Protein AF-A0A9D6LAN7-F1 (afdb_monomer_lite)

Structure (mmCIF, N/CA/C/O backbone):
data_AF-A0A9D6LAN7-F1
#
_entry.id   AF-A0A9D6LAN7-F1
#
loop_
_atom_site.group_PDB
_atom_site.id
_atom_site.type_symbol
_atom_site.label_atom_id
_atom_site.label_alt_id
_atom_site.label_comp_id
_atom_site.label_asym_id
_atom_site.label_entity_id
_atom_site.label_seq_id
_atom_site.pdbx_PDB_ins_code
_atom_site.Cartn_x
_atom_site.Cartn_y
_atom_site.Cartn_z
_atom_site.occupancy
_atom_site.B_iso_or_equiv
_atom_site.auth_seq_id
_atom_site.auth_comp_id
_atom_site.auth_asym_id
_atom_site.auth_atom_id
_atom_site.pdbx_PDB_model_num
ATOM 1 N N . MET A 1 1 ? -11.047 -7.482 7.335 1.00 28.69 1 MET A N 1
ATOM 2 C CA . MET A 1 1 ? -9.656 -7.134 6.977 1.00 28.69 1 MET A CA 1
ATOM 3 C C . MET A 1 1 ? -9.158 -6.267 8.114 1.00 28.69 1 MET A C 1
ATOM 5 O O . MET A 1 1 ? -9.941 -5.440 8.559 1.00 28.69 1 MET A O 1
ATOM 9 N N . SER A 1 2 ? -7.986 -6.537 8.686 1.00 26.38 2 SER A N 1
ATOM 10 C CA . SER A 1 2 ? -7.446 -5.694 9.763 1.00 26.38 2 SER A CA 1
ATOM 11 C C . SER A 1 2 ? -6.922 -4.377 9.188 1.00 26.38 2 SER A C 1
ATOM 13 O O . SER A 1 2 ? -6.515 -4.339 8.027 1.00 26.38 2 SER A O 1
ATOM 15 N N . GLY A 1 3 ? -6.857 -3.318 9.999 1.00 26.72 3 GLY A N 1
ATOM 16 C CA . GLY A 1 3 ? -6.245 -2.043 9.608 1.00 26.72 3 GLY A CA 1
ATOM 17 C C . GLY A 1 3 ? -4.820 -2.156 9.066 1.00 26.72 3 GLY A C 1
ATOM 18 O O . GLY A 1 3 ? -4.415 -1.363 8.225 1.00 26.72 3 GLY A O 1
ATOM 19 N N . SER A 1 4 ? -4.068 -3.192 9.459 1.00 30.47 4 SER A N 1
ATOM 20 C CA . SER A 1 4 ? -2.751 -3.497 8.882 1.00 30.47 4 SER A CA 1
ATOM 21 C C . SER A 1 4 ? -2.818 -3.892 7.402 1.00 30.47 4 SER A C 1
ATOM 23 O O . SER A 1 4 ? -1.988 -3.437 6.623 1.00 30.47 4 SER A O 1
ATOM 25 N N . ASP A 1 5 ? -3.828 -4.669 6.997 1.00 29.91 5 ASP A N 1
ATOM 26 C CA . ASP A 1 5 ? -4.021 -5.095 5.602 1.00 29.91 5 ASP A CA 1
ATOM 27 C C . ASP A 1 5 ? -4.481 -3.915 4.723 1.00 29.91 5 ASP A C 1
ATOM 29 O O . ASP A 1 5 ? -4.192 -3.863 3.527 1.00 29.91 5 ASP A O 1
ATOM 33 N N . PHE A 1 6 ? -5.188 -2.949 5.324 1.00 32.06 6 PHE A N 1
ATOM 34 C CA . PHE A 1 6 ? -5.635 -1.717 4.671 1.00 32.06 6 PHE A CA 1
ATOM 35 C C . PHE A 1 6 ? -4.483 -0.717 4.494 1.00 32.06 6 PHE A C 1
ATOM 37 O O . PHE A 1 6 ? -4.306 -0.149 3.417 1.00 32.06 6 PHE A O 1
ATOM 44 N N . VAL A 1 7 ? -3.618 -0.577 5.503 1.00 30.78 7 VAL A N 1
ATOM 45 C CA . VAL A 1 7 ? -2.353 0.167 5.396 1.00 30.78 7 VAL A CA 1
ATOM 46 C C . VAL A 1 7 ? -1.452 -0.471 4.336 1.00 30.78 7 VAL A C 1
ATOM 48 O O . VAL A 1 7 ? -0.964 0.245 3.477 1.00 30.78 7 VAL A O 1
ATOM 51 N N . GLU A 1 8 ? -1.320 -1.798 4.262 1.00 30.56 8 GLU A N 1
ATOM 52 C CA . GLU A 1 8 ? -0.585 -2.469 3.171 1.00 30.56 8 GLU A CA 1
ATOM 53 C C . GLU A 1 8 ? -1.239 -2.307 1.778 1.00 30.56 8 GLU A C 1
ATOM 55 O O . GLU A 1 8 ? -0.589 -2.502 0.745 1.00 30.56 8 GLU A O 1
ATOM 60 N N . MET A 1 9 ? -2.528 -1.952 1.706 1.00 32.75 9 MET A N 1
ATOM 61 C CA . MET A 1 9 ? -3.222 -1.609 0.457 1.00 32.75 9 MET A CA 1
ATOM 62 C C . MET A 1 9 ? -2.974 -0.172 -0.011 1.00 32.75 9 MET A C 1
ATOM 64 O O . MET A 1 9 ? -2.974 0.038 -1.220 1.00 32.75 9 MET A O 1
ATOM 68 N N . PHE A 1 10 ? -2.727 0.783 0.890 1.00 31.08 10 PHE A N 1
ATOM 69 C CA . PHE A 1 10 ? -2.564 2.209 0.555 1.00 31.08 10 PHE A CA 1
ATOM 70 C C . PHE A 1 10 ? -1.129 2.732 0.716 1.00 31.08 10 PHE A C 1
ATOM 72 O O . PHE A 1 10 ? -0.725 3.634 -0.015 1.00 31.08 10 PHE A O 1
ATOM 79 N N . VAL A 1 11 ? -0.335 2.134 1.607 1.00 32.41 11 VAL A N 1
ATOM 80 C CA . VAL A 1 11 ? 1.097 2.398 1.815 1.00 32.41 11 VAL A CA 1
ATOM 81 C C . VAL A 1 11 ? 1.892 1.626 0.767 1.00 32.41 11 VAL A C 1
ATOM 83 O O . VAL A 1 11 ? 2.654 0.702 1.037 1.00 32.41 11 VAL A O 1
ATOM 86 N N . GLY A 1 12 ? 1.670 1.986 -0.492 1.00 33.91 12 GLY A N 1
ATOM 87 C CA . GLY A 1 12 ? 2.613 1.683 -1.552 1.00 33.91 12 GLY A CA 1
ATOM 88 C C . GLY A 1 12 ? 3.794 2.633 -1.423 1.00 33.91 12 GLY A C 1
ATOM 89 O O . GLY A 1 12 ? 3.866 3.598 -2.183 1.00 33.91 12 GLY A O 1
ATOM 90 N N . VAL A 1 13 ? 4.710 2.363 -0.483 1.00 36.31 13 VAL A N 1
ATOM 91 C CA . VAL A 1 13 ? 6.100 2.830 -0.611 1.00 36.31 13 VAL A CA 1
ATOM 92 C C . VAL A 1 13 ? 6.521 2.471 -2.023 1.00 36.31 13 VAL A C 1
ATOM 94 O O . VAL A 1 13 ? 6.292 1.334 -2.449 1.00 36.31 13 VAL A O 1
ATOM 97 N N . GLY A 1 14 ? 7.036 3.450 -2.766 1.00 43.28 14 GLY A N 1
ATOM 98 C CA . GLY A 1 14 ? 7.387 3.310 -4.172 1.00 43.28 14 GLY A CA 1
ATOM 99 C C . GLY A 1 14 ? 7.979 1.934 -4.447 1.00 43.28 14 GLY A C 1
ATOM 100 O O . GLY A 1 14 ? 9.029 1.543 -3.931 1.00 43.28 14 GLY A O 1
ATOM 101 N N . ALA A 1 15 ? 7.236 1.163 -5.223 1.00 55.12 15 ALA A N 1
ATOM 102 C CA . ALA A 1 15 ? 7.628 -0.146 -5.657 1.00 55.12 15 ALA A CA 1
ATOM 103 C C . ALA A 1 15 ? 8.793 0.099 -6.637 1.00 55.12 15 ALA A C 1
ATOM 105 O O . ALA A 1 15 ? 8.558 0.301 -7.820 1.00 55.12 15 ALA A O 1
ATOM 106 N N . SER A 1 16 ? 10.042 0.108 -6.170 1.00 76.62 16 SER A N 1
ATOM 107 C CA . SER A 1 16 ? 11.171 0.590 -6.973 1.00 76.62 16 SER A CA 1
ATOM 108 C C . SER A 1 16 ? 12.255 -0.464 -7.170 1.00 76.62 16 SER A C 1
ATOM 110 O O . SER A 1 16 ? 12.489 -1.342 -6.333 1.00 76.62 16 SER A O 1
ATOM 112 N N . VAL A 1 17 ? 12.948 -0.379 -8.300 1.00 87.56 17 VAL A N 1
ATOM 113 C CA . VAL A 1 17 ? 14.055 -1.270 -8.671 1.00 87.56 17 VAL A CA 1
ATOM 114 C C . VAL A 1 17 ? 15.392 -0.544 -8.614 1.00 87.56 17 VAL A C 1
ATOM 116 O O . VAL A 1 17 ? 15.461 0.681 -8.691 1.00 87.56 17 VAL A O 1
ATOM 119 N N . THR A 1 18 ? 16.488 -1.288 -8.491 1.00 91.25 18 THR A N 1
ATOM 120 C CA . THR A 1 18 ? 17.829 -0.687 -8.533 1.00 91.25 18 THR A CA 1
ATOM 121 C C . THR A 1 18 ? 18.123 -0.085 -9.908 1.00 91.25 18 THR A C 1
ATOM 123 O O . THR A 1 18 ? 17.672 -0.607 -10.932 1.00 91.25 18 THR A O 1
ATOM 126 N N . GLY A 1 19 ? 18.917 0.990 -9.944 1.00 89.12 19 GLY A N 1
ATOM 127 C CA . GLY A 1 19 ? 19.183 1.758 -11.169 1.00 89.12 19 GLY A CA 1
ATOM 128 C C . GLY A 1 19 ? 19.813 0.968 -12.319 1.00 89.12 19 GLY A C 1
ATOM 129 O O . GLY A 1 19 ? 19.613 1.323 -13.477 1.00 89.12 19 GLY A O 1
ATOM 130 N N . ASP A 1 20 ? 20.509 -0.137 -12.026 1.00 90.50 20 ASP A N 1
ATOM 131 C CA . ASP A 1 20 ? 21.087 -1.047 -13.024 1.00 90.50 20 ASP A CA 1
ATOM 132 C C . ASP A 1 20 ? 20.048 -1.929 -13.737 1.00 90.50 20 ASP A C 1
ATOM 134 O O . ASP A 1 20 ? 20.399 -2.655 -14.672 1.00 90.50 20 ASP A O 1
ATOM 138 N N . THR A 1 21 ? 18.782 -1.888 -13.312 1.00 91.75 21 THR A N 1
ATOM 139 C CA . THR A 1 21 ? 17.697 -2.673 -13.907 1.00 91.75 21 THR A CA 1
ATOM 140 C C . THR A 1 21 ? 17.408 -2.175 -15.324 1.00 91.75 21 THR A C 1
ATOM 142 O O . THR A 1 21 ? 16.987 -1.030 -15.490 1.00 91.75 21 THR A O 1
ATOM 145 N N . PRO A 1 22 ? 17.609 -3.007 -16.364 1.00 92.56 22 PRO A N 1
ATOM 146 C CA . PRO A 1 22 ? 17.353 -2.593 -17.733 1.00 92.56 22 PRO A CA 1
ATOM 147 C C . PRO A 1 22 ? 15.847 -2.540 -18.003 1.00 92.56 22 PRO A C 1
ATOM 149 O O . PRO A 1 22 ? 15.117 -3.472 -17.650 1.00 92.56 22 PRO A O 1
ATOM 152 N N . VAL A 1 23 ? 15.415 -1.471 -18.666 1.00 92.62 23 VAL A N 1
ATOM 153 C CA . VAL A 1 23 ? 14.041 -1.212 -19.109 1.00 92.62 23 VAL A CA 1
ATOM 154 C C . VAL A 1 23 ? 14.048 -0.841 -20.590 1.00 92.62 23 VAL A C 1
ATOM 156 O O . VAL A 1 23 ? 14.966 -0.173 -21.071 1.00 92.62 23 VAL A O 1
ATOM 159 N N . LEU A 1 24 ? 13.048 -1.318 -21.334 1.00 93.69 24 LEU A N 1
ATOM 160 C CA . LEU A 1 24 ? 12.886 -0.978 -22.748 1.00 93.69 24 LEU A CA 1
ATOM 161 C C . LEU A 1 24 ? 11.961 0.224 -22.866 1.00 93.69 24 LEU A C 1
ATOM 163 O O . LEU A 1 24 ? 10.796 0.151 -22.469 1.00 93.69 24 LEU A O 1
ATOM 167 N N . VAL A 1 25 ? 12.493 1.315 -23.401 1.00 92.50 25 VAL A N 1
ATOM 168 C CA . VAL A 1 25 ? 11.831 2.618 -23.410 1.00 92.50 25 VAL A CA 1
ATOM 169 C C . VAL A 1 25 ? 11.877 3.219 -24.802 1.00 92.50 25 VAL A C 1
ATOM 171 O O . VAL A 1 25 ? 12.815 2.980 -25.563 1.00 92.50 25 VAL A O 1
ATOM 174 N N . ARG A 1 26 ? 10.860 4.003 -25.140 1.00 90.50 26 ARG A N 1
ATOM 175 C CA . ARG A 1 26 ? 10.781 4.748 -26.391 1.00 90.50 26 ARG A CA 1
ATOM 176 C C . ARG A 1 26 ? 10.767 6.239 -26.092 1.00 90.50 26 ARG A C 1
ATOM 178 O O . ARG A 1 26 ? 9.973 6.681 -25.265 1.00 90.50 26 ARG A O 1
ATOM 185 N N . ARG A 1 27 ? 11.643 7.000 -26.752 1.00 88.12 27 ARG A N 1
ATOM 186 C CA . ARG A 1 27 ? 11.718 8.469 -26.659 1.00 88.12 27 ARG A CA 1
ATOM 187 C C . ARG A 1 27 ? 11.890 9.042 -28.058 1.00 88.12 27 ARG A C 1
ATOM 189 O O . ARG A 1 27 ? 12.717 8.542 -28.810 1.00 88.12 27 ARG A O 1
ATOM 196 N N . ASN A 1 28 ? 11.118 10.066 -28.417 1.00 78.62 28 ASN A N 1
ATOM 197 C CA . ASN A 1 28 ? 11.215 10.737 -29.726 1.00 78.62 28 ASN A CA 1
ATOM 198 C C . ASN A 1 28 ? 11.149 9.781 -30.941 1.00 78.62 28 ASN A C 1
ATOM 200 O O . ASN A 1 28 ? 11.786 10.018 -31.960 1.00 78.62 28 ASN A O 1
ATOM 204 N N . GLY A 1 29 ? 10.396 8.681 -30.830 1.00 73.31 29 GLY A N 1
ATOM 205 C CA . GLY A 1 29 ? 10.282 7.669 -31.888 1.00 73.31 29 GLY A CA 1
ATOM 206 C C . GLY A 1 29 ? 11.401 6.621 -31.919 1.00 73.31 29 GLY A C 1
ATOM 207 O O . GLY A 1 29 ? 11.274 5.646 -32.653 1.00 73.31 29 GLY A O 1
ATOM 208 N N . GLU A 1 30 ? 12.440 6.750 -31.091 1.00 82.44 30 GLU A N 1
ATOM 209 C CA . GLU A 1 30 ? 13.520 5.768 -30.979 1.00 82.44 30 GLU A CA 1
ATOM 210 C C . GLU A 1 30 ? 13.315 4.847 -29.775 1.00 82.44 30 GLU A C 1
ATOM 212 O O . GLU A 1 30 ? 13.104 5.294 -28.644 1.00 82.44 30 GLU A O 1
ATOM 217 N N . THR A 1 31 ? 13.388 3.540 -30.021 1.00 90.62 31 THR A N 1
ATOM 218 C CA . THR A 1 31 ? 13.281 2.508 -28.989 1.00 90.62 31 THR A CA 1
ATOM 219 C C . THR A 1 31 ? 14.677 2.064 -28.546 1.00 90.62 31 THR A C 1
ATOM 221 O O . THR A 1 31 ? 15.511 1.702 -29.376 1.00 90.62 31 THR A O 1
ATOM 224 N N . GLN A 1 32 ? 14.937 2.046 -27.238 1.00 90.56 32 GLN A N 1
ATOM 225 C CA . GLN A 1 32 ? 16.224 1.631 -26.680 1.00 90.56 32 GLN A CA 1
ATOM 226 C C . GLN A 1 32 ? 16.083 0.892 -25.348 1.00 90.56 32 GLN A C 1
ATOM 228 O O . GLN A 1 32 ? 15.194 1.170 -24.542 1.00 90.56 32 GLN A O 1
ATOM 233 N N . LEU A 1 33 ? 16.990 -0.057 -25.112 1.00 93.31 33 LEU A N 1
ATOM 234 C CA . LEU A 1 33 ? 17.134 -0.738 -23.829 1.00 93.31 33 LEU A CA 1
ATOM 235 C C . LEU A 1 33 ? 18.203 -0.022 -23.008 1.00 93.31 33 LEU A C 1
ATOM 237 O O . LEU A 1 33 ? 19.349 0.074 -23.451 1.00 93.31 33 LEU A O 1
ATOM 241 N N . MET A 1 34 ? 17.864 0.427 -21.805 1.00 92.38 34 MET A N 1
ATOM 242 C CA . MET A 1 34 ? 18.814 1.135 -20.946 1.00 92.38 34 MET A CA 1
ATOM 243 C C . MET A 1 34 ? 18.537 0.913 -19.458 1.00 92.38 34 MET A C 1
ATOM 245 O O . MET A 1 34 ? 17.435 0.485 -19.107 1.00 92.38 34 MET A O 1
ATOM 249 N N . PRO A 1 35 ? 19.512 1.174 -18.572 1.00 93.62 35 PRO A N 1
ATOM 250 C CA . PRO A 1 35 ? 19.286 1.170 -17.133 1.00 93.62 35 PRO A CA 1
ATOM 251 C C . PRO A 1 35 ? 18.230 2.210 -16.739 1.00 93.62 35 PRO A C 1
ATOM 253 O O . PRO A 1 35 ? 18.270 3.353 -17.195 1.00 93.62 35 PRO A O 1
ATOM 256 N N . ILE A 1 36 ? 17.295 1.830 -15.869 1.00 91.94 36 ILE A N 1
ATOM 257 C CA . ILE A 1 36 ? 16.244 2.733 -15.382 1.00 91.94 36 ILE A CA 1
ATOM 258 C C . ILE A 1 36 ? 16.820 3.956 -14.657 1.00 91.94 36 ILE A C 1
ATOM 260 O O . ILE A 1 36 ? 16.271 5.043 -14.794 1.00 91.94 36 ILE A O 1
ATOM 264 N N . GLY A 1 37 ? 17.955 3.811 -13.961 1.00 91.25 37 GLY A N 1
ATOM 265 C CA . GLY A 1 37 ? 18.617 4.934 -13.294 1.00 91.25 37 GLY A CA 1
ATOM 266 C C . GLY A 1 37 ? 19.053 6.013 -14.284 1.00 91.25 37 GLY A C 1
ATOM 267 O O . GLY A 1 37 ? 18.744 7.179 -14.090 1.00 91.25 37 GLY A O 1
ATOM 268 N N . GLU A 1 38 ? 19.648 5.617 -15.414 1.00 91.88 38 GLU A N 1
ATOM 269 C CA . GLU A 1 38 ? 20.053 6.545 -16.482 1.00 91.88 38 GLU A CA 1
ATOM 270 C C . GLU A 1 38 ? 18.850 7.261 -17.118 1.00 91.88 38 GLU A C 1
ATOM 272 O O . GLU A 1 38 ? 18.943 8.421 -17.516 1.00 91.88 38 GLU A O 1
ATOM 277 N N . LEU A 1 39 ? 17.697 6.587 -17.204 1.00 90.19 39 LEU A N 1
ATOM 278 C CA . LEU A 1 39 ? 16.458 7.225 -17.636 1.00 90.19 39 LEU A CA 1
ATOM 279 C C . LEU A 1 39 ? 15.986 8.272 -16.627 1.00 90.19 39 LEU A C 1
ATOM 281 O O . LEU A 1 39 ? 15.763 9.414 -17.017 1.00 90.19 39 LEU A O 1
ATOM 285 N N . VAL A 1 40 ? 15.801 7.877 -15.370 1.00 89.00 40 VAL A N 1
ATOM 286 C CA . VAL A 1 40 ? 15.165 8.718 -14.349 1.00 89.00 40 VAL A CA 1
ATOM 287 C C . VAL A 1 40 ? 16.070 9.879 -13.945 1.00 89.00 40 VAL A C 1
ATOM 289 O O . VAL A 1 40 ? 15.608 11.016 -13.906 1.00 89.00 40 VAL A O 1
ATOM 292 N N . ASP A 1 41 ? 17.365 9.630 -13.742 1.00 89.81 41 ASP A N 1
ATOM 293 C CA . ASP A 1 41 ? 18.333 10.669 -13.373 1.00 89.81 41 ASP A CA 1
ATOM 294 C C . ASP A 1 41 ? 18.455 11.762 -14.444 1.00 89.81 41 ASP A C 1
ATOM 296 O O . ASP A 1 41 ? 18.760 12.902 -14.112 1.00 89.81 41 ASP A O 1
ATOM 300 N N . GLY A 1 42 ? 18.144 11.458 -15.710 1.00 87.00 42 GLY A N 1
ATOM 301 C CA . GLY A 1 42 ? 18.089 12.455 -16.782 1.00 87.00 42 GLY A CA 1
ATOM 302 C C . GLY A 1 42 ? 16.979 13.504 -16.626 1.00 87.00 42 GLY A C 1
ATOM 303 O O . GLY A 1 42 ? 17.054 14.551 -17.265 1.00 87.00 42 GLY A O 1
ATOM 304 N N . TYR A 1 43 ? 15.968 13.246 -15.790 1.00 85.88 43 TYR A N 1
ATOM 305 C CA . TYR A 1 43 ? 14.853 14.163 -15.516 1.00 85.88 43 TYR A CA 1
ATOM 306 C C . TYR A 1 43 ? 14.872 14.739 -14.091 1.00 85.88 43 TYR A C 1
ATOM 308 O O . TYR A 1 43 ? 14.119 15.670 -13.814 1.00 85.88 43 TYR A O 1
ATOM 316 N N . CYS A 1 44 ? 15.706 14.209 -13.189 1.00 82.56 44 CYS A N 1
ATOM 317 C CA . CYS A 1 44 ? 15.767 14.630 -11.788 1.00 82.56 44 CYS A CA 1
ATOM 318 C C . CYS A 1 44 ? 16.928 15.601 -11.518 1.00 82.56 44 CYS A C 1
ATOM 320 O O . CYS A 1 44 ? 18.088 15.251 -11.736 1.00 82.56 44 CYS A O 1
ATOM 322 N N . ALA A 1 45 ? 16.650 16.773 -10.937 1.00 80.00 45 ALA A N 1
ATOM 323 C CA . ALA A 1 45 ? 17.678 17.696 -10.454 1.00 80.00 45 ALA A CA 1
ATOM 324 C C . ALA A 1 45 ? 18.210 17.297 -9.060 1.00 80.00 45 ALA A C 1
ATOM 326 O O . ALA A 1 45 ? 17.667 16.415 -8.380 1.00 80.00 45 ALA A O 1
ATOM 327 N N . GLU A 1 46 ? 19.299 17.933 -8.614 1.00 69.06 46 GLU A N 1
ATOM 328 C CA . GLU A 1 46 ? 19.799 17.781 -7.241 1.00 69.06 46 GLU A CA 1
ATOM 329 C C . GLU A 1 46 ? 18.730 18.249 -6.239 1.00 69.06 46 GLU A C 1
ATOM 331 O O . GLU A 1 46 ? 18.334 19.411 -6.240 1.00 69.06 46 GLU A O 1
ATOM 336 N N . GLY A 1 47 ? 18.246 17.330 -5.397 1.00 65.12 47 GLY A N 1
ATOM 337 C CA . GLY A 1 47 ? 17.183 17.589 -4.418 1.00 65.12 47 GLY A CA 1
ATOM 338 C C . GLY A 1 47 ? 15.799 17.037 -4.782 1.00 65.12 47 GLY A C 1
ATOM 339 O O . GLY A 1 47 ? 14.954 16.966 -3.900 1.00 65.12 47 GLY A O 1
ATOM 340 N N . ASP A 1 48 ? 15.572 16.555 -6.010 1.00 70.88 48 ASP A N 1
ATOM 341 C CA . ASP A 1 48 ? 14.293 15.928 -6.410 1.00 70.88 48 ASP A CA 1
ATOM 342 C C . ASP A 1 48 ? 14.143 14.462 -5.933 1.00 70.88 48 ASP A C 1
ATOM 344 O O . ASP A 1 48 ? 13.440 13.658 -6.548 1.00 70.88 48 ASP A O 1
ATOM 348 N N . ALA A 1 49 ? 14.852 14.067 -4.872 1.00 67.94 49 ALA A N 1
ATOM 349 C CA . ALA A 1 49 ? 14.603 12.777 -4.234 1.00 67.94 49 ALA A CA 1
ATOM 350 C C . ALA A 1 49 ? 13.209 12.791 -3.587 1.00 67.94 49 ALA A C 1
ATOM 352 O O . ALA A 1 49 ? 12.739 13.839 -3.149 1.00 67.94 49 ALA A O 1
ATOM 353 N N . ASP A 1 50 ? 12.540 11.640 -3.568 1.00 65.19 50 ASP A N 1
ATOM 354 C CA . ASP A 1 50 ? 11.264 11.450 -2.869 1.00 65.19 50 ASP A CA 1
ATOM 355 C C . ASP A 1 50 ? 10.080 12.242 -3.465 1.00 65.19 50 ASP A C 1
ATOM 357 O O . ASP A 1 50 ? 9.006 12.326 -2.870 1.00 65.19 50 ASP A O 1
ATOM 361 N N . ARG A 1 51 ? 10.215 12.740 -4.707 1.00 63.28 51 ARG A N 1
ATOM 362 C CA . ARG A 1 51 ? 9.132 13.386 -5.469 1.00 63.28 51 ARG A CA 1
ATOM 363 C C . ARG A 1 51 ? 8.938 12.755 -6.846 1.00 63.28 51 ARG A C 1
ATOM 365 O O . ARG A 1 51 ? 9.898 12.436 -7.540 1.00 63.28 51 ARG A O 1
ATOM 372 N N . VAL A 1 52 ? 7.680 12.620 -7.275 1.00 70.81 52 VAL A N 1
ATOM 373 C CA . VAL A 1 52 ? 7.354 12.241 -8.659 1.00 70.81 52 VAL A CA 1
ATOM 374 C C . VAL A 1 52 ? 7.582 13.442 -9.575 1.00 70.81 52 VAL A C 1
ATOM 376 O O . VAL A 1 52 ? 7.027 14.519 -9.348 1.00 70.81 52 VAL A O 1
ATOM 379 N N . ILE A 1 53 ? 8.377 13.255 -10.624 1.00 71.75 53 ILE A N 1
ATOM 380 C CA . ILE A 1 53 ? 8.635 14.267 -11.649 1.00 71.75 53 ILE A CA 1
ATOM 381 C C . ILE A 1 53 ? 7.783 13.941 -12.873 1.00 71.75 53 ILE A C 1
ATOM 383 O O . ILE A 1 53 ? 7.960 12.862 -13.440 1.00 71.75 53 ILE A O 1
ATOM 387 N N . PRO A 1 54 ? 6.860 14.822 -13.293 1.00 75.00 54 PRO A N 1
ATOM 388 C CA . PRO A 1 54 ? 6.071 14.595 -14.496 1.00 75.00 54 PRO A CA 1
ATOM 389 C C . PRO A 1 54 ? 6.965 14.646 -15.738 1.00 75.00 54 PRO A C 1
ATOM 391 O O . PRO A 1 54 ? 7.834 15.512 -15.850 1.00 75.00 54 PRO A O 1
ATOM 394 N N . ILE A 1 55 ? 6.742 13.724 -16.674 1.00 81.12 55 ILE A N 1
ATOM 395 C CA . ILE A 1 55 ? 7.487 13.653 -17.936 1.00 81.12 55 ILE A CA 1
ATOM 396 C C . ILE A 1 55 ? 6.544 13.442 -19.121 1.00 81.12 55 ILE A C 1
ATOM 398 O O . ILE A 1 55 ? 5.464 12.865 -18.990 1.00 81.12 55 ILE A O 1
ATOM 402 N N . GLU A 1 56 ? 6.969 13.895 -20.299 1.00 83.56 56 GLU A N 1
ATOM 403 C CA . GLU A 1 56 ? 6.236 13.732 -21.555 1.00 83.56 56 GLU A CA 1
ATOM 404 C C . GLU A 1 56 ? 7.108 13.065 -22.624 1.00 83.56 56 GLU A C 1
ATOM 406 O O . GLU A 1 56 ? 8.336 13.110 -22.572 1.00 83.56 56 GLU A O 1
ATOM 411 N N . GLY A 1 57 ? 6.465 12.427 -23.607 1.00 85.00 57 GLY A N 1
ATOM 412 C CA . GLY A 1 57 ? 7.153 11.842 -24.765 1.00 85.00 57 GLY A CA 1
ATOM 413 C C . GLY A 1 57 ? 7.946 10.558 -24.490 1.00 85.00 57 GLY A C 1
ATOM 414 O O . GLY A 1 57 ? 8.720 10.137 -25.351 1.00 85.00 57 GLY A O 1
ATOM 415 N N . VAL A 1 58 ? 7.758 9.930 -23.324 1.00 89.25 58 VAL A N 1
ATOM 416 C CA . VAL A 1 58 ? 8.398 8.658 -22.955 1.00 89.25 58 VAL A CA 1
ATOM 417 C C . VAL A 1 58 ? 7.359 7.546 -22.862 1.00 89.25 58 VAL A C 1
ATOM 419 O O . VAL A 1 58 ? 6.338 7.687 -22.191 1.00 89.25 58 VAL A O 1
ATOM 422 N N . GLU A 1 59 ? 7.637 6.417 -23.507 1.00 91.00 59 GLU A N 1
ATOM 423 C CA . GLU A 1 59 ? 6.880 5.174 -23.345 1.00 91.00 59 GLU A CA 1
ATOM 424 C C . GLU A 1 59 ? 7.788 4.081 -22.770 1.00 91.00 59 GLU A C 1
ATOM 426 O O . GLU A 1 59 ? 8.977 4.029 -23.085 1.00 91.00 59 GLU A O 1
ATOM 431 N N . ALA A 1 60 ? 7.239 3.169 -21.974 1.00 90.94 60 ALA A N 1
ATOM 432 C CA . ALA A 1 60 ? 7.933 1.980 -21.487 1.00 90.94 60 ALA A CA 1
ATOM 433 C C . ALA A 1 60 ? 7.191 0.715 -21.923 1.00 90.94 60 ALA A C 1
ATOM 435 O O . ALA A 1 60 ? 5.968 0.717 -22.081 1.00 90.94 60 ALA A O 1
ATOM 436 N N . LEU A 1 61 ? 7.916 -0.385 -22.134 1.00 90.81 61 LEU A N 1
ATOM 437 C CA . LEU A 1 61 ? 7.280 -1.660 -22.456 1.00 90.81 61 LEU A CA 1
ATOM 438 C C . LEU A 1 61 ? 6.523 -2.183 -21.227 1.00 90.81 61 LEU A C 1
ATOM 440 O O . LEU A 1 61 ? 7.132 -2.705 -20.298 1.00 90.81 61 LEU A O 1
ATOM 444 N N . GLY A 1 62 ? 5.199 -2.087 -21.252 1.00 86.62 62 GLY A N 1
ATOM 445 C CA . GLY A 1 62 ? 4.283 -2.674 -20.282 1.00 86.62 62 GLY A CA 1
ATOM 446 C C . GLY A 1 62 ? 3.498 -3.833 -20.888 1.00 86.62 62 GLY A C 1
ATOM 447 O O . GLY A 1 62 ? 3.947 -4.526 -21.812 1.00 86.62 62 GLY A O 1
ATOM 448 N N . PHE A 1 63 ? 2.297 -4.058 -20.368 1.00 82.00 63 PHE A N 1
ATOM 449 C CA . PHE A 1 63 ? 1.394 -5.099 -20.845 1.00 82.00 63 PHE A CA 1
ATOM 450 C C . PHE A 1 63 ? 0.028 -4.533 -21.226 1.00 82.00 63 PHE A C 1
ATOM 452 O O . PHE A 1 63 ? -0.285 -3.394 -20.902 1.00 82.00 63 PHE A O 1
ATOM 459 N N . GLU A 1 64 ? -0.755 -5.321 -21.955 1.00 78.75 64 GLU A N 1
ATOM 460 C CA . GLU A 1 64 ? -2.158 -5.054 -22.269 1.00 78.75 64 GLU A CA 1
ATOM 461 C C . GLU A 1 64 ? -3.019 -6.080 -21.521 1.00 78.75 64 GLU A C 1
ATOM 463 O O . GLU A 1 64 ? -2.756 -7.289 -21.602 1.00 78.75 64 GLU A O 1
ATOM 468 N N . GLU A 1 65 ? -4.023 -5.614 -20.782 1.00 69.25 65 GLU A N 1
ATOM 469 C CA . GLU A 1 65 ? -4.966 -6.470 -20.062 1.00 69.25 65 GLU A CA 1
ATOM 470 C C . GLU A 1 65 ? -5.954 -7.165 -21.006 1.00 69.25 65 GLU A C 1
ATOM 472 O O . GLU A 1 65 ? -6.261 -6.706 -22.107 1.00 69.25 65 GLU A O 1
ATOM 477 N N . LEU A 1 66 ? -6.419 -8.344 -20.594 1.00 65.62 66 LEU A N 1
ATOM 478 C CA . LEU A 1 66 ? -7.498 -9.072 -21.245 1.00 65.62 66 LEU A CA 1
ATOM 479 C C . LEU A 1 66 ? -8.634 -9.256 -20.240 1.00 65.62 66 LEU A C 1
ATOM 481 O O . LEU A 1 66 ? -8.496 -10.042 -19.299 1.00 65.62 66 LEU A O 1
ATOM 485 N N . ASP A 1 67 ? -9.759 -8.593 -20.493 1.00 56.38 67 ASP A N 1
ATOM 486 C CA . ASP A 1 67 ? -10.957 -8.741 -19.673 1.00 56.38 67 ASP A CA 1
ATOM 487 C C . ASP A 1 67 ? -11.461 -10.187 -19.676 1.00 56.38 67 ASP A C 1
ATOM 489 O O . ASP A 1 67 ? -11.536 -10.868 -20.711 1.00 56.38 67 ASP A O 1
ATOM 493 N N . SER A 1 68 ? -11.822 -10.673 -18.488 1.00 54.53 68 SER A N 1
ATOM 494 C CA . SER A 1 68 ? -12.448 -11.981 -18.343 1.00 54.53 68 SER A CA 1
ATOM 495 C C . SER A 1 68 ? -13.814 -11.976 -19.028 1.00 54.53 68 SER A C 1
ATOM 497 O O . SER A 1 68 ? -14.678 -11.160 -18.728 1.00 54.53 68 SER A O 1
ATOM 499 N N . LYS A 1 69 ? -14.057 -12.945 -19.919 1.00 49.12 69 LYS A N 1
ATOM 500 C CA . LYS A 1 69 ? -15.369 -13.126 -20.570 1.00 49.12 69 LYS A CA 1
ATOM 501 C C . LYS A 1 69 ? -16.466 -13.635 -19.617 1.00 49.12 69 LYS A C 1
ATOM 503 O O . LYS A 1 69 ? -17.606 -13.794 -20.044 1.00 49.12 69 LYS A O 1
ATOM 508 N N . PHE A 1 70 ? -16.136 -13.919 -18.356 1.00 45.44 70 PHE A N 1
ATOM 509 C CA . PHE A 1 70 ? -17.079 -14.378 -17.337 1.00 45.44 70 PHE A CA 1
ATOM 510 C C . PHE A 1 70 ? -17.476 -13.217 -16.416 1.00 45.44 70 PHE A C 1
ATOM 512 O O . PHE A 1 70 ? -16.631 -12.677 -15.701 1.00 45.44 70 PHE A O 1
ATOM 519 N N . LYS A 1 71 ? -18.769 -12.859 -16.402 1.00 34.56 71 LYS A N 1
ATOM 520 C CA . LYS A 1 71 ? -19.326 -11.878 -15.453 1.00 34.56 71 LYS A CA 1
ATOM 521 C C . LYS A 1 71 ? -19.046 -12.331 -14.010 1.00 34.56 71 LYS A C 1
ATOM 523 O O . LYS A 1 71 ? -19.353 -13.467 -13.667 1.00 34.56 71 LYS A O 1
ATOM 528 N N . GLY A 1 72 ? -18.459 -11.451 -13.191 1.00 40.41 72 GLY A N 1
ATOM 529 C CA . GLY A 1 72 ? -18.151 -11.701 -11.771 1.00 40.41 72 GLY A CA 1
ATOM 530 C C . GLY A 1 72 ? -16.752 -12.263 -11.470 1.00 40.41 72 GLY A C 1
ATOM 531 O O . GLY A 1 72 ? -16.445 -12.565 -10.323 1.00 40.41 72 GLY A O 1
ATOM 532 N N . SER A 1 73 ? -15.881 -12.417 -12.473 1.00 42.34 73 SER A N 1
ATOM 533 C CA . SER A 1 73 ? -14.519 -12.939 -12.290 1.00 42.34 73 SER A CA 1
ATOM 534 C C . SER A 1 73 ? -13.497 -11.812 -12.077 1.00 42.34 73 SER A C 1
ATOM 536 O O . SER A 1 73 ? -13.132 -11.149 -13.042 1.00 42.34 73 SER A O 1
ATOM 538 N N . SER A 1 74 ? -12.911 -11.698 -10.879 1.00 48.12 74 SER A N 1
ATOM 539 C CA . SER A 1 74 ? -11.790 -10.788 -10.544 1.00 48.12 74 SER A CA 1
ATOM 540 C C . SER A 1 74 ? -10.419 -11.227 -11.109 1.00 48.12 74 SER A C 1
ATOM 542 O O . SER A 1 74 ? -9.373 -10.983 -10.507 1.00 48.12 74 SER A O 1
ATOM 544 N N . LYS A 1 75 ? -10.405 -11.981 -12.215 1.00 54.94 75 LYS A N 1
ATOM 545 C CA . LYS A 1 75 ? -9.194 -12.609 -12.769 1.00 54.94 75 LYS A CA 1
ATOM 546 C C . LYS A 1 75 ? -8.566 -11.715 -13.833 1.00 54.94 75 LYS A C 1
ATOM 548 O O . LYS A 1 75 ? -9.136 -11.564 -14.911 1.00 54.94 75 LYS A O 1
ATOM 553 N N . THR A 1 76 ? -7.361 -11.222 -13.561 1.00 59.66 76 THR A N 1
ATOM 554 C CA . THR A 1 76 ? -6.555 -10.460 -14.522 1.00 59.66 76 THR A CA 1
ATOM 555 C C . THR A 1 76 ? -5.765 -11.402 -15.431 1.00 59.66 76 THR A C 1
ATOM 557 O O . THR A 1 76 ? -5.035 -12.294 -14.973 1.00 59.66 76 THR A O 1
ATOM 560 N N . PHE A 1 77 ? -5.889 -11.205 -16.743 1.00 67.50 77 PHE A N 1
ATOM 561 C CA . PHE A 1 77 ? -5.132 -11.931 -17.761 1.00 67.50 77 PHE A CA 1
ATOM 562 C C . PHE A 1 77 ? -4.309 -10.954 -18.598 1.00 67.50 77 PHE A C 1
ATOM 564 O O . PHE A 1 77 ? -4.751 -9.854 -18.897 1.00 67.50 77 PHE A O 1
ATOM 571 N N . VAL A 1 78 ? -3.122 -11.377 -19.038 1.00 70.50 78 VAL A N 1
ATOM 572 C CA . VAL A 1 78 ? -2.305 -10.571 -19.953 1.00 70.50 78 VAL A CA 1
ATOM 573 C C . VAL A 1 78 ? -2.629 -10.941 -21.401 1.00 70.50 78 VAL A C 1
ATOM 575 O O . VAL A 1 78 ? -2.412 -12.085 -21.826 1.00 70.50 78 VAL A O 1
ATOM 578 N N . LYS A 1 79 ? -3.118 -9.968 -22.176 1.00 74.25 79 LYS A N 1
ATOM 579 C CA . LYS A 1 79 ? -3.332 -10.074 -23.624 1.00 74.25 79 LYS A CA 1
ATOM 580 C C . LYS A 1 79 ? -1.997 -10.126 -24.365 1.00 74.25 79 LYS A C 1
ATOM 582 O O . LYS A 1 79 ? -1.783 -11.051 -25.148 1.00 74.25 79 LYS A O 1
ATOM 587 N N . GLY A 1 80 ? -1.072 -9.220 -24.072 1.00 78.50 80 GLY A N 1
ATOM 588 C CA . GLY A 1 80 ? 0.250 -9.150 -24.702 1.00 78.50 80 GLY A CA 1
ATOM 589 C C . GLY A 1 80 ? 1.137 -8.094 -24.049 1.00 78.50 80 GLY A C 1
ATOM 590 O O . GLY A 1 80 ? 0.736 -7.485 -23.064 1.00 78.50 80 GLY A O 1
ATOM 591 N N . SER A 1 81 ? 2.348 -7.895 -24.570 1.00 87.56 81 SER A N 1
ATOM 592 C CA . SER A 1 81 ? 3.173 -6.732 -24.220 1.00 87.56 81 SER A CA 1
ATOM 593 C C . SER A 1 81 ? 2.897 -5.577 -25.181 1.00 87.56 81 SER A C 1
ATOM 595 O O . SER A 1 81 ? 2.770 -5.812 -26.384 1.00 87.56 81 SER A O 1
ATOM 597 N N . ALA A 1 82 ? 2.842 -4.354 -24.659 1.00 87.75 82 ALA A N 1
ATOM 598 C CA . ALA A 1 82 ? 2.578 -3.127 -25.409 1.00 87.75 82 ALA A CA 1
ATOM 599 C C . ALA A 1 82 ? 3.375 -1.966 -24.802 1.00 87.75 82 ALA A C 1
ATOM 601 O O . ALA A 1 82 ? 3.684 -1.989 -23.612 1.00 87.75 82 ALA A O 1
ATOM 602 N N . PHE A 1 83 ? 3.730 -0.971 -25.613 1.00 88.75 83 PHE A N 1
ATOM 603 C CA . PHE A 1 83 ? 4.322 0.262 -25.095 1.00 88.75 83 PHE A CA 1
ATOM 604 C C . PHE A 1 83 ? 3.231 1.105 -24.439 1.00 88.75 83 PHE A C 1
ATOM 606 O O . PHE A 1 83 ? 2.172 1.291 -25.032 1.00 88.75 83 PHE A O 1
ATOM 613 N N . GLN A 1 84 ? 3.499 1.559 -23.219 1.00 85.81 84 GLN A N 1
ATOM 614 C CA . GLN A 1 84 ? 2.593 2.346 -22.391 1.00 85.81 84 GLN A CA 1
ATOM 615 C C . GLN A 1 84 ? 3.228 3.704 -22.116 1.00 85.81 84 GLN A C 1
ATOM 617 O O . GLN A 1 84 ? 4.442 3.785 -21.900 1.00 85.81 84 GLN A O 1
ATOM 622 N N . ARG A 1 85 ? 2.424 4.768 -22.119 1.00 84.56 85 ARG A N 1
ATOM 623 C CA . ARG A 1 85 ? 2.912 6.122 -21.842 1.00 84.56 85 ARG A CA 1
ATOM 624 C C . ARG A 1 85 ? 3.369 6.219 -20.388 1.00 84.56 85 ARG A C 1
ATOM 626 O O . ARG A 1 85 ? 2.634 5.821 -19.499 1.00 84.56 85 ARG A O 1
ATOM 633 N N . VAL A 1 86 ? 4.548 6.785 -20.144 1.00 83.19 86 VAL A N 1
ATOM 634 C CA . VAL A 1 86 ? 5.033 7.097 -18.792 1.00 83.19 86 VAL A CA 1
ATOM 635 C C . VAL A 1 86 ? 4.666 8.546 -18.481 1.00 83.19 86 VAL A C 1
ATOM 637 O O . VAL A 1 86 ? 5.000 9.441 -19.258 1.00 83.19 86 VAL A O 1
ATOM 640 N N . ARG A 1 87 ? 3.954 8.784 -17.374 1.00 76.69 87 ARG A N 1
ATOM 641 C CA . ARG A 1 87 ? 3.499 10.131 -16.971 1.00 76.69 87 ARG A CA 1
ATOM 642 C C . ARG A 1 87 ? 4.431 10.793 -15.960 1.00 76.69 87 ARG A C 1
ATOM 644 O O . ARG A 1 87 ? 4.414 12.013 -15.831 1.00 76.69 87 ARG A O 1
ATOM 651 N N . GLY A 1 88 ? 5.243 10.016 -15.249 1.00 77.81 88 GLY A N 1
ATOM 652 C CA . GLY A 1 88 ? 6.236 10.549 -14.326 1.00 77.81 88 GLY A CA 1
ATOM 653 C C . GLY A 1 88 ? 7.345 9.561 -13.992 1.00 77.81 88 GLY A C 1
ATOM 654 O O . GLY A 1 88 ? 7.237 8.370 -14.267 1.00 77.81 88 GLY A O 1
ATOM 655 N N . VAL A 1 89 ? 8.411 10.058 -13.382 1.00 81.50 89 VAL A N 1
ATOM 656 C CA . VAL A 1 89 ? 9.521 9.254 -12.859 1.00 81.50 89 VAL A CA 1
ATOM 657 C C . VAL A 1 89 ? 9.734 9.547 -11.386 1.00 81.50 89 VAL A C 1
ATOM 659 O O . VAL A 1 89 ? 9.424 10.640 -10.912 1.00 81.50 89 VAL A O 1
ATOM 662 N N . TYR A 1 90 ? 10.253 8.566 -10.660 1.00 79.69 90 TYR A N 1
ATOM 663 C CA . TYR A 1 90 ? 10.452 8.662 -9.221 1.00 79.69 90 TYR A CA 1
ATOM 664 C C . TYR A 1 90 ? 11.764 7.995 -8.812 1.00 79.69 90 TYR A C 1
ATOM 666 O O . TYR A 1 90 ? 12.131 6.949 -9.354 1.00 79.69 90 TYR A O 1
ATOM 674 N N . ARG A 1 91 ? 12.463 8.597 -7.844 1.00 84.44 91 ARG A N 1
ATOM 675 C CA . ARG A 1 91 ? 13.621 7.995 -7.176 1.00 84.44 91 ARG A CA 1
ATOM 676 C C . ARG A 1 91 ? 13.608 8.310 -5.683 1.00 84.44 91 ARG A C 1
ATOM 678 O O . ARG A 1 91 ? 13.300 9.436 -5.301 1.00 84.44 91 ARG A O 1
ATOM 685 N N . HIS A 1 92 ? 14.006 7.346 -4.864 1.00 79.12 92 HIS A N 1
ATOM 686 C CA . HIS A 1 92 ? 14.199 7.520 -3.420 1.00 79.12 92 HIS A CA 1
ATOM 687 C C . HIS A 1 92 ? 15.401 6.713 -2.936 1.00 79.12 92 HIS A C 1
ATOM 689 O O . HIS A 1 92 ? 15.848 5.788 -3.621 1.00 79.12 92 HIS A O 1
ATOM 695 N N . ARG A 1 93 ? 15.964 7.080 -1.781 1.00 84.88 93 ARG A N 1
ATOM 696 C CA . ARG A 1 93 ? 17.070 6.327 -1.172 1.00 84.88 93 ARG A CA 1
ATOM 697 C C . ARG A 1 93 ? 16.546 5.217 -0.277 1.00 84.88 93 ARG A C 1
ATOM 699 O O . ARG A 1 93 ? 15.604 5.423 0.476 1.00 84.88 93 ARG A O 1
ATOM 706 N N . VAL A 1 94 ? 17.216 4.069 -0.314 1.00 83.31 94 VAL A N 1
ATOM 707 C CA . VAL A 1 94 ? 16.927 2.934 0.575 1.00 83.31 94 VAL A CA 1
ATOM 708 C C . VAL A 1 94 ? 18.210 2.360 1.160 1.00 83.31 94 VAL A C 1
ATOM 710 O O . VAL A 1 94 ? 19.270 2.447 0.541 1.00 83.31 94 VAL A O 1
ATOM 713 N N . ASP A 1 95 ? 18.089 1.762 2.346 1.00 86.31 95 ASP A N 1
ATOM 714 C CA . ASP A 1 95 ? 19.164 1.107 3.107 1.00 86.31 95 ASP A CA 1
ATOM 715 C C . ASP A 1 95 ? 19.294 -0.401 2.797 1.00 86.31 95 ASP A C 1
ATOM 717 O O . ASP A 1 95 ? 20.277 -1.064 3.157 1.00 86.31 95 ASP A O 1
ATOM 721 N N . ARG A 1 96 ? 18.284 -0.969 2.132 1.00 87.44 96 ARG A N 1
ATOM 722 C CA . ARG A 1 96 ? 18.182 -2.401 1.852 1.00 87.44 96 ARG A CA 1
ATOM 723 C C . ARG A 1 96 ? 17.405 -2.685 0.574 1.00 87.44 96 ARG A C 1
ATOM 725 O O . ARG A 1 96 ? 16.475 -1.968 0.214 1.00 87.44 96 ARG A O 1
ATOM 732 N N . VAL A 1 97 ? 17.760 -3.778 -0.096 1.00 91.44 97 VAL A N 1
ATOM 733 C CA . VAL A 1 97 ? 17.034 -4.298 -1.266 1.00 91.44 97 VAL A CA 1
ATOM 734 C C . VAL A 1 97 ? 16.936 -5.818 -1.216 1.00 91.44 97 VAL A C 1
ATOM 736 O O . VAL A 1 97 ? 17.821 -6.509 -0.710 1.00 91.44 97 VAL A O 1
ATOM 739 N N . PHE A 1 98 ? 15.881 -6.360 -1.811 1.00 90.75 98 PHE A N 1
ATOM 740 C CA . PHE A 1 98 ? 15.675 -7.787 -2.004 1.00 90.75 98 PHE A CA 1
ATOM 741 C C . PHE A 1 98 ? 16.248 -8.217 -3.356 1.00 90.75 98 PHE A C 1
ATOM 743 O O . PHE A 1 98 ? 15.817 -7.765 -4.415 1.00 90.75 98 PHE A O 1
ATOM 750 N N . GLU A 1 99 ? 17.232 -9.117 -3.331 1.00 93.12 99 GLU A N 1
ATOM 751 C CA . GLU A 1 99 ? 17.801 -9.757 -4.515 1.00 93.12 99 GLU A CA 1
ATOM 752 C C . GLU A 1 99 ? 17.002 -11.022 -4.864 1.00 93.12 99 GLU A C 1
ATOM 754 O O . GLU A 1 99 ? 17.194 -12.093 -4.279 1.00 93.12 99 GLU A O 1
ATOM 759 N N . ILE A 1 100 ? 16.123 -10.909 -5.860 1.00 91.12 100 ILE A N 1
ATOM 760 C CA . ILE A 1 100 ? 15.308 -12.006 -6.383 1.00 91.12 100 ILE A CA 1
ATOM 761 C C . ILE A 1 100 ? 16.096 -12.705 -7.491 1.00 91.12 100 ILE A C 1
ATOM 763 O O . ILE A 1 100 ? 16.178 -12.239 -8.633 1.00 91.12 100 ILE A O 1
ATOM 767 N N . ARG A 1 101 ? 16.673 -13.867 -7.182 1.00 90.81 101 ARG A N 1
ATOM 768 C CA . ARG A 1 101 ? 17.314 -14.721 -8.191 1.00 90.81 101 ARG A CA 1
ATOM 769 C C . ARG A 1 101 ? 16.275 -15.649 -8.784 1.00 90.81 101 ARG A C 1
ATOM 771 O O . ARG A 1 101 ? 15.700 -16.474 -8.076 1.00 90.81 101 ARG A O 1
ATOM 778 N N . HIS A 1 102 ? 16.086 -15.590 -10.093 1.00 89.31 102 HIS A N 1
ATOM 779 C CA . HIS A 1 102 ? 15.171 -16.475 -10.806 1.00 89.31 102 HIS A CA 1
ATOM 780 C C . HIS A 1 102 ? 15.868 -17.170 -11.978 1.00 89.31 102 HIS A C 1
ATOM 782 O O . HIS A 1 102 ? 16.971 -16.820 -12.406 1.00 89.31 102 HIS A O 1
ATOM 788 N N . LEU A 1 103 ? 15.219 -18.191 -12.539 1.00 81.69 103 LEU A N 1
ATOM 789 C CA . LEU A 1 103 ? 15.664 -18.805 -13.785 1.00 81.69 103 LEU A CA 1
ATOM 790 C C . LEU A 1 103 ? 15.589 -17.783 -14.921 1.00 81.69 103 LEU A C 1
ATOM 792 O O . LEU A 1 103 ? 14.538 -17.565 -15.527 1.00 81.69 103 LEU A O 1
ATOM 796 N N . GLY A 1 104 ? 16.727 -17.164 -15.210 1.00 75.62 104 GLY A N 1
ATOM 797 C CA . GLY A 1 104 ? 16.834 -16.121 -16.216 1.00 75.62 104 GLY A CA 1
ATOM 798 C C . GLY A 1 104 ? 17.395 -14.801 -15.705 1.00 75.62 104 GLY A C 1
ATOM 799 O O . GLY A 1 104 ? 17.460 -13.887 -16.509 1.00 75.62 104 GLY A O 1
ATOM 800 N N . GLY A 1 105 ? 17.843 -14.677 -14.462 1.00 84.31 105 GLY A N 1
ATOM 801 C CA . GLY A 1 105 ? 18.555 -13.473 -14.046 1.00 84.31 105 GLY A CA 1
ATOM 802 C C . GLY A 1 105 ? 18.315 -13.123 -12.594 1.00 84.31 105 GLY A C 1
ATOM 803 O O . GLY A 1 105 ? 17.895 -13.960 -11.788 1.00 84.31 105 GLY A O 1
ATOM 804 N N . VAL A 1 106 ? 18.626 -11.873 -12.292 1.00 88.31 106 VAL A N 1
ATOM 805 C CA . VAL A 1 106 ? 18.466 -11.273 -10.979 1.00 88.31 106 VAL A CA 1
ATOM 806 C C . VAL A 1 106 ? 17.685 -9.979 -11.153 1.00 88.31 106 VAL A C 1
ATOM 808 O O . VAL A 1 106 ? 17.986 -9.202 -12.056 1.00 88.31 106 VAL A O 1
ATOM 811 N N . VAL A 1 107 ? 16.697 -9.774 -10.289 1.00 88.56 107 VAL A N 1
ATOM 812 C CA . VAL A 1 107 ? 15.990 -8.501 -10.120 1.00 88.56 107 VAL A CA 1
ATOM 813 C C . VAL A 1 107 ? 16.252 -8.040 -8.693 1.00 88.56 107 VAL A C 1
ATOM 815 O O . VAL A 1 107 ? 16.217 -8.861 -7.775 1.00 88.56 107 VAL A O 1
ATOM 818 N N . ARG A 1 108 ? 16.572 -6.759 -8.508 1.00 91.56 108 ARG A N 1
ATOM 819 C CA . ARG A 1 108 ? 16.780 -6.166 -7.183 1.00 91.56 108 ARG A CA 1
ATOM 820 C C . ARG A 1 108 ? 15.791 -5.039 -6.977 1.00 91.56 108 ARG A C 1
ATOM 822 O O . ARG A 1 108 ? 15.642 -4.189 -7.852 1.00 91.56 108 ARG A O 1
ATOM 829 N N . THR A 1 109 ? 15.103 -5.070 -5.848 1.00 88.81 109 THR A N 1
ATOM 830 C CA . THR A 1 109 ? 13.947 -4.209 -5.620 1.00 88.81 109 THR A CA 1
ATOM 831 C C . THR A 1 109 ? 13.662 -4.027 -4.132 1.00 88.81 109 THR A C 1
ATOM 833 O O . THR A 1 109 ? 14.208 -4.769 -3.314 1.00 88.81 109 THR A O 1
ATOM 836 N N . THR A 1 110 ? 12.856 -3.035 -3.766 1.00 83.25 110 THR A N 1
ATOM 837 C CA . THR A 1 110 ? 12.409 -2.827 -2.381 1.00 83.25 110 THR A CA 1
ATOM 838 C C . THR A 1 110 ? 11.480 -3.958 -1.927 1.00 83.25 110 THR A C 1
ATOM 840 O O . THR A 1 110 ? 10.875 -4.644 -2.749 1.00 83.25 110 THR A O 1
ATOM 843 N N . GLY A 1 111 ? 11.383 -4.200 -0.616 1.00 73.31 111 GLY A N 1
ATOM 844 C CA . GLY A 1 111 ? 10.570 -5.301 -0.077 1.00 73.31 111 GLY A CA 1
ATOM 845 C C . GLY A 1 111 ? 9.088 -5.194 -0.435 1.00 73.31 111 GLY A C 1
ATOM 846 O O . GLY A 1 111 ? 8.446 -6.216 -0.670 1.00 73.31 111 GLY A O 1
ATOM 847 N N . ASP A 1 112 ? 8.580 -3.966 -0.524 1.00 66.31 112 ASP A N 1
ATOM 848 C CA . ASP A 1 112 ? 7.183 -3.643 -0.838 1.00 66.31 112 ASP A CA 1
ATOM 849 C C . ASP A 1 112 ? 6.889 -3.623 -2.338 1.00 66.31 112 ASP A C 1
ATOM 851 O O . ASP A 1 112 ? 5.724 -3.641 -2.746 1.00 66.31 112 ASP A O 1
ATOM 855 N N . HIS A 1 113 ? 7.929 -3.653 -3.181 1.00 73.50 113 HIS A N 1
ATOM 856 C CA . HIS A 1 113 ? 7.723 -3.704 -4.617 1.00 73.50 113 HIS A CA 1
ATOM 857 C C . HIS A 1 113 ? 7.065 -5.014 -5.025 1.00 73.50 113 HIS A C 1
ATOM 859 O O . HIS A 1 113 ? 7.494 -6.116 -4.669 1.00 73.50 113 HIS A O 1
ATOM 865 N N . SER A 1 114 ? 6.005 -4.881 -5.808 1.00 77.12 114 SER A N 1
ATOM 866 C CA . SER A 1 114 ? 5.191 -6.000 -6.231 1.00 77.12 114 SER A CA 1
ATOM 867 C C . SER A 1 114 ? 5.683 -6.580 -7.552 1.00 77.12 114 SER A C 1
ATOM 869 O O . SER A 1 114 ? 5.856 -5.880 -8.547 1.00 77.12 114 SER A O 1
ATOM 871 N N . VAL A 1 115 ? 5.853 -7.900 -7.583 1.00 80.25 115 VAL A N 1
ATOM 872 C CA . VAL A 1 115 ? 6.207 -8.658 -8.782 1.00 80.25 115 VAL A CA 1
ATOM 873 C C . VAL A 1 115 ? 5.058 -9.584 -9.147 1.00 80.25 115 VAL A C 1
ATOM 875 O O . VAL A 1 115 ? 4.468 -10.266 -8.305 1.00 80.25 115 VAL A O 1
ATOM 878 N N . PHE A 1 116 ? 4.746 -9.659 -10.436 1.00 83.75 116 PHE A N 1
ATOM 879 C CA . PHE A 1 116 ? 3.691 -10.542 -10.901 1.00 83.75 116 PHE A CA 1
ATOM 880 C C . PHE A 1 116 ? 4.148 -11.997 -10.972 1.00 83.75 116 PHE A C 1
ATOM 882 O O . PHE A 1 116 ? 5.081 -12.352 -11.702 1.00 83.75 116 PHE A O 1
ATOM 889 N N . ILE A 1 117 ? 3.413 -12.871 -10.287 1.00 85.56 117 ILE A N 1
ATOM 890 C CA . ILE A 1 117 ? 3.555 -14.321 -10.374 1.00 85.56 117 ILE A CA 1
ATOM 891 C C . ILE A 1 117 ? 2.399 -14.942 -11.152 1.00 85.56 117 ILE A C 1
ATOM 893 O O . ILE A 1 117 ? 1.270 -14.452 -11.184 1.00 85.56 117 ILE A O 1
ATOM 897 N N . ARG A 1 118 ? 2.675 -16.079 -11.778 1.00 80.31 118 ARG A N 1
ATOM 898 C CA . ARG A 1 118 ? 1.696 -16.869 -12.510 1.00 80.31 118 ARG A CA 1
ATOM 899 C C . ARG A 1 118 ? 1.133 -17.968 -11.618 1.00 80.31 118 ARG A C 1
ATOM 901 O O . ARG A 1 118 ? 1.861 -18.876 -11.219 1.00 80.31 118 ARG A O 1
ATOM 908 N N . THR A 1 119 ? -0.172 -17.929 -11.384 1.00 77.44 119 THR A N 1
ATOM 909 C CA . THR A 1 119 ? -0.909 -18.937 -10.612 1.00 77.44 119 THR A CA 1
ATOM 910 C C . THR A 1 119 ? -1.681 -19.878 -11.549 1.00 77.44 119 THR A C 1
ATOM 912 O O . THR A 1 119 ? -1.599 -19.775 -12.779 1.00 77.44 119 THR A O 1
ATOM 915 N N . ARG A 1 120 ? -2.414 -20.854 -10.990 1.00 67.75 120 ARG A N 1
ATOM 916 C CA . ARG A 1 120 ? -3.317 -21.715 -11.781 1.00 67.75 120 ARG A CA 1
ATOM 917 C C . ARG A 1 120 ? -4.491 -20.929 -12.373 1.00 67.75 120 ARG A C 1
ATOM 919 O O . ARG A 1 120 ? -4.974 -21.306 -13.439 1.00 67.75 120 ARG A O 1
ATOM 926 N N . ASP A 1 121 ? -4.883 -19.848 -11.704 1.00 64.88 121 ASP A N 1
ATOM 927 C CA . ASP A 1 121 ? -6.091 -19.070 -11.973 1.00 64.88 121 ASP A CA 1
ATOM 928 C C . ASP A 1 121 ? -5.848 -17.758 -12.719 1.00 64.88 121 ASP A C 1
ATOM 930 O O . ASP A 1 121 ? -6.809 -17.087 -13.076 1.00 64.88 121 ASP A O 1
ATOM 934 N N . GLY A 1 122 ? -4.593 -17.407 -13.000 1.00 70.81 122 GLY A N 1
ATOM 935 C CA . GLY A 1 122 ? -4.255 -16.179 -13.709 1.00 70.81 122 GLY A CA 1
ATOM 936 C C . GLY A 1 122 ? -2.897 -15.645 -13.286 1.00 70.81 122 GLY A C 1
ATOM 937 O O . GLY A 1 122 ? -1.936 -16.403 -13.106 1.00 70.81 122 GLY A O 1
ATOM 938 N N . ILE A 1 123 ? -2.820 -14.329 -13.163 1.00 74.75 123 ILE A N 1
ATOM 939 C CA . ILE A 1 123 ? -1.652 -13.622 -12.656 1.00 74.75 123 ILE A CA 1
ATOM 940 C C . ILE A 1 123 ? -2.030 -12.985 -11.320 1.00 74.75 123 ILE A C 1
ATOM 942 O O . ILE A 1 123 ? -3.159 -12.539 -11.140 1.00 74.75 123 ILE A O 1
ATOM 946 N N . LYS A 1 124 ? -1.100 -13.009 -10.367 1.00 76.62 124 LYS A N 1
ATOM 947 C CA . LYS A 1 124 ? -1.256 -12.407 -9.044 1.00 76.62 124 LYS A CA 1
ATOM 948 C C . LYS A 1 124 ? -0.044 -11.529 -8.765 1.00 76.62 124 LYS A C 1
ATOM 950 O O . LYS A 1 124 ? 1.079 -11.942 -9.038 1.00 76.62 124 LYS A O 1
ATOM 955 N N . SER A 1 125 ? -0.283 -10.350 -8.215 1.00 76.88 125 SER A N 1
ATOM 956 C CA . SER A 1 125 ? 0.759 -9.480 -7.679 1.00 76.88 125 SER A CA 1
ATOM 957 C C . SER A 1 125 ? 1.191 -9.972 -6.287 1.00 76.88 125 SER A C 1
ATOM 959 O O . SER A 1 125 ? 0.337 -10.293 -5.455 1.00 76.88 125 SER A O 1
ATOM 961 N N . VAL A 1 126 ? 2.498 -10.129 -6.057 1.00 80.00 126 VAL A N 1
ATOM 962 C CA . VAL A 1 126 ? 3.092 -10.564 -4.778 1.00 80.00 126 VAL A CA 1
ATOM 963 C C . VAL A 1 126 ? 4.286 -9.671 -4.457 1.00 80.00 126 VAL A C 1
ATOM 965 O O . VAL A 1 126 ? 5.101 -9.407 -5.338 1.00 80.00 126 VAL A O 1
ATOM 968 N N . GLN A 1 127 ? 4.398 -9.218 -3.209 1.00 81.19 127 GLN A N 1
ATOM 969 C CA . GLN A 1 127 ? 5.515 -8.384 -2.772 1.00 81.19 127 GLN A CA 1
ATOM 970 C C . GLN A 1 127 ? 6.844 -9.142 -2.832 1.00 81.19 127 GLN A C 1
ATOM 972 O O . GLN A 1 127 ? 6.903 -10.352 -2.600 1.00 81.19 127 GLN A O 1
ATOM 977 N N . ALA A 1 128 ? 7.930 -8.423 -3.103 1.00 83.94 128 ALA A N 1
ATOM 978 C CA . ALA A 1 128 ? 9.266 -8.991 -3.193 1.00 83.94 128 ALA A CA 1
ATOM 979 C C . ALA A 1 128 ? 9.679 -9.737 -1.916 1.00 83.94 128 ALA A C 1
ATOM 981 O O . ALA A 1 128 ? 10.286 -10.805 -2.021 1.00 83.94 128 ALA A O 1
ATOM 982 N N . ARG A 1 129 ? 9.306 -9.220 -0.735 1.00 82.12 129 ARG A N 1
ATOM 983 C CA . ARG A 1 129 ? 9.564 -9.851 0.573 1.00 82.12 129 ARG A CA 1
ATOM 984 C C . ARG A 1 129 ? 8.859 -11.203 0.761 1.00 82.12 129 ARG A C 1
ATOM 986 O O . ARG A 1 129 ? 9.388 -12.076 1.444 1.00 82.12 129 ARG A O 1
ATOM 993 N N . ASP A 1 130 ? 7.717 -11.397 0.102 1.00 85.38 130 ASP A N 1
ATOM 994 C CA . ASP A 1 130 ? 6.860 -12.580 0.254 1.00 85.38 130 ASP A CA 1
ATOM 995 C C . ASP A 1 130 ? 7.083 -13.649 -0.821 1.00 85.38 130 ASP A C 1
ATOM 997 O O . ASP A 1 130 ? 6.495 -14.736 -0.757 1.00 85.38 130 ASP A O 1
ATOM 1001 N N . LEU A 1 131 ? 7.913 -13.357 -1.826 1.00 87.31 131 LEU A N 1
ATOM 1002 C CA . LEU A 1 131 ? 8.221 -14.293 -2.902 1.00 87.31 131 LEU A CA 1
ATOM 1003 C C . LEU A 1 131 ? 8.928 -15.540 -2.368 1.00 87.31 131 LEU A C 1
ATOM 1005 O O . LEU A 1 131 ? 9.922 -15.474 -1.641 1.00 87.31 131 LEU A O 1
ATOM 1009 N N . LYS A 1 132 ? 8.467 -16.711 -2.813 1.00 90.06 132 LYS A N 1
ATOM 1010 C CA . LYS A 1 132 ? 8.999 -18.005 -2.375 1.00 90.06 132 LYS A CA 1
ATOM 1011 C C . LYS A 1 132 ? 9.756 -18.703 -3.504 1.00 90.06 132 LYS A C 1
ATOM 1013 O O . LYS A 1 132 ? 9.368 -18.625 -4.675 1.00 90.06 132 LYS A O 1
ATOM 1018 N N . PRO A 1 133 ? 10.829 -19.455 -3.191 1.00 91.81 133 PRO A N 1
ATOM 1019 C CA . PRO A 1 133 ? 11.436 -20.363 -4.156 1.00 91.81 133 PRO A CA 1
ATOM 1020 C C . PRO A 1 133 ? 10.384 -21.302 -4.762 1.00 91.81 133 PRO A C 1
ATOM 1022 O O . PRO A 1 133 ? 9.670 -21.997 -4.045 1.00 91.81 133 PRO A O 1
ATOM 1025 N N . GLY A 1 134 ? 10.297 -21.333 -6.092 1.00 88.06 134 GLY A N 1
ATOM 1026 C CA . GLY A 1 134 ? 9.267 -22.076 -6.825 1.00 88.06 134 GLY A CA 1
ATOM 1027 C C . GLY A 1 134 ? 8.201 -21.201 -7.486 1.00 88.06 134 GLY A C 1
ATOM 1028 O O . GLY A 1 134 ? 7.610 -21.647 -8.475 1.00 88.06 134 GLY A O 1
ATOM 1029 N N . ASP A 1 135 ? 8.020 -19.956 -7.036 1.00 89.12 135 ASP A N 1
ATOM 1030 C CA . ASP A 1 135 ? 7.108 -19.010 -7.680 1.00 89.12 135 ASP A CA 1
ATOM 1031 C C . ASP A 1 135 ? 7.530 -18.728 -9.124 1.00 89.12 135 ASP A C 1
ATOM 1033 O O . ASP A 1 135 ? 8.715 -18.691 -9.467 1.00 89.12 135 ASP A O 1
ATOM 1037 N N . VAL A 1 136 ? 6.549 -18.571 -10.012 1.00 88.00 136 VAL A N 1
ATOM 1038 C CA . VAL A 1 136 ? 6.787 -18.386 -11.447 1.00 88.00 136 VAL A CA 1
ATOM 1039 C C . VAL A 1 136 ? 6.525 -16.938 -11.817 1.00 88.00 136 VAL A C 1
ATOM 1041 O O . VAL A 1 136 ? 5.371 -16.561 -11.978 1.00 88.00 136 VAL A O 1
ATOM 1044 N N . LEU A 1 137 ? 7.577 -16.154 -12.037 1.00 88.06 137 LEU A N 1
ATOM 1045 C CA . LEU A 1 137 ? 7.448 -14.758 -12.450 1.00 88.06 137 LEU A CA 1
ATOM 1046 C C . LEU A 1 137 ? 6.854 -14.645 -13.863 1.00 88.06 137 LEU A C 1
ATOM 1048 O O . LEU A 1 137 ? 7.192 -15.422 -14.776 1.00 88.06 137 LEU A O 1
ATOM 1052 N N . VAL A 1 138 ? 5.992 -13.651 -14.064 1.00 85.94 138 VAL A N 1
ATOM 1053 C CA . VAL A 1 138 ? 5.493 -13.263 -15.385 1.00 85.94 138 VAL A CA 1
ATOM 1054 C C . VAL A 1 138 ? 6.644 -12.628 -16.157 1.00 85.94 138 VAL A C 1
ATOM 1056 O O . VAL A 1 138 ? 7.239 -11.651 -15.726 1.00 85.94 138 VAL A O 1
ATOM 1059 N N . SER A 1 139 ? 7.007 -13.222 -17.293 1.00 86.06 139 SER A N 1
ATOM 1060 C CA . SER A 1 139 ? 8.133 -12.771 -18.116 1.00 86.06 139 SER A CA 1
ATOM 1061 C C . SER A 1 139 ? 7.856 -12.982 -19.595 1.00 86.06 139 SER A C 1
ATOM 1063 O O . SER A 1 139 ? 7.026 -13.825 -19.957 1.00 86.06 139 SER A O 1
ATOM 1065 N N . LEU A 1 140 ? 8.581 -12.258 -20.450 1.00 83.56 140 LEU A N 1
ATOM 1066 C CA . LEU A 1 140 ? 8.597 -12.546 -21.881 1.00 83.56 140 LEU A CA 1
ATOM 1067 C C . LEU A 1 140 ? 9.582 -13.697 -22.203 1.00 83.56 140 LEU A C 1
ATOM 1069 O O . LEU A 1 140 ? 10.645 -13.824 -21.579 1.00 83.56 140 LEU A O 1
ATOM 1073 N N . PRO A 1 141 ? 9.246 -14.562 -23.177 1.00 77.81 141 PRO A N 1
ATOM 1074 C CA . PRO A 1 141 ? 7.937 -14.659 -23.818 1.00 77.81 141 PRO A CA 1
ATOM 1075 C C . PRO A 1 141 ? 6.903 -15.349 -22.916 1.00 77.81 141 PRO A C 1
ATOM 1077 O O . PRO A 1 141 ? 7.230 -16.237 -22.120 1.00 77.81 141 PRO A O 1
ATOM 1080 N N . MET A 1 142 ? 5.634 -14.982 -23.079 1.00 75.00 142 MET A N 1
ATOM 1081 C CA . MET A 1 142 ? 4.554 -15.499 -22.243 1.00 75.00 142 MET A CA 1
ATOM 1082 C C . MET A 1 142 ? 4.150 -16.900 -22.692 1.00 75.00 142 MET A C 1
ATOM 1084 O O . MET A 1 142 ? 3.866 -17.135 -23.862 1.00 75.00 142 MET A O 1
ATOM 1088 N N . LYS A 1 143 ? 4.057 -17.852 -21.763 1.00 67.88 143 LYS A N 1
ATOM 1089 C CA . LYS A 1 143 ? 3.439 -19.154 -22.055 1.00 67.88 143 LYS A CA 1
ATOM 1090 C C . LYS A 1 143 ? 1.943 -19.077 -21.813 1.00 67.88 143 LYS A C 1
ATOM 1092 O O . LYS A 1 143 ? 1.547 -18.850 -20.679 1.00 67.88 143 LYS A O 1
ATOM 1097 N N . VAL A 1 144 ? 1.119 -19.324 -22.819 1.00 65.94 144 VAL A N 1
ATOM 1098 C CA . VAL A 1 144 ? -0.345 -19.370 -22.697 1.00 65.94 144 VAL A CA 1
ATOM 1099 C C . VAL A 1 144 ? -0.858 -20.797 -22.912 1.00 65.94 144 VAL A C 1
ATOM 1101 O O . VAL A 1 144 ? -0.185 -21.637 -23.511 1.00 65.94 144 VAL A O 1
ATOM 1104 N N . ARG A 1 145 ? -2.018 -21.120 -22.328 1.00 58.28 145 ARG A N 1
ATOM 1105 C CA . ARG A 1 145 ? -2.725 -22.373 -22.632 1.00 58.28 145 ARG A CA 1
ATOM 1106 C C . ARG A 1 145 ? -3.419 -22.192 -23.984 1.00 58.28 145 ARG A C 1
ATOM 1108 O O . ARG A 1 145 ? -4.118 -21.202 -24.167 1.00 58.28 145 ARG A O 1
ATOM 1115 N N . GLY A 1 146 ? -3.182 -23.108 -24.914 1.00 55.34 146 GLY A N 1
ATOM 1116 C CA . GLY A 1 146 ? -3.929 -23.216 -26.164 1.00 55.34 146 GLY A CA 1
ATOM 1117 C C . GLY A 1 146 ? -5.291 -23.877 -25.950 1.00 55.34 146 GLY A C 1
ATOM 1118 O O . GLY A 1 146 ? -5.656 -24.227 -24.829 1.00 55.34 146 GLY A O 1
ATOM 1119 N N . THR A 1 147 ? -6.051 -24.046 -27.026 1.00 51.16 147 THR A N 1
ATOM 1120 C CA . THR A 1 147 ? -7.318 -24.789 -27.036 1.00 51.16 147 THR A CA 1
ATOM 1121 C C . THR A 1 147 ? -7.065 -26.283 -26.863 1.00 51.16 147 THR A C 1
ATOM 1123 O O . THR A 1 147 ? -6.143 -26.824 -27.464 1.00 51.16 147 THR A O 1
ATOM 1126 N N . PHE A 1 148 ? -7.865 -26.952 -26.028 1.00 50.72 148 PHE A N 1
ATOM 1127 C CA . PHE A 1 148 ? -7.764 -28.399 -25.825 1.00 50.72 148 PHE A CA 1
ATOM 1128 C C . PHE A 1 148 ? -7.972 -29.133 -27.155 1.00 50.72 148 PHE A C 1
ATOM 1130 O O . PHE A 1 148 ? -9.011 -28.972 -27.791 1.00 50.72 148 PHE A O 1
ATOM 1137 N N . ALA A 1 149 ? -6.977 -29.917 -27.563 1.00 56.41 149 ALA A N 1
ATOM 1138 C CA . ALA A 1 149 ? -7.050 -30.793 -28.719 1.00 56.41 149 ALA A CA 1
ATOM 1139 C C . ALA A 1 149 ? -7.321 -32.221 -28.232 1.00 56.41 149 ALA A C 1
ATOM 1141 O O . ALA A 1 149 ? -6.635 -32.726 -27.341 1.00 56.41 149 ALA A O 1
ATOM 1142 N N . THR A 1 150 ? -8.331 -32.872 -28.804 1.00 48.47 150 THR A N 1
ATOM 1143 C CA . THR A 1 150 ? -8.795 -34.214 -28.410 1.00 48.47 150 THR A CA 1
ATOM 1144 C C . THR A 1 150 ? -7.740 -35.311 -28.576 1.00 48.47 150 THR A C 1
ATOM 1146 O O . THR A 1 150 ? -7.838 -36.342 -27.922 1.00 48.47 150 THR A O 1
ATOM 1149 N N . ASP A 1 151 ? -6.719 -35.090 -29.404 1.00 56.91 151 ASP A N 1
ATOM 1150 C CA . ASP A 1 151 ? -5.628 -36.023 -29.703 1.00 56.91 151 ASP A CA 1
ATOM 1151 C C . ASP A 1 151 ? -4.327 -35.747 -28.916 1.00 56.91 151 ASP A C 1
ATOM 1153 O O . ASP A 1 151 ? -3.497 -36.644 -28.775 1.00 56.91 151 ASP A O 1
ATOM 1157 N N . ARG A 1 152 ? -4.120 -34.520 -28.406 1.00 52.53 152 ARG A N 1
ATOM 1158 C CA . ARG A 1 152 ? -2.838 -34.067 -27.807 1.00 52.53 152 ARG A CA 1
ATOM 1159 C C . ARG A 1 152 ? -2.965 -33.357 -26.452 1.00 52.53 152 ARG A C 1
ATOM 1161 O O . ARG A 1 152 ? -1.957 -32.931 -25.888 1.00 52.53 152 ARG A O 1
ATOM 1168 N N . GLY A 1 153 ? -4.175 -33.224 -25.906 1.00 55.62 153 GLY A N 1
ATOM 1169 C CA . GLY A 1 153 ? -4.443 -32.449 -24.690 1.00 55.62 153 GLY A CA 1
ATOM 1170 C C . GLY A 1 153 ? -4.400 -30.935 -24.938 1.00 55.62 153 GLY A C 1
ATOM 1171 O O . GLY A 1 153 ? -4.565 -30.475 -26.064 1.00 55.62 153 GLY A O 1
ATOM 1172 N N . THR A 1 154 ? -4.205 -30.119 -23.895 1.00 46.69 154 THR A N 1
ATOM 1173 C CA . THR A 1 154 ? -4.074 -28.654 -24.037 1.00 46.69 154 THR A CA 1
ATOM 1174 C C . THR A 1 154 ? -2.631 -28.273 -24.413 1.00 46.69 154 THR A C 1
ATOM 1176 O O . THR A 1 154 ? -1.762 -28.306 -23.536 1.00 46.69 154 THR A O 1
ATOM 1179 N N . PRO A 1 155 ? -2.330 -27.864 -25.661 1.00 54.94 155 PRO A N 1
ATOM 1180 C CA . PRO A 1 155 ? -0.988 -27.437 -26.032 1.00 54.94 155 PRO A CA 1
ATOM 1181 C C . PRO A 1 155 ? -0.634 -26.128 -25.317 1.00 54.94 155 PRO A C 1
ATOM 1183 O O . PRO A 1 155 ? -1.473 -25.247 -25.132 1.00 54.94 155 PRO A O 1
ATOM 1186 N N . HIS A 1 156 ? 0.622 -25.969 -24.908 1.00 55.72 156 HIS A N 1
ATOM 1187 C CA . HIS A 1 156 ? 1.125 -24.705 -24.372 1.00 55.72 156 HIS A CA 1
ATOM 1188 C C . HIS A 1 156 ? 1.806 -23.912 -25.487 1.00 55.72 156 HIS A C 1
ATOM 1190 O O . HIS A 1 156 ? 2.893 -24.279 -25.929 1.00 55.72 156 HIS A O 1
ATOM 1196 N N . THR A 1 157 ? 1.202 -22.807 -25.921 1.00 61.06 157 THR A N 1
ATOM 1197 C CA . THR A 1 157 ? 1.784 -21.939 -26.950 1.00 61.06 157 THR A CA 1
ATOM 1198 C C . THR A 1 157 ? 2.582 -20.800 -26.314 1.00 61.06 157 THR A C 1
ATOM 1200 O O . THR A 1 157 ? 2.316 -20.352 -25.196 1.00 61.06 157 THR A O 1
ATOM 1203 N N . THR A 1 158 ? 3.632 -20.361 -27.005 1.00 68.69 158 THR A N 1
ATOM 1204 C CA . THR A 1 158 ? 4.446 -19.213 -26.587 1.00 68.69 158 THR A CA 1
ATOM 1205 C C . THR A 1 158 ? 3.925 -17.982 -27.319 1.00 68.69 158 THR A C 1
ATOM 1207 O O . THR A 1 158 ? 3.978 -17.943 -28.546 1.00 68.69 158 THR A O 1
ATOM 1210 N N . ARG A 1 159 ? 3.410 -16.996 -26.582 1.00 72.50 159 ARG A N 1
ATOM 1211 C CA . ARG A 1 159 ? 2.977 -15.700 -27.108 1.00 72.50 159 ARG A CA 1
ATOM 1212 C C . ARG A 1 159 ? 4.147 -14.714 -27.026 1.00 72.50 159 ARG A C 1
ATOM 1214 O O . ARG A 1 159 ? 4.716 -14.493 -25.955 1.00 72.50 159 ARG A O 1
ATOM 1221 N N . ALA A 1 160 ? 4.519 -14.193 -28.189 1.00 80.19 160 ALA A N 1
ATOM 1222 C CA . ALA A 1 160 ? 5.553 -13.185 -28.400 1.00 80.19 160 ALA A CA 1
ATOM 1223 C C . ALA A 1 160 ? 4.947 -11.768 -28.374 1.00 80.19 160 ALA A C 1
ATOM 1225 O O . ALA A 1 160 ? 3.723 -11.624 -28.395 1.00 80.19 160 ALA A O 1
ATOM 1226 N N . HIS A 1 161 ? 5.798 -10.743 -28.333 1.00 86.94 161 HIS A N 1
ATOM 1227 C CA . HIS A 1 161 ? 5.397 -9.351 -28.536 1.00 86.94 161 HIS A CA 1
ATOM 1228 C C . HIS A 1 161 ? 4.833 -9.156 -29.952 1.00 86.94 161 HIS A C 1
ATOM 1230 O O . HIS A 1 161 ? 5.295 -9.797 -30.902 1.00 86.94 161 HIS A O 1
ATOM 1236 N N . ALA A 1 162 ? 3.832 -8.288 -30.085 1.00 84.19 162 ALA A N 1
ATOM 1237 C CA . ALA A 1 162 ? 3.261 -7.913 -31.371 1.00 84.19 162 ALA A CA 1
ATOM 1238 C C . ALA A 1 162 ? 3.990 -6.673 -31.903 1.00 84.19 162 ALA A C 1
ATOM 1240 O O . ALA A 1 162 ? 3.849 -5.592 -31.346 1.00 84.19 162 ALA A O 1
ATOM 1241 N N . PHE A 1 163 ? 4.769 -6.847 -32.969 1.00 85.56 163 PHE A N 1
ATOM 1242 C CA . PHE A 1 163 ? 5.525 -5.766 -33.602 1.00 85.56 163 PHE A CA 1
ATOM 1243 C C . PHE A 1 163 ? 4.638 -5.019 -34.605 1.00 85.56 163 PHE A C 1
ATOM 1245 O O . PHE A 1 163 ? 3.984 -5.654 -35.437 1.00 85.56 163 PHE A O 1
ATOM 1252 N N . ASP A 1 164 ? 4.626 -3.687 -34.536 1.00 77.88 164 ASP A N 1
ATOM 1253 C CA . ASP A 1 164 ? 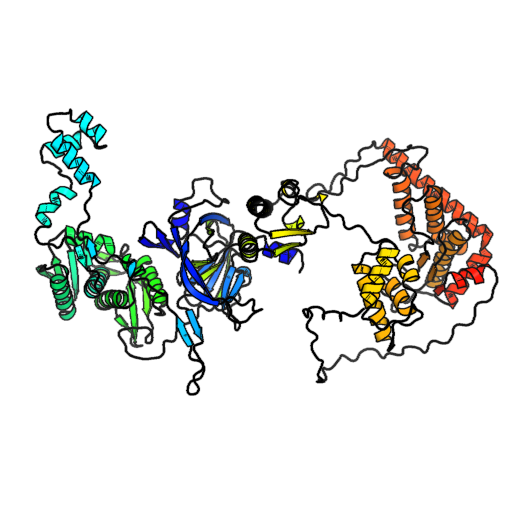3.918 -2.823 -35.485 1.00 77.88 164 ASP A CA 1
ATOM 1254 C C . ASP A 1 164 ? 4.879 -2.333 -36.579 1.00 77.88 164 ASP A C 1
ATOM 1256 O O . ASP A 1 164 ? 5.493 -1.272 -36.468 1.00 77.88 164 ASP A O 1
ATOM 1260 N N . GLU A 1 165 ? 4.993 -3.107 -37.664 1.00 70.38 165 GLU A N 1
ATOM 1261 C CA . GLU A 1 165 ? 5.891 -2.785 -38.786 1.00 70.38 165 GLU A CA 1
ATOM 1262 C C . GLU A 1 165 ? 5.568 -1.442 -39.466 1.00 70.38 165 GLU A C 1
ATOM 1264 O O . GLU A 1 165 ? 6.400 -0.923 -40.205 1.00 70.38 165 GLU A O 1
ATOM 1269 N N . ARG A 1 166 ? 4.382 -0.853 -39.238 1.00 73.38 166 ARG A N 1
ATOM 1270 C CA . ARG A 1 166 ? 4.017 0.445 -39.833 1.00 73.38 166 ARG A CA 1
ATOM 1271 C C . ARG A 1 166 ? 4.832 1.600 -39.256 1.00 73.38 166 ARG A C 1
ATOM 1273 O O . ARG A 1 166 ? 4.903 2.643 -39.898 1.00 73.38 166 ARG A O 1
ATOM 1280 N N . ARG A 1 167 ? 5.394 1.425 -38.056 1.00 67.25 167 ARG A N 1
ATOM 1281 C CA . ARG A 1 167 ? 6.177 2.447 -37.348 1.00 67.25 167 ARG A CA 1
ATOM 1282 C C . ARG A 1 167 ? 7.652 2.446 -37.731 1.00 67.25 167 ARG A C 1
ATOM 1284 O O . ARG A 1 167 ? 8.290 3.487 -37.629 1.00 67.25 167 ARG A O 1
ATOM 1291 N N . ALA A 1 168 ? 8.194 1.304 -38.153 1.00 72.75 168 ALA A N 1
ATOM 1292 C CA . ALA A 1 168 ? 9.594 1.224 -38.541 1.00 72.75 168 ALA A CA 1
ATOM 1293 C C . ALA A 1 168 ? 9.832 2.041 -39.827 1.00 72.75 168 ALA A C 1
ATOM 1295 O O . ALA A 1 168 ? 9.033 1.941 -40.769 1.00 72.75 168 ALA A O 1
ATOM 1296 N N . PRO A 1 169 ? 10.914 2.838 -39.905 1.00 76.75 169 PRO A N 1
ATOM 1297 C CA . PRO A 1 169 ? 11.242 3.551 -41.128 1.00 76.75 169 PRO A CA 1
ATOM 1298 C C . PRO A 1 169 ? 11.466 2.541 -42.257 1.00 76.75 169 PRO A C 1
ATOM 1300 O O . PRO A 1 169 ? 12.056 1.480 -42.059 1.00 76.75 169 PRO A O 1
ATOM 1303 N N . ARG A 1 170 ? 10.962 2.860 -43.453 1.00 82.94 170 ARG A N 1
ATOM 1304 C CA . ARG A 1 170 ? 11.090 1.980 -44.627 1.00 82.94 170 ARG A CA 1
ATOM 1305 C C . ARG A 1 170 ? 12.490 2.014 -45.233 1.00 82.94 170 ARG A C 1
ATOM 1307 O O . ARG A 1 170 ? 12.895 1.035 -45.848 1.00 82.94 170 ARG A O 1
ATOM 1314 N N . SER A 1 171 ? 13.217 3.104 -45.010 1.00 87.81 171 SER A N 1
ATOM 1315 C CA . SER A 1 171 ? 14.578 3.327 -45.482 1.00 87.81 171 SER A CA 1
ATOM 1316 C C . SER A 1 171 ? 15.415 4.037 -44.416 1.00 87.81 171 SER A C 1
ATOM 1318 O O . SER A 1 171 ? 14.877 4.786 -43.602 1.00 87.81 171 SER A O 1
ATOM 1320 N N . LEU A 1 172 ? 16.729 3.829 -44.434 1.00 88.75 172 LEU A N 1
ATOM 1321 C CA . LEU A 1 172 ? 17.703 4.484 -43.561 1.00 88.75 172 LEU A CA 1
ATOM 1322 C C . LEU A 1 172 ? 18.611 5.400 -44.376 1.00 88.75 172 LEU A C 1
ATOM 1324 O O . LEU A 1 172 ? 19.130 4.989 -45.411 1.00 88.75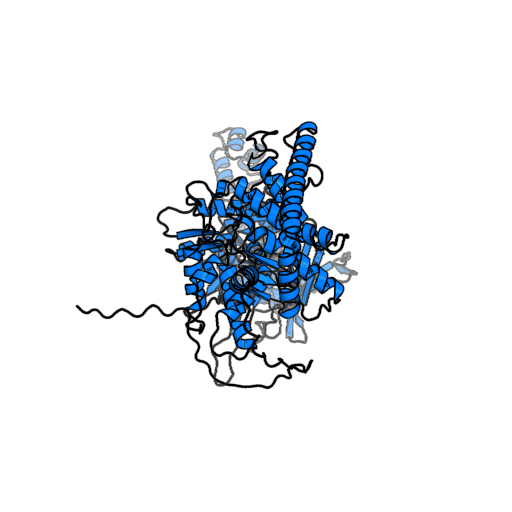 172 LEU A O 1
ATOM 1328 N N . GLU A 1 173 ? 18.849 6.618 -43.897 1.00 86.25 173 GLU A N 1
ATOM 1329 C CA . GLU A 1 173 ? 19.763 7.556 -44.552 1.00 86.25 173 GLU A CA 1
ATOM 1330 C C . GLU A 1 173 ? 21.227 7.152 -44.355 1.00 86.25 173 GLU A C 1
ATOM 1332 O O . GLU A 1 173 ? 21.725 7.029 -43.224 1.00 86.25 173 GLU A O 1
ATOM 1337 N N . VAL A 1 174 ? 21.946 7.004 -45.470 1.00 83.69 174 VAL A N 1
ATOM 1338 C CA . VAL A 1 174 ? 23.361 6.612 -45.466 1.00 83.69 174 VAL A CA 1
ATOM 1339 C C . VAL A 1 174 ? 24.205 7.715 -44.821 1.00 83.69 174 VAL A C 1
ATOM 1341 O O . VAL A 1 174 ? 25.017 7.458 -43.925 1.00 83.69 174 VAL A O 1
ATOM 1344 N N . ALA A 1 175 ? 23.943 8.971 -45.183 1.00 75.19 175 ALA A N 1
ATOM 1345 C CA . ALA A 1 175 ? 24.573 10.149 -44.598 1.00 75.19 175 ALA A CA 1
ATOM 1346 C C . ALA A 1 175 ? 23.513 11.224 -44.291 1.00 75.19 175 ALA A C 1
ATOM 1348 O O . ALA A 1 175 ? 23.090 11.919 -45.212 1.00 75.19 175 ALA A O 1
ATOM 1349 N N . PRO A 1 176 ? 23.088 11.369 -43.023 1.00 65.06 176 PRO A N 1
ATOM 1350 C CA . PRO A 1 176 ? 22.075 12.329 -42.635 1.00 65.06 176 PRO A CA 1
ATOM 1351 C C . PRO A 1 176 ? 22.635 13.734 -42.793 1.00 65.06 176 PRO A C 1
ATOM 1353 O O . PRO A 1 176 ? 23.816 13.984 -42.515 1.00 65.06 176 PRO A O 1
ATOM 1356 N N . ARG A 1 177 ? 21.787 14.637 -43.281 1.00 61.59 177 ARG A N 1
ATOM 1357 C CA . ARG A 1 177 ? 22.143 16.039 -43.485 1.00 61.59 177 ARG A CA 1
ATOM 1358 C C . ARG A 1 177 ? 22.157 16.743 -42.132 1.00 61.59 177 ARG A C 1
ATOM 1360 O O . ARG A 1 177 ? 21.206 16.646 -41.366 1.00 61.59 177 ARG A O 1
ATOM 1367 N N . ASP A 1 178 ? 23.243 17.447 -41.841 1.00 64.00 178 ASP A N 1
ATOM 1368 C CA . ASP A 1 178 ? 23.280 18.387 -40.722 1.00 64.00 178 ASP A CA 1
ATOM 1369 C C . ASP A 1 178 ? 22.738 19.723 -41.236 1.00 64.00 178 ASP A C 1
ATOM 1371 O O . ASP A 1 178 ? 23.504 20.599 -41.634 1.00 64.00 178 ASP A O 1
ATOM 1375 N N . GLU A 1 179 ? 21.407 19.819 -41.334 1.00 62.34 179 GLU A N 1
ATOM 1376 C CA . GLU A 1 179 ? 20.716 20.986 -41.900 1.00 62.34 179 GLU A CA 1
ATOM 1377 C C . GLU A 1 179 ? 21.107 22.274 -41.174 1.00 62.34 179 GLU A C 1
ATOM 1379 O O . GLU A 1 179 ? 21.362 23.281 -41.825 1.00 62.34 179 GLU A O 1
ATOM 1384 N N . ALA A 1 180 ? 21.276 22.220 -39.850 1.00 64.00 180 ALA A N 1
ATOM 1385 C CA . ALA A 1 180 ? 21.709 23.364 -39.058 1.00 64.00 180 ALA A CA 1
ATOM 1386 C C . ALA A 1 180 ? 23.107 23.839 -39.478 1.00 64.00 180 ALA A C 1
ATOM 1388 O O . ALA A 1 180 ? 23.297 25.018 -39.769 1.00 64.00 180 ALA A O 1
ATOM 1389 N N . THR A 1 181 ? 24.090 22.940 -39.567 1.00 67.94 181 THR A N 1
ATOM 1390 C CA . THR A 1 181 ? 25.444 23.323 -40.000 1.00 67.94 181 THR A CA 1
ATOM 1391 C C . THR A 1 181 ? 25.489 23.736 -41.480 1.00 67.94 181 THR A C 1
ATOM 1393 O O . THR A 1 181 ? 26.249 24.640 -41.841 1.00 67.94 181 THR A O 1
ATOM 1396 N N . ASP A 1 182 ? 24.676 23.116 -42.342 1.00 68.19 182 ASP A N 1
ATOM 1397 C CA . ASP A 1 182 ? 24.556 23.464 -43.764 1.00 68.19 182 ASP A CA 1
ATOM 1398 C C . ASP A 1 182 ? 23.939 24.865 -43.953 1.00 68.19 182 ASP A C 1
ATOM 1400 O O . ASP A 1 182 ? 24.459 25.656 -44.745 1.00 68.19 182 ASP A O 1
ATOM 1404 N N . GLU A 1 183 ? 22.895 25.214 -43.196 1.00 73.25 183 GLU A N 1
ATOM 1405 C CA . GLU A 1 183 ? 22.273 26.545 -43.181 1.00 73.25 183 GLU A CA 1
ATOM 1406 C C . GLU A 1 183 ? 23.211 27.605 -42.603 1.00 73.25 183 GLU A C 1
ATOM 1408 O O . GLU A 1 183 ? 23.371 28.676 -43.189 1.00 73.25 183 GLU A O 1
ATOM 1413 N N . GLN A 1 184 ? 23.896 27.294 -41.498 1.00 80.31 184 GLN A N 1
ATOM 1414 C CA . GLN A 1 184 ? 24.913 28.163 -40.905 1.00 80.31 184 GLN A CA 1
ATOM 1415 C C . GLN A 1 184 ? 26.040 28.458 -41.904 1.00 80.31 184 GLN A C 1
ATOM 1417 O O . GLN A 1 184 ? 26.453 29.609 -42.060 1.00 80.31 184 GLN A O 1
ATOM 1422 N N . TYR A 1 185 ? 26.528 27.439 -42.617 1.00 77.94 185 TYR A N 1
ATOM 1423 C CA . TYR A 1 185 ? 27.551 27.606 -43.648 1.00 77.94 185 TYR A CA 1
ATOM 1424 C C . TYR A 1 185 ? 27.036 28.411 -44.845 1.00 77.94 185 TYR A C 1
ATOM 1426 O O . TYR A 1 185 ? 27.720 29.331 -45.297 1.00 77.94 185 TYR A O 1
ATOM 1434 N N . ALA A 1 186 ? 25.830 28.110 -45.337 1.00 79.25 186 ALA A N 1
ATOM 1435 C CA . ALA A 1 186 ? 25.198 28.839 -46.434 1.00 79.25 186 ALA A CA 1
ATOM 1436 C C . ALA A 1 186 ? 24.977 30.319 -46.081 1.00 79.25 186 ALA A C 1
ATOM 1438 O O . ALA A 1 186 ? 25.287 31.189 -46.894 1.00 79.25 186 ALA A O 1
ATOM 1439 N N . PHE A 1 187 ? 24.537 30.614 -44.855 1.00 82.75 187 PHE A N 1
ATOM 1440 C CA . PHE A 1 187 ? 24.393 31.974 -44.337 1.00 82.75 187 PHE A CA 1
ATOM 1441 C C . PHE A 1 187 ? 25.747 32.696 -44.254 1.00 82.75 187 PHE A C 1
ATOM 1443 O O . PHE A 1 187 ? 25.875 33.832 -44.710 1.00 82.75 187 PHE A O 1
ATOM 1450 N N . VAL A 1 188 ? 26.791 32.025 -43.748 1.00 84.19 188 VAL A N 1
ATOM 1451 C CA . VAL A 1 188 ? 28.161 32.571 -43.688 1.00 84.19 188 VAL A CA 1
ATOM 1452 C C . VAL A 1 188 ? 28.720 32.898 -45.080 1.00 84.19 188 VAL A C 1
ATOM 1454 O O . VAL A 1 188 ? 29.413 33.912 -45.226 1.00 84.19 188 VAL A O 1
ATOM 1457 N N . MET A 1 189 ? 28.435 32.061 -46.086 1.00 82.94 189 MET A N 1
ATOM 1458 C CA . MET A 1 189 ? 28.824 32.304 -47.482 1.00 82.94 189 MET A CA 1
ATOM 1459 C C . MET A 1 189 ? 28.015 33.440 -48.115 1.00 82.94 189 MET A C 1
ATOM 1461 O O . MET A 1 189 ? 28.594 34.294 -48.780 1.00 82.94 189 MET A O 1
ATOM 1465 N N . ALA A 1 190 ? 26.698 33.482 -47.892 1.00 83.38 190 ALA A N 1
ATOM 1466 C CA . ALA A 1 190 ? 25.815 34.502 -48.459 1.00 83.38 190 ALA A CA 1
ATOM 1467 C C . ALA A 1 190 ? 26.132 35.915 -47.941 1.00 83.38 190 ALA A C 1
ATOM 1469 O O . ALA A 1 190 ? 26.001 36.880 -48.681 1.00 83.38 190 ALA A O 1
ATOM 1470 N N . GLN A 1 191 ? 26.594 36.031 -46.692 1.00 84.00 191 GLN A N 1
ATOM 1471 C CA . GLN A 1 191 ? 26.938 37.306 -46.048 1.00 84.00 191 GLN A CA 1
ATOM 1472 C C . GLN A 1 191 ? 28.402 37.736 -46.260 1.00 84.00 191 GLN A C 1
ATOM 1474 O O . GLN A 1 191 ? 28.895 38.671 -45.617 1.00 84.00 191 GLN A O 1
ATOM 1479 N N . GLN A 1 192 ? 29.138 37.053 -47.143 1.00 79.69 192 GLN A N 1
ATOM 1480 C CA . GLN A 1 192 ? 30.536 37.361 -47.425 1.00 79.69 192 GLN A CA 1
ATOM 1481 C C . GLN A 1 192 ? 30.672 38.718 -48.136 1.00 79.69 192 GLN A C 1
ATOM 1483 O O . GLN A 1 192 ? 30.402 38.845 -49.323 1.00 79.69 192 GLN A O 1
ATOM 1488 N N . GLY A 1 193 ? 31.152 39.726 -47.403 1.00 75.94 193 GLY A N 1
ATOM 1489 C CA . GLY A 1 193 ? 31.352 41.089 -47.912 1.00 75.94 193 GLY A CA 1
ATOM 1490 C C . GLY A 1 193 ? 30.237 42.076 -47.549 1.00 75.94 193 GLY A C 1
ATOM 1491 O O . GLY A 1 193 ? 30.463 43.277 -47.663 1.00 75.94 193 GLY A O 1
ATOM 1492 N N . GLU A 1 194 ? 29.093 41.599 -47.048 1.00 79.81 194 GLU A N 1
ATOM 1493 C CA . GLU A 1 194 ? 27.977 42.449 -46.596 1.00 79.81 194 GLU A CA 1
ATOM 1494 C C . GLU A 1 194 ? 28.025 42.742 -45.087 1.00 79.81 194 GLU A C 1
ATOM 1496 O O . GLU A 1 194 ? 27.713 43.850 -44.653 1.00 79.81 194 GLU A O 1
ATOM 1501 N N . MET A 1 195 ? 28.482 41.780 -44.275 1.00 83.75 195 MET A N 1
ATOM 1502 C CA . MET A 1 195 ? 28.600 41.915 -42.818 1.00 83.75 195 MET A CA 1
ATOM 1503 C C . MET A 1 195 ? 30.034 41.666 -42.330 1.00 83.75 195 MET A C 1
ATOM 1505 O O . MET A 1 195 ? 30.813 40.924 -42.934 1.00 83.75 195 MET A O 1
ATOM 1509 N N . SER A 1 196 ? 30.397 42.259 -41.186 1.00 85.00 196 SER A N 1
ATOM 1510 C CA . SER A 1 196 ? 31.685 41.970 -40.545 1.00 85.00 196 SER A CA 1
ATOM 1511 C C . SER A 1 196 ? 31.718 40.528 -40.018 1.00 85.00 196 SER A C 1
ATOM 1513 O O . SER A 1 196 ? 30.718 40.004 -39.528 1.00 85.00 196 SER A O 1
ATOM 1515 N N . GLN A 1 197 ? 32.887 39.878 -40.064 1.00 83.81 197 GLN A N 1
ATOM 1516 C CA . GLN A 1 197 ? 33.030 38.477 -39.634 1.00 83.81 197 GLN A CA 1
ATOM 1517 C C . GLN A 1 197 ? 32.608 38.245 -38.173 1.00 83.81 197 GLN A C 1
ATOM 1519 O O . GLN A 1 197 ? 32.148 37.158 -37.841 1.00 83.81 197 GLN A O 1
ATOM 1524 N N . ALA A 1 198 ? 32.746 39.255 -37.306 1.00 83.75 198 ALA A N 1
ATOM 1525 C CA . ALA A 1 198 ? 32.304 39.193 -35.913 1.00 83.75 198 ALA A CA 1
ATOM 1526 C C . ALA A 1 198 ? 30.769 39.238 -35.778 1.00 83.75 198 ALA A C 1
ATOM 1528 O O . ALA A 1 198 ? 30.208 38.525 -34.950 1.00 83.75 198 ALA A O 1
ATOM 1529 N N . ALA A 1 199 ? 30.085 40.021 -36.619 1.00 81.06 199 ALA A N 1
ATOM 1530 C CA . ALA A 1 199 ? 28.625 40.088 -36.632 1.00 81.06 199 ALA A CA 1
ATOM 1531 C C . ALA A 1 199 ? 28.003 38.792 -37.181 1.00 81.06 199 ALA A C 1
ATOM 1533 O O . ALA A 1 199 ? 27.067 38.264 -36.587 1.00 81.06 199 ALA A O 1
ATOM 1534 N N . VAL A 1 200 ? 28.579 38.228 -38.252 1.00 83.56 200 VAL A N 1
ATOM 1535 C CA . VAL A 1 200 ? 28.164 36.920 -38.794 1.00 83.56 200 VAL A CA 1
ATOM 1536 C C . VAL A 1 200 ? 28.392 35.808 -37.764 1.00 83.56 200 VAL A C 1
ATOM 1538 O O . VAL A 1 200 ? 27.513 34.985 -37.538 1.00 83.56 200 VAL A O 1
ATOM 1541 N N . ALA A 1 201 ? 29.540 35.814 -37.080 1.00 82.88 201 ALA A N 1
ATOM 1542 C CA . ALA A 1 201 ? 29.853 34.862 -36.014 1.00 82.88 201 ALA A CA 1
ATOM 1543 C C . ALA A 1 201 ? 28.817 34.889 -34.877 1.00 82.88 201 ALA A C 1
ATOM 1545 O O . ALA A 1 201 ? 28.335 33.839 -34.454 1.00 82.88 201 ALA A O 1
ATOM 1546 N N . SER A 1 202 ? 28.420 36.088 -34.437 1.00 83.75 202 SER A N 1
ATOM 1547 C CA . SER A 1 202 ? 27.404 36.263 -33.395 1.00 83.75 202 SER A CA 1
ATOM 1548 C C . SER A 1 202 ? 26.001 35.831 -33.832 1.00 83.75 202 SER A C 1
ATOM 1550 O O . SER A 1 202 ? 25.250 35.343 -32.996 1.00 83.75 202 SER A O 1
ATOM 1552 N N . ALA A 1 203 ? 25.638 36.012 -35.106 1.00 80.12 203 ALA A N 1
ATOM 1553 C CA . ALA A 1 203 ? 24.322 35.636 -35.632 1.00 80.12 203 ALA A CA 1
ATOM 1554 C C . ALA A 1 203 ? 24.163 34.115 -35.803 1.00 80.12 203 ALA A C 1
ATOM 1556 O O . ALA A 1 203 ? 23.079 33.574 -35.623 1.00 80.12 203 ALA A O 1
ATOM 1557 N N . VAL A 1 204 ? 25.258 33.434 -36.139 1.00 82.19 204 VAL A N 1
ATOM 1558 C CA . VAL A 1 204 ? 25.295 31.998 -36.456 1.00 82.19 204 VAL A CA 1
ATOM 1559 C C . VAL A 1 204 ? 25.671 31.156 -35.226 1.00 82.19 204 VAL A C 1
ATOM 1561 O O . VAL A 1 204 ? 25.458 29.948 -35.208 1.00 82.19 204 VAL A O 1
ATOM 1564 N N . GLY A 1 205 ? 26.216 31.783 -34.176 1.00 81.25 205 GLY A N 1
ATOM 1565 C CA . GLY A 1 205 ? 26.622 31.103 -32.942 1.00 81.25 205 GLY A CA 1
ATOM 1566 C C . GLY A 1 205 ? 27.956 30.355 -33.053 1.00 81.25 205 GLY A C 1
ATOM 1567 O O . GLY A 1 205 ? 28.187 29.393 -32.325 1.00 81.25 205 GLY A O 1
ATOM 1568 N N . VAL A 1 206 ? 28.848 30.781 -33.953 1.00 82.19 206 VAL A N 1
ATOM 1569 C CA . VAL A 1 206 ? 30.176 30.173 -34.175 1.00 82.19 206 VAL A CA 1
ATOM 1570 C C . VAL A 1 206 ? 31.290 31.195 -33.953 1.00 82.19 206 VAL A C 1
ATOM 1572 O O . VAL A 1 206 ? 31.055 32.398 -33.950 1.00 82.19 206 VAL A O 1
ATOM 1575 N N . SER A 1 207 ? 32.539 30.757 -33.769 1.00 84.94 207 SER A N 1
ATOM 1576 C CA . SER A 1 207 ? 33.646 31.701 -33.557 1.00 84.94 207 SER A CA 1
ATOM 1577 C C . SER A 1 207 ? 33.984 32.495 -34.827 1.00 84.94 207 SER A C 1
ATOM 1579 O O . SER A 1 207 ? 33.917 31.973 -35.942 1.00 84.94 207 SER A O 1
ATOM 1581 N N . GLN A 1 208 ? 34.451 33.740 -34.672 1.00 86.38 208 GLN A N 1
ATOM 1582 C CA . GLN A 1 208 ? 34.908 34.577 -35.794 1.00 86.38 208 GLN A CA 1
ATOM 1583 C C . GLN A 1 208 ? 35.969 33.873 -36.656 1.00 86.38 208 GLN A C 1
ATOM 1585 O O . GLN A 1 208 ? 35.961 33.991 -37.880 1.00 86.38 208 GLN A O 1
ATOM 1590 N N . MET A 1 209 ? 36.861 33.096 -36.031 1.00 83.31 209 MET A N 1
ATOM 1591 C CA . MET A 1 209 ? 37.866 32.294 -36.734 1.00 83.31 209 MET A CA 1
ATOM 1592 C C . MET A 1 209 ? 37.225 31.232 -37.640 1.00 83.31 209 MET A C 1
ATOM 1594 O O . MET A 1 209 ? 37.695 31.010 -38.754 1.00 83.31 209 MET A O 1
ATOM 1598 N N . THR A 1 210 ? 36.133 30.610 -37.192 1.00 80.38 210 THR A N 1
ATOM 1599 C CA . THR A 1 210 ? 35.379 29.606 -37.959 1.00 80.38 210 THR A CA 1
ATOM 1600 C C . THR A 1 210 ? 34.753 30.230 -39.206 1.00 80.38 210 THR A C 1
ATOM 1602 O O . THR A 1 210 ? 34.984 29.732 -40.305 1.00 80.38 210 THR A O 1
ATOM 1605 N N . VAL A 1 211 ? 34.092 31.387 -39.067 1.00 82.50 211 VAL A N 1
ATOM 1606 C CA . VAL A 1 211 ? 33.552 32.181 -40.193 1.00 82.50 211 VAL A CA 1
ATOM 1607 C C . VAL A 1 211 ? 34.655 32.542 -41.194 1.00 82.50 211 VAL A C 1
ATOM 1609 O O . VAL A 1 211 ? 34.509 32.347 -42.400 1.00 82.50 211 VAL A O 1
ATOM 1612 N N . SER A 1 212 ? 35.795 33.018 -40.685 1.00 83.69 212 SER A N 1
ATOM 1613 C CA . SER A 1 212 ? 36.952 33.417 -41.492 1.00 83.69 212 SER A CA 1
ATOM 1614 C C . SER A 1 212 ? 37.568 32.246 -42.266 1.00 83.69 212 SER A C 1
ATOM 1616 O O . SER A 1 212 ? 38.013 32.412 -43.402 1.00 83.69 212 SER A O 1
ATOM 1618 N N . ASN A 1 213 ? 37.609 31.059 -41.658 1.00 83.06 213 ASN A N 1
ATOM 1619 C CA . ASN A 1 213 ? 38.086 29.841 -42.305 1.00 83.06 213 ASN A CA 1
ATOM 1620 C C . ASN A 1 213 ? 37.113 29.389 -43.398 1.00 83.06 213 ASN A C 1
ATOM 1622 O O . ASN A 1 213 ? 37.545 29.185 -44.535 1.00 83.06 213 ASN A O 1
ATOM 1626 N N . TRP A 1 214 ? 35.814 29.335 -43.090 1.00 84.56 214 TRP A N 1
ATOM 1627 C CA . TRP A 1 214 ? 34.768 28.947 -44.035 1.00 84.56 214 TRP A CA 1
ATOM 1628 C C . TRP A 1 214 ? 34.762 29.836 -45.285 1.00 84.56 214 TRP A C 1
ATOM 1630 O O . TRP A 1 214 ? 34.828 29.302 -46.391 1.00 84.56 214 TRP A O 1
ATOM 1640 N N . GLN A 1 215 ? 34.786 31.167 -45.134 1.00 83.75 215 GLN A N 1
ATOM 1641 C CA . GLN A 1 215 ? 34.790 32.132 -46.255 1.00 83.75 215 GLN A CA 1
ATOM 1642 C C . GLN A 1 215 ? 36.053 32.058 -47.130 1.00 83.75 215 GLN A C 1
ATOM 1644 O O . GLN A 1 215 ? 36.044 32.470 -48.288 1.00 83.75 215 GLN A O 1
ATOM 1649 N N . ARG A 1 216 ? 37.161 31.535 -46.586 1.00 80.62 216 ARG A N 1
ATOM 1650 C CA . ARG A 1 216 ? 38.417 31.288 -47.319 1.00 80.62 216 ARG A CA 1
ATOM 1651 C C . ARG A 1 216 ? 38.497 29.878 -47.916 1.00 80.62 216 ARG A C 1
ATOM 1653 O O . ARG A 1 216 ? 39.557 29.497 -48.411 1.00 80.62 216 ARG A O 1
ATOM 1660 N N . GLY A 1 217 ? 37.430 29.082 -47.814 1.00 70.38 217 GLY A N 1
ATOM 1661 C CA . GLY A 1 217 ? 37.403 27.691 -48.272 1.00 70.38 217 GLY A CA 1
ATOM 1662 C C . GLY A 1 217 ? 38.282 26.740 -47.450 1.00 70.38 217 GLY A C 1
ATOM 1663 O O . GLY A 1 217 ? 38.607 25.648 -47.911 1.00 70.38 217 GLY A O 1
ATOM 1664 N N . ARG A 1 218 ? 38.696 27.128 -46.236 1.00 68.75 218 ARG A N 1
ATOM 1665 C CA . ARG A 1 218 ? 39.482 26.291 -45.314 1.00 68.75 218 ARG A CA 1
ATOM 1666 C C . ARG A 1 218 ? 38.580 25.759 -44.206 1.00 68.75 218 ARG A C 1
ATOM 1668 O O . ARG A 1 218 ? 37.710 26.471 -43.725 1.00 68.75 218 ARG A O 1
ATOM 1675 N N . HIS A 1 219 ? 38.800 24.520 -43.764 1.00 66.12 219 HIS A N 1
ATOM 1676 C CA . HIS A 1 219 ? 37.981 23.901 -42.707 1.00 66.12 219 HIS A CA 1
ATOM 1677 C C . HIS A 1 219 ? 36.465 23.984 -42.978 1.00 66.12 219 HIS A C 1
ATOM 1679 O O . HIS A 1 219 ? 35.681 24.193 -42.054 1.00 66.12 219 HIS A O 1
ATOM 1685 N N . VAL A 1 220 ? 36.064 23.833 -44.249 1.00 65.94 220 VAL A N 1
ATOM 1686 C CA . VAL A 1 220 ? 34.656 23.693 -44.650 1.00 65.94 220 VAL A CA 1
ATOM 1687 C C . VAL A 1 220 ? 34.008 22.607 -43.779 1.00 65.94 220 VAL A C 1
ATOM 1689 O O . VAL A 1 220 ? 34.659 21.579 -43.541 1.00 65.94 220 VAL A O 1
ATOM 1692 N N . PRO A 1 221 ? 32.774 22.805 -43.275 1.00 64.38 221 PRO A N 1
ATOM 1693 C CA . PRO A 1 221 ? 32.099 21.801 -42.469 1.00 64.38 221 PRO A CA 1
ATOM 1694 C C . PRO A 1 221 ? 32.116 20.442 -43.150 1.00 64.38 221 PRO A C 1
ATOM 1696 O O . PRO A 1 221 ? 31.897 20.327 -44.359 1.00 64.38 221 PRO A O 1
ATOM 1699 N N . ARG A 1 222 ? 32.373 19.391 -42.365 1.00 57.25 222 ARG A N 1
ATOM 1700 C CA . ARG A 1 222 ? 32.423 18.020 -42.888 1.00 57.25 222 ARG A CA 1
ATOM 1701 C C . ARG A 1 222 ? 31.127 17.642 -43.612 1.00 57.25 222 ARG A C 1
ATOM 1703 O O . ARG A 1 222 ? 31.220 16.931 -44.602 1.00 57.25 222 ARG A O 1
ATOM 1710 N N . ALA A 1 223 ? 29.970 18.146 -43.175 1.00 55.78 223 ALA A N 1
ATOM 1711 C CA . ALA A 1 223 ? 28.676 17.942 -43.833 1.00 55.78 223 ALA A CA 1
ATOM 1712 C C . ALA A 1 223 ? 28.672 18.416 -45.303 1.00 55.78 223 ALA A C 1
ATOM 1714 O O . ALA A 1 223 ? 28.276 17.672 -46.199 1.00 55.78 223 ALA A O 1
ATOM 1715 N N . VAL A 1 224 ? 29.249 19.590 -45.574 1.00 56.53 224 VAL A N 1
ATOM 1716 C CA . VAL A 1 224 ? 29.328 20.191 -46.916 1.00 56.53 224 VAL A CA 1
ATOM 1717 C C . VAL A 1 224 ? 30.423 19.538 -47.772 1.00 56.53 224 VAL A C 1
ATOM 1719 O O . VAL A 1 224 ? 30.221 19.282 -48.959 1.00 56.53 224 VAL A O 1
ATOM 1722 N N . ALA A 1 225 ? 31.574 19.202 -47.177 1.00 56.38 225 ALA A N 1
ATOM 1723 C CA . ALA A 1 225 ? 32.693 18.552 -47.873 1.00 56.38 225 ALA A CA 1
ATOM 1724 C C . ALA A 1 225 ? 32.401 17.095 -48.303 1.00 56.38 225 ALA A C 1
ATOM 1726 O O . ALA A 1 225 ? 33.048 16.578 -49.211 1.00 56.38 225 ALA A O 1
ATOM 1727 N N . VAL A 1 226 ? 31.431 16.425 -47.668 1.00 54.72 226 VAL A N 1
ATOM 1728 C CA . VAL A 1 226 ? 31.040 15.030 -47.949 1.00 54.72 226 VAL A CA 1
ATOM 1729 C C . VAL A 1 226 ? 30.288 14.869 -49.283 1.00 54.72 226 VAL A C 1
ATOM 1731 O O . VAL A 1 226 ? 30.237 13.760 -49.814 1.00 54.72 226 VAL A O 1
ATOM 1734 N N . ARG A 1 227 ? 29.796 15.957 -49.895 1.00 53.31 227 ARG A N 1
ATOM 1735 C CA . ARG A 1 227 ? 29.015 15.921 -51.149 1.00 53.31 227 ARG A CA 1
ATOM 1736 C C . ARG A 1 227 ? 29.772 15.337 -52.352 1.00 53.31 227 ARG A C 1
ATOM 1738 O O . ARG A 1 227 ? 29.157 14.673 -53.175 1.00 53.31 227 ARG A O 1
ATOM 1745 N N . SER A 1 228 ? 31.093 15.506 -52.438 1.00 49.84 228 SER A N 1
ATOM 1746 C CA . SER A 1 228 ? 31.911 14.898 -53.505 1.00 49.84 228 SER A CA 1
ATOM 1747 C C . SER A 1 228 ? 32.233 13.416 -53.268 1.00 49.84 228 SER A C 1
ATOM 1749 O O . SER A 1 228 ? 32.534 12.704 -54.218 1.00 49.84 228 SER A O 1
ATOM 1751 N N . ALA A 1 229 ? 32.144 12.938 -52.021 1.00 52.53 229 ALA A N 1
ATOM 1752 C CA . ALA A 1 229 ? 32.393 11.545 -51.631 1.00 52.53 229 ALA A CA 1
ATOM 1753 C C . ALA A 1 229 ? 31.116 10.677 -51.590 1.00 52.53 229 ALA A C 1
ATOM 1755 O O . ALA A 1 229 ? 31.206 9.473 -51.356 1.00 52.53 229 ALA A O 1
ATOM 1756 N N . LEU A 1 230 ? 29.939 11.287 -51.778 1.00 55.62 230 LEU A N 1
ATOM 1757 C CA . LEU A 1 230 ? 28.625 10.632 -51.826 1.00 55.62 230 LEU A CA 1
ATOM 1758 C C . LEU A 1 230 ? 28.160 10.281 -53.247 1.00 55.62 230 LEU A C 1
ATOM 1760 O O . LEU A 1 230 ? 27.166 9.580 -53.372 1.00 55.62 230 LEU A O 1
ATOM 1764 N N . ALA A 1 231 ? 28.846 10.751 -54.296 1.00 58.72 231 ALA A N 1
ATOM 1765 C CA . ALA A 1 231 ? 28.364 10.670 -55.682 1.00 58.72 231 ALA A CA 1
ATOM 1766 C C . ALA A 1 231 ? 28.023 9.242 -56.159 1.00 58.72 231 ALA A C 1
ATOM 1768 O O . ALA A 1 231 ? 27.136 9.081 -56.991 1.00 58.72 231 ALA A O 1
ATOM 1769 N N . ASP A 1 232 ? 28.687 8.230 -55.593 1.00 67.69 232 ASP A N 1
ATOM 1770 C CA . ASP A 1 232 ? 28.525 6.818 -55.961 1.00 67.69 232 ASP A CA 1
ATOM 1771 C C . ASP A 1 232 ? 27.714 5.998 -54.932 1.00 67.69 232 ASP A C 1
ATOM 1773 O O . ASP A 1 232 ? 27.638 4.776 -55.046 1.00 67.69 232 ASP A O 1
ATOM 1777 N N . LEU A 1 233 ? 27.137 6.630 -53.900 1.00 79.62 233 LEU A N 1
ATOM 1778 C CA . LEU A 1 233 ? 26.351 5.955 -52.857 1.00 79.62 233 LEU A CA 1
ATOM 1779 C C . LEU A 1 233 ? 24.877 6.369 -52.905 1.00 79.62 233 LEU A C 1
ATOM 1781 O O . LEU A 1 233 ? 24.576 7.530 -53.183 1.00 79.62 233 LEU A O 1
ATOM 1785 N N . PRO A 1 234 ? 23.945 5.460 -52.568 1.00 82.88 234 PRO A N 1
ATOM 1786 C CA . PRO A 1 234 ? 22.544 5.830 -52.429 1.00 82.88 234 PRO A CA 1
ATOM 1787 C C . PRO A 1 234 ? 22.351 6.802 -51.252 1.00 82.88 234 PRO A C 1
ATOM 1789 O O . PRO A 1 234 ? 23.011 6.677 -50.218 1.00 82.88 234 PRO A O 1
ATOM 1792 N N . GLU A 1 235 ? 21.430 7.764 -51.387 1.00 81.62 235 GLU A N 1
ATOM 1793 C CA . GLU A 1 235 ? 21.089 8.699 -50.298 1.00 81.62 235 GLU A CA 1
ATOM 1794 C C . GLU A 1 235 ? 20.466 7.959 -49.099 1.00 81.62 235 GLU A C 1
ATOM 1796 O O . GLU A 1 235 ? 20.782 8.240 -47.938 1.00 81.62 235 GLU A O 1
ATOM 1801 N N . SER A 1 236 ? 19.631 6.957 -49.379 1.00 86.88 236 SER A N 1
ATOM 1802 C CA . SER A 1 236 ? 19.007 6.081 -48.391 1.00 86.88 236 SER A CA 1
ATOM 1803 C C . SER A 1 236 ? 18.948 4.633 -48.880 1.00 86.88 236 SER A C 1
ATOM 1805 O O . SER A 1 236 ? 19.001 4.361 -50.078 1.00 86.88 236 SER A O 1
ATOM 1807 N N . VAL A 1 237 ? 18.864 3.690 -47.942 1.00 90.50 237 VAL A N 1
ATOM 1808 C CA . VAL A 1 237 ? 18.767 2.249 -48.219 1.00 90.50 237 VAL A CA 1
ATOM 1809 C C . VAL A 1 237 ? 17.526 1.652 -47.582 1.00 90.50 237 VAL A C 1
ATOM 1811 O O . VAL A 1 237 ? 17.219 1.945 -46.426 1.00 90.50 237 VAL A O 1
ATOM 1814 N N . ASP A 1 238 ? 16.828 0.790 -48.315 1.00 90.94 238 ASP A N 1
ATOM 1815 C CA . ASP A 1 238 ? 15.625 0.129 -47.819 1.00 90.94 238 ASP A CA 1
ATOM 1816 C C . ASP A 1 238 ? 15.929 -0.834 -46.667 1.00 90.94 238 ASP A C 1
ATOM 1818 O O . ASP A 1 238 ? 16.931 -1.558 -46.640 1.00 90.94 238 ASP A O 1
ATOM 1822 N N . VAL A 1 239 ? 15.007 -0.888 -45.710 1.00 92.00 239 VAL A N 1
ATOM 1823 C CA . VAL A 1 239 ? 15.086 -1.782 -44.558 1.00 92.00 239 VAL A CA 1
ATOM 1824 C C . VAL A 1 239 ? 14.660 -3.184 -44.982 1.00 92.00 239 VAL A C 1
ATOM 1826 O O . VAL A 1 239 ? 13.480 -3.532 -45.005 1.00 92.00 239 VAL A O 1
ATOM 1829 N N . THR A 1 240 ? 15.651 -4.004 -45.329 1.00 93.56 240 THR A N 1
ATOM 1830 C CA . THR A 1 240 ? 15.465 -5.375 -45.821 1.00 93.56 240 THR A CA 1
ATOM 1831 C C . THR A 1 240 ? 16.134 -6.409 -44.909 1.00 93.56 240 THR A C 1
ATOM 1833 O O . THR A 1 240 ? 17.059 -6.083 -44.158 1.00 93.56 240 THR A O 1
ATOM 1836 N N . PRO A 1 241 ? 15.732 -7.696 -44.967 1.00 93.88 241 PRO A N 1
ATOM 1837 C CA . PRO A 1 241 ? 16.476 -8.771 -44.309 1.00 93.88 241 PRO A CA 1
ATOM 1838 C C . PRO A 1 241 ? 17.955 -8.830 -44.734 1.00 93.88 241 PRO A C 1
ATOM 1840 O O . PRO A 1 241 ? 18.803 -9.119 -43.892 1.00 93.88 241 PRO A O 1
ATOM 1843 N N . SER A 1 242 ? 18.276 -8.502 -45.993 1.00 94.62 242 SER A N 1
ATOM 1844 C CA . SER A 1 242 ? 19.651 -8.409 -46.509 1.00 94.62 242 SER A CA 1
ATOM 1845 C C . SER A 1 242 ? 20.474 -7.363 -45.746 1.00 94.62 242 SER A C 1
ATOM 1847 O O . SER A 1 242 ? 21.543 -7.682 -45.218 1.00 94.62 242 SER A O 1
ATOM 1849 N N . LEU A 1 243 ? 19.937 -6.146 -45.577 1.00 95.12 243 LEU A N 1
ATOM 1850 C CA . LEU A 1 243 ? 20.580 -5.085 -44.793 1.00 95.12 243 LEU A CA 1
ATOM 1851 C C . LEU A 1 243 ? 20.742 -5.482 -43.317 1.00 95.12 243 LEU A C 1
ATOM 1853 O O . LEU A 1 243 ? 21.784 -5.239 -42.710 1.00 95.12 243 LEU A O 1
ATOM 1857 N N . MET A 1 244 ? 19.740 -6.140 -42.733 1.00 96.00 244 MET A N 1
ATOM 1858 C CA . MET A 1 244 ? 19.835 -6.628 -41.353 1.00 96.00 244 MET A CA 1
ATOM 1859 C C . MET A 1 244 ? 20.938 -7.677 -41.197 1.00 96.00 244 MET A C 1
ATOM 1861 O O . MET A 1 244 ? 21.711 -7.610 -40.242 1.00 96.00 244 MET A O 1
ATOM 1865 N N . LYS A 1 245 ? 21.067 -8.610 -42.147 1.00 95.69 245 LYS A N 1
ATOM 1866 C CA . LYS A 1 245 ? 22.153 -9.600 -42.165 1.00 95.69 245 LYS A CA 1
ATOM 1867 C C . LYS A 1 245 ? 23.527 -8.926 -42.265 1.00 95.69 245 LYS A C 1
ATOM 1869 O O . LYS A 1 245 ? 24.434 -9.320 -41.533 1.00 95.69 245 LYS A O 1
ATOM 1874 N N . LEU A 1 246 ? 23.662 -7.869 -43.074 1.00 95.75 246 LEU A N 1
ATOM 1875 C CA . LEU A 1 246 ? 24.874 -7.038 -43.133 1.00 95.75 246 LEU A CA 1
ATOM 1876 C C . LEU A 1 246 ? 25.201 -6.369 -41.798 1.00 95.75 246 LEU A C 1
ATOM 1878 O O . LEU A 1 246 ? 26.355 -6.403 -41.373 1.00 95.75 246 LEU A O 1
ATOM 1882 N N . PHE A 1 247 ? 24.208 -5.795 -41.112 1.00 96.19 247 PHE A N 1
ATOM 1883 C CA . PHE A 1 247 ? 24.421 -5.268 -39.763 1.00 96.19 247 PHE A CA 1
ATOM 1884 C C . PHE A 1 247 ? 24.898 -6.361 -38.805 1.00 96.19 247 PHE A C 1
ATOM 1886 O O . PHE A 1 247 ? 25.804 -6.109 -38.017 1.00 96.19 247 PHE A O 1
ATOM 1893 N N . GLY A 1 248 ? 24.373 -7.584 -38.922 1.00 94.81 248 GLY A N 1
ATOM 1894 C CA . GLY A 1 248 ? 24.839 -8.740 -38.154 1.00 94.81 248 GLY A CA 1
ATOM 1895 C C . GLY A 1 248 ? 26.321 -9.043 -38.382 1.00 94.81 248 GLY A C 1
ATOM 1896 O O . GLY A 1 248 ? 27.084 -9.147 -37.421 1.00 94.81 248 GLY A O 1
ATOM 1897 N N . TYR A 1 249 ? 26.751 -9.104 -39.646 1.00 95.19 249 TYR A N 1
ATOM 1898 C CA . TYR A 1 249 ? 28.167 -9.266 -39.990 1.00 95.19 249 TYR A CA 1
ATOM 1899 C C . TYR A 1 249 ? 29.032 -8.114 -39.481 1.00 95.19 249 TYR A C 1
ATOM 1901 O O . TYR A 1 249 ? 30.140 -8.340 -39.000 1.00 95.19 249 TYR A O 1
ATOM 1909 N N . TYR A 1 250 ? 28.531 -6.879 -39.535 1.00 95.06 250 TYR A N 1
ATOM 1910 C CA . TYR A 1 250 ? 29.261 -5.726 -39.017 1.00 95.06 250 TYR A CA 1
ATOM 1911 C C . TYR A 1 250 ? 29.382 -5.748 -37.488 1.00 95.06 250 TYR A C 1
ATOM 1913 O O . TYR A 1 250 ? 30.397 -5.317 -36.934 1.00 95.06 250 TYR A O 1
ATOM 1921 N N . THR A 1 251 ? 28.360 -6.229 -36.780 1.00 94.31 251 THR A N 1
ATOM 1922 C CA . THR A 1 251 ? 28.426 -6.419 -35.328 1.00 94.31 251 THR A CA 1
ATOM 1923 C C . THR A 1 251 ? 29.459 -7.488 -34.957 1.00 94.31 251 THR A C 1
ATOM 1925 O O . THR A 1 251 ? 30.158 -7.292 -33.965 1.00 94.31 251 THR A O 1
ATOM 1928 N N . ALA A 1 252 ? 29.585 -8.561 -35.750 1.00 91.62 252 ALA A N 1
ATOM 1929 C CA . ALA A 1 252 ? 30.581 -9.623 -35.559 1.00 91.62 252 ALA A CA 1
ATOM 1930 C C . ALA A 1 252 ? 32.001 -9.141 -35.868 1.00 91.62 252 ALA A C 1
ATOM 1932 O O . ALA A 1 252 ? 32.824 -9.021 -34.968 1.00 91.62 252 ALA A O 1
ATOM 1933 N N . GLU A 1 253 ? 32.255 -8.802 -37.129 1.00 91.44 253 GLU A N 1
ATOM 1934 C CA . GLU A 1 253 ? 33.613 -8.659 -37.670 1.00 91.44 253 GLU A CA 1
ATOM 1935 C C . GLU A 1 253 ? 33.873 -7.290 -38.316 1.00 91.44 253 GLU A C 1
ATOM 1937 O O . GLU A 1 253 ? 34.911 -7.050 -38.942 1.00 91.44 253 GLU A O 1
ATOM 1942 N N . GLY A 1 254 ? 32.914 -6.371 -38.193 1.00 90.75 254 GLY A N 1
ATOM 1943 C CA . GLY A 1 254 ? 32.969 -5.051 -38.806 1.00 90.75 254 GLY A CA 1
ATOM 1944 C C . GLY A 1 254 ? 33.618 -3.985 -37.929 1.00 90.75 254 GLY A C 1
ATOM 1945 O O . GLY A 1 254 ? 33.404 -3.907 -36.712 1.00 90.75 254 GLY A O 1
ATOM 1946 N N . ARG A 1 255 ? 34.350 -3.070 -38.562 1.00 91.06 255 ARG A N 1
ATOM 1947 C CA . ARG A 1 255 ? 34.947 -1.900 -37.913 1.00 91.06 255 ARG A CA 1
ATOM 1948 C C . ARG A 1 255 ? 34.839 -0.659 -38.792 1.00 91.06 255 ARG A C 1
ATOM 1950 O O . ARG A 1 255 ? 34.937 -0.731 -40.013 1.00 91.06 255 ARG A O 1
ATOM 1957 N N . GLU A 1 256 ? 34.655 0.484 -38.141 1.00 88.81 256 GLU A N 1
ATOM 1958 C CA . GLU A 1 256 ? 34.844 1.802 -38.743 1.00 88.81 256 GLU A CA 1
ATOM 1959 C C . GLU A 1 256 ? 36.218 2.342 -38.319 1.00 88.81 256 GLU A C 1
ATOM 1961 O O . GLU A 1 256 ? 36.578 2.310 -37.140 1.00 88.81 256 GLU A O 1
ATOM 1966 N N . ASN A 1 257 ? 37.027 2.737 -39.302 1.00 83.56 257 ASN A N 1
ATOM 1967 C CA . ASN A 1 257 ? 38.333 3.369 -39.094 1.00 83.56 257 ASN A CA 1
ATOM 1968 C C . ASN A 1 257 ? 38.642 4.319 -40.264 1.00 83.56 257 ASN A C 1
ATOM 1970 O O . ASN A 1 257 ? 39.564 4.087 -41.049 1.00 83.56 257 ASN A O 1
ATOM 1974 N N . GLY A 1 258 ? 37.780 5.317 -40.480 1.00 76.44 258 GLY A N 1
ATOM 1975 C CA . GLY A 1 258 ? 37.810 6.194 -41.659 1.00 76.44 258 GLY A CA 1
ATOM 1976 C C . GLY A 1 258 ? 37.321 5.531 -42.955 1.00 76.44 258 GLY A C 1
ATOM 1977 O O . GLY A 1 258 ? 37.110 6.210 -43.956 1.00 76.44 258 GLY A O 1
ATOM 1978 N N . CYS A 1 259 ? 37.112 4.217 -42.934 1.00 85.94 259 CYS A N 1
ATOM 1979 C CA . CYS A 1 259 ? 36.491 3.403 -43.969 1.00 85.94 259 CYS A CA 1
ATOM 1980 C C . CYS A 1 259 ? 35.763 2.219 -43.309 1.00 85.94 259 CYS A C 1
ATOM 1982 O O . CYS A 1 259 ? 35.950 1.967 -42.112 1.00 85.94 259 CYS A O 1
ATOM 1984 N N . LEU A 1 260 ? 34.913 1.525 -44.069 1.00 91.00 260 LEU A N 1
ATOM 1985 C CA . LEU A 1 260 ? 34.225 0.320 -43.605 1.00 91.00 260 LEU A CA 1
ATOM 1986 C C . LEU A 1 260 ? 35.103 -0.904 -43.873 1.00 91.00 260 LEU A C 1
ATOM 1988 O O . LEU A 1 260 ? 35.516 -1.139 -45.009 1.00 91.00 260 LEU A O 1
ATOM 1992 N N . GLU A 1 261 ? 35.366 -1.694 -42.837 1.00 92.75 261 GLU A N 1
ATOM 1993 C CA . GLU A 1 261 ? 36.217 -2.879 -42.926 1.00 92.75 261 GLU A CA 1
ATOM 1994 C C . GLU A 1 261 ? 35.535 -4.082 -42.274 1.00 92.75 261 GLU A C 1
ATOM 1996 O O . GLU A 1 261 ? 35.048 -3.969 -41.151 1.00 92.75 261 GLU A O 1
ATOM 2001 N N . PHE A 1 262 ? 35.552 -5.233 -42.947 1.00 92.50 262 PHE A N 1
ATOM 2002 C CA . PHE A 1 262 ? 35.205 -6.534 -42.366 1.00 92.50 262 PHE A CA 1
ATOM 2003 C C . PHE A 1 262 ? 36.441 -7.432 -42.357 1.00 92.50 262 PHE A C 1
ATOM 2005 O O . PHE A 1 262 ? 37.193 -7.447 -43.336 1.00 92.50 262 PHE A O 1
ATOM 2012 N N . THR A 1 263 ? 36.666 -8.163 -41.268 1.00 90.69 263 THR A N 1
ATOM 2013 C CA . THR A 1 263 ? 37.826 -9.059 -41.133 1.00 90.69 263 THR A CA 1
ATOM 2014 C C . THR A 1 263 ? 37.362 -10.468 -40.798 1.00 90.69 263 THR A C 1
ATOM 2016 O O . THR A 1 263 ? 36.915 -10.708 -39.693 1.00 90.69 263 THR A O 1
ATOM 2019 N N . PHE A 1 264 ? 37.497 -11.404 -41.731 1.00 90.31 264 PHE A N 1
ATOM 2020 C CA . PHE A 1 264 ? 37.069 -12.797 -41.548 1.00 90.31 264 PHE A CA 1
ATOM 2021 C C . PHE A 1 264 ? 38.260 -13.755 -41.610 1.00 90.31 264 PHE A C 1
ATOM 2023 O O . PHE A 1 264 ? 39.362 -13.379 -42.036 1.00 90.31 264 PHE A O 1
ATOM 2030 N N . GLY A 1 265 ? 38.066 -15.011 -41.208 1.00 87.06 265 GLY A N 1
ATOM 2031 C CA . GLY A 1 265 ? 39.073 -16.048 -41.385 1.00 87.06 265 GLY A CA 1
ATOM 2032 C C . GLY A 1 265 ? 39.284 -16.369 -42.866 1.00 87.06 265 GLY A C 1
ATOM 2033 O O . GLY A 1 265 ? 38.342 -16.531 -43.629 1.00 87.06 265 GLY A O 1
ATOM 2034 N N . THR A 1 266 ? 40.532 -16.562 -43.300 1.00 85.94 266 THR A N 1
ATOM 2035 C CA . THR A 1 266 ? 40.824 -16.901 -44.717 1.00 85.94 266 THR A CA 1
ATOM 2036 C C . THR A 1 266 ? 40.186 -18.228 -45.165 1.00 85.94 266 THR A C 1
ATOM 2038 O O . THR A 1 266 ? 40.021 -18.472 -46.355 1.00 85.94 266 THR A O 1
ATOM 2041 N N . HIS A 1 267 ? 39.803 -19.082 -44.213 1.00 84.25 267 HIS A N 1
ATOM 2042 C CA . HIS A 1 267 ? 39.150 -20.369 -44.441 1.00 84.25 267 HIS A CA 1
ATOM 2043 C C . HIS A 1 267 ? 37.623 -20.270 -44.620 1.00 84.25 267 HIS A C 1
ATOM 2045 O O . HIS A 1 267 ? 36.975 -21.303 -44.768 1.00 84.25 267 HIS A O 1
ATOM 2051 N N . GLU A 1 268 ? 37.052 -19.060 -44.630 1.00 85.75 268 GLU A N 1
ATOM 2052 C CA . GLU A 1 268 ? 35.605 -18.808 -44.686 1.00 85.75 268 GLU A CA 1
ATOM 2053 C C . GLU A 1 268 ? 35.193 -18.086 -45.991 1.00 85.75 268 GLU A C 1
ATOM 2055 O O . GLU A 1 268 ? 34.585 -17.013 -45.954 1.00 85.75 268 GLU A O 1
ATOM 2060 N N . PRO A 1 269 ? 35.508 -18.641 -47.181 1.00 86.19 269 PRO A N 1
ATOM 2061 C CA . PRO A 1 269 ? 35.273 -17.958 -48.456 1.00 86.19 269 PRO A CA 1
ATOM 2062 C C . PRO A 1 269 ? 33.787 -17.682 -48.723 1.00 86.19 269 PRO A C 1
ATOM 2064 O O . PRO A 1 269 ? 33.458 -16.692 -49.377 1.00 86.19 269 PRO A O 1
ATOM 2067 N N . ASP A 1 270 ? 32.896 -18.514 -48.181 1.00 89.62 270 ASP A N 1
ATOM 2068 C CA . ASP A 1 270 ? 31.449 -18.352 -48.320 1.00 89.62 270 ASP A CA 1
ATOM 2069 C C . ASP A 1 270 ? 30.948 -17.090 -47.602 1.00 89.62 270 ASP A C 1
ATOM 2071 O O . ASP A 1 270 ? 30.099 -16.377 -48.136 1.00 89.62 270 ASP A O 1
ATOM 2075 N N . LEU A 1 271 ? 31.514 -16.760 -46.431 1.00 90.75 271 LEU A N 1
ATOM 2076 C CA . LEU A 1 271 ? 31.175 -15.532 -45.702 1.00 90.75 271 LEU A CA 1
ATOM 2077 C C . LEU A 1 271 ? 31.674 -14.296 -46.448 1.00 90.75 271 LEU A C 1
ATOM 2079 O O . LEU A 1 271 ? 30.960 -13.296 -46.538 1.00 90.75 271 LEU A O 1
ATOM 2083 N N . HIS A 1 272 ? 32.874 -14.377 -47.034 1.00 91.44 272 HIS A N 1
ATOM 2084 C CA . HIS A 1 272 ? 33.400 -13.301 -47.872 1.00 91.44 272 HIS A CA 1
ATOM 2085 C C . HIS A 1 272 ? 32.464 -13.031 -49.053 1.00 91.44 272 HIS A C 1
ATOM 2087 O O . HIS A 1 272 ? 32.076 -11.887 -49.282 1.00 91.44 272 HIS A O 1
ATOM 2093 N N . ALA A 1 273 ? 32.083 -14.082 -49.785 1.00 91.88 273 ALA A N 1
ATOM 2094 C CA . ALA A 1 273 ? 31.214 -13.971 -50.950 1.00 91.88 273 ALA A CA 1
ATOM 2095 C C . ALA A 1 273 ? 29.831 -13.410 -50.585 1.00 91.88 273 ALA A C 1
ATOM 2097 O O . ALA A 1 273 ? 29.322 -12.543 -51.294 1.00 91.88 273 ALA A O 1
ATOM 2098 N N . ASP A 1 274 ? 29.255 -13.850 -49.464 1.00 93.94 274 ASP A N 1
ATOM 2099 C CA . ASP A 1 274 ? 27.948 -13.394 -48.982 1.00 93.94 274 ASP A CA 1
ATOM 2100 C C . ASP A 1 274 ? 27.968 -11.907 -48.591 1.00 93.94 274 ASP A C 1
ATOM 2102 O O . ASP A 1 274 ? 27.113 -11.146 -49.038 1.00 93.94 274 ASP A O 1
ATOM 2106 N N . VAL A 1 275 ? 28.981 -11.440 -47.847 1.00 93.69 275 VAL A N 1
ATOM 2107 C CA . VAL A 1 275 ? 29.113 -10.009 -47.501 1.00 93.69 275 VAL A CA 1
ATOM 2108 C C . VAL A 1 275 ? 29.303 -9.142 -48.745 1.00 93.69 275 VAL A C 1
ATOM 2110 O O . VAL A 1 275 ? 28.683 -8.085 -48.850 1.00 93.69 275 VAL A O 1
ATOM 2113 N N . ILE A 1 276 ? 30.131 -9.577 -49.699 1.00 93.56 276 ILE A N 1
ATOM 2114 C CA . ILE A 1 276 ? 30.356 -8.845 -50.956 1.00 93.56 276 ILE A CA 1
ATOM 2115 C C . ILE A 1 276 ? 29.056 -8.757 -51.764 1.00 93.56 276 ILE A C 1
ATOM 2117 O O . ILE A 1 276 ? 28.698 -7.677 -52.234 1.00 93.56 276 ILE A O 1
ATOM 2121 N N . ALA A 1 277 ? 28.325 -9.867 -51.890 1.00 94.12 277 ALA A N 1
ATOM 2122 C CA . ALA A 1 277 ? 27.056 -9.909 -52.609 1.00 94.12 277 ALA A CA 1
ATOM 2123 C C . ALA A 1 277 ? 26.016 -8.973 -51.979 1.00 94.12 277 ALA A C 1
ATOM 2125 O O . ALA A 1 277 ? 25.411 -8.169 -52.686 1.00 94.12 277 ALA A O 1
ATOM 2126 N N . LEU A 1 278 ? 25.868 -9.014 -50.653 1.00 93.88 278 LEU A N 1
ATOM 2127 C CA . LEU A 1 278 ? 24.930 -8.159 -49.927 1.00 93.88 278 LEU A CA 1
ATOM 2128 C C . LEU A 1 278 ? 25.295 -6.667 -50.035 1.00 93.88 278 LEU A C 1
ATOM 2130 O O . LEU A 1 278 ? 24.406 -5.826 -50.169 1.00 93.88 278 LEU A O 1
ATOM 2134 N N . MET A 1 279 ? 26.586 -6.317 -49.993 1.00 93.62 279 MET A N 1
ATOM 2135 C CA . MET A 1 279 ? 27.046 -4.928 -50.156 1.00 93.62 279 MET A CA 1
ATOM 2136 C C . MET A 1 279 ? 26.824 -4.410 -51.581 1.00 93.62 279 MET A C 1
ATOM 2138 O O . MET A 1 279 ? 26.413 -3.261 -51.752 1.00 93.62 279 MET A O 1
ATOM 2142 N N . ARG A 1 280 ? 27.017 -5.260 -52.598 1.00 92.69 280 ARG A N 1
ATOM 2143 C CA . ARG A 1 280 ? 26.684 -4.950 -53.997 1.00 92.69 280 ARG A CA 1
ATOM 2144 C C . ARG A 1 280 ? 25.178 -4.761 -54.194 1.00 92.69 280 ARG A C 1
ATOM 2146 O O . ARG A 1 280 ? 24.766 -3.834 -54.888 1.00 92.69 280 ARG A O 1
ATOM 2153 N N . GLU A 1 281 ? 24.367 -5.618 -53.577 1.00 92.56 281 GLU A N 1
ATOM 2154 C CA . GLU A 1 281 ? 22.901 -5.538 -53.608 1.00 92.56 281 GLU A CA 1
ATOM 2155 C C . GLU A 1 281 ? 22.392 -4.254 -52.940 1.00 92.56 281 GLU A C 1
ATOM 2157 O O . GLU A 1 281 ? 21.575 -3.550 -53.521 1.00 92.56 281 GLU A O 1
ATOM 2162 N N . THR A 1 282 ? 22.897 -3.934 -51.745 1.00 90.81 282 THR A N 1
ATOM 2163 C CA . THR A 1 282 ?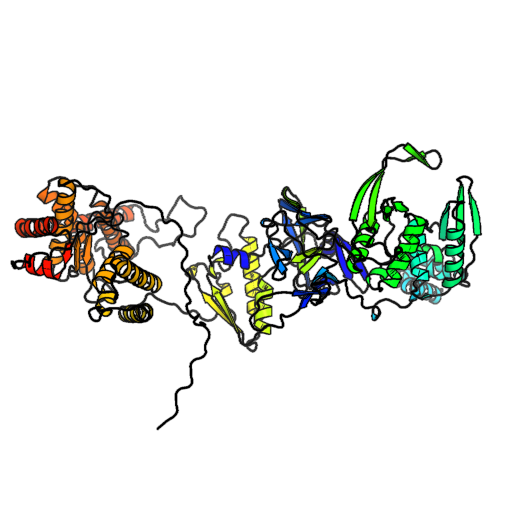 22.325 -2.882 -50.884 1.00 90.81 282 THR A CA 1
ATOM 2164 C C . THR A 1 282 ? 22.897 -1.489 -51.161 1.00 90.81 282 THR A C 1
ATOM 2166 O O . THR A 1 282 ? 22.175 -0.502 -51.075 1.00 90.81 282 THR A O 1
ATOM 2169 N N . PHE A 1 283 ? 24.197 -1.392 -51.461 1.00 89.81 283 PHE A N 1
ATOM 2170 C CA . PHE A 1 283 ? 24.916 -0.115 -51.584 1.00 89.81 283 PHE A CA 1
ATOM 2171 C C . PHE A 1 283 ? 25.575 0.089 -52.951 1.00 89.81 283 PHE A C 1
ATOM 2173 O O . PHE A 1 283 ? 26.137 1.154 -53.182 1.00 89.81 283 PHE A O 1
ATOM 2180 N N . HIS A 1 284 ? 25.536 -0.911 -53.839 1.00 88.56 284 HIS A N 1
ATOM 2181 C CA . HIS A 1 284 ? 26.136 -0.861 -55.181 1.00 88.56 284 HIS A CA 1
ATOM 2182 C C . HIS A 1 284 ? 27.645 -0.564 -55.192 1.00 88.56 284 HIS A C 1
ATOM 2184 O O . HIS A 1 284 ? 28.168 0.023 -56.136 1.00 88.56 284 HIS A O 1
ATOM 2190 N N . VAL A 1 285 ? 28.361 -1.010 -54.154 1.00 87.81 285 VAL A N 1
ATOM 2191 C CA . VAL A 1 285 ? 29.811 -0.809 -54.004 1.00 87.81 285 VAL A CA 1
ATOM 2192 C C . VAL A 1 285 ? 30.595 -2.112 -54.091 1.00 87.81 285 VAL A C 1
ATOM 2194 O O . VAL A 1 285 ? 30.156 -3.156 -53.613 1.00 87.81 285 VAL A O 1
ATOM 2197 N N . GLU A 1 286 ? 31.808 -2.020 -54.634 1.00 87.00 286 GLU A N 1
ATOM 2198 C CA . GLU A 1 286 ? 32.787 -3.107 -54.644 1.00 87.00 286 GLU A CA 1
ATOM 2199 C C . GLU A 1 286 ? 33.878 -2.874 -53.586 1.00 87.00 286 GLU A C 1
ATOM 2201 O O . GLU A 1 286 ? 34.328 -1.738 -53.397 1.00 87.00 286 GLU A O 1
ATOM 2206 N N . PRO A 1 287 ? 34.350 -3.926 -52.900 1.00 91.94 287 PRO A N 1
ATOM 2207 C CA . PRO A 1 287 ? 35.437 -3.803 -51.944 1.00 91.94 287 PRO A CA 1
ATOM 2208 C C . PRO A 1 287 ? 36.813 -4.005 -52.568 1.00 91.94 287 PRO A C 1
ATOM 2210 O O . PRO A 1 287 ? 36.999 -4.652 -53.598 1.00 91.94 287 PRO A O 1
ATOM 2213 N N . ARG A 1 288 ? 37.824 -3.580 -51.813 1.00 90.81 288 ARG A N 1
ATOM 2214 C CA . ARG A 1 288 ? 39.188 -4.083 -51.928 1.00 90.81 288 ARG A CA 1
ATOM 2215 C C . ARG A 1 288 ? 39.385 -5.243 -50.953 1.00 90.81 288 ARG A C 1
ATOM 2217 O O . ARG A 1 288 ? 39.326 -5.050 -49.740 1.00 90.81 288 ARG A O 1
ATOM 2224 N N . VAL A 1 289 ? 39.673 -6.431 -51.478 1.00 91.00 289 VAL A N 1
ATOM 2225 C CA . VAL A 1 289 ? 39.959 -7.629 -50.671 1.00 91.00 289 VAL A CA 1
ATOM 2226 C C . VAL A 1 289 ? 41.470 -7.807 -50.533 1.00 91.00 289 VAL A C 1
ATOM 2228 O O . VAL A 1 289 ? 42.189 -7.827 -51.529 1.00 91.00 289 VAL A O 1
ATOM 2231 N N . THR A 1 290 ? 41.971 -7.903 -49.302 1.00 89.62 290 THR A N 1
ATOM 2232 C CA . THR A 1 290 ? 43.404 -8.079 -49.010 1.00 89.62 290 THR A CA 1
ATOM 2233 C C . THR A 1 290 ? 43.602 -9.194 -47.987 1.00 89.62 290 THR A C 1
ATOM 2235 O O . THR A 1 290 ? 43.053 -9.132 -46.889 1.00 89.62 290 THR A O 1
ATOM 2238 N N . ALA A 1 291 ? 44.409 -10.203 -48.322 1.00 84.31 291 ALA A N 1
ATOM 2239 C CA . ALA A 1 291 ? 44.841 -11.214 -47.359 1.00 84.31 291 ALA A CA 1
ATOM 2240 C C . ALA A 1 291 ? 45.914 -10.628 -46.428 1.00 84.31 291 ALA A C 1
ATOM 2242 O O . ALA A 1 291 ? 46.826 -9.932 -46.878 1.00 84.31 291 ALA A O 1
ATOM 2243 N N . THR A 1 292 ? 45.803 -10.890 -45.129 1.00 80.69 292 THR A N 1
ATOM 2244 C CA . THR A 1 292 ? 46.784 -10.455 -44.125 1.00 80.69 292 THR A CA 1
ATOM 2245 C C . THR A 1 292 ? 47.726 -11.598 -43.744 1.00 80.69 292 THR A C 1
ATOM 2247 O O . THR A 1 292 ? 47.428 -12.767 -43.978 1.00 80.69 292 THR A O 1
ATOM 2250 N N . ALA A 1 293 ? 48.855 -11.267 -43.112 1.00 73.19 293 ALA A N 1
ATOM 2251 C CA . ALA A 1 293 ? 49.815 -12.260 -42.620 1.00 73.19 293 ALA A CA 1
ATOM 2252 C C . ALA A 1 293 ? 49.241 -13.184 -41.520 1.00 73.19 293 ALA A C 1
ATOM 2254 O O . ALA A 1 293 ? 49.769 -14.269 -41.297 1.00 73.19 293 ALA A O 1
ATOM 2255 N N . ASP A 1 294 ? 48.144 -12.782 -40.871 1.00 73.44 294 ASP A N 1
ATOM 2256 C CA . ASP A 1 294 ? 47.567 -13.447 -39.697 1.00 73.44 294 ASP A CA 1
ATOM 2257 C C . ASP A 1 294 ? 46.433 -14.437 -40.057 1.00 73.44 294 ASP A C 1
ATOM 2259 O O . ASP A 1 294 ? 45.511 -14.641 -39.271 1.00 73.44 294 ASP A O 1
ATOM 2263 N N . ASN A 1 295 ? 46.448 -15.035 -41.258 1.00 82.56 295 ASN A N 1
ATOM 2264 C CA . ASN A 1 295 ? 45.383 -15.921 -41.768 1.00 82.56 295 ASN A CA 1
ATOM 2265 C C . ASN A 1 295 ? 43.972 -15.295 -41.773 1.00 82.56 295 ASN A C 1
ATOM 2267 O O . ASN A 1 295 ? 42.972 -16.020 -41.815 1.00 82.56 295 ASN A O 1
ATOM 2271 N N . SER A 1 296 ? 43.861 -13.966 -41.820 1.00 86.38 296 SER A N 1
ATOM 2272 C CA . SER A 1 296 ? 42.582 -13.265 -41.988 1.00 86.38 296 SER A CA 1
ATOM 2273 C C . SER A 1 296 ? 42.500 -12.540 -43.330 1.00 86.38 296 SER A C 1
ATOM 2275 O O . SER A 1 296 ? 43.505 -12.052 -43.857 1.00 86.38 296 SER A O 1
ATOM 2277 N N . THR A 1 297 ? 41.295 -12.467 -43.883 1.00 89.75 297 THR A N 1
ATOM 2278 C CA . THR A 1 297 ? 40.989 -11.719 -45.102 1.00 89.75 297 THR A CA 1
ATOM 2279 C C . THR A 1 297 ? 40.245 -10.450 -44.730 1.00 89.75 297 THR A C 1
ATOM 2281 O O . THR A 1 297 ? 39.226 -10.481 -44.040 1.00 89.75 297 THR A O 1
ATOM 2284 N N . LYS A 1 298 ? 40.770 -9.319 -45.196 1.00 90.44 298 LYS A N 1
ATOM 2285 C CA . LYS A 1 298 ? 40.210 -7.998 -44.950 1.00 90.44 298 LYS A CA 1
ATOM 2286 C C . LYS A 1 298 ? 39.451 -7.514 -46.179 1.00 90.44 298 LYS A C 1
ATOM 2288 O O . LYS A 1 298 ? 40.029 -7.414 -47.262 1.00 90.44 298 LYS A O 1
ATOM 2293 N N . ILE A 1 299 ? 38.175 -7.200 -45.998 1.00 92.19 299 ILE A N 1
ATOM 2294 C CA . ILE A 1 299 ? 37.284 -6.648 -47.020 1.00 92.19 299 ILE A CA 1
ATOM 2295 C C . ILE A 1 299 ? 37.082 -5.168 -46.688 1.00 92.19 299 ILE A C 1
ATOM 2297 O O . ILE A 1 299 ? 36.388 -4.835 -45.727 1.00 92.19 299 ILE A O 1
ATOM 2301 N N . THR A 1 300 ? 37.725 -4.281 -47.448 1.00 91.00 300 THR A N 1
ATOM 2302 C CA . THR A 1 300 ? 37.718 -2.832 -47.199 1.00 91.00 300 THR A CA 1
ATOM 2303 C C . THR A 1 300 ? 36.892 -2.098 -48.249 1.00 91.00 300 THR A C 1
ATOM 2305 O O . THR A 1 300 ? 37.165 -2.200 -49.443 1.00 91.00 300 THR A O 1
ATOM 2308 N N . TYR A 1 301 ? 35.944 -1.280 -47.798 1.00 89.38 301 TYR A N 1
ATOM 2309 C CA . TYR A 1 301 ? 35.219 -0.313 -48.619 1.00 89.38 301 TYR A CA 1
ATOM 2310 C C . TYR A 1 301 ? 35.713 1.088 -48.266 1.00 89.38 301 TYR A C 1
ATOM 2312 O O . TYR A 1 301 ? 35.463 1.582 -47.164 1.00 89.38 301 TYR A O 1
ATOM 2320 N N . HIS A 1 302 ? 36.423 1.736 -49.193 1.00 83.00 302 HIS A N 1
ATOM 2321 C CA . HIS A 1 302 ? 37.060 3.046 -49.000 1.00 83.00 302 HIS A CA 1
ATOM 2322 C C . HIS A 1 302 ? 36.051 4.210 -49.010 1.00 83.00 302 HIS A C 1
ATOM 2324 O O . HIS A 1 302 ? 36.166 5.148 -49.791 1.00 83.00 302 HIS A O 1
ATOM 2330 N N . SER A 1 303 ? 35.059 4.153 -48.122 1.00 82.00 303 SER A N 1
ATOM 2331 C CA . SER A 1 303 ? 34.036 5.177 -47.942 1.00 82.00 303 SER A CA 1
ATOM 2332 C C . SER A 1 303 ? 33.835 5.482 -46.458 1.00 82.00 303 SER A C 1
ATOM 2334 O O . SER A 1 303 ? 33.380 4.640 -45.678 1.00 82.00 303 SER A O 1
ATOM 2336 N N . ALA A 1 304 ? 34.174 6.711 -46.063 1.00 79.81 304 ALA A N 1
ATOM 2337 C CA . ALA A 1 304 ? 33.940 7.203 -44.709 1.00 79.81 304 ALA A CA 1
ATOM 2338 C C . ALA A 1 304 ? 32.440 7.368 -44.378 1.00 79.81 304 ALA A C 1
ATOM 2340 O O . ALA A 1 304 ? 32.053 7.003 -43.267 1.00 79.81 304 ALA A O 1
ATOM 2341 N N . PRO A 1 305 ? 31.571 7.876 -45.286 1.00 81.50 305 PRO A N 1
ATOM 2342 C CA . PRO A 1 305 ? 30.124 7.899 -45.055 1.00 81.50 305 PRO A CA 1
ATOM 2343 C C . PRO A 1 305 ? 29.550 6.514 -44.744 1.00 81.50 305 PRO A C 1
ATOM 2345 O O . PRO A 1 305 ? 28.810 6.365 -43.775 1.00 81.50 305 PRO A O 1
ATOM 2348 N N . LEU A 1 306 ? 29.970 5.497 -45.497 1.00 86.81 306 LEU A N 1
ATOM 2349 C CA . LEU A 1 306 ? 29.507 4.124 -45.323 1.00 86.81 306 LEU A CA 1
ATOM 2350 C C . LEU A 1 306 ? 29.982 3.523 -43.992 1.00 86.81 306 LEU A C 1
ATOM 2352 O O . LEU A 1 306 ? 29.189 2.941 -43.260 1.00 86.81 306 LEU A O 1
ATOM 2356 N N . GLY A 1 307 ? 31.247 3.730 -43.611 1.00 87.88 307 GLY A N 1
ATOM 2357 C CA . GLY A 1 307 ? 31.734 3.330 -42.285 1.00 87.88 307 GLY A CA 1
ATOM 2358 C C . GLY A 1 307 ? 30.931 3.973 -41.149 1.00 87.88 307 GLY A C 1
ATOM 2359 O O . GLY A 1 307 ? 30.501 3.282 -40.223 1.00 87.88 307 GLY A O 1
ATOM 2360 N N . ARG A 1 308 ? 30.660 5.281 -41.253 1.00 87.50 308 ARG A N 1
ATOM 2361 C CA . ARG A 1 308 ? 29.851 6.026 -40.274 1.00 87.50 308 ARG A CA 1
ATOM 2362 C C . ARG A 1 308 ? 28.396 5.568 -40.224 1.00 87.50 308 ARG A C 1
ATOM 2364 O O . ARG A 1 308 ? 27.812 5.598 -39.146 1.00 87.50 308 ARG A O 1
ATOM 2371 N N . PHE A 1 309 ? 27.813 5.151 -41.346 1.00 90.75 309 PHE A N 1
ATOM 2372 C CA . PHE A 1 309 ? 26.465 4.581 -41.391 1.00 90.75 309 PHE A CA 1
ATOM 2373 C C . PHE A 1 309 ? 26.358 3.338 -40.497 1.00 90.75 309 PHE A C 1
ATOM 2375 O O . PHE A 1 309 ? 25.533 3.295 -39.584 1.00 90.75 309 PHE A O 1
ATOM 2382 N N . PHE A 1 310 ? 27.251 2.363 -40.684 1.00 92.69 310 PHE A N 1
ATOM 2383 C CA . PHE A 1 310 ? 27.269 1.150 -39.860 1.00 92.69 310 PHE A CA 1
ATOM 2384 C C . PHE A 1 310 ? 27.596 1.447 -38.391 1.00 92.69 310 PHE A C 1
ATOM 2386 O O . PHE A 1 310 ? 26.938 0.915 -37.497 1.00 92.69 310 PHE A O 1
ATOM 2393 N N . ALA A 1 311 ? 28.565 2.332 -38.137 1.00 90.88 311 ALA A N 1
ATOM 2394 C CA . ALA A 1 311 ? 28.935 2.761 -36.790 1.00 90.88 311 ALA A CA 1
ATOM 2395 C C . ALA A 1 311 ? 27.765 3.404 -36.031 1.00 90.88 311 ALA A C 1
ATOM 2397 O O . ALA A 1 311 ? 27.566 3.115 -34.855 1.00 90.88 311 ALA A O 1
ATOM 2398 N N . ARG A 1 312 ? 26.961 4.239 -36.701 1.00 89.75 312 ARG A N 1
ATOM 2399 C CA . ARG A 1 312 ? 25.803 4.915 -36.097 1.00 89.75 312 ARG A CA 1
ATOM 2400 C C . ARG A 1 312 ? 24.742 3.928 -35.617 1.00 89.75 312 ARG A C 1
ATOM 2402 O O . ARG A 1 312 ? 24.170 4.125 -34.555 1.00 89.75 312 ARG A O 1
ATOM 2409 N N . HIS A 1 313 ? 24.491 2.871 -36.389 1.00 91.06 313 HIS A N 1
ATOM 2410 C CA . HIS A 1 313 ? 23.452 1.894 -36.062 1.00 91.06 313 HIS A CA 1
ATOM 2411 C C . HIS A 1 313 ? 23.941 0.761 -35.152 1.00 91.06 313 HIS A C 1
ATOM 2413 O O . HIS A 1 313 ? 23.175 0.279 -34.328 1.00 91.06 313 HIS A O 1
ATOM 2419 N N . CYS A 1 314 ? 25.190 0.315 -35.289 1.00 92.50 314 CYS A N 1
ATOM 2420 C CA . CYS A 1 314 ? 25.699 -0.870 -34.587 1.00 92.50 314 CYS A CA 1
ATOM 2421 C C . CYS A 1 314 ? 26.791 -0.571 -33.548 1.00 92.50 314 CYS A C 1
ATOM 2423 O O . CYS A 1 314 ? 27.248 -1.502 -32.884 1.00 92.50 314 CYS A O 1
ATOM 2425 N N . GLY A 1 315 ? 27.263 0.674 -33.440 1.00 90.50 315 GLY A N 1
ATOM 2426 C CA . GLY A 1 315 ? 28.430 1.055 -32.639 1.00 90.50 315 GLY A CA 1
ATOM 2427 C C . GLY A 1 315 ? 29.777 0.630 -33.247 1.00 90.50 315 GLY A C 1
ATOM 2428 O O . GLY A 1 315 ? 29.858 -0.249 -34.115 1.00 90.50 315 GLY A O 1
ATOM 2429 N N . THR A 1 316 ? 30.868 1.228 -32.758 1.00 86.25 316 THR A N 1
ATOM 2430 C CA . THR A 1 316 ? 32.240 0.945 -33.217 1.00 86.25 316 THR A CA 1
ATOM 2431 C C . THR A 1 316 ? 33.110 0.439 -32.075 1.00 86.25 316 THR A C 1
ATOM 2433 O O . THR A 1 316 ? 33.201 1.057 -31.029 1.00 86.25 316 THR A O 1
ATOM 2436 N N . GLY A 1 317 ? 33.835 -0.659 -32.299 1.00 84.25 317 GLY A N 1
ATOM 2437 C CA . GLY A 1 317 ? 34.700 -1.260 -31.279 1.00 84.25 317 GLY A CA 1
ATOM 2438 C C . GLY A 1 317 ? 33.966 -2.269 -30.394 1.00 84.25 317 GLY A C 1
ATOM 2439 O O . GLY A 1 317 ? 32.761 -2.188 -30.187 1.00 84.25 317 GLY A O 1
ATOM 2440 N N . SER A 1 318 ? 34.693 -3.267 -29.891 1.00 84.31 318 SER A N 1
ATOM 2441 C CA . SER A 1 318 ? 34.093 -4.490 -29.338 1.00 84.31 318 SER A CA 1
ATOM 2442 C C . SER A 1 318 ? 33.233 -4.282 -28.082 1.00 84.31 318 SER A C 1
ATOM 2444 O O . SER A 1 318 ? 32.317 -5.065 -27.852 1.00 84.31 318 SER A O 1
ATOM 2446 N N . HIS A 1 319 ? 33.501 -3.244 -27.281 1.00 86.12 319 HIS A N 1
ATOM 2447 C CA . HIS A 1 319 ? 32.720 -2.921 -26.076 1.00 86.12 319 HIS A CA 1
ATOM 2448 C C . HIS A 1 319 ? 31.503 -2.033 -26.356 1.00 86.12 319 HIS A C 1
ATOM 2450 O O . HIS A 1 319 ? 30.537 -2.076 -25.600 1.00 86.12 319 HIS A O 1
ATOM 2456 N N . GLU A 1 320 ? 31.538 -1.263 -27.442 1.00 87.94 320 GLU A N 1
ATOM 2457 C CA . GLU A 1 320 ? 30.503 -0.288 -27.803 1.00 87.94 320 GLU A CA 1
ATOM 2458 C C . GLU A 1 320 ? 29.566 -0.816 -28.894 1.00 87.94 320 GLU A C 1
ATOM 2460 O O . GLU A 1 320 ? 28.670 -0.100 -29.329 1.00 87.94 320 GLU A O 1
ATOM 2465 N N . LYS A 1 321 ? 29.739 -2.070 -29.341 1.00 90.75 321 LYS A N 1
ATOM 2466 C CA . LYS A 1 321 ? 28.773 -2.719 -30.233 1.00 90.75 321 LYS A CA 1
ATOM 2467 C C . LYS A 1 321 ? 27.394 -2.783 -29.572 1.00 90.75 321 LYS A C 1
ATOM 2469 O O . LYS A 1 321 ? 27.284 -3.101 -28.383 1.00 90.75 321 LYS A O 1
ATOM 2474 N N . ARG A 1 322 ? 26.360 -2.527 -30.372 1.00 92.19 322 ARG A N 1
ATOM 2475 C CA . ARG A 1 322 ? 24.935 -2.496 -30.014 1.00 92.19 322 ARG A CA 1
ATOM 2476 C C . ARG A 1 322 ? 24.109 -3.138 -31.123 1.00 92.19 322 ARG A C 1
ATOM 2478 O O . ARG A 1 322 ? 24.574 -3.265 -32.259 1.00 92.19 322 ARG A O 1
ATOM 2485 N N . VAL A 1 323 ? 22.884 -3.529 -30.797 1.00 93.38 323 VAL A N 1
ATOM 2486 C CA . VAL A 1 323 ? 21.901 -3.911 -31.812 1.00 93.38 323 VAL A CA 1
ATOM 2487 C C . VAL A 1 323 ? 21.335 -2.642 -32.470 1.00 93.38 323 VAL A C 1
ATOM 2489 O O . VAL A 1 323 ? 21.015 -1.698 -31.746 1.00 93.38 323 VAL A O 1
ATOM 2492 N N . PRO A 1 324 ? 21.159 -2.602 -33.807 1.00 92.06 324 PRO A N 1
ATOM 2493 C CA . PRO A 1 324 ? 20.442 -1.520 -34.479 1.00 92.06 324 PRO A CA 1
ATOM 2494 C C . PRO A 1 324 ? 19.100 -1.194 -33.824 1.00 92.06 324 PRO A C 1
ATOM 2496 O O . PRO A 1 324 ? 18.240 -2.068 -33.731 1.00 92.06 324 PRO A O 1
ATOM 2499 N N . GLY A 1 325 ? 18.889 0.069 -33.437 1.00 88.75 325 GLY A N 1
ATOM 2500 C CA . GLY A 1 325 ? 17.661 0.510 -32.756 1.00 88.75 325 GLY A CA 1
ATOM 2501 C C . GLY A 1 325 ? 16.373 0.176 -33.520 1.00 88.75 325 GLY A C 1
ATOM 2502 O O . GLY A 1 325 ? 15.365 -0.183 -32.926 1.00 88.75 325 GLY A O 1
ATOM 2503 N N . ILE A 1 326 ? 16.429 0.160 -34.853 1.00 89.44 326 ILE A N 1
ATOM 2504 C CA . ILE A 1 326 ? 15.289 -0.213 -35.699 1.00 89.44 326 ILE A CA 1
ATOM 2505 C C . ILE A 1 326 ? 14.784 -1.648 -35.466 1.00 89.44 326 ILE A C 1
ATOM 2507 O O . ILE A 1 326 ? 13.608 -1.938 -35.673 1.00 89.44 326 ILE A O 1
ATOM 2511 N N . LEU A 1 327 ? 15.641 -2.568 -35.006 1.00 91.38 327 LEU A N 1
ATOM 2512 C CA . LEU A 1 327 ? 15.246 -3.959 -34.767 1.00 91.38 327 LEU A CA 1
ATOM 2513 C C . LEU A 1 327 ? 14.221 -4.108 -33.638 1.00 91.38 327 LEU A C 1
ATOM 2515 O O . LEU A 1 327 ? 13.554 -5.138 -33.579 1.00 91.38 327 LEU A O 1
ATOM 2519 N N . TRP A 1 328 ? 14.054 -3.097 -32.783 1.00 91.94 328 TRP A N 1
ATOM 2520 C CA . TRP A 1 328 ? 13.021 -3.088 -31.747 1.00 91.94 328 TRP A CA 1
ATOM 2521 C C . TRP A 1 328 ? 11.596 -2.968 -32.297 1.00 91.94 328 TRP A C 1
ATOM 2523 O O . TRP A 1 328 ? 10.656 -3.360 -31.606 1.00 91.94 328 TRP A O 1
ATOM 2533 N N . ASP A 1 329 ? 11.438 -2.495 -33.535 1.00 88.38 329 ASP A N 1
ATOM 2534 C CA . ASP A 1 329 ? 10.136 -2.260 -34.169 1.00 88.38 329 ASP A CA 1
ATOM 2535 C C . ASP A 1 329 ? 9.888 -3.178 -35.390 1.00 88.38 329 ASP A C 1
ATOM 2537 O O . ASP A 1 329 ? 8.774 -3.250 -35.912 1.00 88.38 329 ASP A O 1
ATOM 2541 N N . LEU A 1 330 ? 10.896 -3.941 -35.831 1.00 89.88 330 LEU A N 1
ATOM 2542 C CA . LEU A 1 330 ? 10.804 -4.829 -36.997 1.00 89.88 330 LEU A CA 1
ATOM 2543 C C . LEU A 1 330 ? 10.301 -6.235 -36.651 1.00 89.88 330 LEU A C 1
ATOM 2545 O O . LEU A 1 330 ? 10.636 -6.810 -35.616 1.00 89.88 330 LEU A O 1
ATOM 2549 N N . ALA A 1 331 ? 9.554 -6.865 -37.567 1.00 88.06 331 ALA A N 1
ATOM 2550 C CA . ALA A 1 331 ? 9.131 -8.245 -37.353 1.00 88.06 331 ALA A CA 1
ATOM 2551 C C . ALA A 1 331 ? 10.294 -9.244 -37.404 1.00 88.06 331 ALA A C 1
ATOM 2553 O O . ALA A 1 331 ? 11.371 -9.019 -37.959 1.00 88.06 331 ALA A O 1
ATOM 2554 N N . ARG A 1 332 ? 9.991 -10.439 -36.897 1.00 87.69 332 ARG A N 1
ATOM 2555 C CA . ARG A 1 332 ? 10.904 -11.568 -36.704 1.00 87.69 332 ARG A CA 1
ATOM 2556 C C . ARG A 1 332 ? 11.835 -11.878 -37.884 1.00 87.69 332 ARG A C 1
ATOM 2558 O O . ARG A 1 332 ? 12.987 -12.207 -37.636 1.00 87.69 332 ARG A O 1
ATOM 2565 N N . LYS A 1 333 ? 11.368 -11.777 -39.136 1.00 90.31 333 LYS A N 1
ATOM 2566 C CA . LYS A 1 333 ? 12.178 -12.082 -40.335 1.00 90.31 333 LYS A CA 1
ATOM 2567 C C . LYS A 1 333 ? 13.464 -11.242 -40.411 1.00 90.31 333 LYS A C 1
ATOM 2569 O O . LYS A 1 333 ? 14.511 -11.749 -40.793 1.00 90.31 333 LYS A O 1
ATOM 2574 N N . HIS A 1 334 ? 13.385 -9.976 -40.002 1.00 92.94 334 HIS A N 1
ATOM 2575 C CA . HIS A 1 334 ? 14.500 -9.030 -39.994 1.00 92.94 334 HIS A CA 1
ATOM 2576 C C . HIS A 1 334 ? 15.487 -9.356 -38.874 1.00 92.94 334 HIS A C 1
ATOM 2578 O O . HIS A 1 334 ? 16.693 -9.435 -39.105 1.00 92.94 334 HIS A O 1
ATOM 2584 N N . PHE A 1 335 ? 14.964 -9.628 -37.676 1.00 92.88 335 PHE A N 1
ATOM 2585 C CA . PHE A 1 335 ? 15.783 -10.015 -36.533 1.00 92.88 335 PHE A CA 1
ATOM 2586 C C . PHE A 1 335 ? 16.497 -11.356 -36.745 1.00 92.88 335 PHE A C 1
ATOM 2588 O O . PHE A 1 335 ? 17.674 -11.477 -36.422 1.00 92.88 335 PHE A O 1
ATOM 2595 N N . GLU A 1 336 ? 15.830 -12.352 -37.337 1.00 91.94 336 GLU A N 1
ATOM 2596 C CA . GLU A 1 336 ? 16.466 -13.626 -37.696 1.00 91.94 336 GLU A CA 1
ATOM 2597 C C . GLU A 1 336 ? 17.594 -13.430 -38.715 1.00 91.94 336 GLU A C 1
ATOM 2599 O O . GLU A 1 336 ? 18.638 -14.068 -38.588 1.00 91.94 336 GLU A O 1
ATOM 2604 N N . ALA A 1 337 ? 17.434 -12.528 -39.687 1.00 93.62 337 ALA A N 1
ATOM 2605 C CA . ALA A 1 337 ? 18.488 -12.214 -40.648 1.00 93.62 337 ALA A CA 1
ATOM 2606 C C . ALA A 1 337 ? 19.699 -11.539 -39.980 1.00 93.62 337 ALA A C 1
ATOM 2608 O O . ALA A 1 337 ? 20.827 -11.993 -40.181 1.00 93.62 337 ALA A O 1
ATOM 2609 N N . TYR A 1 338 ? 19.469 -10.544 -39.112 1.00 95.19 338 TYR A N 1
ATOM 2610 C CA . TYR A 1 338 ? 20.521 -9.926 -38.293 1.00 95.19 338 TYR A CA 1
ATOM 2611 C C . TYR A 1 338 ? 21.270 -10.957 -37.450 1.00 95.19 338 TYR A C 1
ATOM 2613 O O . TYR A 1 338 ? 22.496 -11.058 -37.502 1.00 95.19 338 TYR A O 1
ATOM 2621 N N . LEU A 1 339 ? 20.523 -11.781 -36.718 1.00 92.44 339 LEU A N 1
ATOM 2622 C CA . LEU A 1 339 ? 21.101 -12.784 -35.838 1.00 92.44 339 LEU A CA 1
ATOM 2623 C C . LEU A 1 339 ? 21.831 -13.882 -36.623 1.00 92.44 339 LEU A C 1
ATOM 2625 O O . LEU A 1 339 ? 22.804 -14.426 -36.117 1.00 92.44 339 LEU A O 1
ATOM 2629 N N . THR A 1 340 ? 21.413 -14.174 -37.860 1.00 92.19 340 THR A N 1
ATOM 2630 C CA . THR A 1 340 ? 22.125 -15.086 -38.772 1.00 92.19 340 THR A CA 1
ATOM 2631 C C . THR A 1 340 ? 23.477 -14.512 -39.174 1.00 92.19 340 THR A C 1
ATOM 2633 O O . THR A 1 340 ? 24.472 -15.214 -39.042 1.00 92.19 340 THR A O 1
ATOM 2636 N N . GLY A 1 341 ? 23.541 -13.247 -39.603 1.00 91.56 341 GLY A N 1
ATOM 2637 C CA . GLY A 1 341 ? 24.818 -12.601 -39.934 1.00 91.56 341 GLY A CA 1
ATOM 2638 C C . GLY A 1 341 ? 25.771 -12.574 -38.737 1.00 91.56 341 GLY A C 1
ATOM 2639 O O . GLY A 1 341 ? 26.934 -12.949 -38.853 1.00 91.56 341 GLY A O 1
ATOM 2640 N N . TYR A 1 342 ? 25.254 -12.234 -37.551 1.00 93.12 342 TYR A N 1
ATOM 2641 C CA . TYR A 1 342 ? 26.066 -12.204 -36.333 1.00 93.12 342 TYR A CA 1
ATOM 2642 C C . TYR A 1 342 ? 26.537 -13.604 -35.904 1.00 93.12 342 TYR A C 1
ATOM 2644 O O . TYR A 1 342 ? 27.700 -13.797 -35.559 1.00 93.12 342 TYR A O 1
ATOM 2652 N N . ALA A 1 343 ? 25.649 -14.601 -35.967 1.00 90.81 343 ALA A N 1
ATOM 2653 C CA . ALA A 1 343 ? 25.954 -15.981 -35.599 1.00 90.81 343 ALA A CA 1
ATOM 2654 C C . ALA A 1 343 ? 26.909 -16.681 -36.572 1.00 90.81 343 ALA A C 1
ATOM 2656 O O . ALA A 1 343 ? 27.648 -17.558 -36.141 1.00 90.81 343 ALA A O 1
ATOM 2657 N N . LEU A 1 344 ? 26.871 -16.334 -37.860 1.00 89.44 344 LEU A N 1
ATOM 2658 C CA . LEU A 1 344 ? 27.814 -16.849 -38.851 1.00 89.44 344 LEU A CA 1
ATOM 2659 C C . LEU A 1 344 ? 29.197 -16.207 -38.715 1.00 89.44 344 LEU A C 1
ATOM 2661 O O . LEU A 1 344 ? 30.178 -16.888 -38.972 1.00 89.44 344 LEU A O 1
ATOM 2665 N N . GLY A 1 345 ? 29.268 -14.935 -38.308 1.00 86.50 345 GLY A N 1
ATOM 2666 C CA . GLY A 1 345 ? 30.542 -14.244 -38.094 1.00 86.50 345 GLY A CA 1
ATOM 2667 C C . GLY A 1 345 ? 31.255 -14.657 -36.802 1.00 86.50 345 GLY A C 1
ATOM 2668 O O . GLY A 1 345 ? 32.403 -15.064 -36.850 1.00 86.50 345 GLY A O 1
ATOM 2669 N N . ASP A 1 346 ? 30.574 -14.583 -35.652 1.00 87.06 346 ASP A N 1
ATOM 2670 C CA . ASP A 1 346 ? 31.208 -14.739 -34.322 1.00 87.06 346 ASP A CA 1
ATOM 2671 C C . ASP A 1 346 ? 30.472 -15.761 -33.418 1.00 87.06 346 ASP A C 1
ATOM 2673 O O . ASP A 1 346 ? 30.638 -15.836 -32.195 1.00 87.06 346 ASP A O 1
ATOM 2677 N N . GLY A 1 347 ? 29.583 -16.564 -34.009 1.00 87.50 347 GLY A N 1
ATOM 2678 C CA . GLY A 1 347 ? 28.820 -17.600 -33.316 1.00 87.50 347 GLY A CA 1
ATOM 2679 C C . GLY A 1 347 ? 29.314 -19.013 -33.616 1.00 87.50 347 GLY A C 1
ATOM 2680 O O . GLY A 1 347 ? 29.965 -19.291 -34.616 1.00 87.50 347 GLY A O 1
ATOM 2681 N N . TYR A 1 348 ? 28.964 -19.960 -32.745 1.00 87.81 348 TYR A N 1
ATOM 2682 C CA . TYR A 1 348 ? 29.182 -21.382 -33.009 1.00 87.81 348 TYR A CA 1
ATOM 2683 C C . TYR A 1 348 ? 28.054 -22.246 -32.453 1.00 87.81 348 TYR A C 1
ATOM 2685 O O . TYR A 1 348 ? 27.417 -21.935 -31.440 1.00 87.81 348 TYR A O 1
ATOM 2693 N N . VAL A 1 349 ? 27.819 -23.386 -33.101 1.00 86.62 349 VAL A N 1
ATOM 2694 C CA . VAL A 1 349 ? 26.870 -24.392 -32.620 1.00 86.62 349 VAL A CA 1
ATOM 2695 C C . VAL A 1 349 ? 27.614 -25.420 -31.773 1.00 86.62 349 VAL A C 1
ATOM 2697 O O . VAL A 1 349 ? 28.542 -26.091 -32.212 1.00 86.62 349 VAL A O 1
ATOM 2700 N N . THR A 1 350 ? 27.205 -25.539 -30.516 1.00 86.31 350 THR A N 1
ATOM 2701 C CA . THR A 1 350 ? 27.724 -26.553 -29.589 1.00 86.31 350 THR A CA 1
ATOM 2702 C C . THR A 1 350 ? 27.373 -27.972 -30.051 1.00 86.31 350 THR A C 1
ATOM 2704 O O . THR A 1 350 ? 26.391 -28.176 -30.762 1.00 86.31 350 THR A O 1
ATOM 2707 N N . ARG A 1 351 ? 28.088 -28.988 -29.543 1.00 82.81 351 ARG A N 1
ATOM 2708 C CA . ARG A 1 351 ? 27.773 -30.414 -29.796 1.00 82.81 351 ARG A CA 1
ATOM 2709 C C . ARG A 1 351 ? 26.330 -30.799 -29.441 1.00 82.81 351 ARG A C 1
ATOM 2711 O O . ARG A 1 351 ? 25.780 -31.730 -30.011 1.00 82.81 351 ARG A O 1
ATOM 2718 N N . GLU A 1 352 ? 25.706 -30.079 -28.510 1.00 79.81 352 GLU A N 1
ATOM 2719 C CA . GLU A 1 352 ? 24.313 -30.292 -28.094 1.00 79.81 352 GLU A CA 1
ATOM 2720 C C . GLU A 1 352 ? 23.281 -29.599 -29.010 1.00 79.81 352 GLU A C 1
ATOM 2722 O O . GLU A 1 352 ? 22.083 -29.595 -28.702 1.00 79.81 352 GLU A O 1
ATOM 2727 N N . GLY A 1 353 ? 23.725 -28.964 -30.100 1.00 80.75 353 GLY A N 1
ATOM 2728 C CA . GLY A 1 353 ? 22.877 -28.241 -31.051 1.00 80.75 353 GLY A CA 1
ATOM 2729 C C . GLY A 1 353 ? 22.401 -26.869 -30.562 1.00 80.75 353 GLY A C 1
ATOM 2730 O O . GLY A 1 353 ? 21.441 -26.327 -31.099 1.00 80.75 353 GLY A O 1
ATOM 2731 N N . LYS A 1 354 ? 23.009 -26.306 -29.508 1.00 84.88 354 LYS A N 1
ATOM 2732 C CA . LYS A 1 354 ? 22.708 -24.943 -29.023 1.00 84.88 354 LYS A CA 1
ATOM 2733 C C . LYS A 1 354 ? 23.593 -23.931 -29.741 1.00 84.88 354 LYS A C 1
ATOM 2735 O O . LYS A 1 354 ? 24.792 -24.187 -29.849 1.00 84.88 354 LYS A O 1
ATOM 2740 N N . LEU A 1 355 ? 23.035 -22.787 -30.137 1.00 88.75 355 LEU A N 1
ATOM 2741 C CA . LEU A 1 355 ? 23.845 -21.656 -30.599 1.00 88.75 355 LEU A CA 1
ATOM 2742 C C . LEU A 1 355 ? 24.483 -20.969 -29.404 1.00 88.75 355 LEU A C 1
ATOM 2744 O O . LEU A 1 355 ? 23.804 -20.738 -28.399 1.00 88.75 355 LEU A O 1
ATOM 2748 N N . SER A 1 356 ? 25.753 -20.623 -29.533 1.00 90.56 356 SER A N 1
ATOM 2749 C CA . SER A 1 356 ? 26.487 -19.827 -28.567 1.00 90.56 356 SER A CA 1
ATOM 2750 C C . SER A 1 356 ? 27.136 -18.652 -29.279 1.00 90.56 356 SER A C 1
ATOM 2752 O O . SER A 1 356 ? 27.804 -18.844 -30.289 1.00 90.56 356 SER A O 1
ATOM 2754 N N . ILE A 1 357 ? 26.934 -17.453 -28.740 1.00 91.44 357 ILE A N 1
ATOM 2755 C CA . ILE A 1 357 ? 27.558 -16.218 -29.220 1.00 91.44 357 ILE A CA 1
ATOM 2756 C C . ILE A 1 357 ? 28.238 -15.561 -28.026 1.00 91.44 357 ILE A C 1
ATOM 2758 O O . ILE A 1 357 ? 27.640 -15.495 -26.948 1.00 91.44 357 ILE A O 1
ATOM 2762 N N . THR A 1 358 ? 29.489 -15.132 -28.172 1.00 90.75 358 THR A N 1
ATOM 2763 C CA . THR A 1 358 ? 30.275 -14.560 -27.068 1.00 90.75 358 THR A CA 1
ATOM 2764 C C . THR A 1 358 ? 30.701 -13.147 -27.424 1.00 90.75 358 THR A C 1
ATOM 2766 O O . THR A 1 358 ? 31.241 -12.939 -28.490 1.00 90.75 358 THR A O 1
ATOM 2769 N N . SER A 1 359 ? 30.493 -12.180 -26.532 1.00 91.69 359 SER A N 1
ATOM 2770 C CA . SER A 1 359 ? 30.898 -10.791 -26.762 1.00 91.69 359 SER A CA 1
ATOM 2771 C C . SER A 1 359 ? 31.401 -10.141 -25.479 1.00 91.69 359 SER A C 1
ATOM 2773 O O . SER A 1 359 ? 30.977 -10.499 -24.379 1.00 91.69 359 SER A O 1
ATOM 2775 N N . VAL A 1 360 ? 32.300 -9.168 -25.619 1.00 90.25 360 VAL A N 1
ATOM 2776 C CA . VAL A 1 360 ? 32.765 -8.295 -24.526 1.00 90.25 360 VAL A CA 1
ATOM 2777 C C . VAL A 1 360 ? 31.855 -7.074 -24.319 1.00 90.25 360 VAL A C 1
ATOM 2779 O O . VAL A 1 360 ? 32.074 -6.300 -23.389 1.00 90.25 360 VAL A O 1
ATOM 2782 N N . SER A 1 361 ? 30.826 -6.892 -25.153 1.00 91.56 361 SER A N 1
ATOM 2783 C CA . SER A 1 361 ? 29.752 -5.921 -24.918 1.00 91.56 361 SER A CA 1
ATOM 2784 C C . SER A 1 361 ? 28.605 -6.595 -24.161 1.00 91.56 361 SER A C 1
ATOM 2786 O O . SER A 1 361 ? 27.840 -7.388 -24.720 1.00 91.56 361 SER A O 1
ATOM 2788 N N . LYS A 1 362 ? 28.463 -6.279 -22.864 1.00 90.50 362 LYS A N 1
ATOM 2789 C CA . LYS A 1 362 ? 27.318 -6.730 -22.049 1.00 90.50 362 LYS A CA 1
ATOM 2790 C C . LYS A 1 362 ? 26.002 -6.212 -22.622 1.00 90.50 362 LYS A C 1
ATOM 2792 O O . LYS A 1 362 ? 25.023 -6.954 -22.675 1.00 90.50 362 LYS A O 1
ATOM 2797 N N . GLN A 1 363 ? 25.999 -4.949 -23.043 1.00 91.56 363 GLN A N 1
ATOM 2798 C CA . GLN A 1 363 ? 24.820 -4.269 -23.558 1.00 91.56 363 GLN A CA 1
ATOM 2799 C C . GLN A 1 363 ? 24.303 -4.946 -24.832 1.00 91.56 363 GLN A C 1
ATOM 2801 O O . GLN A 1 363 ? 23.124 -5.279 -24.887 1.00 91.56 363 GLN A O 1
ATOM 2806 N N . LEU A 1 364 ? 25.182 -5.277 -25.787 1.00 93.56 364 LEU A N 1
ATOM 2807 C CA . LEU A 1 364 ? 24.807 -6.022 -26.994 1.00 93.56 364 LEU A CA 1
ATOM 2808 C C . LEU A 1 364 ? 24.097 -7.339 -26.658 1.00 93.56 364 LEU A C 1
ATOM 2810 O O . LEU A 1 364 ? 23.050 -7.653 -27.222 1.00 93.56 364 LEU A O 1
ATOM 2814 N N . LEU A 1 365 ? 24.652 -8.127 -25.728 1.00 93.38 365 LEU A N 1
ATOM 2815 C CA . LEU A 1 365 ? 24.048 -9.414 -25.379 1.00 93.38 365 LEU A CA 1
ATOM 2816 C C . LEU A 1 365 ? 22.755 -9.269 -24.570 1.00 93.38 365 LEU A C 1
ATOM 2818 O O . LEU A 1 365 ? 21.884 -10.132 -24.692 1.00 93.38 365 LEU A O 1
ATOM 2822 N N . LEU A 1 366 ? 22.601 -8.202 -23.781 1.00 92.19 366 LEU A N 1
ATOM 2823 C CA . LEU A 1 366 ? 21.338 -7.865 -23.120 1.00 92.19 366 LEU A CA 1
ATOM 2824 C C . LEU A 1 366 ? 20.255 -7.484 -24.138 1.00 92.19 366 LEU A C 1
ATOM 2826 O O . LEU A 1 366 ? 19.146 -8.010 -24.056 1.00 92.19 366 LEU A O 1
ATOM 2830 N N . GLU A 1 367 ? 20.582 -6.650 -25.124 1.00 94.12 367 GLU A N 1
ATOM 2831 C CA . GLU A 1 367 ? 19.672 -6.245 -26.206 1.00 94.12 367 GLU A CA 1
ATOM 2832 C C . GLU A 1 367 ? 19.237 -7.450 -27.044 1.00 94.12 367 GLU A C 1
ATOM 2834 O O . GLU A 1 367 ? 18.043 -7.705 -27.208 1.00 94.12 367 GLU A O 1
ATOM 2839 N N . LEU A 1 368 ? 20.196 -8.276 -27.476 1.00 93.69 368 LEU A N 1
ATOM 2840 C CA . LEU A 1 368 ? 19.922 -9.531 -28.177 1.00 93.69 368 LEU A CA 1
ATOM 2841 C C . LEU A 1 368 ? 19.034 -10.465 -27.358 1.00 93.69 368 LEU A C 1
ATOM 2843 O O . LEU A 1 368 ? 18.144 -11.123 -27.901 1.00 93.69 368 LEU A O 1
ATOM 2847 N N . ARG A 1 369 ? 19.264 -10.543 -26.046 1.00 92.00 369 ARG A N 1
ATOM 2848 C CA . ARG A 1 369 ? 18.468 -11.370 -25.141 1.00 92.00 369 ARG A CA 1
ATOM 2849 C C . ARG A 1 369 ? 17.032 -10.869 -25.022 1.00 92.00 369 ARG A C 1
ATOM 2851 O O . ARG A 1 369 ? 16.115 -11.694 -25.039 1.00 92.00 369 ARG A O 1
ATOM 2858 N N . TRP A 1 370 ? 16.838 -9.560 -24.915 1.00 92.88 370 TRP A N 1
ATOM 2859 C CA . TRP A 1 370 ? 15.523 -8.926 -24.879 1.00 92.88 370 TRP A CA 1
ATOM 2860 C C . TRP A 1 370 ? 14.770 -9.105 -26.200 1.00 92.88 370 TRP A C 1
ATOM 2862 O O . TRP A 1 370 ? 13.637 -9.586 -26.175 1.00 92.88 370 TRP A O 1
ATOM 2872 N N . LEU A 1 371 ? 15.411 -8.868 -27.348 1.00 93.12 371 LEU A N 1
ATOM 2873 C CA . LEU A 1 371 ? 14.823 -9.131 -28.669 1.00 93.12 371 LEU A CA 1
ATOM 2874 C C . LEU A 1 371 ? 14.469 -10.608 -28.856 1.00 93.12 371 LEU A C 1
ATOM 2876 O O . LEU A 1 371 ? 13.366 -10.940 -29.291 1.00 93.12 371 LEU A O 1
ATOM 2880 N N . CYS A 1 372 ? 15.352 -11.522 -28.440 1.00 90.81 372 CYS A N 1
ATOM 2881 C CA . CYS A 1 372 ? 15.049 -12.951 -28.406 1.00 90.81 372 CYS A CA 1
ATOM 2882 C C . CYS A 1 372 ? 13.778 -13.224 -27.584 1.00 90.81 372 CYS A C 1
ATOM 2884 O O . CYS A 1 372 ? 12.883 -13.931 -28.050 1.00 90.81 372 CYS A O 1
ATOM 2886 N N . ALA A 1 373 ? 13.653 -12.641 -26.387 1.00 89.12 373 ALA A N 1
ATOM 2887 C CA . ALA A 1 373 ? 12.468 -12.803 -25.550 1.00 89.12 373 ALA A CA 1
ATOM 2888 C C . ALA A 1 373 ? 11.200 -12.230 -26.209 1.00 89.12 373 ALA A C 1
ATOM 2890 O O . ALA A 1 373 ? 10.172 -12.911 -26.224 1.00 89.12 373 ALA A O 1
ATOM 2891 N N . MET A 1 374 ? 11.279 -11.040 -26.810 1.00 90.00 374 MET A N 1
ATOM 2892 C CA . MET A 1 374 ? 10.167 -10.392 -27.514 1.00 90.00 374 MET A CA 1
ATOM 2893 C C . MET A 1 374 ? 9.711 -11.190 -28.739 1.00 90.00 374 MET A C 1
ATOM 2895 O O . MET A 1 374 ? 8.510 -11.344 -28.930 1.00 90.00 374 MET A O 1
ATOM 2899 N N . HIS A 1 375 ? 10.621 -11.796 -29.508 1.00 88.56 375 HIS A N 1
ATOM 2900 C CA . HIS A 1 375 ? 10.291 -12.649 -30.661 1.00 88.56 375 HIS A CA 1
ATOM 2901 C C . HIS A 1 375 ? 9.936 -14.106 -30.300 1.00 88.56 375 HIS A C 1
ATOM 2903 O O . HIS A 1 375 ? 9.742 -14.950 -31.187 1.00 88.56 375 HIS A O 1
ATOM 2909 N N . GLY A 1 376 ? 9.841 -14.444 -29.010 1.00 83.00 376 GLY A N 1
ATOM 2910 C CA . GLY A 1 376 ? 9.465 -15.793 -28.582 1.00 83.00 376 GLY A CA 1
ATOM 2911 C C . GLY A 1 376 ? 10.581 -16.832 -28.706 1.00 83.00 376 GLY A C 1
ATOM 2912 O O . GLY A 1 376 ? 10.292 -18.017 -28.883 1.00 83.00 376 GLY A O 1
ATOM 2913 N N . MET A 1 377 ? 11.842 -16.407 -28.622 1.00 83.44 377 MET A N 1
ATOM 2914 C CA . MET A 1 377 ? 13.044 -17.243 -28.645 1.00 83.44 377 MET A CA 1
ATOM 2915 C C . MET A 1 377 ? 13.702 -17.273 -27.256 1.00 83.44 377 MET A C 1
ATOM 2917 O O . MET A 1 377 ? 14.476 -16.388 -26.904 1.00 83.44 377 MET A O 1
ATOM 2921 N N . PRO A 1 378 ? 13.417 -18.288 -26.419 1.00 77.62 378 PRO A N 1
ATOM 2922 C CA . PRO A 1 378 ? 14.057 -18.417 -25.116 1.00 77.62 378 PRO A CA 1
ATOM 2923 C C . PRO A 1 378 ? 15.583 -18.521 -25.234 1.00 77.62 378 PRO A C 1
ATOM 2925 O O . PRO A 1 378 ? 16.097 -19.472 -25.831 1.00 77.62 378 PRO A O 1
ATOM 2928 N N . SER A 1 379 ? 16.285 -17.588 -24.595 1.00 86.62 379 SER A N 1
ATOM 2929 C CA . SER A 1 379 ? 17.745 -17.526 -24.532 1.00 86.62 379 SER A CA 1
ATOM 2930 C C . SER A 1 379 ? 18.242 -17.414 -23.085 1.00 86.62 379 SER A C 1
ATOM 2932 O O . SER A 1 379 ? 17.536 -16.967 -22.174 1.00 86.62 379 SER A O 1
ATOM 2934 N N . GLY A 1 380 ? 19.460 -17.896 -22.851 1.00 85.06 380 GLY A N 1
ATOM 2935 C CA . GLY A 1 380 ? 20.189 -17.727 -21.598 1.00 85.06 380 GLY A CA 1
ATOM 2936 C C . GLY A 1 380 ? 21.405 -16.841 -21.815 1.00 85.06 380 GLY A C 1
ATOM 2937 O O . GLY A 1 380 ? 21.990 -16.865 -22.889 1.00 85.06 380 GLY A O 1
ATOM 2938 N N . MET A 1 381 ? 21.804 -16.098 -20.791 1.00 88.12 381 MET A N 1
ATOM 2939 C CA . MET A 1 381 ? 23.042 -15.327 -20.796 1.00 88.12 381 MET A CA 1
ATOM 2940 C C . MET A 1 381 ? 23.879 -15.760 -19.599 1.00 88.12 381 MET A C 1
ATOM 2942 O O . MET A 1 381 ? 23.341 -15.958 -18.508 1.00 88.12 381 MET A O 1
ATOM 2946 N N . ARG A 1 382 ? 25.182 -15.948 -19.801 1.00 86.62 382 ARG A N 1
ATOM 2947 C CA . ARG A 1 382 ? 26.127 -16.243 -18.721 1.00 86.62 382 ARG A CA 1
ATOM 2948 C C . ARG A 1 382 ? 27.375 -15.389 -18.849 1.00 86.62 382 ARG A C 1
ATOM 2950 O O . ARG A 1 382 ? 27.811 -15.073 -19.951 1.00 86.62 382 ARG A O 1
ATOM 2957 N N . ARG A 1 383 ? 27.966 -15.082 -17.704 1.00 88.88 383 ARG A N 1
ATOM 2958 C CA . ARG A 1 383 ? 29.259 -14.413 -17.593 1.00 88.88 383 ARG A CA 1
ATOM 2959 C C . ARG A 1 383 ? 30.386 -15.425 -17.789 1.00 88.88 383 ARG A C 1
ATOM 2961 O O . ARG A 1 383 ? 30.304 -16.535 -17.260 1.00 88.88 383 ARG A O 1
ATOM 2968 N N . VAL A 1 384 ? 31.410 -15.061 -18.549 1.00 86.44 384 VAL A N 1
ATOM 2969 C CA . VAL A 1 384 ? 32.566 -15.904 -18.876 1.00 86.44 384 VAL A CA 1
ATOM 2970 C C . VAL A 1 384 ? 33.839 -15.089 -18.662 1.00 86.44 384 VAL A C 1
ATOM 2972 O O . VAL A 1 384 ? 33.970 -13.986 -19.172 1.00 86.44 384 VAL A O 1
ATOM 2975 N N . GLN A 1 385 ? 34.789 -15.641 -17.914 1.00 83.56 385 GLN A N 1
ATOM 2976 C CA . GLN A 1 385 ? 36.113 -15.044 -17.735 1.00 83.56 385 GLN A CA 1
ATOM 2977 C C . GLN A 1 385 ? 37.080 -15.664 -18.746 1.00 83.56 385 GLN A C 1
ATOM 2979 O O . GLN A 1 385 ? 37.300 -16.880 -18.735 1.00 83.56 385 GLN A O 1
ATOM 2984 N N . MET A 1 386 ? 37.638 -14.852 -19.645 1.00 77.44 386 MET A N 1
ATOM 2985 C CA . MET A 1 386 ? 38.656 -15.310 -20.589 1.00 77.44 386 MET A CA 1
ATOM 2986 C C . MET A 1 386 ? 40.034 -15.277 -19.921 1.00 77.44 386 MET A C 1
ATOM 2988 O O . MET A 1 386 ? 40.422 -14.269 -19.336 1.00 77.44 386 MET A O 1
ATOM 2992 N N . LYS A 1 387 ? 40.784 -16.384 -20.004 1.00 71.50 387 LYS A N 1
ATOM 2993 C CA . LYS A 1 387 ? 42.123 -16.498 -19.400 1.00 71.50 387 LYS A CA 1
ATOM 2994 C C . LYS A 1 387 ? 43.109 -15.500 -20.027 1.00 71.50 387 LYS A C 1
ATOM 2996 O O . LYS A 1 387 ? 43.115 -15.335 -21.246 1.00 71.50 387 LYS A O 1
ATOM 3001 N N . ALA A 1 388 ? 43.964 -14.903 -19.193 1.00 64.44 388 ALA A N 1
ATOM 3002 C CA . ALA A 1 388 ? 45.077 -14.056 -19.624 1.00 64.44 388 ALA A CA 1
ATOM 3003 C C . ALA A 1 388 ? 46.113 -14.843 -20.453 1.00 64.44 388 ALA A C 1
ATOM 3005 O O . ALA A 1 388 ? 46.247 -16.058 -20.287 1.00 64.44 388 ALA A O 1
ATOM 3006 N N . GLY A 1 389 ? 46.862 -14.148 -21.318 1.00 57.66 389 GLY A N 1
ATOM 3007 C CA . GLY A 1 389 ? 48.025 -14.715 -22.023 1.00 57.66 389 GLY A CA 1
ATOM 3008 C C . GLY A 1 389 ? 47.818 -15.073 -23.500 1.00 57.66 389 GLY A C 1
ATOM 3009 O O . GLY A 1 389 ? 48.723 -15.624 -24.121 1.00 57.66 389 GLY A O 1
ATOM 3010 N N . ARG A 1 390 ? 46.668 -14.738 -24.101 1.00 61.78 390 ARG A N 1
ATOM 3011 C CA . ARG A 1 390 ? 46.524 -14.762 -25.569 1.00 61.78 390 ARG A CA 1
ATOM 3012 C C . ARG A 1 390 ? 47.364 -13.638 -26.167 1.00 61.78 390 ARG A C 1
ATOM 3014 O O . ARG A 1 390 ? 47.232 -12.501 -25.731 1.00 61.78 390 ARG A O 1
ATOM 3021 N N . ILE A 1 391 ? 48.215 -13.937 -27.142 1.00 58.22 391 ILE A N 1
ATOM 3022 C CA . ILE A 1 391 ? 49.070 -12.932 -27.783 1.00 58.22 391 ILE A CA 1
ATOM 3023 C C . ILE A 1 391 ? 48.359 -12.423 -29.035 1.00 58.22 391 ILE A C 1
ATOM 3025 O O . ILE A 1 391 ? 48.107 -13.198 -29.953 1.00 58.22 391 ILE A O 1
ATOM 3029 N N . LEU A 1 392 ? 48.061 -11.125 -29.083 1.00 57.09 392 LEU A N 1
ATOM 3030 C CA . LEU A 1 392 ? 47.575 -10.449 -30.286 1.00 57.09 392 LEU A CA 1
ATOM 3031 C C . LEU A 1 392 ? 48.603 -9.382 -30.674 1.00 57.09 392 LEU A C 1
ATOM 3033 O O . LEU A 1 392 ? 48.923 -8.521 -29.855 1.00 57.09 392 LEU A O 1
ATOM 3037 N N . LYS A 1 393 ? 49.157 -9.443 -31.894 1.00 52.91 393 LYS A N 1
ATOM 3038 C CA . LYS A 1 393 ? 50.194 -8.503 -32.379 1.00 52.91 393 LYS A CA 1
ATOM 3039 C C . LYS A 1 393 ? 51.347 -8.301 -31.380 1.00 52.91 393 LYS A C 1
ATOM 3041 O O . LYS A 1 393 ? 51.690 -7.175 -31.027 1.00 52.91 393 LYS A O 1
ATOM 3046 N N . HIS A 1 394 ? 51.904 -9.406 -30.879 1.00 56.41 394 HIS A N 1
ATOM 3047 C CA . HIS A 1 394 ? 53.002 -9.422 -29.898 1.00 56.41 394 HIS A CA 1
ATOM 3048 C C . HIS A 1 394 ? 52.689 -8.779 -28.532 1.00 56.41 394 HIS A C 1
ATOM 3050 O O . HIS A 1 394 ? 53.605 -8.537 -27.749 1.00 56.41 394 HIS A O 1
ATOM 3056 N N . ARG A 1 395 ? 51.411 -8.535 -28.203 1.00 59.81 395 ARG A N 1
ATOM 3057 C CA . ARG A 1 395 ? 50.980 -8.065 -26.878 1.00 59.81 395 ARG A CA 1
ATOM 3058 C C . ARG A 1 395 ? 50.146 -9.137 -26.168 1.00 59.81 395 ARG A C 1
ATOM 3060 O O . ARG A 1 395 ? 49.184 -9.630 -26.762 1.00 59.81 395 ARG A O 1
ATOM 3067 N N . PRO A 1 396 ? 50.480 -9.512 -24.919 1.00 66.31 396 PRO A N 1
ATOM 3068 C CA . PRO A 1 396 ? 49.639 -10.401 -24.130 1.00 66.31 396 PRO A CA 1
ATOM 3069 C C . PRO A 1 396 ? 48.351 -9.668 -23.742 1.00 66.31 396 PRO A C 1
ATOM 3071 O O . PRO A 1 396 ? 48.388 -8.590 -23.150 1.00 66.31 396 PRO A O 1
ATOM 3074 N N . LEU A 1 397 ? 47.207 -10.251 -24.088 1.00 67.75 397 LEU A N 1
ATOM 3075 C CA . LEU A 1 397 ? 45.904 -9.732 -23.702 1.00 67.75 397 LEU A CA 1
ATOM 3076 C C . LEU A 1 397 ? 45.639 -10.034 -22.217 1.00 67.75 397 LEU A C 1
ATOM 3078 O O . LEU A 1 397 ? 45.886 -11.165 -21.765 1.00 67.75 397 LEU A O 1
ATOM 3082 N N . PRO A 1 398 ? 45.125 -9.049 -21.458 1.00 71.75 398 PRO A N 1
ATOM 3083 C CA . PRO A 1 398 ? 44.722 -9.253 -20.075 1.00 71.75 398 PRO A CA 1
ATOM 3084 C C . PRO A 1 398 ? 43.521 -10.205 -19.992 1.00 71.75 398 PRO A C 1
ATOM 3086 O O . PRO A 1 398 ? 42.791 -10.413 -20.968 1.00 71.75 398 PRO A O 1
ATOM 3089 N N . ALA A 1 399 ? 43.300 -10.781 -18.807 1.00 77.56 399 ALA A N 1
ATOM 3090 C CA . ALA A 1 399 ? 42.048 -11.478 -18.538 1.00 77.56 399 ALA A CA 1
ATOM 3091 C C . ALA A 1 399 ? 40.888 -10.507 -18.787 1.00 77.56 399 ALA A C 1
ATOM 3093 O O . ALA A 1 399 ? 40.883 -9.397 -18.259 1.00 77.56 399 ALA A O 1
ATOM 3094 N N . THR A 1 400 ? 39.951 -10.910 -19.640 1.00 81.56 400 THR A N 1
ATOM 3095 C CA . THR A 1 400 ? 38.850 -10.051 -20.079 1.00 81.56 400 THR A CA 1
ATOM 3096 C C . THR A 1 400 ? 37.533 -10.716 -19.714 1.00 81.56 400 THR A C 1
ATOM 3098 O O . THR A 1 400 ? 37.333 -11.912 -19.960 1.00 81.56 400 THR A O 1
ATOM 3101 N N . GLU A 1 401 ? 36.639 -9.941 -19.108 1.00 86.25 401 GLU A N 1
ATOM 3102 C CA . GLU A 1 401 ? 35.276 -10.375 -18.839 1.00 86.25 401 GLU A CA 1
ATOM 3103 C C . GLU A 1 401 ? 34.454 -10.315 -20.130 1.00 86.25 401 GLU A C 1
ATOM 3105 O O . GLU A 1 401 ? 34.446 -9.308 -20.835 1.00 86.25 401 GLU A O 1
ATOM 3110 N N . ALA A 1 402 ? 33.783 -11.417 -20.447 1.00 88.69 402 ALA A N 1
ATOM 3111 C CA . ALA A 1 402 ? 32.902 -11.537 -21.596 1.00 88.69 402 ALA A CA 1
ATOM 3112 C C . ALA A 1 402 ? 31.556 -12.129 -21.167 1.00 88.69 402 ALA A C 1
ATOM 3114 O O . ALA A 1 402 ? 31.408 -12.755 -20.112 1.00 88.69 402 ALA A O 1
ATOM 3115 N N . TRP A 1 403 ? 30.561 -11.976 -22.023 1.00 91.44 403 TRP A N 1
ATOM 3116 C CA . TRP A 1 403 ? 29.238 -12.551 -21.855 1.00 91.44 403 TRP A CA 1
ATOM 3117 C C . TRP A 1 403 ? 28.984 -13.534 -22.986 1.00 91.44 403 TRP A C 1
ATOM 3119 O O . TRP A 1 403 ? 29.513 -13.398 -24.084 1.00 91.44 403 TRP A O 1
ATOM 3129 N N . ASN A 1 404 ? 28.195 -14.562 -22.706 1.00 91.31 404 ASN A N 1
ATOM 3130 C CA . ASN A 1 404 ? 27.840 -15.584 -23.675 1.00 91.31 404 ASN A CA 1
ATOM 3131 C C . ASN A 1 404 ? 26.320 -15.752 -23.706 1.00 91.31 404 ASN A C 1
ATOM 3133 O O . ASN A 1 404 ? 25.709 -16.081 -22.683 1.00 91.31 404 ASN A O 1
ATOM 3137 N N . LEU A 1 405 ? 25.737 -15.515 -24.880 1.00 91.25 405 LEU A N 1
ATOM 3138 C CA . LEU A 1 405 ? 24.333 -15.729 -25.198 1.00 91.25 405 LEU A CA 1
ATOM 3139 C C . LEU A 1 405 ? 24.163 -17.146 -25.748 1.00 91.25 405 LEU A C 1
ATOM 3141 O O . LEU A 1 405 ? 24.824 -17.544 -26.705 1.00 91.25 405 LEU A O 1
ATOM 3145 N N . ILE A 1 406 ? 23.251 -17.905 -25.147 1.00 88.94 406 ILE A N 1
ATOM 3146 C CA . ILE A 1 406 ? 22.966 -19.293 -25.503 1.00 88.94 406 ILE A CA 1
ATOM 3147 C C . ILE A 1 406 ? 21.512 -19.404 -25.940 1.00 88.94 406 ILE A C 1
ATOM 3149 O O . ILE A 1 406 ? 20.596 -19.189 -25.139 1.00 88.94 406 ILE A O 1
ATOM 3153 N N . ILE A 1 407 ? 21.293 -19.824 -27.184 1.00 87.00 407 ILE A N 1
ATOM 3154 C CA . ILE A 1 407 ? 19.962 -20.118 -27.720 1.00 87.00 407 ILE A CA 1
ATOM 3155 C C . ILE A 1 407 ? 19.816 -21.636 -27.822 1.00 87.00 407 ILE A C 1
ATOM 3157 O O . ILE A 1 407 ? 20.633 -22.334 -28.427 1.00 87.00 407 ILE A O 1
ATOM 3161 N N . GLY A 1 408 ? 18.791 -22.169 -27.154 1.00 79.69 408 GLY A N 1
ATOM 3162 C CA . GLY A 1 408 ? 18.572 -23.612 -27.065 1.00 79.69 408 GLY A CA 1
ATOM 3163 C C . GLY A 1 408 ? 18.262 -24.251 -28.421 1.00 79.69 408 GLY A C 1
ATOM 3164 O O . GLY A 1 408 ? 17.679 -23.606 -29.284 1.00 79.69 408 GLY A O 1
ATOM 3165 N N . LYS A 1 409 ? 18.562 -25.546 -28.575 1.00 76.25 409 LYS A N 1
ATOM 3166 C CA . LYS A 1 409 ? 18.348 -26.315 -29.819 1.00 76.25 409 LYS A CA 1
ATOM 3167 C C . LYS A 1 409 ? 16.932 -26.228 -30.413 1.00 76.25 409 LYS A C 1
ATOM 3169 O O . LYS A 1 409 ? 16.770 -26.301 -31.617 1.00 76.25 409 LYS A O 1
ATOM 3174 N N . THR A 1 410 ? 15.908 -26.069 -29.570 1.00 71.38 410 THR A N 1
ATOM 3175 C CA . THR A 1 410 ? 14.494 -25.935 -29.982 1.00 71.38 410 THR A CA 1
ATOM 3176 C C . THR A 1 410 ? 14.071 -24.489 -30.254 1.00 71.38 410 THR A C 1
ATOM 3178 O O . THR A 1 410 ? 12.966 -24.251 -30.723 1.00 71.38 410 THR A O 1
ATOM 3181 N N . SER A 1 411 ? 14.905 -23.521 -29.876 1.00 73.00 411 SER A N 1
ATOM 3182 C CA . SER A 1 411 ? 14.666 -22.080 -30.045 1.00 73.00 411 SER A CA 1
ATOM 3183 C C . SER A 1 411 ? 15.533 -21.479 -31.156 1.00 73.00 411 SER A C 1
ATOM 3185 O O . SER A 1 411 ? 15.271 -20.366 -31.594 1.00 73.00 411 SER A O 1
ATOM 3187 N N . HIS A 1 412 ? 16.566 -22.209 -31.573 1.00 73.19 412 HIS A N 1
ATOM 3188 C CA . HIS A 1 412 ? 17.482 -21.886 -32.655 1.00 73.19 412 HIS A CA 1
ATOM 3189 C C . HIS A 1 412 ? 16.734 -21.937 -34.001 1.00 73.19 412 HIS A C 1
ATOM 3191 O O . HIS A 1 412 ? 16.238 -22.994 -34.379 1.00 73.19 412 HIS A O 1
ATOM 3197 N N . TRP A 1 413 ? 16.647 -20.818 -34.729 1.00 75.81 413 TRP A N 1
ATOM 3198 C CA . TRP A 1 413 ? 15.812 -20.684 -35.938 1.00 75.81 413 TRP A CA 1
ATOM 3199 C C . TRP A 1 413 ? 16.400 -21.365 -37.185 1.00 75.81 413 TRP A C 1
ATOM 3201 O O . TRP A 1 413 ? 15.642 -21.781 -38.055 1.00 75.81 413 TRP A O 1
ATOM 3211 N N . MET A 1 414 ? 17.723 -21.547 -37.257 1.00 74.19 414 MET A N 1
ATOM 3212 C CA . MET A 1 414 ? 18.387 -22.268 -38.357 1.00 74.19 414 MET A CA 1
ATOM 3213 C C . MET A 1 414 ? 18.219 -23.805 -38.281 1.00 74.19 414 MET A C 1
ATOM 3215 O O . MET A 1 414 ? 18.628 -24.509 -39.199 1.00 74.19 414 MET A O 1
ATOM 3219 N N . VAL A 1 415 ? 17.597 -24.349 -37.222 1.00 68.50 415 VAL A N 1
ATOM 3220 C CA . VAL A 1 415 ? 17.294 -25.785 -37.069 1.00 68.50 415 VAL A CA 1
ATOM 3221 C C . VAL A 1 415 ? 15.776 -25.973 -37.147 1.00 68.50 415 VAL A C 1
ATOM 3223 O O . VAL A 1 415 ? 15.029 -25.373 -36.375 1.00 68.50 415 VAL A O 1
ATOM 3226 N N . ARG A 1 416 ? 15.296 -26.796 -38.090 1.00 50.03 416 ARG A N 1
ATOM 3227 C CA . ARG A 1 416 ? 13.855 -26.972 -38.340 1.00 50.03 416 ARG A CA 1
ATOM 3228 C C . ARG A 1 416 ? 13.155 -27.891 -37.322 1.00 50.03 416 ARG A C 1
ATOM 3230 O O . ARG A 1 416 ? 13.632 -28.971 -36.990 1.00 50.03 416 ARG A O 1
ATOM 3237 N N . ASP A 1 417 ? 11.969 -27.418 -36.938 1.00 48.81 417 ASP A N 1
ATOM 3238 C CA . ASP A 1 417 ? 10.747 -28.141 -36.558 1.00 48.81 417 ASP A CA 1
ATOM 3239 C C . ASP A 1 417 ? 10.761 -29.047 -35.312 1.00 48.81 417 ASP A C 1
ATOM 3241 O O . ASP A 1 417 ? 10.847 -30.270 -35.406 1.00 48.81 417 ASP A O 1
ATOM 3245 N N . ARG A 1 418 ? 10.602 -28.437 -34.121 1.00 51.00 418 ARG A N 1
ATOM 3246 C CA . ARG A 1 418 ? 10.097 -29.089 -32.891 1.00 51.00 418 ARG A CA 1
ATOM 3247 C C . ARG A 1 418 ? 9.351 -28.099 -31.992 1.00 51.00 418 ARG A C 1
ATOM 3249 O O . ARG A 1 418 ? 9.621 -26.897 -32.009 1.00 51.00 418 ARG A O 1
ATOM 3256 N N . GLU A 1 419 ? 8.457 -28.625 -31.151 1.00 50.91 419 GLU A N 1
ATOM 3257 C CA . GLU A 1 419 ? 7.765 -27.858 -30.111 1.00 50.91 419 GLU A CA 1
ATOM 3258 C C . GLU A 1 419 ? 8.752 -27.123 -29.193 1.00 50.91 419 GLU A C 1
ATOM 3260 O O . GLU A 1 419 ? 9.701 -27.684 -28.633 1.00 50.91 419 GLU A O 1
ATOM 3265 N N . ARG A 1 420 ? 8.518 -25.820 -29.037 1.00 56.28 420 ARG A N 1
ATOM 3266 C CA . ARG A 1 420 ? 9.435 -24.902 -28.363 1.00 56.28 420 ARG A CA 1
ATOM 3267 C C . ARG A 1 420 ? 9.228 -24.959 -26.851 1.00 56.28 420 ARG A C 1
ATOM 3269 O O . ARG A 1 420 ? 8.255 -24.428 -26.319 1.00 56.28 420 ARG A O 1
ATOM 3276 N N . GLN A 1 421 ? 10.173 -25.552 -26.124 1.00 54.78 421 GLN A N 1
ATOM 3277 C CA . GLN A 1 421 ? 10.133 -25.598 -24.660 1.00 54.78 421 GLN A CA 1
ATOM 3278 C C . GLN A 1 421 ? 10.929 -24.441 -24.033 1.00 54.78 421 GLN A C 1
ATOM 3280 O O . GLN A 1 421 ? 12.140 -24.515 -23.845 1.00 54.78 421 GLN A O 1
ATOM 3285 N N . GLY A 1 422 ? 10.247 -23.355 -23.655 1.00 57.41 422 GLY A N 1
ATOM 3286 C CA . GLY A 1 422 ? 10.859 -22.280 -22.859 1.00 57.41 422 GLY A CA 1
ATOM 3287 C C . GLY A 1 422 ? 10.995 -22.636 -21.371 1.00 57.41 422 GLY A C 1
ATOM 3288 O O . GLY A 1 422 ? 10.087 -23.240 -20.794 1.00 57.41 422 GLY A O 1
ATOM 3289 N N . LYS A 1 423 ? 12.084 -22.229 -20.708 1.00 65.38 423 LYS A N 1
ATOM 3290 C CA . LYS A 1 423 ? 12.190 -22.307 -19.238 1.00 65.38 423 LYS A CA 1
ATOM 3291 C C . LYS A 1 423 ? 11.412 -21.149 -18.599 1.00 65.38 423 LYS A C 1
ATOM 3293 O O . LYS A 1 423 ? 11.593 -19.991 -18.978 1.00 65.38 423 LYS A O 1
ATOM 3298 N N . ARG A 1 424 ? 10.532 -21.472 -17.645 1.00 74.88 424 ARG A N 1
ATOM 3299 C CA . ARG A 1 424 ? 9.782 -20.484 -16.849 1.00 74.88 424 ARG A CA 1
ATOM 3300 C C . ARG A 1 424 ? 10.747 -19.704 -15.948 1.00 74.88 424 ARG A C 1
ATOM 3302 O O . ARG A 1 424 ? 11.758 -20.267 -15.528 1.00 74.88 424 ARG A O 1
ATOM 3309 N N . ALA A 1 425 ? 10.446 -18.437 -15.665 1.00 81.75 425 ALA A N 1
ATOM 3310 C CA . ALA A 1 425 ? 11.204 -17.627 -14.712 1.00 81.75 425 ALA A CA 1
ATOM 3311 C C . ALA A 1 425 ? 10.853 -18.042 -13.275 1.00 81.75 425 ALA A C 1
ATOM 3313 O O . ALA A 1 425 ? 10.080 -17.383 -12.599 1.00 81.75 425 ALA A O 1
ATOM 3314 N N . ILE A 1 426 ? 11.359 -19.200 -12.856 1.00 87.69 426 ILE A N 1
ATOM 3315 C CA . ILE A 1 426 ? 11.106 -19.755 -11.523 1.00 87.69 426 ILE A CA 1
ATOM 3316 C C . ILE A 1 426 ? 12.051 -19.086 -10.526 1.00 87.69 426 ILE A C 1
ATOM 3318 O O . ILE A 1 426 ? 13.267 -19.127 -10.743 1.00 87.69 426 ILE A O 1
ATOM 3322 N N . VAL A 1 427 ? 11.512 -18.507 -9.457 1.00 90.19 427 VAL A N 1
ATOM 3323 C CA . VAL A 1 427 ? 12.273 -17.957 -8.332 1.00 90.19 427 VAL A CA 1
ATOM 3324 C C . VAL A 1 427 ? 13.096 -19.075 -7.690 1.00 90.19 427 VAL A C 1
ATOM 3326 O O . VAL A 1 427 ? 12.599 -20.169 -7.420 1.00 90.19 427 VAL A O 1
ATOM 3329 N N . ARG A 1 428 ? 14.391 -18.825 -7.501 1.00 92.44 428 ARG A N 1
ATOM 3330 C CA . ARG A 1 428 ? 15.358 -19.751 -6.895 1.00 92.44 428 ARG A CA 1
ATOM 3331 C C . ARG A 1 428 ? 15.688 -19.363 -5.467 1.00 92.44 428 ARG A C 1
ATOM 3333 O O . ARG A 1 428 ? 15.787 -20.242 -4.622 1.00 92.44 428 ARG A O 1
ATOM 3340 N N . SER A 1 429 ? 15.869 -18.073 -5.224 1.00 92.69 429 SER A N 1
ATOM 3341 C CA . SER A 1 429 ? 16.145 -17.528 -3.901 1.00 92.69 429 SER A CA 1
ATOM 3342 C C . SER A 1 429 ? 15.746 -16.064 -3.863 1.00 92.69 429 SER A C 1
ATOM 3344 O O . SER A 1 429 ? 15.913 -15.358 -4.860 1.00 92.69 429 SER A O 1
ATOM 3346 N N . VAL A 1 430 ? 15.306 -15.619 -2.698 1.00 91.12 430 VAL A N 1
ATOM 3347 C CA . VAL A 1 430 ? 15.057 -14.217 -2.374 1.00 91.12 430 VAL A CA 1
ATOM 3348 C C . VAL A 1 430 ? 15.919 -13.917 -1.157 1.00 91.12 430 VAL A C 1
ATOM 3350 O O . VAL A 1 430 ? 15.871 -14.667 -0.184 1.00 91.12 430 VAL A O 1
ATOM 3353 N N . VAL A 1 431 ? 16.797 -12.921 -1.264 1.00 93.25 431 VAL A N 1
ATOM 3354 C CA . VAL A 1 431 ? 17.761 -12.585 -0.207 1.00 93.25 431 VAL A CA 1
ATOM 3355 C C . VAL A 1 431 ? 17.782 -11.078 -0.024 1.00 93.25 431 VAL A C 1
ATOM 3357 O O . VAL A 1 431 ? 18.077 -10.355 -0.972 1.00 93.25 431 VAL A O 1
ATOM 3360 N N . GLU A 1 432 ? 17.500 -10.618 1.187 1.00 92.88 432 GLU A N 1
ATOM 3361 C CA . GLU A 1 432 ? 17.670 -9.219 1.573 1.00 92.88 432 GLU A CA 1
ATOM 3362 C C . GLU A 1 432 ? 19.164 -8.882 1.689 1.00 92.88 432 GLU A C 1
ATOM 3364 O O . GLU A 1 432 ? 19.961 -9.672 2.206 1.00 92.88 432 GLU A O 1
ATOM 3369 N N . LYS A 1 433 ? 19.566 -7.728 1.158 1.00 91.31 433 LYS A N 1
ATOM 3370 C CA . LYS A 1 433 ? 20.948 -7.247 1.183 1.00 91.31 433 LYS A CA 1
ATOM 3371 C C . LYS A 1 433 ? 21.002 -5.780 1.598 1.00 91.31 433 LYS A C 1
ATOM 3373 O O . LYS A 1 433 ? 20.137 -5.017 1.165 1.00 91.31 433 LYS A O 1
ATOM 3378 N N . PRO A 1 434 ? 22.047 -5.373 2.343 1.00 89.88 434 PRO A N 1
ATOM 3379 C CA . PRO A 1 434 ? 22.316 -3.961 2.561 1.00 89.88 434 PRO A CA 1
ATOM 3380 C C . PRO A 1 434 ? 22.579 -3.287 1.213 1.00 89.88 434 PRO A C 1
ATOM 3382 O O . PRO A 1 434 ? 23.254 -3.850 0.341 1.00 89.88 434 PRO A O 1
ATOM 3385 N N . PHE A 1 435 ? 22.028 -2.095 1.045 1.00 89.56 435 PHE A N 1
ATOM 3386 C CA . PHE A 1 435 ? 22.161 -1.286 -0.155 1.00 89.56 435 PHE A CA 1
ATOM 3387 C C . PHE A 1 435 ? 22.239 0.176 0.261 1.00 89.56 435 PHE A C 1
ATOM 3389 O O . PHE A 1 435 ? 21.526 0.593 1.156 1.00 89.56 435 PHE A O 1
ATOM 3396 N N . ASP A 1 436 ? 23.120 0.942 -0.364 1.00 85.88 436 ASP A N 1
ATOM 3397 C CA . ASP A 1 436 ? 23.213 2.381 -0.132 1.00 85.88 436 ASP A CA 1
ATOM 3398 C C . ASP A 1 436 ? 23.172 3.056 -1.497 1.00 85.88 436 ASP A C 1
ATOM 3400 O O . ASP A 1 436 ? 24.144 3.028 -2.258 1.00 85.88 436 ASP A O 1
ATOM 3404 N N . GLY A 1 437 ? 21.993 3.547 -1.866 1.00 87.12 437 GLY A N 1
ATOM 3405 C CA . GLY A 1 437 ? 21.767 4.136 -3.175 1.00 87.12 437 GLY A CA 1
ATOM 3406 C C . GLY A 1 437 ? 20.305 4.446 -3.455 1.00 87.12 437 GLY A C 1
ATOM 3407 O O . GLY A 1 437 ? 19.421 4.222 -2.627 1.00 87.12 437 GLY A O 1
ATOM 3408 N N . PHE A 1 438 ? 20.065 4.964 -4.656 1.00 88.75 438 PHE A N 1
ATOM 3409 C CA . PHE A 1 438 ? 18.722 5.235 -5.145 1.00 88.75 438 PHE A CA 1
ATOM 3410 C C . PHE A 1 438 ? 18.092 3.987 -5.768 1.00 88.75 438 PHE A C 1
ATOM 3412 O O . PHE A 1 438 ? 18.744 3.209 -6.476 1.00 88.75 438 PHE A O 1
ATOM 3419 N N . VAL A 1 439 ? 16.799 3.829 -5.522 1.00 88.31 439 VAL A N 1
ATOM 3420 C CA . VAL A 1 439 ? 15.903 2.956 -6.280 1.00 88.31 439 VAL A CA 1
ATOM 3421 C C . VAL A 1 439 ? 14.942 3.825 -7.085 1.00 88.31 439 VAL A C 1
ATOM 3423 O O . VAL A 1 439 ? 14.654 4.962 -6.716 1.00 88.31 439 VAL A O 1
ATOM 3426 N N . TYR A 1 440 ? 14.490 3.292 -8.213 1.00 88.06 440 TYR A N 1
ATOM 3427 C CA . TYR A 1 440 ? 13.842 4.041 -9.281 1.00 88.06 440 TYR A CA 1
ATOM 3428 C C . TYR A 1 440 ? 12.517 3.406 -9.692 1.00 88.06 440 TYR A C 1
ATOM 3430 O O . TYR A 1 440 ? 12.371 2.180 -9.635 1.00 88.06 440 TYR A O 1
ATOM 3438 N N . ASP A 1 441 ? 11.582 4.235 -10.154 1.00 82.75 441 ASP A N 1
ATOM 3439 C CA . ASP A 1 441 ? 10.270 3.808 -10.638 1.00 82.75 441 ASP A CA 1
ATOM 3440 C C . ASP A 1 441 ? 9.732 4.687 -11.794 1.00 82.75 441 ASP A C 1
ATOM 3442 O O . ASP A 1 441 ? 10.111 5.853 -11.949 1.00 82.75 441 ASP A O 1
ATOM 3446 N N . LEU A 1 442 ? 8.852 4.105 -12.619 1.00 81.12 442 LEU A N 1
ATOM 3447 C CA . LEU A 1 442 ? 8.140 4.725 -13.743 1.00 81.12 442 LEU A CA 1
ATOM 3448 C C . LEU A 1 442 ? 6.650 4.892 -13.410 1.00 81.12 442 LEU A C 1
ATOM 3450 O O . LEU A 1 442 ? 5.848 3.967 -13.527 1.00 81.12 442 LEU A O 1
ATOM 3454 N N . CYS A 1 443 ? 6.243 6.096 -13.034 1.00 69.88 443 CYS A N 1
ATOM 3455 C CA . CYS A 1 443 ? 4.886 6.374 -12.582 1.00 69.88 443 CYS A CA 1
ATOM 3456 C C . CYS A 1 443 ? 3.907 6.618 -13.744 1.00 69.88 443 CYS A C 1
ATOM 3458 O O . CYS A 1 443 ? 4.225 7.275 -14.741 1.00 69.88 443 CYS A O 1
ATOM 3460 N N . GLY A 1 444 ? 2.665 6.153 -13.571 1.00 58.97 444 GLY A N 1
ATOM 3461 C CA . GLY A 1 444 ? 1.556 6.442 -14.485 1.00 58.97 444 GLY A CA 1
ATOM 3462 C C . GLY A 1 444 ? 1.672 5.785 -15.860 1.00 58.97 444 GLY A C 1
ATOM 3463 O O . GLY A 1 444 ? 1.208 6.366 -16.836 1.00 58.97 444 GLY A O 1
ATOM 3464 N N . CYS A 1 445 ? 2.296 4.604 -15.938 1.00 59.28 445 CYS A N 1
ATOM 3465 C CA . CYS A 1 445 ? 2.047 3.679 -17.047 1.00 59.28 445 CYS A CA 1
ATOM 3466 C C . CYS A 1 445 ? 0.552 3.315 -17.043 1.00 59.28 445 CYS A C 1
ATOM 3468 O O . CYS A 1 445 ? 0.035 3.046 -15.968 1.00 59.28 445 CYS A O 1
ATOM 3470 N N . ASP A 1 446 ? -0.143 3.260 -18.186 1.00 55.00 446 ASP A N 1
ATOM 3471 C CA . ASP A 1 446 ? -1.619 3.104 -18.213 1.00 55.00 446 ASP A CA 1
ATOM 3472 C C . ASP A 1 446 ? -2.159 1.817 -17.530 1.00 55.00 446 ASP A C 1
ATOM 3474 O O . ASP A 1 446 ? -3.343 1.748 -17.223 1.00 55.00 446 ASP A O 1
ATOM 3478 N N . ASN A 1 447 ? -1.301 0.816 -17.272 1.00 61.09 447 ASN A N 1
ATOM 3479 C CA . ASN A 1 447 ? -1.603 -0.392 -16.475 1.00 61.09 447 ASN A CA 1
ATOM 3480 C C . ASN A 1 447 ? -0.634 -0.576 -15.285 1.00 61.09 447 ASN A C 1
ATOM 3482 O O . ASN A 1 447 ? -0.388 -1.701 -14.851 1.00 61.09 447 ASN A O 1
ATOM 3486 N N . GLU A 1 448 ? 0.031 0.505 -14.875 1.00 66.00 448 GLU A N 1
ATOM 3487 C CA . GLU A 1 448 ? 0.917 0.608 -13.707 1.00 66.00 448 GLU A CA 1
ATOM 3488 C C . GLU A 1 448 ? 1.967 -0.506 -13.574 1.00 66.00 448 GLU A C 1
ATOM 3490 O O . GLU A 1 448 ? 2.399 -0.877 -12.487 1.00 66.00 448 GLU A O 1
ATOM 3495 N N . ALA A 1 449 ? 2.418 -1.048 -14.704 1.00 75.69 449 ALA A N 1
ATOM 3496 C CA . ALA A 1 449 ? 3.422 -2.093 -14.741 1.00 75.69 449 ALA A CA 1
ATOM 3497 C C . ALA A 1 449 ? 4.314 -1.969 -15.969 1.00 75.69 449 ALA A C 1
ATOM 3499 O O . ALA A 1 449 ? 3.855 -1.665 -17.075 1.00 75.69 449 ALA A O 1
ATOM 3500 N N . PHE A 1 450 ? 5.585 -2.304 -15.791 1.00 87.00 450 PHE A N 1
ATOM 3501 C CA . PHE A 1 450 ? 6.573 -2.310 -16.860 1.00 87.00 450 PHE A CA 1
ATOM 3502 C C . PHE A 1 450 ? 7.421 -3.580 -16.817 1.00 87.00 450 PHE A C 1
ATOM 3504 O O . PHE A 1 450 ? 7.552 -4.257 -15.796 1.00 87.00 450 PHE A O 1
ATOM 3511 N N . PHE A 1 451 ? 7.983 -3.947 -17.963 1.00 89.75 451 PHE A N 1
ATOM 3512 C CA . PHE A 1 451 ? 8.964 -5.014 -18.048 1.00 89.75 451 PHE A CA 1
ATOM 3513 C C . PHE A 1 451 ? 10.343 -4.478 -17.666 1.00 89.75 451 PHE A C 1
ATOM 3515 O O . PHE A 1 451 ? 10.810 -3.490 -18.232 1.00 89.75 451 PHE A O 1
ATOM 3522 N N . GLY A 1 452 ? 11.024 -5.176 -16.760 1.00 89.88 452 GLY A N 1
ATOM 3523 C CA . GLY A 1 452 ? 12.387 -4.859 -16.345 1.00 89.88 452 GLY A CA 1
ATOM 3524 C C . GLY A 1 452 ? 13.225 -6.102 -16.048 1.00 89.88 452 GLY A C 1
ATOM 3525 O O . GLY A 1 452 ? 12.705 -7.213 -15.902 1.00 89.88 452 GLY A O 1
ATOM 3526 N N . GLY A 1 453 ? 14.543 -5.919 -15.974 1.00 89.19 453 GLY A N 1
ATOM 3527 C CA . GLY A 1 453 ? 15.502 -6.966 -15.603 1.00 89.19 453 GLY A CA 1
ATOM 3528 C C . GLY A 1 453 ? 16.219 -7.617 -16.790 1.00 89.19 453 GLY A C 1
ATOM 3529 O O . GLY A 1 453 ? 15.830 -7.481 -17.949 1.00 89.19 453 GLY A O 1
ATOM 3530 N N . GLU A 1 454 ? 17.305 -8.357 -16.522 1.00 88.31 454 GLU A N 1
ATOM 3531 C CA . GLU A 1 454 ? 18.124 -8.966 -17.591 1.00 88.31 454 GLU A CA 1
ATOM 3532 C C . GLU A 1 454 ? 17.322 -9.901 -18.507 1.00 88.31 454 GLU A C 1
ATOM 3534 O O . GLU A 1 454 ? 17.620 -10.051 -19.691 1.00 88.31 454 GLU A O 1
ATOM 3539 N N . LYS A 1 455 ? 16.324 -10.573 -17.934 1.00 87.50 455 LYS A N 1
ATOM 3540 C CA . LYS A 1 455 ? 15.222 -11.165 -18.679 1.00 87.50 455 LYS A CA 1
ATOM 3541 C C . LYS A 1 455 ? 13.992 -10.318 -18.348 1.00 87.50 455 LYS A C 1
ATOM 3543 O O . LYS A 1 455 ? 13.732 -10.172 -17.160 1.00 87.50 455 LYS A O 1
ATOM 3548 N N . PRO A 1 456 ? 13.225 -9.847 -19.343 1.00 88.75 456 PRO A N 1
ATOM 3549 C CA . PRO A 1 456 ? 12.049 -9.008 -19.118 1.00 88.75 456 PRO A CA 1
ATOM 3550 C C . PRO A 1 456 ? 11.026 -9.717 -18.221 1.00 88.75 456 PRO A C 1
ATOM 3552 O O . PRO A 1 456 ? 10.362 -10.667 -18.657 1.00 88.75 456 PRO A O 1
ATOM 3555 N N . VAL A 1 457 ? 10.925 -9.265 -16.972 1.00 88.56 457 VAL A N 1
ATOM 3556 C CA . VAL A 1 457 ? 9.948 -9.671 -15.950 1.00 88.56 457 VAL A CA 1
ATOM 3557 C C . VAL A 1 457 ? 8.993 -8.503 -15.715 1.00 88.56 457 VAL A C 1
ATOM 3559 O O . VAL A 1 457 ? 9.419 -7.359 -15.786 1.00 88.56 457 VAL A O 1
ATOM 3562 N N . LEU A 1 458 ? 7.713 -8.788 -15.482 1.00 86.38 458 LEU A N 1
ATOM 3563 C CA . LEU A 1 458 ? 6.694 -7.765 -15.248 1.00 86.38 458 LEU A CA 1
ATOM 3564 C C . LEU A 1 458 ? 6.707 -7.300 -13.779 1.00 86.38 458 LEU A C 1
ATOM 3566 O O . LEU A 1 458 ? 6.548 -8.122 -12.871 1.00 86.38 458 LEU A O 1
ATOM 3570 N N . LEU A 1 459 ? 6.882 -5.996 -13.587 1.00 81.50 459 LEU A N 1
ATOM 3571 C CA . LEU A 1 459 ? 7.037 -5.273 -12.319 1.00 81.50 459 LEU A CA 1
ATOM 3572 C C . LEU A 1 459 ? 5.841 -4.317 -12.134 1.00 81.50 459 LEU A C 1
ATOM 3574 O O . LEU A 1 459 ? 5.414 -3.754 -13.138 1.00 81.50 459 LEU A O 1
ATOM 3578 N N . HIS A 1 460 ? 5.278 -4.171 -10.926 1.00 69.31 460 HIS A N 1
ATOM 3579 C CA . HIS A 1 460 ? 4.017 -3.439 -10.656 1.00 69.31 460 HIS A CA 1
ATOM 3580 C C . HIS A 1 460 ? 4.184 -2.241 -9.705 1.00 69.31 460 HIS A C 1
ATOM 3582 O O . HIS A 1 460 ? 4.930 -2.351 -8.728 1.00 69.31 460 HIS A O 1
ATOM 3588 N N . ASN A 1 461 ? 3.401 -1.174 -9.928 1.00 57.47 461 ASN A N 1
ATOM 3589 C CA . ASN A 1 461 ? 3.428 0.112 -9.215 1.00 57.47 461 ASN A CA 1
ATOM 3590 C C . ASN A 1 461 ? 2.176 0.345 -8.322 1.00 57.47 461 ASN A C 1
ATOM 3592 O O . ASN A 1 461 ? 1.395 -0.569 -8.095 1.00 57.47 461 ASN A O 1
ATOM 3596 N N . SER A 1 462 ? 2.093 1.489 -7.638 1.00 54.94 462 SER A N 1
ATOM 3597 C CA . SER A 1 462 ? 1.305 1.739 -6.407 1.00 54.94 462 SER A CA 1
ATOM 3598 C C . SER A 1 462 ? -0.236 1.864 -6.543 1.00 54.94 462 SER A C 1
ATOM 3600 O O . SER A 1 462 ? -0.749 2.618 -7.350 1.00 54.94 462 SER A O 1
ATOM 3602 N N . ARG A 1 463 ? -0.974 1.259 -5.595 1.00 56.00 463 ARG A N 1
ATOM 3603 C CA . ARG A 1 463 ? -2.428 0.950 -5.595 1.00 56.00 463 ARG A CA 1
ATOM 3604 C C . ARG A 1 463 ? -3.434 2.120 -5.466 1.00 56.00 463 ARG A C 1
ATOM 3606 O O . ARG A 1 463 ? -4.629 1.889 -5.640 1.00 56.00 463 ARG A O 1
ATOM 3613 N N . VAL A 1 464 ? -3.023 3.345 -5.110 1.00 54.97 464 VAL A N 1
ATOM 3614 C CA . VAL A 1 464 ? -3.982 4.431 -4.767 1.00 54.97 464 VAL A CA 1
ATOM 3615 C C . VAL A 1 464 ? -4.621 5.071 -6.002 1.00 54.97 464 VAL A C 1
ATOM 3617 O O . VAL A 1 464 ? -5.812 5.369 -5.981 1.00 54.97 464 VAL A O 1
ATOM 3620 N N . ARG A 1 465 ? -3.870 5.252 -7.094 1.00 59.00 465 ARG A N 1
ATOM 3621 C CA . ARG A 1 465 ? -4.398 5.840 -8.343 1.00 59.00 465 ARG A CA 1
ATOM 3622 C C . ARG A 1 465 ? -5.356 4.895 -9.058 1.00 59.00 465 ARG A C 1
ATOM 3624 O O . ARG A 1 465 ? -6.410 5.328 -9.524 1.00 59.00 465 ARG A O 1
ATOM 3631 N N . ASP A 1 466 ? -5.042 3.604 -9.030 1.00 56.88 466 ASP A N 1
ATOM 3632 C CA . ASP A 1 466 ? -5.895 2.538 -9.553 1.00 56.88 466 ASP A CA 1
ATOM 3633 C C . ASP A 1 466 ? -7.313 2.569 -8.969 1.00 56.88 466 ASP A C 1
ATOM 3635 O O . ASP A 1 466 ? -8.287 2.388 -9.703 1.00 56.88 466 ASP A O 1
ATOM 3639 N N . LEU A 1 467 ? -7.453 2.832 -7.663 1.00 65.81 467 LEU A N 1
ATOM 3640 C CA . LEU A 1 467 ? -8.762 2.914 -7.008 1.00 65.81 467 LEU A CA 1
ATOM 3641 C C . LEU A 1 467 ? -9.630 4.021 -7.624 1.00 65.81 467 LEU A C 1
ATOM 3643 O O . LEU A 1 467 ? -10.808 3.799 -7.916 1.00 65.81 467 LEU A O 1
ATOM 3647 N N . PHE A 1 468 ? -9.046 5.200 -7.851 1.00 70.19 468 PHE A N 1
ATOM 3648 C CA . PHE A 1 468 ? -9.753 6.363 -8.386 1.00 70.19 468 PHE A CA 1
ATOM 3649 C C . PHE A 1 468 ? -10.056 6.225 -9.881 1.00 70.19 468 PHE A C 1
ATOM 3651 O O . PHE A 1 468 ? -11.171 6.535 -10.303 1.00 70.19 468 PHE A O 1
ATOM 3658 N N . GLU A 1 469 ? -9.136 5.685 -10.686 1.00 69.00 469 GLU A N 1
ATOM 3659 C CA . GLU A 1 469 ? -9.425 5.398 -12.097 1.00 69.00 469 GLU A CA 1
ATOM 3660 C C . GLU A 1 469 ? -10.528 4.344 -12.259 1.00 69.00 469 GLU A C 1
ATOM 3662 O O . GLU A 1 469 ? -11.416 4.493 -13.105 1.00 69.00 469 GLU A O 1
ATOM 3667 N N . GLN A 1 470 ? -10.521 3.290 -11.439 1.00 65.56 470 GLN A N 1
ATOM 3668 C CA . GLN A 1 470 ? -11.582 2.283 -11.454 1.00 65.56 470 GLN A CA 1
ATOM 3669 C C . GLN A 1 470 ? -12.925 2.868 -11.019 1.00 65.56 470 GLN A C 1
ATOM 3671 O O . GLN A 1 470 ? -13.947 2.535 -11.623 1.00 65.56 470 GLN A O 1
ATOM 3676 N N . ALA A 1 471 ? -12.942 3.757 -10.024 1.00 74.88 471 ALA A N 1
ATOM 3677 C CA . ALA A 1 471 ? -14.158 4.451 -9.615 1.00 74.88 471 ALA A CA 1
ATOM 3678 C C . ALA A 1 471 ? -14.730 5.297 -10.767 1.00 74.88 471 ALA A C 1
ATOM 3680 O O . ALA A 1 471 ? -15.910 5.178 -11.091 1.00 74.88 471 ALA A O 1
ATOM 3681 N N . LYS A 1 472 ? -13.880 6.052 -11.476 1.00 75.88 472 LYS A N 1
ATOM 3682 C CA . LYS A 1 472 ? -14.288 6.853 -12.645 1.00 75.88 472 LYS A CA 1
ATOM 3683 C C . LYS A 1 472 ? -14.849 5.998 -13.781 1.00 75.88 472 LYS A C 1
ATOM 3685 O O . LYS A 1 472 ? -15.880 6.334 -14.357 1.00 75.88 472 LYS A O 1
ATOM 3690 N N . ARG A 1 473 ? -14.216 4.859 -14.090 1.00 76.19 473 ARG A N 1
ATOM 3691 C CA . ARG A 1 473 ? -14.694 3.932 -15.139 1.00 76.19 473 ARG A CA 1
ATOM 3692 C C . ARG A 1 473 ? -16.042 3.288 -14.800 1.00 76.19 473 ARG A C 1
ATOM 3694 O O . ARG A 1 473 ? -16.786 2.946 -15.714 1.00 76.19 473 ARG A O 1
ATOM 3701 N N . ASN A 1 474 ? -16.340 3.107 -13.514 1.00 76.31 474 ASN A N 1
ATOM 3702 C CA . ASN A 1 474 ? -17.556 2.447 -13.032 1.00 76.31 474 ASN A CA 1
ATOM 3703 C C . ASN A 1 474 ? -18.619 3.430 -12.519 1.00 76.31 474 ASN A C 1
ATOM 3705 O O . ASN A 1 474 ? -19.581 3.005 -11.878 1.00 76.31 474 ASN A O 1
ATOM 3709 N N . ALA A 1 475 ? -18.465 4.725 -12.796 1.00 83.44 475 ALA A N 1
ATOM 3710 C CA . ALA A 1 475 ? -19.429 5.736 -12.402 1.00 83.44 475 ALA A CA 1
ATOM 3711 C C . ALA A 1 475 ? -20.830 5.461 -13.002 1.00 83.44 475 ALA A C 1
ATOM 3713 O O . ALA A 1 475 ? -20.936 5.163 -14.198 1.00 83.44 475 ALA A O 1
ATOM 3714 N N . PRO A 1 476 ? -21.922 5.586 -12.217 1.00 88.06 476 PRO A N 1
ATOM 3715 C CA . PRO A 1 476 ? -21.958 6.003 -10.813 1.00 88.06 476 PRO A CA 1
ATOM 3716 C C . PRO A 1 476 ? -21.615 4.861 -9.840 1.00 88.06 476 PRO A C 1
ATOM 3718 O O . PRO A 1 476 ? -22.216 3.787 -9.887 1.00 88.06 476 PRO A O 1
ATOM 3721 N N . CYS A 1 477 ? -20.693 5.108 -8.905 1.00 87.69 477 CYS A N 1
ATOM 3722 C CA . CYS A 1 477 ? -20.272 4.126 -7.902 1.00 87.69 477 CYS A CA 1
ATOM 3723 C C . CYS A 1 477 ? -20.031 4.758 -6.525 1.00 87.69 477 CYS A C 1
ATOM 3725 O O . CYS A 1 477 ? -19.885 5.974 -6.395 1.00 87.69 477 CYS A O 1
ATOM 3727 N N . ILE A 1 478 ? -19.949 3.912 -5.494 1.00 88.81 478 ILE A N 1
ATOM 3728 C CA . ILE A 1 478 ? -19.578 4.315 -4.134 1.00 88.81 478 ILE A CA 1
ATOM 3729 C C . ILE A 1 478 ? -18.201 3.737 -3.810 1.00 88.81 478 ILE A C 1
ATOM 3731 O O . ILE A 1 478 ? -17.999 2.528 -3.928 1.00 88.81 478 ILE A O 1
ATOM 3735 N N . VAL A 1 479 ? -17.275 4.592 -3.379 1.00 85.25 479 VAL A N 1
ATOM 3736 C CA . VAL A 1 479 ? -15.968 4.196 -2.841 1.00 85.25 479 VAL A CA 1
ATOM 3737 C C . VAL A 1 479 ? -16.043 4.271 -1.321 1.00 85.25 479 VAL A C 1
ATOM 3739 O O . VAL A 1 479 ? -16.300 5.339 -0.770 1.00 85.25 479 VAL A O 1
ATOM 3742 N N . PHE A 1 480 ? -15.845 3.140 -0.643 1.00 88.19 480 PHE A N 1
ATOM 3743 C CA . PHE A 1 480 ? -15.857 3.061 0.818 1.00 88.19 480 PHE A CA 1
ATOM 3744 C C . PHE A 1 480 ? -14.442 2.838 1.365 1.00 88.19 480 PHE A C 1
ATOM 3746 O O . PHE A 1 480 ? -13.766 1.893 0.957 1.00 88.19 480 PHE A O 1
ATOM 3753 N N . VAL A 1 481 ? -14.012 3.706 2.282 1.00 82.88 481 VAL A N 1
ATOM 3754 C CA . VAL A 1 481 ? -12.695 3.689 2.935 1.00 82.88 481 VAL A CA 1
ATOM 3755 C C . VAL A 1 481 ? -12.900 3.471 4.433 1.00 82.88 481 VAL A C 1
ATOM 3757 O O . VAL A 1 481 ? -13.277 4.391 5.156 1.00 82.88 481 VAL A O 1
ATOM 3760 N N . ASP A 1 482 ? -12.674 2.252 4.905 1.00 84.94 482 ASP A N 1
ATOM 3761 C CA . ASP A 1 482 ? -12.718 1.962 6.341 1.00 84.94 482 ASP A CA 1
ATOM 3762 C C . ASP A 1 482 ? -11.413 2.401 7.025 1.00 84.94 482 ASP A C 1
ATOM 3764 O O . ASP A 1 482 ? -10.371 2.462 6.375 1.00 84.94 482 ASP A O 1
ATOM 3768 N N . GLU A 1 483 ? -11.464 2.723 8.318 1.00 82.56 483 GLU A N 1
ATOM 3769 C CA . GLU A 1 483 ? -10.306 3.155 9.126 1.00 82.56 483 GLU A CA 1
ATOM 3770 C C . GLU A 1 483 ? -9.426 4.230 8.454 1.00 82.56 483 GLU A C 1
ATOM 3772 O O . GLU A 1 483 ? -8.196 4.124 8.364 1.00 82.56 483 GLU A O 1
ATOM 3777 N N . ILE A 1 484 ? -10.048 5.313 7.975 1.00 84.38 484 ILE A N 1
ATOM 3778 C CA . ILE A 1 484 ? -9.320 6.373 7.259 1.00 84.38 484 ILE A CA 1
ATOM 3779 C C . ILE A 1 484 ? -8.242 7.051 8.119 1.00 84.38 484 ILE A C 1
ATOM 3781 O O . ILE A 1 484 ? -7.284 7.608 7.582 1.00 84.38 484 ILE A O 1
ATOM 3785 N N . ASP A 1 485 ? -8.319 6.971 9.450 1.00 79.62 485 ASP A N 1
ATOM 3786 C CA . ASP A 1 485 ? -7.276 7.476 10.346 1.00 79.62 485 ASP A CA 1
ATOM 3787 C C . ASP A 1 485 ? -5.947 6.716 10.218 1.00 79.62 485 ASP A C 1
ATOM 3789 O O . ASP A 1 485 ? -4.897 7.226 10.615 1.00 79.62 485 ASP A O 1
ATOM 3793 N N . ALA A 1 486 ? -5.924 5.547 9.585 1.00 69.06 486 ALA A N 1
ATOM 3794 C CA . ALA A 1 486 ? -4.677 4.875 9.256 1.00 69.06 486 ALA A CA 1
ATOM 3795 C C . ALA A 1 486 ? -3.809 5.728 8.306 1.00 69.06 486 ALA A C 1
ATOM 3797 O O . ALA A 1 486 ? -2.631 5.977 8.583 1.00 69.06 486 ALA A O 1
ATOM 3798 N N . VAL A 1 487 ? -4.416 6.295 7.260 1.00 70.69 487 VAL A N 1
ATOM 3799 C CA . VAL A 1 487 ? -3.743 7.118 6.234 1.00 70.69 487 VAL A CA 1
ATOM 3800 C C . VAL A 1 487 ? -3.905 8.624 6.462 1.00 70.69 487 VAL A C 1
ATOM 3802 O O . VAL A 1 487 ? -3.074 9.412 6.029 1.00 70.69 487 VAL A O 1
ATOM 3805 N N . GLY A 1 488 ? -4.946 9.033 7.184 1.00 72.00 488 GLY A N 1
ATOM 3806 C CA . GLY A 1 488 ? -5.442 10.403 7.217 1.00 72.00 488 GLY A CA 1
ATOM 3807 C C . GLY A 1 488 ? -5.140 11.219 8.465 1.00 72.00 488 GLY A C 1
ATOM 3808 O O . GLY A 1 488 ? -5.834 12.197 8.678 1.00 72.00 488 GLY A O 1
ATOM 3809 N N . ARG A 1 489 ? -4.170 10.856 9.318 1.00 75.94 489 ARG A N 1
ATOM 3810 C CA . ARG A 1 489 ? -3.862 11.642 10.550 1.00 75.94 489 ARG A CA 1
ATOM 3811 C C . ARG A 1 489 ? -3.015 12.862 10.252 1.00 75.94 489 ARG A C 1
ATOM 3813 O O . ARG A 1 489 ? -2.169 12.812 9.364 1.00 75.94 489 ARG A O 1
ATOM 3820 N N . HIS A 1 490 ? -3.157 13.847 11.126 1.00 68.94 490 HIS A N 1
ATOM 3821 C CA . HIS A 1 490 ? -2.360 15.055 11.230 1.00 68.94 490 HIS A CA 1
ATOM 3822 C C . HIS A 1 490 ? -0.853 14.882 10.994 1.00 68.94 490 HIS A C 1
ATOM 3824 O O . HIS A 1 490 ? -0.182 13.988 11.523 1.00 68.94 490 HIS A O 1
ATOM 3830 N N . ARG A 1 491 ? -0.334 15.854 10.246 1.00 65.94 491 ARG A N 1
ATOM 3831 C CA . ARG A 1 491 ? 1.082 16.098 9.985 1.00 65.94 491 ARG A CA 1
ATOM 3832 C C . ARG A 1 491 ? 1.802 16.492 11.279 1.00 65.94 491 ARG A C 1
ATOM 3834 O O . ARG A 1 491 ? 1.311 17.312 12.048 1.00 65.94 491 ARG A O 1
ATOM 3841 N N . GLY A 1 492 ? 2.970 15.908 11.509 1.00 54.72 492 GLY A N 1
ATOM 3842 C CA . GLY A 1 492 ? 3.953 16.292 12.535 1.00 54.72 492 GLY A CA 1
ATOM 3843 C C . GLY A 1 492 ? 4.007 15.476 13.839 1.00 54.72 492 GLY A C 1
ATOM 3844 O O . GLY A 1 492 ? 4.784 15.831 14.719 1.00 54.72 492 GLY A O 1
ATOM 3845 N N . ALA A 1 493 ? 3.222 14.404 14.008 1.00 50.09 493 ALA A N 1
ATOM 3846 C CA . ALA A 1 493 ? 3.081 13.732 15.313 1.00 50.09 493 ALA A CA 1
ATOM 3847 C C . ALA A 1 493 ? 4.040 12.549 15.612 1.00 50.09 493 ALA A C 1
ATOM 3849 O O . ALA A 1 493 ? 3.878 11.909 16.649 1.00 50.09 493 ALA A O 1
ATOM 3850 N N . GLY A 1 494 ? 5.025 12.226 14.760 1.00 46.94 494 GLY A N 1
ATOM 3851 C CA . GLY A 1 494 ? 5.911 11.067 14.968 1.00 46.94 494 GLY A CA 1
ATOM 3852 C C . GLY A 1 494 ? 7.387 11.357 14.692 1.00 46.94 494 GLY A C 1
ATOM 3853 O O . GLY A 1 494 ? 7.772 11.573 13.549 1.00 46.94 494 GLY A O 1
ATOM 3854 N N . LEU A 1 495 ? 8.232 11.316 15.728 1.00 36.62 495 LEU A N 1
ATOM 3855 C CA . LEU A 1 495 ? 9.695 11.272 15.593 1.00 36.62 495 LEU A CA 1
ATOM 3856 C C . LEU A 1 495 ? 10.121 9.868 15.121 1.00 36.62 495 LEU A C 1
ATOM 3858 O O . LEU A 1 495 ? 10.408 8.990 15.930 1.00 36.62 495 LEU A O 1
ATOM 3862 N N . GLY A 1 496 ? 10.127 9.645 13.807 1.00 43.09 496 GLY A N 1
ATOM 3863 C CA . GLY A 1 496 ? 10.586 8.401 13.180 1.00 43.09 496 GLY A CA 1
ATOM 3864 C C . GLY A 1 496 ? 10.089 8.288 11.738 1.00 43.09 496 GLY A C 1
ATOM 3865 O O . GLY A 1 496 ? 8.930 8.583 11.476 1.00 43.09 496 GLY A O 1
ATOM 3866 N N . GLY A 1 497 ? 10.958 7.868 10.812 1.00 36.81 497 GLY A N 1
ATOM 3867 C CA . GLY A 1 497 ? 10.804 7.948 9.345 1.00 36.81 497 GLY A CA 1
ATOM 3868 C C . GLY A 1 497 ? 9.617 7.238 8.666 1.00 36.81 497 GLY A C 1
ATOM 3869 O O . GLY A 1 497 ? 9.660 7.064 7.460 1.00 36.81 497 GLY A O 1
ATOM 3870 N N . GLY A 1 498 ? 8.558 6.852 9.385 1.00 42.53 498 GLY A N 1
ATOM 3871 C CA . GLY A 1 498 ? 7.264 6.450 8.800 1.00 42.53 498 GLY A CA 1
ATOM 3872 C C . GLY A 1 498 ? 6.311 7.629 8.550 1.00 42.53 498 GLY A C 1
ATOM 3873 O O . GLY A 1 498 ? 5.127 7.440 8.272 1.00 42.53 498 GLY A O 1
ATOM 3874 N N . HIS A 1 499 ? 6.802 8.855 8.732 1.00 53.53 499 HIS A N 1
ATOM 3875 C CA . HIS A 1 499 ? 6.022 10.083 8.628 1.00 53.53 499 HIS A CA 1
ATOM 3876 C C . HIS A 1 499 ? 5.836 10.516 7.163 1.00 53.53 499 HIS A C 1
ATOM 3878 O O . HIS A 1 499 ? 4.717 10.817 6.749 1.00 53.53 499 HIS A O 1
ATOM 3884 N N . ASP A 1 500 ? 6.884 10.385 6.350 1.00 56.78 500 ASP A N 1
ATOM 3885 C CA . ASP A 1 500 ? 6.911 10.877 4.968 1.00 56.78 500 ASP A CA 1
ATOM 3886 C C . ASP A 1 500 ? 6.020 10.052 4.016 1.00 56.78 500 ASP A C 1
ATOM 3888 O O . ASP A 1 500 ? 5.263 10.610 3.222 1.00 56.78 500 ASP A O 1
ATOM 3892 N N . GLU A 1 501 ? 6.014 8.720 4.145 1.00 52.38 501 GLU A N 1
ATOM 3893 C CA . GLU A 1 501 ? 5.208 7.807 3.303 1.00 52.38 501 GLU A CA 1
ATOM 3894 C C . GLU A 1 501 ? 3.702 8.017 3.495 1.00 52.38 501 GLU A C 1
ATOM 3896 O O . GLU A 1 501 ? 2.884 7.965 2.567 1.00 52.38 501 GLU A O 1
ATOM 3901 N N . ARG A 1 502 ? 3.329 8.284 4.741 1.00 60.09 502 ARG A N 1
ATOM 3902 C CA . ARG A 1 502 ? 1.953 8.507 5.148 1.00 60.09 502 ARG A CA 1
ATOM 3903 C C . ARG A 1 502 ? 1.457 9.872 4.701 1.00 60.09 502 ARG A C 1
ATOM 3905 O O . ARG A 1 502 ? 0.350 9.973 4.175 1.00 60.09 502 ARG A O 1
ATOM 3912 N N . GLU A 1 503 ? 2.282 10.905 4.854 1.00 68.56 503 GLU A N 1
ATOM 3913 C CA . GLU A 1 503 ? 1.984 12.235 4.327 1.00 68.56 503 GLU A CA 1
ATOM 3914 C C . GLU A 1 503 ? 1.886 12.236 2.800 1.00 68.56 503 GLU A C 1
ATOM 3916 O O . GLU A 1 503 ? 1.007 12.895 2.242 1.00 68.56 503 GLU A O 1
ATOM 3921 N N . GLN A 1 504 ? 2.725 11.463 2.111 1.00 62.69 504 GLN A N 1
ATOM 3922 C CA . GLN A 1 504 ? 2.661 11.305 0.660 1.00 62.69 504 GLN A CA 1
ATOM 3923 C C . GLN A 1 504 ? 1.365 10.614 0.217 1.00 62.69 504 GLN A C 1
ATOM 3925 O O . GLN A 1 504 ? 0.692 11.103 -0.693 1.00 62.69 504 GLN A O 1
ATOM 3930 N N . THR A 1 505 ? 0.982 9.523 0.885 1.00 65.62 505 THR A N 1
ATOM 3931 C CA . THR A 1 505 ? -0.270 8.793 0.615 1.00 65.62 505 THR A CA 1
ATOM 3932 C C . THR A 1 505 ? -1.487 9.684 0.855 1.00 65.62 505 THR A C 1
ATOM 3934 O O . THR A 1 505 ? -2.393 9.749 0.023 1.00 65.62 505 THR A O 1
ATOM 3937 N N . LEU A 1 506 ? -1.475 10.438 1.957 1.00 78.00 506 LEU A N 1
ATOM 3938 C CA . LEU A 1 506 ? -2.497 11.426 2.271 1.00 78.00 506 LEU A CA 1
ATOM 3939 C C . LEU A 1 506 ? -2.569 12.510 1.194 1.00 78.00 506 LEU A C 1
ATOM 3941 O O . LEU A 1 506 ? -3.641 12.768 0.666 1.00 78.00 506 LEU A O 1
ATOM 3945 N N . ASN A 1 507 ? -1.444 13.120 0.817 1.00 77.88 507 ASN A N 1
ATOM 3946 C CA . ASN A 1 507 ? -1.422 14.153 -0.218 1.00 77.88 507 ASN A CA 1
ATOM 3947 C C . ASN A 1 507 ? -1.937 13.629 -1.565 1.00 77.88 507 ASN A C 1
ATOM 3949 O O . ASN A 1 507 ? -2.679 14.344 -2.233 1.00 77.88 507 ASN A O 1
ATOM 3953 N N . GLN A 1 508 ? -1.602 12.394 -1.950 1.00 73.75 508 GLN A N 1
ATOM 3954 C CA . GLN A 1 508 ? -2.133 11.793 -3.174 1.00 73.75 508 GLN A CA 1
ATOM 3955 C C . GLN A 1 508 ? -3.651 11.602 -3.085 1.00 73.75 508 GLN A C 1
ATOM 3957 O O . GLN A 1 508 ? -4.350 11.984 -4.017 1.00 73.75 508 GLN A O 1
ATOM 3962 N N . LEU A 1 509 ? -4.168 11.090 -1.962 1.00 81.81 509 LEU A N 1
ATOM 3963 C CA . LEU A 1 509 ? -5.611 10.984 -1.728 1.00 81.81 509 LEU A CA 1
ATOM 3964 C C . LEU A 1 509 ? -6.295 12.355 -1.857 1.00 81.81 509 LEU A C 1
ATOM 3966 O O . LEU A 1 509 ? -7.304 12.477 -2.542 1.00 81.81 509 LEU A O 1
ATOM 3970 N N . LEU A 1 510 ? -5.710 13.400 -1.266 1.00 83.88 510 LEU A N 1
ATOM 3971 C CA . LEU A 1 510 ? -6.228 14.768 -1.344 1.00 83.88 510 LEU A CA 1
ATOM 3972 C C . LEU A 1 510 ? -6.254 15.316 -2.779 1.00 83.88 510 LEU A C 1
ATOM 3974 O O . LEU A 1 510 ? -7.221 15.974 -3.153 1.00 83.88 510 LEU A O 1
ATOM 3978 N N . VAL A 1 511 ? -5.215 15.048 -3.574 1.00 79.75 511 VAL A N 1
ATOM 3979 C CA . VAL A 1 511 ? -5.138 15.471 -4.982 1.00 79.75 511 VAL A CA 1
ATOM 3980 C C . VAL A 1 511 ? -6.188 14.757 -5.831 1.00 79.75 511 VAL A C 1
ATOM 3982 O O . VAL A 1 511 ? -6.841 15.405 -6.644 1.00 79.75 511 VAL A O 1
ATOM 3985 N N . GLU A 1 512 ? -6.381 13.450 -5.637 1.00 79.06 512 GLU A N 1
ATOM 3986 C CA . GLU A 1 512 ? -7.411 12.697 -6.368 1.00 79.06 512 GLU A CA 1
ATOM 3987 C C . GLU A 1 512 ? -8.825 13.153 -5.986 1.00 79.06 512 GLU A C 1
ATOM 3989 O O . GLU A 1 512 ? -9.688 13.269 -6.853 1.00 79.06 512 GLU A O 1
ATOM 3994 N N . MET A 1 513 ? -9.052 13.478 -4.709 1.00 81.00 513 MET A N 1
ATOM 3995 C CA . MET A 1 513 ? -10.321 14.032 -4.231 1.00 81.00 513 MET A CA 1
ATOM 3996 C C . MET A 1 513 ? -10.620 15.417 -4.824 1.00 81.00 513 MET A C 1
ATOM 3998 O O . MET A 1 513 ? -11.745 15.663 -5.247 1.00 81.00 513 MET A O 1
ATOM 4002 N N . ASP A 1 514 ? -9.620 16.300 -4.902 1.00 76.88 514 ASP A N 1
ATOM 4003 C CA . ASP A 1 514 ? -9.760 17.624 -5.532 1.00 76.88 514 ASP A CA 1
ATOM 4004 C C . ASP A 1 514 ? -9.897 17.534 -7.065 1.00 76.88 514 ASP A C 1
ATOM 4006 O O . ASP A 1 514 ? -10.347 18.479 -7.711 1.00 76.88 514 ASP A O 1
ATOM 4010 N N . GLY A 1 515 ? -9.491 16.404 -7.653 1.00 67.50 515 GLY A N 1
ATOM 4011 C CA . GLY A 1 515 ? -9.570 16.115 -9.083 1.00 67.50 515 GLY A CA 1
ATOM 4012 C C . GLY A 1 515 ? -10.935 15.611 -9.563 1.00 67.50 515 GLY A C 1
ATOM 4013 O O . GLY A 1 515 ? -11.052 15.259 -10.741 1.00 67.50 515 GLY A O 1
ATOM 4014 N N . PHE A 1 516 ? -11.945 15.538 -8.690 1.00 65.62 516 PHE A N 1
ATOM 4015 C CA . PHE A 1 516 ? -13.318 15.226 -9.082 1.00 65.62 516 PHE A CA 1
ATOM 4016 C C . PHE A 1 516 ? -14.068 16.473 -9.524 1.00 65.62 516 PHE A C 1
ATOM 4018 O O . PHE A 1 516 ? -14.216 17.439 -8.776 1.00 65.62 516 PHE A O 1
ATOM 4025 N N . ASP A 1 517 ? -14.638 16.403 -10.722 1.00 61.41 517 ASP A N 1
ATOM 4026 C CA . ASP A 1 517 ? -15.692 17.326 -11.105 1.00 61.41 517 ASP A CA 1
ATOM 4027 C C . ASP A 1 517 ? -17.017 16.841 -10.496 1.00 61.41 517 ASP A C 1
ATOM 4029 O O . ASP A 1 517 ? -17.319 15.643 -10.496 1.00 61.41 517 ASP A O 1
ATOM 4033 N N . SER A 1 518 ? -17.841 17.761 -9.992 1.00 58.88 518 SER A N 1
ATOM 4034 C CA . SER A 1 518 ? -19.102 17.453 -9.280 1.00 58.88 518 SER A CA 1
ATOM 4035 C C . SER A 1 518 ? -20.122 16.617 -10.086 1.00 58.88 518 SER A C 1
ATOM 4037 O O . SER A 1 518 ? -21.110 16.135 -9.534 1.00 58.88 518 SER A O 1
ATOM 4039 N N . ASN A 1 519 ? -19.860 16.402 -11.380 1.00 53.47 519 ASN A N 1
ATOM 4040 C CA . ASN A 1 519 ? -20.677 15.649 -12.331 1.00 53.47 519 ASN A CA 1
ATOM 4041 C C . ASN A 1 519 ? -20.234 14.192 -12.580 1.00 53.47 519 ASN A C 1
ATOM 4043 O O . ASN A 1 519 ? -20.923 13.493 -13.323 1.00 53.47 519 ASN A O 1
ATOM 4047 N N . GLU A 1 520 ? -19.133 13.698 -11.999 1.00 67.00 520 GLU A N 1
ATOM 4048 C CA . GLU A 1 520 ? -18.642 12.330 -12.277 1.00 67.00 520 GLU A CA 1
ATOM 4049 C C . GLU A 1 520 ? -19.428 11.214 -11.555 1.00 67.00 520 GLU A C 1
ATOM 4051 O O . GLU A 1 520 ? -19.189 10.040 -11.808 1.00 67.00 520 GLU A O 1
ATOM 4056 N N . GLY A 1 521 ? -20.398 11.530 -10.685 1.00 78.38 521 GLY A N 1
ATOM 4057 C CA . GLY A 1 521 ? -21.302 10.528 -10.090 1.00 78.38 521 GLY A CA 1
ATOM 4058 C C . GLY A 1 521 ? -20.634 9.514 -9.145 1.00 78.38 521 GLY A C 1
ATOM 4059 O O . GLY A 1 521 ? -21.224 8.473 -8.852 1.00 78.38 521 GLY A O 1
ATOM 4060 N N . VAL A 1 522 ? -19.421 9.802 -8.670 1.00 83.94 522 VAL A N 1
ATOM 4061 C CA . VAL A 1 522 ? -18.690 8.996 -7.683 1.00 83.94 522 VAL A CA 1
ATOM 4062 C C . VAL A 1 522 ? -18.928 9.570 -6.287 1.00 83.94 522 VAL A C 1
ATOM 4064 O O . VAL A 1 522 ? -18.692 10.752 -6.053 1.00 83.94 522 VAL A O 1
ATOM 4067 N N . ILE A 1 523 ? -19.393 8.739 -5.350 1.00 87.31 523 ILE A N 1
ATOM 4068 C CA . ILE A 1 523 ? -19.590 9.125 -3.944 1.00 87.31 523 ILE A CA 1
ATOM 4069 C C . ILE A 1 523 ? -18.528 8.436 -3.099 1.00 87.31 523 ILE A C 1
ATOM 4071 O O . ILE A 1 523 ? -18.409 7.211 -3.137 1.00 87.31 523 ILE A O 1
ATOM 4075 N N . MET A 1 524 ? -17.790 9.200 -2.299 1.00 86.31 524 MET A N 1
ATOM 4076 C CA . MET A 1 524 ? -16.820 8.635 -1.370 1.00 86.31 524 MET A CA 1
ATOM 4077 C C . MET A 1 524 ? -17.333 8.687 0.069 1.00 86.31 524 MET A C 1
ATOM 4079 O O . MET A 1 524 ? -17.807 9.720 0.537 1.00 86.31 524 MET A O 1
ATOM 4083 N N . ILE A 1 525 ? -17.236 7.558 0.766 1.00 91.81 525 ILE A N 1
ATOM 4084 C CA . ILE A 1 525 ? -17.644 7.391 2.161 1.00 91.81 525 ILE A CA 1
ATOM 4085 C C . ILE A 1 525 ? -16.442 6.855 2.929 1.00 91.81 525 ILE A C 1
ATOM 4087 O O . ILE A 1 525 ? -15.796 5.913 2.477 1.00 91.81 525 ILE A O 1
ATOM 4091 N N . ALA A 1 526 ? -16.153 7.431 4.092 1.00 90.75 526 ALA A N 1
ATOM 4092 C CA . ALA A 1 526 ? -15.098 6.947 4.968 1.00 90.75 526 ALA A CA 1
ATOM 4093 C C . ALA A 1 526 ? -15.602 6.724 6.396 1.00 90.75 526 ALA A C 1
ATOM 4095 O O . ALA A 1 526 ? -16.515 7.420 6.843 1.00 90.75 526 ALA A O 1
ATOM 4096 N N . ALA A 1 527 ? -15.000 5.769 7.103 1.00 90.81 527 ALA A N 1
ATOM 4097 C CA . ALA A 1 527 ? -15.276 5.484 8.508 1.00 90.81 527 ALA A CA 1
ATOM 4098 C C . ALA A 1 527 ? -14.015 5.681 9.365 1.00 90.81 527 ALA A C 1
ATOM 4100 O O . ALA A 1 527 ? -12.899 5.382 8.941 1.00 90.81 527 ALA A O 1
ATOM 4101 N N . THR A 1 528 ? -14.188 6.222 10.572 1.00 89.00 528 THR A N 1
ATOM 4102 C CA . THR A 1 528 ? -13.119 6.381 11.567 1.00 89.00 528 THR A CA 1
ATOM 4103 C C . THR A 1 528 ? -13.697 6.309 12.975 1.00 89.00 528 THR A C 1
ATOM 4105 O O . THR A 1 528 ? -14.793 6.809 13.227 1.00 89.00 528 THR A O 1
ATOM 4108 N N . ASN A 1 529 ? -12.928 5.741 13.903 1.00 86.19 529 ASN A N 1
ATOM 4109 C CA . ASN A 1 529 ? -13.208 5.814 15.341 1.00 86.19 529 ASN A CA 1
ATOM 4110 C C . ASN A 1 529 ? -12.528 7.021 16.008 1.00 86.19 529 ASN A C 1
ATOM 4112 O O . ASN A 1 529 ? -12.756 7.287 17.185 1.00 86.19 529 ASN A O 1
ATOM 4116 N N . ARG 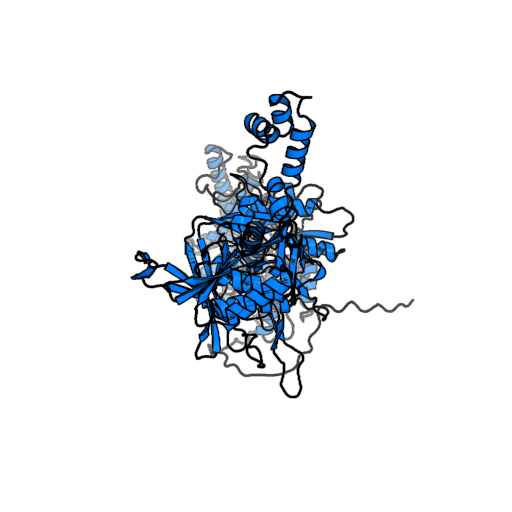A 1 530 ? -11.662 7.729 15.273 1.00 82.56 530 ARG A N 1
ATOM 4117 C CA . ARG A 1 530 ? -10.843 8.838 15.768 1.00 82.56 530 ARG A CA 1
ATOM 4118 C C . ARG A 1 530 ? -10.924 10.032 14.808 1.00 82.56 530 ARG A C 1
ATOM 4120 O O . ARG A 1 530 ? -10.028 10.221 13.983 1.00 82.56 530 ARG A O 1
ATOM 4127 N N . PRO A 1 531 ? -12.013 10.819 14.834 1.00 84.06 531 PRO A N 1
ATOM 4128 C CA . PRO A 1 531 ? -12.131 12.010 13.991 1.00 84.06 531 PRO A CA 1
ATOM 4129 C C . PRO A 1 531 ? -11.163 13.128 14.410 1.00 84.06 531 PRO A C 1
ATOM 4131 O O . PRO A 1 531 ? -10.768 13.941 13.581 1.00 84.06 531 PRO A O 1
ATOM 4134 N N . ASP A 1 532 ? -10.753 13.145 15.679 1.00 79.56 532 ASP A N 1
ATOM 4135 C CA . ASP A 1 532 ? -9.839 14.108 16.303 1.00 79.56 532 ASP A CA 1
ATOM 4136 C C . ASP A 1 532 ? -8.429 14.088 15.703 1.00 79.56 532 ASP A C 1
ATOM 4138 O O . ASP A 1 532 ? -7.772 15.123 15.599 1.00 79.56 532 ASP A O 1
ATOM 4142 N N . VAL A 1 533 ? -7.957 12.911 15.291 1.00 80.62 533 VAL A N 1
ATOM 4143 C CA . VAL A 1 533 ? -6.602 12.760 14.757 1.00 80.62 533 VAL A CA 1
ATOM 4144 C C . VAL A 1 533 ? -6.511 13.041 13.266 1.00 80.62 533 VAL A C 1
ATOM 4146 O O . VAL A 1 533 ? -5.394 13.102 12.753 1.00 80.62 533 VAL A O 1
ATOM 4149 N N . LEU A 1 534 ? -7.637 13.173 12.560 1.00 84.75 534 LEU A N 1
ATOM 4150 C CA . LEU A 1 534 ? -7.649 13.355 11.111 1.00 84.75 534 LEU A CA 1
ATOM 4151 C C . LEU A 1 534 ? -7.052 14.704 10.695 1.00 84.75 534 LEU A C 1
ATOM 4153 O O . LEU A 1 534 ? -7.246 15.716 11.358 1.00 84.75 534 LEU A O 1
ATOM 4157 N N . ASP A 1 535 ? -6.338 14.727 9.567 1.00 86.62 535 ASP A N 1
ATOM 4158 C CA . ASP A 1 535 ? -5.834 15.954 8.959 1.00 86.62 535 ASP A CA 1
ATOM 4159 C C . ASP A 1 535 ? -7.039 16.836 8.563 1.00 86.62 535 ASP A C 1
ATOM 4161 O O . ASP A 1 535 ? -7.886 16.400 7.774 1.00 86.62 535 ASP A O 1
ATOM 4165 N N . PRO A 1 536 ? -7.123 18.091 9.041 1.00 86.31 536 PRO A N 1
ATOM 4166 C CA . PRO A 1 536 ? -8.200 19.018 8.728 1.00 86.31 536 PRO A CA 1
ATOM 4167 C C . PRO A 1 536 ? -8.359 19.248 7.230 1.00 86.31 536 PRO A C 1
ATOM 4169 O O . PRO A 1 536 ? -9.426 19.659 6.784 1.00 86.31 536 PRO A O 1
ATOM 4172 N N . ALA A 1 537 ? -7.309 18.994 6.442 1.00 87.31 537 ALA A N 1
ATOM 4173 C CA . ALA A 1 537 ? -7.352 19.028 4.994 1.00 87.31 537 ALA A CA 1
ATOM 4174 C C . ALA A 1 537 ? -8.366 18.024 4.418 1.00 87.31 537 ALA A C 1
ATOM 4176 O O . ALA A 1 537 ? -9.013 18.363 3.431 1.00 87.31 537 ALA A O 1
ATOM 4177 N N . LEU A 1 538 ? -8.550 16.840 5.011 1.00 87.88 538 LEU A N 1
ATOM 4178 C CA . LEU A 1 538 ? -9.557 15.861 4.569 1.00 87.88 538 LEU A CA 1
ATOM 4179 C C . LEU A 1 538 ? -10.986 16.373 4.770 1.00 87.88 538 LEU A C 1
ATOM 4181 O O . LEU A 1 538 ? -11.859 16.089 3.955 1.00 87.88 538 LEU A O 1
ATOM 4185 N N . MET A 1 539 ? -11.197 17.171 5.817 1.00 86.69 539 MET A N 1
ATOM 4186 C CA . MET A 1 539 ? -12.508 17.684 6.227 1.00 86.69 539 MET A CA 1
ATOM 4187 C C . MET A 1 539 ? -12.878 19.012 5.546 1.00 86.69 539 MET A C 1
ATOM 4189 O O . MET A 1 539 ? -13.857 19.657 5.924 1.00 86.69 539 MET A O 1
ATOM 4193 N N . ARG A 1 540 ? -12.074 19.480 4.580 1.00 88.25 540 ARG A N 1
ATOM 4194 C CA . ARG A 1 540 ? -12.362 20.722 3.849 1.00 88.25 540 ARG A CA 1
ATOM 4195 C C . ARG A 1 540 ? -13.499 20.514 2.838 1.00 88.25 540 ARG A C 1
ATOM 4197 O O . ARG A 1 540 ? -13.626 19.426 2.278 1.00 88.25 540 ARG A O 1
ATOM 4204 N N . PRO A 1 541 ? -14.297 21.557 2.547 1.00 82.31 541 PRO A N 1
ATOM 4205 C CA . PRO A 1 541 ? -15.307 21.495 1.493 1.00 82.31 541 PRO A CA 1
ATOM 4206 C C . PRO A 1 541 ? -14.706 21.058 0.148 1.00 82.31 541 PRO A C 1
ATOM 4208 O O . PRO A 1 541 ? -13.634 21.534 -0.220 1.00 82.31 541 PRO A O 1
ATOM 4211 N N . GLY A 1 542 ? -15.397 20.162 -0.564 1.00 78.62 542 GLY A N 1
ATOM 4212 C CA . GLY A 1 542 ? -14.910 19.518 -1.797 1.00 78.62 542 GLY A CA 1
ATOM 4213 C C . GLY A 1 542 ? -14.269 18.141 -1.580 1.00 78.62 542 GLY A C 1
ATOM 4214 O O . GLY A 1 542 ? -13.992 17.441 -2.545 1.00 78.62 542 GLY A O 1
ATOM 4215 N N . ARG A 1 543 ? -14.067 17.739 -0.319 1.00 88.81 543 ARG A N 1
ATOM 4216 C CA . ARG A 1 543 ? -13.479 16.457 0.086 1.00 88.81 543 ARG A CA 1
ATOM 4217 C C . ARG A 1 543 ? -14.482 15.654 0.920 1.00 88.81 543 ARG A C 1
ATOM 4219 O O . ARG A 1 543 ? -15.540 15.306 0.407 1.00 88.81 543 ARG A O 1
ATOM 4226 N N . PHE A 1 544 ? -14.204 15.394 2.201 1.00 88.75 544 PHE A N 1
ATOM 4227 C CA . PHE A 1 544 ? -15.220 14.911 3.140 1.00 88.75 544 PHE A CA 1
ATOM 4228 C C . PHE A 1 544 ? -15.973 16.104 3.727 1.00 88.75 544 PHE A C 1
ATOM 4230 O O . PHE A 1 544 ? -15.662 16.608 4.805 1.00 88.75 544 PHE A O 1
ATOM 4237 N N . ASP A 1 545 ? -16.957 16.579 2.973 1.00 83.62 545 ASP A N 1
ATOM 4238 C CA . ASP A 1 545 ? -17.787 17.734 3.316 1.00 83.62 545 ASP A CA 1
ATOM 4239 C C . ASP A 1 545 ? -18.875 17.414 4.358 1.00 83.62 545 ASP A C 1
ATOM 4241 O O . ASP A 1 545 ? -19.328 18.307 5.078 1.00 83.62 545 ASP A O 1
ATOM 4245 N N . ARG A 1 546 ? -19.289 16.144 4.467 1.00 87.38 546 ARG A N 1
ATOM 4246 C CA . ARG A 1 546 ? -20.317 15.679 5.407 1.00 87.38 546 ARG A CA 1
ATOM 4247 C C . ARG A 1 546 ? -19.744 14.785 6.496 1.00 87.38 546 ARG A C 1
ATOM 4249 O O . ARG A 1 546 ? -19.115 13.768 6.223 1.00 87.38 546 ARG A O 1
ATOM 4256 N N . GLN A 1 547 ? -20.070 15.129 7.738 1.00 87.81 547 GLN A N 1
ATOM 4257 C CA . GLN A 1 547 ? -19.787 14.318 8.917 1.00 87.81 547 GLN A CA 1
ATOM 4258 C C . GLN A 1 547 ? -21.100 13.776 9.474 1.00 87.81 547 GLN A C 1
ATOM 4260 O O . GLN A 1 547 ? -22.029 14.538 9.743 1.00 87.81 547 GLN A O 1
ATOM 4265 N N . ILE A 1 548 ? -21.177 12.457 9.630 1.00 90.62 548 ILE A N 1
ATOM 4266 C CA . ILE A 1 548 ? -22.319 11.775 10.235 1.00 90.62 548 ILE A CA 1
ATOM 4267 C C . ILE A 1 548 ? -21.779 11.002 11.430 1.00 90.62 548 ILE A C 1
ATOM 4269 O O . ILE A 1 548 ? -21.001 10.067 11.261 1.00 90.62 548 ILE A O 1
ATOM 4273 N N . VAL A 1 549 ? -22.176 11.416 12.631 1.00 88.44 549 VAL A N 1
ATOM 4274 C CA . VAL A 1 549 ? -21.811 10.722 13.867 1.00 88.44 549 VAL A CA 1
ATOM 4275 C C . VAL A 1 549 ? -22.817 9.600 14.100 1.00 88.44 549 VAL A C 1
ATOM 4277 O O . VAL A 1 549 ? -24.027 9.828 14.063 1.00 88.44 549 VAL A O 1
ATOM 4280 N N . VAL A 1 550 ? -22.312 8.383 14.300 1.00 88.81 550 VAL A N 1
ATOM 4281 C CA . VAL A 1 550 ? -23.117 7.221 14.685 1.00 88.81 550 VAL A CA 1
ATOM 4282 C C . VAL A 1 550 ? -22.878 6.973 16.168 1.00 88.81 550 VAL A C 1
ATOM 4284 O O . VAL A 1 550 ? -21.875 6.375 16.550 1.00 88.81 550 VAL A O 1
ATOM 4287 N N . ASP A 1 551 ? -23.784 7.486 16.995 1.00 84.50 551 ASP A N 1
ATOM 4288 C CA . ASP A 1 551 ? -23.704 7.355 18.448 1.00 84.50 551 ASP A CA 1
ATOM 4289 C C . ASP A 1 551 ? -24.100 5.952 18.937 1.00 84.50 551 ASP A C 1
ATOM 4291 O O . ASP A 1 551 ? -24.668 5.131 18.209 1.00 84.50 551 ASP A O 1
ATOM 4295 N N . TRP A 1 552 ? -23.815 5.686 20.214 1.00 84.62 552 TRP A N 1
ATOM 4296 C CA . TRP A 1 552 ? -24.244 4.467 20.895 1.00 84.62 552 TRP A CA 1
ATOM 4297 C C . TRP A 1 552 ? -25.773 4.313 20.865 1.00 84.62 552 TRP A C 1
ATOM 4299 O O . TRP A 1 552 ? -26.494 5.296 21.061 1.00 84.62 552 TRP A O 1
ATOM 4309 N N . PRO A 1 553 ? -26.291 3.089 20.655 1.00 88.75 553 PRO A N 1
ATOM 4310 C CA . PRO A 1 553 ? -27.727 2.866 20.555 1.00 88.75 553 PRO A CA 1
ATOM 4311 C C . PRO A 1 553 ? -28.433 3.085 21.901 1.00 88.75 553 PRO A C 1
ATOM 4313 O O . PRO A 1 553 ? -27.978 2.609 22.946 1.00 88.75 553 PRO A O 1
ATOM 4316 N N . ASP A 1 554 ? -29.594 3.739 21.856 1.00 86.88 554 ASP A N 1
ATOM 4317 C CA . ASP A 1 554 ? -30.528 3.864 22.980 1.00 86.88 554 ASP A CA 1
ATOM 4318 C C . ASP A 1 554 ? -31.271 2.539 23.248 1.00 86.88 554 ASP A C 1
ATOM 4320 O O . ASP A 1 554 ? -31.137 1.575 22.492 1.00 86.88 554 ASP A O 1
ATOM 4324 N N . VAL A 1 555 ? -32.092 2.461 24.306 1.00 87.19 555 VAL A N 1
ATOM 4325 C CA . VAL A 1 555 ? -32.877 1.244 24.622 1.00 87.19 555 VAL A CA 1
ATOM 4326 C C . VAL A 1 555 ? -33.663 0.729 23.407 1.00 87.19 555 VAL A C 1
ATOM 4328 O O . VAL A 1 555 ? -33.668 -0.473 23.142 1.00 87.19 555 VAL A O 1
ATOM 4331 N N . ARG A 1 556 ? -34.317 1.623 22.650 1.00 89.19 556 ARG A N 1
ATOM 4332 C CA . ARG A 1 556 ? -35.113 1.241 21.469 1.00 89.19 556 ARG A CA 1
ATOM 4333 C C . ARG A 1 556 ? -34.228 0.775 20.317 1.00 89.19 556 ARG A C 1
ATOM 4335 O O . ARG A 1 556 ? -34.563 -0.203 19.652 1.00 89.19 556 ARG A O 1
ATOM 4342 N N . GLY A 1 557 ? -33.100 1.441 20.097 1.00 91.06 557 GLY A N 1
ATOM 4343 C CA . GLY A 1 557 ? -32.077 1.055 19.136 1.00 91.06 557 GLY A CA 1
ATOM 4344 C C . GLY A 1 557 ? -31.509 -0.322 19.453 1.00 91.06 557 GLY A C 1
ATOM 4345 O O . GLY A 1 557 ? -31.465 -1.173 18.569 1.00 91.06 557 GLY A O 1
ATOM 4346 N N . ARG A 1 558 ? -31.173 -0.593 20.721 1.00 93.31 558 ARG A N 1
ATOM 4347 C CA . ARG A 1 558 ? -30.712 -1.912 21.181 1.00 93.31 558 ARG A CA 1
ATOM 4348 C C . ARG A 1 558 ? -31.777 -2.985 20.992 1.00 93.31 558 ARG A C 1
ATOM 4350 O O . ARG A 1 558 ? -31.455 -4.041 20.462 1.00 93.31 558 ARG A O 1
ATOM 4357 N N . GLU A 1 559 ? -33.038 -2.717 21.332 1.00 93.12 559 GLU A N 1
ATOM 4358 C CA . GLU A 1 559 ? -34.148 -3.644 21.053 1.00 93.12 559 GLU A CA 1
ATOM 4359 C C . GLU A 1 559 ? -34.262 -3.944 19.545 1.00 93.12 559 GLU A C 1
ATOM 4361 O O . GLU A 1 559 ? -34.414 -5.098 19.137 1.00 93.12 559 GLU A O 1
ATOM 4366 N N . GLY A 1 560 ? -34.124 -2.917 18.699 1.00 93.75 560 GLY A N 1
ATOM 4367 C CA . GLY A 1 560 ? -34.080 -3.062 17.243 1.00 93.75 560 GLY A CA 1
ATOM 4368 C C . GLY A 1 560 ? -32.909 -3.926 16.767 1.00 93.75 560 GLY A C 1
ATOM 4369 O O . GLY A 1 560 ? -33.100 -4.818 15.941 1.00 93.75 560 GLY A O 1
ATOM 4370 N N . ILE A 1 561 ? -31.716 -3.721 17.326 1.00 94.50 561 ILE A N 1
ATOM 4371 C CA . ILE A 1 561 ? -30.510 -4.509 17.036 1.00 94.50 561 ILE A CA 1
ATOM 4372 C C . ILE A 1 561 ? -30.703 -5.971 17.466 1.00 94.50 561 ILE A C 1
ATOM 4374 O O . ILE A 1 561 ? -30.452 -6.879 16.671 1.00 94.50 561 ILE A O 1
ATOM 4378 N N . PHE A 1 562 ? -31.224 -6.221 18.672 1.00 95.06 562 PHE A N 1
ATOM 4379 C CA . PHE A 1 562 ? -31.586 -7.567 19.123 1.00 95.06 562 PHE A CA 1
ATOM 4380 C C . PHE A 1 562 ? -32.555 -8.230 18.144 1.00 95.06 562 PHE A C 1
ATOM 4382 O O . PHE A 1 562 ? -32.355 -9.383 17.766 1.00 95.06 562 PHE A O 1
ATOM 4389 N N . ARG A 1 563 ? -33.567 -7.502 17.662 1.00 94.19 563 ARG A N 1
ATOM 4390 C CA . ARG A 1 563 ? -34.537 -8.015 16.683 1.00 94.19 563 ARG A CA 1
ATOM 4391 C C . ARG A 1 563 ? -33.890 -8.373 15.343 1.00 94.19 563 ARG A C 1
ATOM 4393 O O . ARG A 1 563 ? -34.272 -9.366 14.728 1.00 94.19 563 ARG A O 1
ATOM 4400 N N . VAL A 1 564 ? -32.901 -7.600 14.893 1.00 94.88 564 VAL A N 1
ATOM 4401 C CA . VAL A 1 564 ? -32.130 -7.906 13.677 1.00 94.88 564 VAL A CA 1
ATOM 4402 C C . VAL A 1 564 ? -31.312 -9.184 13.863 1.00 94.88 564 VAL A C 1
ATOM 4404 O O . VAL A 1 564 ? -31.392 -10.081 13.023 1.00 94.88 564 VAL A O 1
ATOM 4407 N N . HIS A 1 565 ? -30.574 -9.307 14.968 1.00 94.25 565 HIS A N 1
ATOM 4408 C CA . HIS A 1 565 ? -29.678 -10.446 15.195 1.00 94.25 565 HIS A CA 1
ATOM 4409 C C . HIS A 1 565 ? -30.397 -11.734 15.619 1.00 94.25 565 HIS A C 1
ATOM 4411 O O . HIS A 1 565 ? -29.892 -12.823 15.358 1.00 94.25 565 HIS A O 1
ATOM 4417 N N . THR A 1 566 ? -31.596 -11.644 16.198 1.00 93.75 566 THR A N 1
ATOM 4418 C CA . THR A 1 566 ? -32.426 -12.815 16.545 1.00 93.75 566 THR A CA 1
ATOM 4419 C C . THR A 1 566 ? -33.296 -13.310 15.389 1.00 93.75 566 THR A C 1
ATOM 4421 O O . THR A 1 566 ? -33.819 -14.417 15.460 1.00 93.75 566 THR A O 1
ATOM 4424 N N . ARG A 1 567 ? -33.407 -12.555 14.284 1.00 92.44 567 ARG A N 1
ATOM 4425 C CA . ARG A 1 567 ? -34.300 -12.869 13.151 1.00 92.44 567 ARG A CA 1
ATOM 4426 C C . ARG A 1 567 ? -34.109 -14.271 12.565 1.00 92.44 567 ARG A C 1
ATOM 4428 O O . ARG A 1 567 ? -35.082 -14.893 12.152 1.00 92.44 567 ARG A O 1
ATOM 4435 N N . ASN A 1 568 ? -32.866 -14.745 12.510 1.00 89.69 568 ASN A N 1
ATOM 4436 C CA . ASN A 1 568 ? -32.510 -16.036 11.913 1.00 89.69 568 ASN A CA 1
ATOM 4437 C C . ASN A 1 568 ? -32.238 -17.127 12.963 1.00 89.69 568 ASN A C 1
ATOM 4439 O O . ASN A 1 568 ? -31.721 -18.189 12.619 1.00 89.69 568 ASN A O 1
ATOM 4443 N N . ILE A 1 569 ? -32.552 -16.875 14.236 1.00 91.44 569 ILE A N 1
ATOM 4444 C CA . ILE A 1 569 ? -32.289 -17.794 15.345 1.00 91.44 569 ILE A CA 1
ATOM 4445 C C . ILE A 1 569 ? -33.631 -18.234 15.935 1.00 91.44 569 ILE A C 1
ATOM 4447 O O . ILE A 1 569 ? -34.480 -17.388 16.216 1.00 91.44 569 ILE A O 1
ATOM 4451 N N . PRO A 1 570 ? -33.857 -19.544 16.144 1.00 91.00 570 PRO A N 1
ATOM 4452 C CA . PRO A 1 570 ? -35.087 -20.020 16.758 1.00 91.00 570 PRO A CA 1
ATOM 4453 C C . PRO A 1 570 ? -35.095 -19.647 18.246 1.00 91.00 570 PRO A C 1
ATOM 4455 O O . PRO A 1 570 ? -34.555 -20.375 19.078 1.00 91.00 570 PRO A O 1
ATOM 4458 N N . ILE A 1 571 ? -35.696 -18.509 18.584 1.00 93.88 571 ILE A N 1
ATOM 4459 C CA . ILE A 1 571 ? -35.929 -18.088 19.969 1.00 93.88 571 ILE A CA 1
ATOM 4460 C C . ILE A 1 571 ? -37.262 -18.642 20.485 1.00 93.88 571 ILE A C 1
ATOM 4462 O O . ILE A 1 571 ? -38.160 -18.994 19.714 1.00 93.88 571 ILE A O 1
ATOM 4466 N N . SER A 1 572 ? -37.357 -18.799 21.798 1.00 93.19 572 SER A N 1
ATOM 4467 C CA . SER A 1 572 ? -38.577 -19.210 22.484 1.00 93.19 572 SER A CA 1
ATOM 4468 C C . SER A 1 572 ? -39.486 -18.007 22.774 1.00 93.19 572 SER A C 1
ATOM 4470 O O . SER A 1 572 ? -39.025 -16.867 22.791 1.00 93.19 572 SER A O 1
ATOM 4472 N N . ASP A 1 573 ? -40.785 -18.256 22.957 1.00 87.56 573 ASP A N 1
ATOM 4473 C CA . ASP A 1 573 ? -41.808 -17.201 23.065 1.00 87.56 573 ASP A CA 1
ATOM 4474 C C . ASP A 1 573 ? -41.738 -16.434 24.405 1.00 87.56 573 ASP A C 1
ATOM 4476 O O . ASP A 1 573 ? -42.353 -15.384 24.556 1.00 87.56 573 ASP A O 1
ATOM 4480 N N . ASP A 1 574 ? -40.976 -16.951 25.373 1.00 84.00 574 ASP A N 1
ATOM 4481 C CA . ASP A 1 574 ? -40.688 -16.362 26.687 1.00 84.00 574 ASP A CA 1
ATOM 4482 C C . ASP A 1 574 ? -39.531 -15.345 26.675 1.00 84.00 574 ASP A C 1
ATOM 4484 O O . ASP A 1 574 ? -39.213 -14.769 27.713 1.00 84.00 574 ASP A O 1
ATOM 4488 N N . VAL A 1 575 ? -38.879 -15.121 25.528 1.00 90.69 575 VAL A N 1
ATOM 4489 C CA . VAL A 1 575 ? -37.742 -14.195 25.424 1.00 90.69 575 VAL A CA 1
ATOM 4490 C C . VAL A 1 575 ? -38.229 -12.750 25.294 1.00 90.69 575 VAL A C 1
ATOM 4492 O O . VAL A 1 575 ? -38.750 -12.346 24.253 1.00 90.69 575 VAL A O 1
ATOM 4495 N N . ASP A 1 576 ? -37.980 -11.943 26.327 1.00 90.19 576 ASP A N 1
ATOM 4496 C CA . ASP A 1 576 ? -38.258 -10.505 26.320 1.00 90.19 576 ASP A CA 1
ATOM 4497 C C . ASP A 1 576 ? -37.025 -9.695 25.875 1.00 90.19 576 ASP A C 1
ATOM 4499 O O . ASP A 1 576 ? -36.110 -9.391 26.648 1.00 90.19 576 ASP A O 1
ATOM 4503 N N . LEU A 1 577 ? -37.017 -9.293 24.600 1.00 92.06 577 LEU A N 1
ATOM 4504 C CA . LEU A 1 577 ? -35.950 -8.461 24.031 1.00 92.06 577 LEU A CA 1
ATOM 4505 C C . LEU A 1 577 ? -35.898 -7.052 24.636 1.00 92.06 577 LEU A C 1
ATOM 4507 O O . LEU A 1 577 ? -34.834 -6.429 24.639 1.00 92.06 577 LEU A O 1
ATOM 4511 N N . GLN A 1 578 ? -37.018 -6.537 25.149 1.00 89.50 578 GLN A N 1
ATOM 4512 C CA . GLN A 1 578 ? -37.056 -5.230 25.795 1.00 89.50 578 GLN A CA 1
ATOM 4513 C C . GLN A 1 578 ? -36.348 -5.287 27.152 1.00 89.50 578 GLN A C 1
ATOM 4515 O O . GLN A 1 578 ? -35.615 -4.358 27.506 1.00 89.50 578 GLN A O 1
ATOM 4520 N N . GLN A 1 579 ? -36.521 -6.385 27.892 1.00 87.06 579 GLN A N 1
ATOM 4521 C CA . GLN A 1 579 ? -35.787 -6.632 29.132 1.00 87.06 579 GLN A CA 1
ATOM 4522 C C . GLN A 1 579 ? -34.280 -6.749 28.868 1.00 87.06 579 GLN A C 1
ATOM 4524 O O . GLN A 1 579 ? -33.496 -6.088 29.554 1.00 87.06 579 GLN A O 1
ATOM 4529 N N . LEU A 1 580 ? -33.876 -7.489 27.827 1.00 89.88 580 LEU A N 1
ATOM 4530 C CA . LEU A 1 580 ? -32.468 -7.587 27.422 1.00 89.88 580 LEU A CA 1
ATOM 4531 C C . LEU A 1 580 ? -31.887 -6.217 27.057 1.00 89.88 580 LEU A C 1
ATOM 4533 O O . LEU A 1 580 ? -30.846 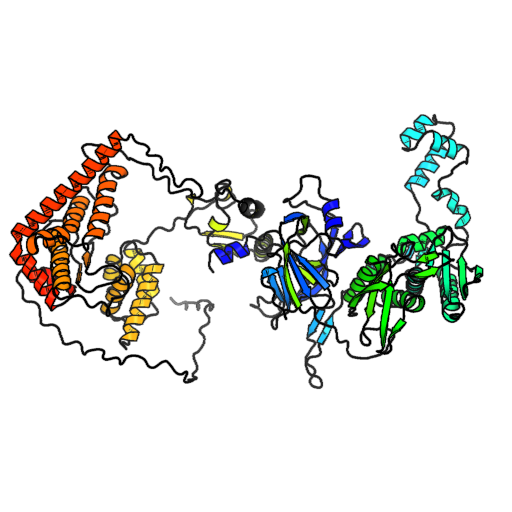-5.838 27.583 1.00 89.88 580 LEU A O 1
ATOM 4537 N N . ALA A 1 581 ? -32.594 -5.420 26.250 1.00 88.88 581 ALA A N 1
ATOM 4538 C CA . ALA A 1 581 ? -32.134 -4.091 25.844 1.00 88.88 581 ALA A CA 1
ATOM 4539 C C . ALA A 1 581 ? -31.921 -3.123 27.026 1.00 88.88 581 ALA A C 1
ATOM 4541 O O . ALA A 1 581 ? -31.032 -2.264 26.972 1.00 88.88 581 ALA A O 1
ATOM 4542 N N . ARG A 1 582 ? -32.713 -3.251 28.101 1.00 85.38 582 ARG A N 1
ATOM 4543 C CA . ARG A 1 582 ? -32.521 -2.496 29.355 1.00 85.38 582 ARG A CA 1
ATOM 4544 C C . ARG A 1 582 ? -31.365 -3.040 30.192 1.00 85.38 582 ARG A C 1
ATOM 4546 O O . ARG A 1 582 ? -30.673 -2.258 30.833 1.00 85.38 582 ARG A O 1
ATOM 4553 N N . GLY A 1 583 ? -31.155 -4.355 30.170 1.00 83.62 583 GLY A N 1
ATOM 4554 C CA . GLY A 1 583 ? -30.067 -5.041 30.869 1.00 83.62 583 GLY A CA 1
ATOM 4555 C C . GLY A 1 583 ? -28.695 -4.897 30.211 1.00 83.62 583 GLY A C 1
ATOM 4556 O O . GLY A 1 583 ? -27.703 -5.304 30.807 1.00 83.62 583 GLY A O 1
ATOM 4557 N N . THR A 1 584 ? -28.620 -4.311 29.013 1.00 86.88 584 THR A N 1
ATOM 4558 C CA . THR A 1 584 ? -27.377 -4.104 28.255 1.00 86.88 584 THR A CA 1
ATOM 4559 C C . THR A 1 584 ? -27.070 -2.623 27.981 1.00 86.88 584 THR A C 1
ATOM 4561 O O . THR A 1 584 ? -26.900 -2.243 26.817 1.00 86.88 584 THR A O 1
ATOM 4564 N N . PRO A 1 585 ? -27.041 -1.745 29.002 1.00 81.75 585 PRO A N 1
ATOM 4565 C CA . PRO A 1 585 ? -26.738 -0.333 28.792 1.00 81.75 585 PRO A CA 1
ATOM 4566 C C . PRO A 1 585 ? -25.313 -0.159 28.256 1.00 81.75 585 PRO A C 1
ATOM 4568 O O . PRO A 1 585 ? -24.386 -0.843 28.688 1.00 81.75 585 PRO A O 1
ATOM 4571 N N . GLY A 1 586 ? -25.145 0.757 27.300 1.00 80.31 586 GLY A N 1
ATOM 4572 C CA . GLY A 1 586 ? -23.837 1.077 26.717 1.00 80.31 586 GLY A CA 1
ATOM 4573 C C . GLY A 1 586 ? -23.231 0.008 25.799 1.00 80.31 586 GLY A C 1
ATOM 4574 O O . GLY A 1 586 ? -22.095 0.177 25.375 1.00 80.31 586 GLY A O 1
ATOM 4575 N N . MET A 1 587 ? -23.952 -1.070 25.471 1.00 87.00 587 MET A N 1
ATOM 4576 C CA . MET A 1 587 ? -23.477 -2.064 24.500 1.00 87.00 587 MET A CA 1
ATOM 4577 C C . MET A 1 587 ? -23.626 -1.582 23.054 1.00 87.00 587 MET A C 1
ATOM 4579 O O . MET A 1 587 ? -24.663 -1.026 22.676 1.00 87.00 587 MET A O 1
ATOM 4583 N N . ALA A 1 588 ? -22.610 -1.850 22.231 1.00 89.31 588 ALA A N 1
ATOM 4584 C CA . ALA A 1 588 ? -22.632 -1.578 20.798 1.00 89.31 588 ALA A CA 1
ATOM 4585 C C . ALA A 1 588 ? -23.458 -2.638 20.064 1.00 89.31 588 ALA A C 1
ATOM 4587 O O . ALA A 1 588 ? -23.736 -3.726 20.576 1.00 89.31 588 ALA A O 1
ATOM 4588 N N . GLY A 1 589 ? -23.765 -2.368 18.793 1.00 90.25 589 GLY A N 1
ATOM 4589 C CA . GLY A 1 589 ? -24.382 -3.372 17.927 1.00 90.25 589 GLY A CA 1
ATOM 4590 C C . GLY A 1 589 ? -23.559 -4.660 17.814 1.00 90.25 589 GLY A C 1
ATOM 4591 O O . GLY A 1 589 ? -24.123 -5.752 17.837 1.00 90.25 589 GLY A O 1
ATOM 4592 N N . ALA A 1 590 ? -22.228 -4.542 17.776 1.00 90.19 590 ALA A N 1
ATOM 4593 C CA . ALA A 1 590 ? -21.324 -5.690 17.744 1.00 90.19 590 ALA A CA 1
ATOM 4594 C C . ALA A 1 590 ? -21.377 -6.527 19.036 1.00 90.19 590 ALA A C 1
ATOM 4596 O O . ALA A 1 590 ? -21.385 -7.757 18.963 1.00 90.19 590 ALA A O 1
ATOM 4597 N N . ASP A 1 591 ? -21.479 -5.884 20.204 1.00 89.75 591 ASP A N 1
ATOM 4598 C CA . ASP A 1 591 ? -21.577 -6.577 21.496 1.00 89.75 591 ASP A CA 1
ATOM 4599 C C . ASP A 1 591 ? -22.886 -7.363 21.601 1.00 89.75 591 ASP A C 1
ATOM 4601 O O . ASP A 1 591 ? -22.892 -8.523 22.016 1.00 89.75 591 ASP A O 1
ATOM 4605 N N . ILE A 1 592 ? -23.992 -6.758 21.155 1.00 93.62 592 ILE A N 1
ATOM 4606 C CA . ILE A 1 592 ? -25.306 -7.409 21.103 1.00 93.62 592 ILE A CA 1
ATOM 4607 C C . ILE A 1 592 ? -25.283 -8.590 20.128 1.00 93.62 592 ILE A C 1
ATOM 4609 O O . ILE A 1 592 ? -25.765 -9.673 20.462 1.00 93.62 592 ILE A O 1
ATOM 4613 N N . ALA A 1 593 ? -24.687 -8.425 18.944 1.00 92.62 593 ALA A N 1
ATOM 4614 C CA . ALA A 1 593 ? -24.535 -9.511 17.978 1.00 92.62 593 ALA A CA 1
ATOM 4615 C C . ALA A 1 593 ? -23.747 -10.691 18.570 1.00 92.62 593 ALA A C 1
ATOM 4617 O O . ALA A 1 593 ? -24.144 -11.849 18.419 1.00 92.62 593 ALA A O 1
ATOM 4618 N N . ASN A 1 594 ? -22.659 -10.395 19.287 1.00 92.31 594 ASN A N 1
ATOM 4619 C CA . ASN A 1 594 ? -21.859 -11.403 19.969 1.00 92.31 594 ASN A CA 1
ATOM 4620 C C . ASN A 1 594 ? -22.653 -12.096 21.088 1.00 92.31 594 ASN A C 1
ATOM 4622 O O . ASN A 1 594 ? -22.651 -13.322 21.169 1.00 92.31 594 ASN A O 1
ATOM 4626 N N . MET A 1 595 ? -23.399 -11.340 21.898 1.00 93.38 595 MET A N 1
ATOM 4627 C CA . MET A 1 595 ? -24.266 -11.892 22.943 1.00 93.38 595 MET A CA 1
ATOM 4628 C C . MET A 1 595 ? -25.313 -12.852 22.375 1.00 93.38 595 MET A C 1
ATOM 4630 O O . MET A 1 595 ? -25.503 -13.946 22.903 1.00 93.38 595 MET A O 1
ATOM 4634 N N . VAL A 1 596 ? -25.972 -12.474 21.280 1.00 94.69 596 VAL A N 1
ATOM 4635 C CA . VAL A 1 596 ? -26.977 -13.314 20.619 1.00 94.69 596 VAL A CA 1
ATOM 4636 C C . VAL A 1 596 ? -26.350 -14.612 20.092 1.00 94.69 596 VAL A C 1
ATOM 4638 O O . VAL A 1 596 ? -26.924 -15.692 20.254 1.00 94.69 596 VAL A O 1
ATOM 4641 N N . ASN A 1 597 ? -25.152 -14.532 19.509 1.00 94.31 597 ASN A N 1
ATOM 4642 C CA . ASN A 1 597 ? -24.413 -15.708 19.053 1.00 94.31 597 ASN A CA 1
ATOM 4643 C C . ASN A 1 597 ? -24.014 -16.626 20.222 1.00 94.31 597 ASN A C 1
ATOM 4645 O O . ASN A 1 597 ? -24.178 -17.843 20.149 1.00 94.31 597 ASN A O 1
ATOM 4649 N N . GLU A 1 598 ? -23.546 -16.053 21.328 1.00 93.31 598 GLU A N 1
ATOM 4650 C CA . GLU A 1 598 ? -23.201 -16.801 22.539 1.00 93.31 598 GLU A CA 1
ATOM 4651 C C . GLU A 1 598 ? -24.419 -17.490 23.167 1.00 93.31 598 GLU A C 1
ATOM 4653 O O . GLU A 1 598 ? -24.326 -18.653 23.563 1.00 93.31 598 GLU A O 1
ATOM 4658 N N . ALA A 1 599 ? -25.584 -16.838 23.170 1.00 94.19 599 ALA A N 1
ATOM 4659 C CA . ALA A 1 599 ? -26.835 -17.444 23.625 1.00 94.19 599 ALA A CA 1
ATOM 4660 C C . ALA A 1 599 ? -27.212 -18.663 22.767 1.00 94.19 599 ALA A C 1
ATOM 4662 O O . ALA A 1 599 ? -27.553 -19.727 23.291 1.00 94.19 599 ALA A O 1
ATOM 4663 N N . ALA A 1 600 ? -27.072 -18.554 21.442 1.00 93.38 600 ALA A N 1
ATOM 4664 C CA . ALA A 1 600 ? -27.311 -19.670 20.530 1.00 93.38 600 ALA A CA 1
ATOM 4665 C C . ALA A 1 600 ? -26.327 -20.833 20.758 1.00 93.38 600 ALA A C 1
ATOM 4667 O O . ALA A 1 600 ? -26.736 -21.997 20.778 1.00 93.38 600 ALA A O 1
ATOM 4668 N N . LEU A 1 601 ? -25.044 -20.538 20.991 1.00 93.00 601 LEU A N 1
ATOM 4669 C CA . LEU A 1 601 ? -24.029 -21.548 21.305 1.00 93.00 601 LEU A CA 1
ATOM 4670 C C . LEU A 1 601 ? -24.291 -22.243 22.648 1.00 93.00 601 LEU A C 1
ATOM 4672 O O . LEU A 1 601 ? -24.082 -23.454 22.759 1.00 93.00 601 LEU A O 1
ATOM 4676 N N . LEU A 1 602 ? -24.763 -21.512 23.662 1.00 90.75 602 LEU A N 1
ATOM 4677 C CA . LEU A 1 602 ? -25.144 -22.076 24.960 1.00 90.75 602 LEU A CA 1
ATOM 4678 C C . LEU A 1 602 ? -26.365 -22.991 24.839 1.00 90.75 602 LEU A C 1
ATOM 4680 O O . LEU A 1 602 ? -26.328 -24.120 25.338 1.00 90.75 602 LEU A O 1
ATOM 4684 N N . ALA A 1 603 ? -27.393 -22.560 24.107 1.00 92.94 603 ALA A N 1
ATOM 4685 C CA . ALA A 1 603 ? -28.567 -23.379 23.823 1.00 92.94 603 ALA A CA 1
ATOM 4686 C C . ALA A 1 603 ? -28.181 -24.672 23.083 1.00 92.94 603 ALA A C 1
ATOM 4688 O O . ALA A 1 603 ? -28.584 -25.767 23.487 1.00 92.94 603 ALA A O 1
ATOM 4689 N N . ALA A 1 604 ? -27.323 -24.567 22.062 1.00 92.12 604 ALA A N 1
ATOM 4690 C CA . ALA A 1 604 ? -26.812 -25.715 21.316 1.00 92.12 604 ALA A CA 1
ATOM 4691 C C . ALA A 1 604 ? -25.985 -26.661 22.202 1.00 92.12 604 ALA A C 1
ATOM 4693 O O . ALA A 1 604 ? -26.175 -27.875 22.161 1.00 92.12 604 ALA A O 1
ATOM 4694 N N . ARG A 1 605 ? -25.115 -26.125 23.070 1.00 91.12 605 ARG A N 1
ATOM 4695 C CA . ARG A 1 605 ? -24.320 -26.920 24.026 1.00 91.12 605 ARG A CA 1
ATOM 4696 C C . ARG A 1 605 ? -25.199 -27.691 25.016 1.00 91.12 605 ARG A C 1
ATOM 4698 O O . ARG A 1 605 ? -24.787 -28.757 25.475 1.00 91.12 605 ARG A O 1
ATOM 4705 N N . ARG A 1 606 ? -26.380 -27.154 25.331 1.00 91.56 606 ARG A N 1
ATOM 4706 C CA . ARG A 1 606 ? -27.422 -27.766 26.171 1.00 91.56 606 ARG A CA 1
ATOM 4707 C C . ARG A 1 606 ? -28.396 -28.650 25.374 1.00 91.56 606 ARG A C 1
ATOM 4709 O O . ARG A 1 606 ? -29.406 -29.071 25.927 1.00 91.56 606 ARG A O 1
ATOM 4716 N N . ASN A 1 607 ? -28.118 -28.928 24.093 1.00 91.06 607 ASN A N 1
ATOM 4717 C CA . ASN A 1 607 ? -28.984 -29.691 23.182 1.00 91.06 607 ASN A CA 1
ATOM 4718 C C . ASN A 1 607 ? -30.431 -29.154 23.096 1.00 91.06 607 ASN A C 1
ATOM 4720 O O . ASN A 1 607 ? -31.382 -29.913 22.890 1.00 91.06 607 ASN A O 1
ATOM 4724 N N . ARG A 1 608 ? -30.624 -27.836 23.238 1.00 90.44 608 ARG A N 1
ATOM 4725 C CA . ARG A 1 608 ? -31.936 -27.189 23.092 1.00 90.44 608 ARG A CA 1
ATOM 4726 C C . ARG A 1 608 ? -32.220 -26.873 21.624 1.00 90.44 608 ARG A C 1
ATOM 4728 O O . ARG A 1 608 ? -31.331 -26.487 20.874 1.00 90.44 608 ARG A O 1
ATOM 4735 N N . LYS A 1 609 ? -33.488 -27.010 21.216 1.00 89.38 609 LYS A N 1
ATOM 4736 C CA . LYS A 1 609 ? -33.954 -26.675 19.853 1.00 89.38 609 LYS A CA 1
ATOM 4737 C C . LYS A 1 609 ? -34.279 -25.190 19.660 1.00 89.38 609 LYS A C 1
ATOM 4739 O O . LYS A 1 609 ? -34.318 -24.728 18.525 1.00 89.38 609 LYS A O 1
ATOM 4744 N N . LYS A 1 610 ? -34.558 -24.478 20.754 1.00 94.44 610 LYS A N 1
ATOM 4745 C CA . LYS A 1 610 ? -34.820 -23.037 20.787 1.00 94.44 610 LYS A CA 1
ATOM 4746 C C . LYS A 1 610 ? -33.952 -22.384 21.861 1.00 94.44 610 LYS A C 1
ATOM 4748 O O . LYS A 1 610 ? -33.684 -23.018 22.882 1.00 94.44 610 LYS A O 1
ATOM 4753 N N . VAL A 1 611 ? -33.548 -21.140 21.630 1.00 94.06 611 VAL A N 1
ATOM 4754 C CA . VAL A 1 611 ? -32.839 -20.300 22.606 1.00 94.06 611 VAL A CA 1
ATOM 4755 C C . VAL A 1 611 ? -33.868 -19.694 23.561 1.00 94.06 611 VAL A C 1
ATOM 4757 O O . VAL A 1 611 ? -34.823 -19.065 23.105 1.00 94.06 611 VAL A O 1
ATOM 4760 N N . VAL A 1 612 ? -33.700 -19.912 24.865 1.00 93.81 612 VAL A N 1
ATOM 4761 C CA . VAL A 1 612 ? -34.606 -19.388 25.908 1.00 93.81 612 VAL A CA 1
ATOM 4762 C C . VAL A 1 612 ? -33.989 -18.183 26.615 1.00 93.81 612 VAL A C 1
ATOM 4764 O O . VAL A 1 612 ? -32.795 -17.922 26.462 1.00 93.81 612 VAL A O 1
ATOM 4767 N N . MET A 1 613 ? -34.774 -17.475 27.432 1.00 90.94 613 MET A N 1
ATOM 4768 C CA . MET A 1 613 ? -34.313 -16.263 28.125 1.00 90.94 613 MET A CA 1
ATOM 4769 C C . MET A 1 613 ? -33.054 -16.511 28.974 1.00 90.94 613 MET A C 1
ATOM 4771 O O . MET A 1 613 ? -32.114 -15.720 28.939 1.00 90.94 613 MET A O 1
ATOM 4775 N N . GLN A 1 614 ? -32.973 -17.669 29.639 1.00 88.69 614 GLN A N 1
ATOM 4776 C CA . GLN A 1 614 ? -31.797 -18.053 30.428 1.00 88.69 614 GLN A CA 1
ATOM 4777 C C . GLN A 1 614 ? -30.504 -18.111 29.599 1.00 88.69 614 GLN A C 1
ATOM 4779 O O . GLN A 1 614 ? -29.437 -17.778 30.101 1.00 88.69 614 GLN A O 1
ATOM 4784 N N . ASP A 1 615 ? -30.571 -18.539 28.334 1.00 92.19 615 ASP A N 1
ATOM 4785 C CA . ASP A 1 615 ? -29.379 -18.613 27.482 1.00 92.19 615 ASP A CA 1
ATOM 4786 C C . ASP A 1 615 ? -28.875 -17.205 27.113 1.00 92.19 615 ASP A C 1
ATOM 4788 O O . ASP A 1 615 ? -27.665 -17.001 27.019 1.00 92.19 615 ASP A O 1
ATOM 4792 N N . PHE A 1 616 ? -29.777 -16.226 26.965 1.00 93.00 616 PHE A N 1
ATOM 4793 C CA . PHE A 1 616 ? -29.414 -14.817 26.774 1.00 93.00 616 PHE A CA 1
ATOM 4794 C C . PHE A 1 616 ? -28.837 -14.187 28.041 1.00 93.00 616 PHE A C 1
ATOM 4796 O O . PHE A 1 616 ? -27.842 -13.474 27.957 1.00 93.00 616 PHE A O 1
ATOM 4803 N N . GLU A 1 617 ? -29.410 -14.479 29.207 1.00 88.06 617 GLU A N 1
ATOM 4804 C CA . GLU A 1 617 ? -28.885 -14.022 30.499 1.00 88.06 617 GLU A CA 1
ATOM 4805 C C . GLU A 1 617 ? -27.481 -14.581 30.777 1.00 88.06 617 GLU A C 1
ATOM 4807 O O . GLU A 1 617 ? -26.564 -13.837 31.131 1.00 88.06 617 GLU A O 1
ATOM 4812 N N . ASP A 1 618 ? -27.264 -15.870 30.511 1.00 86.75 618 ASP A N 1
ATOM 4813 C CA . ASP A 1 618 ? -25.949 -16.500 30.654 1.00 86.75 618 ASP A CA 1
ATOM 4814 C C . ASP A 1 618 ? -24.931 -15.945 29.639 1.00 86.75 618 ASP A C 1
ATOM 4816 O O . ASP A 1 618 ? -23.743 -15.800 29.952 1.00 86.75 618 ASP A O 1
ATOM 4820 N N . ALA A 1 619 ? -25.380 -15.628 28.419 1.00 90.38 619 ALA A N 1
ATOM 4821 C CA . ALA A 1 619 ? -24.554 -14.989 27.399 1.00 90.38 619 ALA A CA 1
ATOM 4822 C C . ALA A 1 619 ? -24.203 -13.545 27.770 1.00 90.38 619 ALA A C 1
ATOM 4824 O O . ALA A 1 619 ? -23.052 -13.144 27.599 1.00 90.38 619 ALA A O 1
ATOM 4825 N N . LYS A 1 620 ? -25.154 -12.785 28.326 1.00 88.06 620 LYS A N 1
ATOM 4826 C CA . LYS A 1 620 ? -24.929 -11.438 28.862 1.00 88.06 620 LYS A CA 1
ATOM 4827 C C . LYS A 1 620 ? -23.842 -11.462 29.924 1.00 88.06 620 LYS A C 1
ATOM 4829 O O . LYS A 1 620 ? -22.858 -10.736 29.792 1.00 88.06 620 LYS A O 1
ATOM 4834 N N . ASP A 1 621 ? -23.966 -12.355 30.905 1.00 84.19 621 ASP A N 1
ATOM 4835 C CA . ASP A 1 621 ? -22.955 -12.526 31.950 1.00 84.19 621 ASP A CA 1
ATOM 4836 C C . ASP A 1 621 ? -21.591 -12.879 31.354 1.00 84.19 621 ASP A C 1
ATOM 4838 O O . ASP A 1 621 ? -20.571 -12.330 31.760 1.00 84.19 621 ASP A O 1
ATOM 4842 N N . LYS A 1 622 ? -21.554 -13.781 30.367 1.00 84.69 622 LYS A N 1
ATOM 4843 C CA . LYS A 1 622 ? -20.306 -14.180 29.710 1.00 84.69 622 LYS A CA 1
ATOM 4844 C C . LYS A 1 622 ? -19.646 -13.017 28.965 1.00 84.69 622 LYS A C 1
ATOM 4846 O O . LYS A 1 622 ? -18.427 -12.885 29.033 1.00 84.69 622 LYS A O 1
ATOM 4851 N N . VAL A 1 623 ? -20.422 -12.203 28.251 1.00 85.50 623 VAL A N 1
ATOM 4852 C CA . VAL A 1 623 ? -19.906 -11.064 27.476 1.00 85.50 623 VAL A CA 1
ATOM 4853 C C . VAL A 1 623 ? -19.454 -9.931 28.399 1.00 85.50 623 VAL A C 1
ATOM 4855 O O . VAL A 1 623 ? -18.390 -9.364 28.170 1.00 85.50 623 VAL A O 1
ATOM 4858 N N . MET A 1 624 ? -20.208 -9.630 29.459 1.00 80.12 624 MET A N 1
ATOM 4859 C CA . MET A 1 624 ? -19.876 -8.545 30.391 1.00 80.12 624 MET A CA 1
ATOM 4860 C C . MET A 1 624 ? -18.759 -8.911 31.377 1.00 80.12 624 MET A C 1
ATOM 4862 O O . MET A 1 624 ? -17.909 -8.077 31.678 1.00 80.12 624 MET A O 1
ATOM 4866 N N . LEU A 1 625 ? -18.758 -10.141 31.898 1.00 78.50 625 LEU A N 1
ATOM 4867 C CA . LEU A 1 625 ? -17.926 -10.542 33.044 1.00 78.50 625 LEU A CA 1
ATOM 4868 C C . LEU A 1 625 ? -16.866 -11.588 32.688 1.00 78.50 625 LEU A C 1
ATOM 4870 O O . LEU A 1 625 ? -15.961 -11.857 33.478 1.00 78.50 625 LEU A O 1
ATOM 4874 N N . GLY A 1 626 ? -16.960 -12.186 31.501 1.00 79.44 626 GLY A N 1
ATOM 4875 C CA . GLY A 1 626 ? -16.113 -13.290 31.071 1.00 79.44 626 GLY A CA 1
ATOM 4876 C C . GLY A 1 626 ? -16.667 -14.666 31.452 1.00 79.44 626 GLY A C 1
ATOM 4877 O O . GLY A 1 626 ? -17.741 -14.830 32.032 1.00 79.44 626 GLY A O 1
ATOM 4878 N N . THR A 1 627 ? -15.922 -15.709 31.088 1.00 78.06 627 THR A N 1
ATOM 4879 C CA . THR A 1 627 ? -16.340 -17.100 31.305 1.00 78.06 627 THR A CA 1
ATOM 4880 C C . THR A 1 627 ? -16.358 -17.484 32.782 1.00 78.06 627 THR A C 1
ATOM 4882 O O . THR A 1 627 ? -15.463 -17.117 33.545 1.00 78.06 627 THR A O 1
ATOM 4885 N N . GLU A 1 628 ? -17.341 -18.303 33.150 1.00 79.69 628 GLU A N 1
ATOM 4886 C CA . GLU A 1 628 ? -17.426 -18.969 34.450 1.00 79.69 628 GLU A CA 1
ATOM 4887 C C . GLU A 1 628 ? -16.188 -19.843 34.717 1.00 79.69 628 GLU A C 1
ATOM 4889 O O . GLU A 1 628 ? -15.778 -20.643 33.867 1.00 79.69 628 GLU A O 1
ATOM 4894 N N . ARG A 1 629 ? -15.592 -19.714 35.907 1.00 77.56 629 ARG A N 1
ATOM 4895 C CA . ARG A 1 629 ? -14.371 -20.436 36.296 1.00 77.56 629 ARG A CA 1
ATOM 4896 C C . ARG A 1 629 ? -14.685 -21.683 37.118 1.00 77.56 629 ARG A C 1
ATOM 4898 O O . ARG A 1 629 ? -14.325 -21.767 38.286 1.00 77.56 629 ARG A O 1
ATOM 4905 N N . LYS A 1 630 ? -15.265 -22.699 36.473 1.00 68.81 630 LYS A N 1
ATOM 4906 C CA . LYS A 1 630 ? -15.610 -23.987 37.116 1.00 68.81 630 LYS A CA 1
ATOM 4907 C C . LYS A 1 630 ? -14.425 -24.722 37.761 1.00 68.81 630 LYS A C 1
ATOM 4909 O O . LYS A 1 630 ? -14.627 -25.555 38.633 1.00 68.81 630 LYS A O 1
ATOM 4914 N N . SER A 1 631 ? -13.196 -24.440 37.324 1.00 65.62 631 SER A N 1
ATOM 4915 C CA . SER A 1 631 ? -11.968 -25.046 37.856 1.00 65.62 631 SER A CA 1
ATOM 4916 C C . SER A 1 631 ? -11.380 -24.327 39.075 1.00 65.62 631 SER A C 1
ATOM 4918 O O . SER A 1 631 ? -10.450 -24.852 39.686 1.00 65.62 631 SER A O 1
ATOM 4920 N N . LEU A 1 632 ? -11.873 -23.133 39.430 1.00 74.19 632 LEU A N 1
ATOM 4921 C CA . LEU A 1 632 ? -11.411 -22.417 40.616 1.00 74.19 632 LEU A CA 1
ATOM 4922 C C . LEU A 1 632 ? -12.088 -23.015 41.854 1.00 74.19 632 LEU A C 1
ATOM 4924 O O . LEU A 1 632 ? -13.246 -22.728 42.140 1.00 74.19 632 LEU A O 1
ATOM 4928 N N . VAL A 1 633 ? -11.356 -23.849 42.588 1.00 71.88 633 VAL A N 1
ATOM 4929 C CA . VAL A 1 633 ? -11.819 -24.390 43.869 1.00 71.88 633 VAL A CA 1
ATOM 4930 C C . VAL A 1 633 ? -11.613 -23.321 44.943 1.00 71.88 633 VAL A C 1
ATOM 4932 O O . VAL A 1 633 ? -10.485 -23.095 45.372 1.00 71.88 633 VAL A O 1
ATOM 4935 N N . MET A 1 634 ? -12.693 -22.649 45.346 1.00 74.69 634 MET A N 1
ATOM 4936 C CA . MET A 1 634 ? -12.690 -21.711 46.475 1.00 74.69 634 MET A CA 1
ATOM 4937 C C . MET A 1 634 ? -12.848 -22.471 47.792 1.00 74.69 634 MET A C 1
ATOM 4939 O O . MET A 1 634 ? -13.631 -23.421 47.886 1.00 74.69 634 MET A O 1
ATOM 4943 N N . THR A 1 635 ? -12.126 -22.045 48.823 1.00 84.62 635 THR A N 1
ATOM 4944 C CA . THR A 1 635 ? -12.321 -22.575 50.177 1.00 84.62 635 THR A CA 1
ATOM 4945 C C . THR A 1 635 ? -13.689 -22.161 50.732 1.00 84.62 635 THR A C 1
ATOM 4947 O O . THR A 1 635 ? -14.298 -21.185 50.291 1.00 84.62 635 THR A O 1
ATOM 4950 N N . VAL A 1 636 ? -14.191 -22.900 51.728 1.00 84.81 636 VAL A N 1
ATOM 4951 C CA . VAL A 1 636 ? -15.476 -22.583 52.383 1.00 84.81 636 VAL A CA 1
ATOM 4952 C C . VAL A 1 636 ? -15.444 -21.189 53.019 1.00 84.81 636 VAL A C 1
ATOM 4954 O O . VAL A 1 636 ? -16.443 -20.474 52.974 1.00 84.81 636 VAL A O 1
ATOM 4957 N N . GLU A 1 637 ? -14.297 -20.784 53.572 1.00 85.00 637 GLU A N 1
ATOM 4958 C CA . GLU A 1 637 ? -14.108 -19.449 54.145 1.00 85.00 637 GLU A CA 1
ATOM 4959 C C . GLU A 1 637 ? -14.117 -18.358 53.071 1.00 85.00 637 GLU A C 1
ATOM 4961 O O . GLU A 1 637 ? -14.858 -17.393 53.222 1.00 85.00 637 GLU A O 1
ATOM 4966 N N . GLU A 1 638 ? -13.397 -18.527 51.957 1.00 84.38 638 GLU A N 1
ATOM 4967 C CA . GLU A 1 638 ? -13.421 -17.563 50.843 1.00 84.38 638 GLU A CA 1
ATOM 4968 C C . GLU A 1 638 ? -14.828 -17.405 50.260 1.00 84.38 638 GLU A C 1
ATOM 4970 O O . GLU A 1 638 ? -15.301 -16.285 50.086 1.00 84.38 638 GLU A O 1
ATOM 4975 N N . ARG A 1 639 ? -15.533 -18.519 50.026 1.00 87.88 639 ARG A N 1
ATOM 4976 C CA . ARG A 1 639 ? -16.916 -18.507 49.525 1.00 87.88 639 ARG A CA 1
ATOM 4977 C C . ARG A 1 639 ? -17.861 -17.800 50.499 1.00 87.88 639 ARG A C 1
ATOM 4979 O O . ARG A 1 639 ? -18.746 -17.062 50.070 1.00 87.88 639 ARG A O 1
ATOM 4986 N N . ARG A 1 640 ? -17.659 -17.986 51.809 1.00 91.44 640 ARG A N 1
ATOM 4987 C CA . ARG A 1 640 ? -18.398 -17.263 52.852 1.00 91.44 640 ARG A CA 1
ATOM 4988 C C . ARG A 1 640 ? -18.095 -15.772 52.803 1.00 91.44 640 ARG A C 1
ATOM 4990 O O . ARG A 1 640 ? -19.035 -14.986 52.790 1.00 91.44 640 ARG A O 1
ATOM 4997 N N . THR A 1 641 ? -16.832 -15.375 52.730 1.00 90.19 641 THR A N 1
ATOM 4998 C CA . THR A 1 641 ? -16.459 -13.959 52.661 1.00 90.19 641 THR A CA 1
ATOM 4999 C C . THR A 1 641 ? -17.052 -13.282 51.428 1.00 90.19 641 THR A C 1
ATOM 5001 O O . THR A 1 641 ? -17.675 -12.232 51.566 1.00 90.19 641 THR A O 1
ATOM 5004 N N . THR A 1 642 ? -16.991 -13.925 50.258 1.00 90.75 642 THR A N 1
ATOM 5005 C CA . THR A 1 642 ? -17.630 -13.430 49.027 1.00 90.75 642 THR A CA 1
ATOM 5006 C C . THR A 1 642 ? -19.149 -13.306 49.171 1.00 90.75 642 THR A C 1
ATOM 5008 O O . THR A 1 642 ? -19.712 -12.295 48.769 1.00 90.75 642 THR A O 1
ATOM 5011 N N . ALA A 1 643 ? -19.833 -14.267 49.801 1.00 92.25 643 ALA A N 1
ATOM 5012 C CA . ALA A 1 643 ? -21.281 -14.174 50.011 1.00 92.25 643 ALA A CA 1
ATOM 5013 C C . ALA A 1 643 ? -21.687 -12.972 50.875 1.00 92.25 643 ALA A C 1
ATOM 5015 O O . ALA A 1 643 ? -22.655 -12.284 50.556 1.00 92.25 643 ALA A O 1
ATOM 5016 N N . PHE A 1 644 ? -20.939 -12.687 51.943 1.00 93.81 644 PHE A N 1
ATOM 5017 C CA . PHE A 1 644 ? -21.178 -11.504 52.776 1.00 93.81 644 PHE A CA 1
ATOM 5018 C C . PHE A 1 644 ? -20.802 -10.202 52.065 1.00 93.81 644 PHE A C 1
ATOM 5020 O O . PHE A 1 644 ? -21.482 -9.196 52.258 1.00 93.81 644 PHE A O 1
ATOM 5027 N N . HIS A 1 645 ? -19.765 -10.225 51.229 1.00 94.00 645 HIS A N 1
ATOM 5028 C CA . HIS A 1 645 ? -19.370 -9.093 50.400 1.00 94.00 645 HIS A CA 1
ATOM 5029 C C . HIS A 1 645 ? -20.488 -8.705 49.416 1.00 94.00 645 HIS A C 1
ATOM 5031 O O . HIS A 1 645 ? -20.983 -7.579 49.443 1.00 94.00 645 HIS A O 1
ATOM 5037 N N . GLU A 1 646 ? -20.972 -9.658 48.617 1.00 93.69 646 GLU A N 1
ATOM 5038 C CA . GLU A 1 646 ? -22.044 -9.411 47.644 1.00 93.69 646 GLU A CA 1
ATOM 5039 C C . GLU A 1 646 ? -23.379 -9.071 48.318 1.00 93.69 646 GLU A C 1
ATOM 5041 O O . GLU A 1 646 ? -24.074 -8.136 47.912 1.00 93.69 646 GLU A O 1
ATOM 5046 N N . ALA A 1 647 ? -23.714 -9.750 49.421 1.00 93.88 647 ALA A N 1
ATOM 5047 C CA . ALA A 1 647 ? -24.884 -9.396 50.223 1.00 93.88 647 ALA A CA 1
ATOM 5048 C C . ALA A 1 647 ? -24.794 -7.961 50.775 1.00 93.88 647 ALA A C 1
ATOM 5050 O O . ALA A 1 647 ? -25.819 -7.287 50.894 1.00 93.88 647 ALA A O 1
ATOM 5051 N N . GLY A 1 648 ? -23.584 -7.478 51.077 1.00 94.06 648 GLY A N 1
ATOM 5052 C CA . GLY A 1 648 ? -23.322 -6.108 51.509 1.00 94.06 648 GLY A CA 1
ATOM 5053 C C . GLY A 1 648 ? -23.696 -5.074 50.449 1.00 94.06 648 GLY A C 1
ATOM 5054 O O . GLY A 1 648 ? -24.428 -4.129 50.752 1.00 94.06 648 GLY A O 1
ATOM 5055 N N . HIS A 1 649 ? -23.253 -5.266 49.203 1.00 93.94 649 HIS A N 1
ATOM 5056 C CA . HIS A 1 649 ? -23.642 -4.401 48.083 1.00 93.94 649 HIS A CA 1
ATOM 5057 C C . HIS A 1 649 ? -25.156 -4.394 47.871 1.00 93.94 649 HIS A C 1
ATOM 5059 O O . HIS A 1 649 ? -25.782 -3.329 47.851 1.00 93.94 649 HIS A O 1
ATOM 5065 N N . ALA A 1 650 ? -25.746 -5.587 47.771 1.00 93.25 650 ALA A N 1
ATOM 5066 C CA . ALA A 1 650 ? -27.163 -5.755 47.495 1.00 93.25 650 ALA A CA 1
ATOM 5067 C C . ALA A 1 650 ? -28.037 -5.106 48.583 1.00 93.25 650 ALA A C 1
ATOM 5069 O O . ALA A 1 650 ? -28.949 -4.334 48.279 1.00 93.25 650 ALA A O 1
ATOM 5070 N N . LEU A 1 651 ? -27.732 -5.352 49.862 1.00 93.81 651 LEU A N 1
ATOM 5071 C CA . LEU A 1 651 ? -28.516 -4.823 50.977 1.00 93.81 651 LEU A CA 1
ATOM 5072 C C . LEU A 1 651 ? -28.425 -3.296 51.084 1.00 93.81 651 LEU A C 1
ATOM 5074 O O . LEU A 1 651 ? -29.444 -2.645 51.317 1.00 93.81 651 LEU A O 1
ATOM 5078 N N . VAL A 1 652 ? -27.239 -2.705 50.896 1.00 94.25 652 VAL A N 1
ATOM 5079 C CA . VAL A 1 652 ? -27.090 -1.239 50.935 1.00 94.25 652 VAL A CA 1
ATOM 5080 C C . VAL A 1 652 ? -27.867 -0.580 49.797 1.00 94.25 652 VAL A C 1
ATOM 5082 O O . VAL A 1 652 ? -28.554 0.417 50.032 1.00 94.25 652 VAL A O 1
ATOM 5085 N N . ALA A 1 653 ? -27.812 -1.145 48.587 1.00 92.06 653 ALA A N 1
ATOM 5086 C CA . ALA A 1 653 ? -28.590 -0.646 47.457 1.00 92.06 653 ALA A CA 1
ATOM 5087 C C . ALA A 1 653 ? -30.102 -0.733 47.720 1.00 92.06 653 ALA A C 1
ATOM 5089 O O . ALA A 1 653 ? -30.826 0.226 47.457 1.00 92.06 653 ALA A O 1
ATOM 5090 N N . TRP A 1 654 ? -30.565 -1.836 48.314 1.00 91.31 654 TRP A N 1
ATOM 5091 C CA . TRP A 1 654 ? -31.972 -2.039 48.662 1.00 91.31 654 TRP A CA 1
ATOM 5092 C C . TRP A 1 654 ? -32.479 -1.077 49.748 1.00 91.31 654 TRP A C 1
ATOM 5094 O O . TRP A 1 654 ? -33.586 -0.549 49.653 1.00 91.31 654 TRP A O 1
ATOM 5104 N N . LEU A 1 655 ? -31.665 -0.812 50.776 1.00 91.38 655 LEU A N 1
ATOM 5105 C CA . LEU A 1 655 ? -32.030 0.069 51.892 1.00 91.38 655 LEU A CA 1
ATOM 5106 C C . LEU A 1 655 ? -32.058 1.553 51.512 1.00 91.38 655 LEU A C 1
ATOM 5108 O O . LEU A 1 655 ? -32.697 2.344 52.207 1.00 91.38 655 LEU A O 1
ATOM 5112 N N . MET A 1 656 ? -31.353 1.955 50.453 1.00 89.44 656 MET A N 1
ATOM 5113 C CA . MET A 1 656 ? -31.271 3.354 50.048 1.00 89.44 656 MET A CA 1
ATOM 5114 C C . MET A 1 656 ? -32.381 3.739 49.060 1.00 89.44 656 MET A C 1
ATOM 5116 O O . MET A 1 656 ? -32.368 3.282 47.913 1.00 89.44 656 MET A O 1
ATOM 5120 N N . PRO A 1 657 ? -33.289 4.661 49.436 1.00 84.00 657 PRO A N 1
ATOM 5121 C CA . PRO A 1 657 ? -34.350 5.117 48.549 1.00 84.00 657 PRO A CA 1
ATOM 5122 C C . PRO A 1 657 ? -33.797 5.770 47.279 1.00 84.00 657 PRO A C 1
ATOM 5124 O O . PRO A 1 657 ? -32.927 6.641 47.339 1.00 84.00 657 PRO A O 1
ATOM 5127 N N . GLY A 1 658 ? -34.340 5.378 46.127 1.00 82.19 658 GLY A N 1
ATOM 5128 C CA . GLY A 1 658 ? -33.947 5.929 44.828 1.00 82.19 658 GLY A CA 1
ATOM 5129 C C . GLY A 1 658 ? -32.648 5.358 44.252 1.00 82.19 658 GLY A C 1
ATOM 5130 O O . GLY A 1 658 ? -32.170 5.892 43.252 1.00 82.19 658 GLY A O 1
ATOM 5131 N N . SER A 1 659 ? -32.081 4.308 44.854 1.00 84.44 659 SER A N 1
ATOM 5132 C CA . SER A 1 659 ? -31.004 3.521 44.238 1.00 84.44 659 SER A CA 1
ATOM 5133 C C . SER A 1 659 ? -31.531 2.664 43.085 1.00 84.44 659 SER A C 1
ATOM 5135 O O . SER A 1 659 ? -32.731 2.392 42.986 1.00 84.44 659 SER A O 1
ATOM 5137 N N . GLU A 1 660 ? -30.628 2.243 42.200 1.00 82.62 660 GLU A N 1
ATOM 5138 C CA . GLU A 1 660 ? -30.961 1.303 41.129 1.00 82.62 660 GLU A CA 1
ATOM 5139 C C . GLU A 1 660 ? -31.363 -0.059 41.733 1.00 82.62 660 GLU A C 1
ATOM 5141 O O . GLU A 1 660 ? -30.712 -0.522 42.674 1.00 82.62 660 GLU A O 1
ATOM 5146 N N . PRO A 1 661 ? -32.445 -0.699 41.248 1.00 85.75 661 PRO A N 1
ATOM 5147 C CA . PRO A 1 661 ? -32.895 -1.968 41.802 1.00 85.75 661 PRO A CA 1
ATOM 5148 C C . PRO A 1 661 ? -31.907 -3.086 41.458 1.00 85.75 661 PRO A C 1
ATOM 5150 O O . PRO A 1 661 ? -31.380 -3.154 40.342 1.00 85.75 661 PRO A O 1
ATOM 5153 N N . VAL A 1 662 ? -31.678 -3.973 42.426 1.00 88.56 662 VAL A N 1
ATOM 5154 C CA . VAL A 1 662 ? -30.843 -5.162 42.241 1.00 88.56 662 VAL A CA 1
ATOM 5155 C C . VAL A 1 662 ? -31.548 -6.109 41.277 1.00 88.56 662 VAL A C 1
ATOM 5157 O O . VAL A 1 662 ? -32.729 -6.406 41.428 1.00 88.56 662 VAL A O 1
ATOM 5160 N N . HIS A 1 663 ? -30.817 -6.559 40.267 1.00 85.69 663 HIS A N 1
ATOM 5161 C CA . HIS A 1 663 ? -31.296 -7.487 39.253 1.00 85.69 663 HIS A CA 1
ATOM 5162 C C . HIS A 1 663 ? -30.924 -8.927 39.576 1.00 85.69 663 HIS A C 1
ATOM 5164 O O . HIS A 1 663 ? -31.751 -9.816 39.405 1.00 85.69 663 HIS A O 1
ATOM 5170 N N . LYS A 1 664 ? -29.680 -9.144 40.015 1.00 87.38 664 LYS A N 1
ATOM 5171 C CA . LYS A 1 664 ? -29.121 -10.467 40.292 1.00 87.38 664 LYS A CA 1
ATOM 5172 C C . LYS A 1 664 ? -27.898 -10.348 41.190 1.00 87.38 664 LYS A C 1
ATOM 5174 O O . LYS A 1 664 ? -27.081 -9.448 40.993 1.00 87.38 664 LYS A O 1
ATOM 5179 N N . VAL A 1 665 ? -27.749 -11.276 42.124 1.00 90.31 665 VAL A N 1
ATOM 5180 C CA . VAL A 1 665 ? -26.584 -11.406 43.005 1.00 90.31 665 VAL A CA 1
ATOM 5181 C C . VAL A 1 665 ? -26.025 -12.814 42.860 1.00 90.31 665 VAL A C 1
ATOM 5183 O O . VAL A 1 665 ? -26.778 -13.782 42.941 1.00 90.31 665 VAL A O 1
ATOM 5186 N N . THR A 1 666 ? -24.720 -12.959 42.632 1.00 88.62 666 THR A N 1
ATOM 5187 C CA . THR A 1 666 ? -24.083 -14.277 42.509 1.00 88.62 666 THR A CA 1
ATOM 5188 C C . THR A 1 666 ? -22.716 -14.327 43.171 1.00 88.62 666 THR A C 1
ATOM 5190 O O . THR A 1 666 ? -21.958 -13.364 43.133 1.00 88.62 666 THR A O 1
ATOM 5193 N N . ILE A 1 667 ? -22.393 -15.487 43.743 1.00 88.12 667 ILE A N 1
ATOM 5194 C CA . ILE A 1 667 ? -21.073 -15.815 44.305 1.00 88.12 667 ILE A CA 1
ATOM 5195 C C . ILE A 1 667 ? -20.279 -16.771 43.401 1.00 88.12 667 ILE A C 1
ATOM 5197 O O . ILE A 1 667 ? -19.322 -17.404 43.845 1.00 88.12 667 ILE A O 1
ATOM 5201 N N . ILE A 1 668 ? -20.715 -16.940 42.148 1.00 85.06 668 ILE A N 1
ATOM 5202 C CA . ILE A 1 668 ? -20.043 -17.795 41.170 1.00 85.06 668 ILE A CA 1
ATOM 5203 C C . ILE A 1 668 ? -18.926 -16.984 40.497 1.00 85.06 668 ILE A C 1
ATOM 5205 O O . ILE A 1 668 ? -19.211 -15.951 39.881 1.00 85.06 668 ILE A O 1
ATOM 5209 N N . PRO A 1 669 ? -17.667 -17.456 40.526 1.00 81.94 669 PRO A N 1
ATOM 5210 C CA . PRO A 1 669 ? -16.546 -16.713 39.971 1.00 81.94 669 PRO A CA 1
ATOM 5211 C C . PRO A 1 669 ? -16.621 -16.634 38.439 1.00 81.94 669 PRO A C 1
ATOM 5213 O O . PRO A 1 669 ? -16.656 -17.654 37.735 1.00 81.94 669 PRO A O 1
ATOM 5216 N N . ARG A 1 670 ? -16.580 -15.409 37.904 1.00 80.06 670 ARG A N 1
ATOM 5217 C CA . ARG A 1 670 ? -16.608 -15.111 36.462 1.00 80.06 670 ARG A CA 1
ATOM 5218 C C . ARG A 1 670 ? -15.485 -14.148 36.097 1.00 80.06 670 ARG A C 1
ATOM 5220 O O . ARG A 1 670 ? -15.319 -13.098 36.712 1.00 80.06 670 ARG A O 1
ATOM 5227 N N . GLY A 1 671 ? -14.683 -14.529 35.102 1.00 79.31 671 GLY A N 1
ATOM 5228 C CA . GLY A 1 671 ? -13.522 -13.742 34.682 1.00 79.31 671 GLY A CA 1
ATOM 5229 C C . GLY A 1 671 ? -12.578 -13.412 35.848 1.00 79.31 671 GLY A C 1
ATOM 5230 O O . GLY A 1 671 ? -11.952 -14.312 36.418 1.00 79.31 671 GLY A O 1
ATOM 5231 N N . ARG A 1 672 ? -12.449 -12.117 36.170 1.00 74.25 672 ARG A N 1
ATOM 5232 C CA . ARG A 1 672 ? -11.632 -11.605 37.290 1.00 74.25 672 ARG A CA 1
ATOM 5233 C C . ARG A 1 672 ? -12.413 -11.430 38.603 1.00 74.25 672 ARG A C 1
ATOM 5235 O O . ARG A 1 672 ? -11.772 -11.237 39.630 1.00 74.25 672 ARG A O 1
ATOM 5242 N N . ALA A 1 673 ? -13.742 -11.509 38.579 1.00 78.12 673 ALA A N 1
ATOM 5243 C CA . ALA A 1 673 ? -14.600 -11.330 39.748 1.00 78.12 673 ALA A CA 1
ATOM 5244 C C . ALA A 1 673 ? -14.890 -12.673 40.448 1.00 78.12 673 ALA A C 1
ATOM 5246 O O . ALA A 1 673 ? -15.076 -13.698 39.787 1.00 78.12 673 ALA A O 1
ATOM 5247 N N . LEU A 1 674 ? -14.923 -12.670 41.787 1.00 81.75 674 LEU A N 1
ATOM 5248 C CA . LEU A 1 674 ? -15.278 -13.843 42.608 1.00 81.75 674 LEU A CA 1
ATOM 5249 C C . LEU A 1 674 ? -16.787 -13.934 42.885 1.00 81.75 674 LEU A C 1
ATOM 5251 O O . LEU A 1 674 ? -17.307 -15.028 43.070 1.00 81.75 674 LEU A O 1
ATOM 5255 N N . GLY A 1 675 ? -17.475 -12.797 42.861 1.00 82.81 675 GLY A N 1
ATOM 5256 C CA . GLY A 1 675 ? -18.921 -12.636 42.932 1.00 82.81 675 GLY A CA 1
ATOM 5257 C C . GLY A 1 675 ? -19.303 -11.316 42.262 1.00 82.81 675 GLY A C 1
ATOM 5258 O O . GLY A 1 675 ? -18.419 -10.545 41.876 1.00 82.81 675 GLY A O 1
ATOM 5259 N N . ILE A 1 676 ? -20.598 -11.093 42.038 1.00 87.44 676 ILE A N 1
ATOM 5260 C CA . ILE A 1 676 ? -21.090 -9.806 41.547 1.00 87.44 676 ILE A CA 1
ATOM 5261 C C . ILE A 1 676 ? -22.544 -9.543 41.946 1.00 87.44 676 ILE A C 1
ATOM 5263 O O . ILE A 1 676 ? -23.406 -10.428 41.900 1.00 87.44 676 ILE A O 1
ATOM 5267 N N . THR A 1 677 ? -22.822 -8.273 42.220 1.00 87.75 677 THR A N 1
ATOM 5268 C CA . THR A 1 677 ? -24.158 -7.700 42.369 1.00 87.75 677 THR A CA 1
ATOM 5269 C C . THR A 1 677 ? -24.475 -6.833 41.152 1.00 87.75 677 THR A C 1
ATOM 5271 O O . THR A 1 677 ? -23.836 -5.810 40.914 1.00 87.75 677 THR A O 1
ATOM 5274 N N . SER A 1 678 ? -25.460 -7.251 40.359 1.00 85.06 678 SER A N 1
ATOM 5275 C CA . SER A 1 678 ? -25.900 -6.560 39.141 1.00 85.06 678 SER A CA 1
ATOM 5276 C C . SER A 1 678 ? -27.145 -5.715 39.403 1.00 85.06 678 SER A C 1
ATOM 5278 O O . SER A 1 678 ? -28.064 -6.162 40.090 1.00 85.06 678 SER A O 1
ATOM 5280 N N . TYR A 1 679 ? -27.216 -4.532 38.793 1.00 85.81 679 TYR A N 1
ATOM 5281 C CA . TYR A 1 679 ? -28.346 -3.601 38.889 1.00 85.81 679 TYR A CA 1
ATOM 5282 C C . TYR A 1 679 ? -29.045 -3.466 37.531 1.00 85.81 679 TYR A C 1
ATOM 5284 O O . TYR A 1 679 ? -28.383 -3.516 36.494 1.00 85.81 679 TYR A O 1
ATOM 5292 N N . LEU A 1 680 ? -30.371 -3.290 37.521 1.00 81.31 680 LEU A N 1
ATOM 5293 C CA . LEU A 1 680 ? -31.143 -3.059 36.292 1.00 81.31 680 LEU A CA 1
ATOM 5294 C C . LEU A 1 680 ? -31.797 -1.670 36.330 1.00 81.31 680 LEU A C 1
ATOM 5296 O O . LEU A 1 680 ? -32.778 -1.470 37.051 1.00 81.31 680 LEU A O 1
ATOM 5300 N N . PRO A 1 681 ? -31.307 -0.694 35.550 1.00 75.62 681 PRO A N 1
ATOM 5301 C CA . PRO A 1 681 ? -31.911 0.632 35.503 1.00 75.62 681 PRO A CA 1
ATOM 5302 C C . PRO A 1 681 ? -33.365 0.576 35.010 1.00 75.62 681 PRO A C 1
ATOM 5304 O O . PRO A 1 681 ? -33.671 -0.060 34.002 1.00 75.62 681 PRO A O 1
ATOM 5307 N N . LYS A 1 682 ? -34.274 1.284 35.696 1.00 71.69 682 LYS A N 1
ATOM 5308 C CA . LYS A 1 682 ? -35.675 1.424 35.243 1.00 71.69 682 LYS A CA 1
ATOM 5309 C C . LYS A 1 682 ? -35.784 2.276 33.977 1.00 71.69 682 LYS A C 1
ATOM 5311 O O . LYS A 1 682 ? -36.625 2.008 33.125 1.00 71.69 682 LYS A O 1
ATOM 5316 N N . GLU A 1 683 ? -34.922 3.284 33.875 1.00 70.19 683 GLU A N 1
ATOM 5317 C CA . GLU A 1 683 ? -34.821 4.215 32.756 1.00 70.19 683 GLU A CA 1
ATOM 5318 C C . GLU A 1 683 ? -33.345 4.528 32.500 1.00 70.19 683 GLU A C 1
ATOM 5320 O O . GLU A 1 683 ? -32.550 4.636 33.438 1.00 70.19 683 GLU A O 1
ATOM 5325 N N . GLU A 1 684 ? -32.980 4.690 31.232 1.00 66.19 684 GLU A N 1
ATOM 5326 C CA . GLU A 1 684 ? -31.639 5.114 30.841 1.00 66.19 684 GLU A CA 1
ATOM 5327 C C . GLU A 1 684 ? -31.549 6.639 30.997 1.00 66.19 684 GLU A C 1
ATOM 5329 O O . GLU A 1 684 ? -32.172 7.396 30.254 1.00 66.19 684 GLU A O 1
ATOM 5334 N N . ARG A 1 685 ? -30.837 7.098 32.033 1.00 71.12 685 ARG A N 1
ATOM 5335 C CA . ARG A 1 685 ? -30.696 8.528 32.346 1.00 71.12 685 ARG A CA 1
ATOM 5336 C C . ARG A 1 685 ? -29.471 9.115 31.651 1.00 71.12 685 ARG A C 1
ATOM 5338 O O . ARG A 1 685 ? -28.363 8.622 31.843 1.00 71.12 685 ARG A O 1
ATOM 5345 N N . HIS A 1 686 ? -29.657 10.220 30.930 1.00 69.00 686 HIS A N 1
ATOM 5346 C CA . HIS A 1 686 ? -28.554 10.965 30.307 1.00 69.00 686 HIS A CA 1
ATOM 5347 C C . HIS A 1 686 ? -27.771 11.844 31.297 1.00 69.00 686 HIS A C 1
ATOM 5349 O O . HIS A 1 686 ? -26.613 12.169 31.050 1.00 69.00 686 HIS A O 1
ATOM 5355 N N . SER A 1 687 ? -28.373 12.214 32.431 1.00 77.19 687 SER A N 1
ATOM 5356 C CA . SER A 1 687 ? -27.727 12.971 33.507 1.00 77.19 687 SER A CA 1
ATOM 5357 C C . SER A 1 687 ? -27.987 12.317 34.867 1.00 77.19 687 SER A C 1
ATOM 5359 O O . SER A 1 687 ? -29.058 11.757 35.109 1.00 77.19 687 SER A O 1
ATOM 5361 N N . ARG A 1 688 ? -26.987 12.358 35.757 1.00 84.81 688 ARG A N 1
ATOM 5362 C CA . ARG A 1 688 ? -27.065 11.847 37.137 1.00 84.81 688 ARG A CA 1
ATOM 5363 C C . ARG A 1 688 ? -26.875 13.001 38.116 1.00 84.81 688 ARG A C 1
ATOM 5365 O O . ARG A 1 688 ? -26.010 13.849 37.893 1.00 84.81 688 ARG A O 1
ATOM 5372 N N . SER A 1 689 ? -27.673 13.039 39.182 1.00 89.75 689 SER A N 1
ATOM 5373 C CA . SER A 1 689 ? -27.515 14.048 40.236 1.00 89.75 689 SER A CA 1
ATOM 5374 C C . SER A 1 689 ? -26.359 13.699 41.184 1.00 89.75 689 SER A C 1
ATOM 5376 O O . SER A 1 689 ? -25.886 12.560 41.209 1.00 89.75 689 SER A O 1
ATOM 5378 N N . LYS A 1 690 ? -25.911 14.666 42.000 1.00 90.06 690 LYS A N 1
ATOM 5379 C CA . LYS A 1 690 ? -24.912 14.424 43.059 1.00 90.06 690 LYS A CA 1
ATOM 5380 C C . LYS A 1 690 ? -25.396 13.333 44.020 1.00 90.06 690 LYS A C 1
ATOM 5382 O O . LYS A 1 690 ? -24.619 12.451 44.371 1.00 90.06 690 LYS A O 1
ATOM 5387 N N . GLU A 1 691 ? -26.683 13.336 44.376 1.00 90.44 691 GLU A N 1
ATOM 5388 C CA . GLU A 1 691 ? -27.267 12.313 45.247 1.00 90.44 691 GLU A CA 1
ATOM 5389 C C . GLU A 1 691 ? -27.264 10.924 44.601 1.00 90.44 691 GLU A C 1
ATOM 5391 O O . GLU A 1 691 ? -27.014 9.942 45.295 1.00 90.44 691 GLU A O 1
ATOM 5396 N N . ASP A 1 692 ? -27.518 10.818 43.292 1.00 89.12 692 ASP A N 1
ATOM 5397 C CA . ASP A 1 692 ? -27.472 9.535 42.580 1.00 89.12 692 ASP A CA 1
ATOM 5398 C C . ASP A 1 692 ? -26.052 8.939 42.603 1.00 89.12 692 ASP A C 1
ATOM 5400 O O . ASP A 1 692 ? -25.885 7.741 42.842 1.00 89.12 692 ASP A O 1
ATOM 5404 N N . LEU A 1 693 ? -25.022 9.772 42.408 1.00 91.50 693 LEU A N 1
ATOM 5405 C CA . LEU A 1 693 ? -23.623 9.338 42.481 1.00 91.50 693 LEU A CA 1
ATOM 5406 C C . LEU A 1 693 ? -23.212 8.959 43.909 1.00 91.50 693 LEU A C 1
ATOM 5408 O O . LEU A 1 693 ? -22.540 7.949 44.100 1.00 91.50 693 LEU A O 1
ATOM 5412 N N . GLU A 1 694 ? -23.653 9.712 44.920 1.00 92.56 694 GLU A N 1
ATOM 5413 C CA . GLU A 1 694 ? -23.413 9.370 46.327 1.00 92.56 694 GLU A CA 1
ATOM 5414 C C . GLU A 1 694 ? -24.108 8.062 46.730 1.00 92.56 694 GLU A C 1
ATOM 5416 O O . GLU A 1 694 ? -23.510 7.243 47.427 1.00 92.56 694 GLU A O 1
ATOM 5421 N N . ARG A 1 695 ? -25.334 7.804 46.252 1.00 92.38 695 ARG A N 1
ATOM 5422 C CA . ARG A 1 695 ? -26.003 6.505 46.451 1.00 92.38 695 ARG A CA 1
ATOM 5423 C C . ARG A 1 695 ? -25.191 5.372 45.829 1.00 92.38 695 ARG A C 1
ATOM 5425 O O . ARG A 1 695 ? -24.974 4.354 46.480 1.00 92.38 695 ARG A O 1
ATOM 5432 N N . TRP A 1 696 ? -24.690 5.557 44.611 1.00 91.38 696 TRP A N 1
ATOM 5433 C CA . TRP A 1 696 ? -23.850 4.550 43.966 1.00 91.38 696 TRP A CA 1
ATOM 5434 C C . TRP A 1 696 ? -22.551 4.297 44.750 1.00 91.38 696 TRP A C 1
ATOM 5436 O O . TRP A 1 696 ? -22.220 3.148 45.029 1.00 91.38 696 TRP A O 1
ATOM 5446 N N . LEU A 1 697 ? -21.862 5.357 45.194 1.00 94.19 697 LEU A N 1
ATOM 5447 C CA . LEU A 1 697 ? -20.654 5.246 46.024 1.00 94.19 697 LEU A CA 1
ATOM 5448 C C . LEU A 1 697 ? -20.929 4.511 47.340 1.00 94.19 697 LEU A C 1
ATOM 5450 O O . LEU A 1 697 ? -20.144 3.662 47.750 1.00 94.19 697 LEU A O 1
ATOM 5454 N N . CYS A 1 698 ? -22.047 4.809 48.000 1.00 94.62 698 CYS A N 1
ATOM 5455 C CA . CYS A 1 698 ? -22.444 4.142 49.236 1.00 94.62 698 CYS A CA 1
ATOM 5456 C C . CYS A 1 698 ? -22.721 2.643 49.006 1.00 94.62 698 CYS A C 1
ATOM 5458 O O . CYS A 1 698 ? -22.236 1.818 49.778 1.00 94.62 698 CYS A O 1
ATOM 5460 N N . ALA A 1 699 ? -23.400 2.266 47.916 1.00 92.00 699 ALA A N 1
ATOM 5461 C CA . ALA A 1 699 ? -23.586 0.858 47.547 1.00 92.00 699 ALA A CA 1
ATOM 5462 C C . ALA A 1 699 ? -22.256 0.155 47.213 1.00 92.00 699 ALA A C 1
ATOM 5464 O O . ALA A 1 699 ? -22.026 -0.962 47.675 1.00 92.00 699 ALA A O 1
ATOM 5465 N N . ALA A 1 700 ? -21.340 0.818 46.496 1.00 92.06 700 ALA A N 1
ATOM 5466 C CA . ALA A 1 700 ? -20.004 0.295 46.192 1.00 92.06 700 ALA A CA 1
ATOM 5467 C C . ALA A 1 700 ? -19.145 0.077 47.454 1.00 92.06 700 ALA A C 1
ATOM 5469 O O . ALA A 1 700 ? -18.306 -0.812 47.493 1.00 92.06 700 ALA A O 1
ATOM 5470 N N . MET A 1 701 ? -19.366 0.839 48.529 1.00 94.38 701 MET A N 1
ATOM 5471 C CA . MET A 1 701 ? -18.684 0.615 49.812 1.00 94.38 701 MET A CA 1
ATOM 5472 C C . MET A 1 701 ? -19.308 -0.510 50.656 1.00 94.38 701 MET A C 1
ATOM 5474 O O . MET A 1 701 ? -18.718 -0.916 51.661 1.00 94.38 701 MET A O 1
ATOM 5478 N N . GLY A 1 702 ? -20.477 -1.025 50.258 1.00 93.75 702 GLY A N 1
ATOM 5479 C CA . GLY A 1 702 ? -21.243 -2.029 50.997 1.00 93.75 702 GLY A CA 1
ATOM 5480 C C . GLY A 1 702 ? -20.497 -3.346 51.212 1.00 93.75 702 GLY A C 1
ATOM 5481 O O . GLY A 1 702 ? -20.488 -3.844 52.337 1.00 93.75 702 GLY A O 1
ATOM 5482 N N . GLY A 1 703 ? -19.820 -3.879 50.189 1.00 93.12 703 GLY A N 1
ATOM 5483 C CA . GLY A 1 703 ? -19.088 -5.146 50.299 1.00 93.12 703 GLY A CA 1
ATOM 5484 C C . GLY A 1 703 ? -17.946 -5.089 51.310 1.00 93.12 703 GLY A C 1
ATOM 5485 O O . GLY A 1 703 ? -17.897 -5.876 52.258 1.00 93.12 703 GLY A O 1
ATOM 5486 N N . ARG A 1 704 ? -17.089 -4.064 51.210 1.00 93.12 704 ARG A N 1
ATOM 5487 C CA . ARG A 1 704 ? -16.007 -3.823 52.182 1.00 93.12 704 ARG A CA 1
ATOM 5488 C C . ARG A 1 704 ? -16.535 -3.604 53.604 1.00 93.12 704 ARG A C 1
ATOM 5490 O O . ARG A 1 704 ? -15.949 -4.107 54.562 1.00 93.12 704 ARG A O 1
ATOM 5497 N N . ALA A 1 705 ? -17.621 -2.845 53.753 1.00 94.31 705 ALA A N 1
ATOM 5498 C CA . ALA A 1 705 ? -18.227 -2.597 55.058 1.00 94.31 705 ALA A CA 1
ATOM 5499 C C . ALA A 1 705 ? -18.800 -3.887 55.673 1.00 94.31 705 ALA A C 1
ATOM 5501 O O . ALA A 1 705 ? -18.620 -4.122 56.868 1.00 94.31 705 ALA A O 1
ATOM 5502 N N . ALA A 1 706 ? -19.426 -4.753 54.870 1.00 94.12 706 ALA A N 1
ATOM 5503 C CA . ALA A 1 706 ? -19.923 -6.050 55.320 1.00 94.12 706 ALA A CA 1
ATOM 5504 C C . ALA A 1 706 ? -18.787 -6.968 55.800 1.00 94.12 706 ALA A C 1
ATOM 5506 O O . ALA A 1 706 ? -18.900 -7.557 56.878 1.00 94.12 706 ALA A O 1
ATOM 5507 N N . GLU A 1 707 ? -17.669 -7.030 55.064 1.00 92.56 707 GLU A N 1
ATOM 5508 C CA . GLU A 1 707 ? -16.488 -7.799 55.481 1.00 92.56 707 GLU A CA 1
ATOM 5509 C C . GLU A 1 707 ? -15.951 -7.333 56.838 1.00 92.56 707 GLU A C 1
ATOM 5511 O O . GLU A 1 707 ? -15.751 -8.138 57.753 1.00 92.56 707 GLU A O 1
ATOM 5516 N N . GLN A 1 708 ? -15.778 -6.017 56.994 1.00 92.19 708 GLN A N 1
ATOM 5517 C CA . GLN A 1 708 ? -15.250 -5.429 58.220 1.00 92.19 708 GLN A CA 1
ATOM 5518 C C . GLN A 1 708 ? -16.164 -5.690 59.425 1.00 92.19 708 GLN A C 1
ATOM 5520 O O . GLN A 1 708 ? -15.665 -5.925 60.526 1.00 92.19 708 GLN A O 1
ATOM 5525 N N . LEU A 1 709 ? -17.487 -5.645 59.236 1.00 92.69 709 LEU A N 1
ATOM 5526 C CA . LEU A 1 709 ? -18.462 -5.852 60.310 1.00 92.69 709 LEU A CA 1
ATOM 5527 C C . LEU A 1 709 ? -18.553 -7.312 60.757 1.00 92.69 709 LEU A C 1
ATOM 5529 O O . LEU A 1 709 ? -18.663 -7.567 61.954 1.00 92.69 709 LEU A O 1
ATOM 5533 N N . VAL A 1 710 ? -18.516 -8.258 59.817 1.00 92.50 710 VAL A N 1
ATOM 5534 C CA . VAL A 1 710 ? -18.749 -9.680 60.111 1.00 92.50 710 VAL A CA 1
ATOM 5535 C C . VAL A 1 710 ? -17.454 -10.413 60.452 1.00 92.50 710 VAL A C 1
ATOM 5537 O O . VAL A 1 710 ? -17.439 -11.225 61.376 1.00 92.50 710 VAL A O 1
ATOM 5540 N N . PHE A 1 711 ? -16.357 -10.124 59.746 1.00 88.94 711 PHE A N 1
ATOM 5541 C CA . PHE A 1 711 ? -15.106 -10.874 59.884 1.00 88.94 711 PHE A CA 1
ATOM 5542 C C . PHE A 1 711 ? -13.977 -10.100 60.570 1.00 88.94 711 PHE A C 1
ATOM 5544 O O . PHE A 1 711 ? -12.948 -10.695 60.893 1.00 88.94 711 PHE A O 1
ATOM 5551 N N . SER A 1 712 ? -14.147 -8.793 60.810 1.00 87.31 712 SER A N 1
ATOM 5552 C CA . SER A 1 712 ? -13.145 -7.922 61.456 1.00 87.31 712 SER A CA 1
ATOM 5553 C C . SER A 1 712 ? -11.765 -7.901 60.775 1.00 87.31 712 SER A C 1
ATOM 5555 O O . SER A 1 712 ? -10.784 -7.461 61.373 1.00 87.31 712 SER A O 1
ATOM 5557 N N . HIS A 1 713 ? -11.683 -8.343 59.520 1.00 83.00 713 HIS A N 1
ATOM 5558 C CA . HIS A 1 713 ? -10.512 -8.242 58.657 1.00 83.00 713 HIS A CA 1
ATOM 5559 C C . HIS A 1 713 ? -10.958 -7.877 57.241 1.00 83.00 713 HIS A C 1
ATOM 5561 O O . HIS A 1 713 ? -12.103 -8.110 56.861 1.00 83.00 713 HIS A O 1
ATOM 5567 N N . LEU A 1 714 ? -10.046 -7.283 56.476 1.00 85.31 714 LEU A N 1
ATOM 5568 C CA . LEU A 1 714 ? -10.303 -6.812 55.120 1.00 85.31 714 LEU A CA 1
ATOM 5569 C C . LEU A 1 714 ? -9.624 -7.736 54.121 1.00 85.31 714 LEU A C 1
ATOM 5571 O O . LEU A 1 714 ? -8.468 -8.118 54.326 1.00 85.31 714 LEU A O 1
ATOM 5575 N N . THR A 1 715 ? -10.311 -8.043 53.026 1.00 85.56 715 THR A N 1
ATOM 5576 C CA . THR A 1 715 ? -9.726 -8.812 51.928 1.00 85.56 715 THR A CA 1
ATOM 5577 C C . THR A 1 715 ? -9.264 -7.921 50.776 1.00 85.56 715 THR A C 1
ATOM 5579 O O . THR A 1 715 ? -9.547 -6.721 50.708 1.00 85.56 715 THR A O 1
ATOM 5582 N N . THR A 1 716 ? -8.537 -8.520 49.833 1.00 83.25 716 THR A N 1
ATOM 5583 C CA . THR A 1 716 ? -8.191 -7.891 48.553 1.00 83.25 716 THR A CA 1
ATOM 5584 C C . THR A 1 716 ? -9.368 -7.849 47.570 1.00 83.25 716 THR A C 1
ATOM 5586 O O . THR A 1 716 ? -9.248 -7.195 46.536 1.00 83.25 716 THR A O 1
ATOM 5589 N N . GLY A 1 717 ? -10.502 -8.495 47.881 1.00 80.75 717 GLY A N 1
ATOM 5590 C CA . GLY A 1 717 ? -11.683 -8.558 47.012 1.00 80.75 717 GLY A CA 1
ATOM 5591 C C . GLY A 1 717 ? -12.298 -7.187 46.721 1.00 80.75 717 GLY A C 1
ATOM 5592 O O . GLY A 1 717 ? -12.679 -6.921 45.589 1.00 80.75 717 GLY A O 1
ATOM 5593 N N . ALA A 1 718 ? -12.255 -6.271 47.694 1.00 86.62 718 ALA A N 1
ATOM 5594 C CA . ALA A 1 718 ? -12.788 -4.909 47.573 1.00 86.62 718 ALA A CA 1
ATOM 5595 C C . ALA A 1 718 ? -11.930 -3.942 46.723 1.00 86.62 718 ALA A C 1
ATOM 5597 O O . ALA A 1 718 ? -12.215 -2.743 46.677 1.00 86.62 718 ALA A O 1
ATOM 5598 N N . ALA A 1 719 ? -10.824 -4.399 46.120 1.00 86.81 719 ALA A N 1
ATOM 5599 C CA . ALA A 1 719 ? -9.890 -3.517 45.412 1.00 86.81 719 ALA A CA 1
ATOM 5600 C C . ALA A 1 719 ? -10.541 -2.808 44.210 1.00 86.81 719 ALA A C 1
ATOM 5602 O O . ALA A 1 719 ? -10.370 -1.600 44.049 1.00 86.81 719 ALA A O 1
ATOM 5603 N N . ASN A 1 720 ? -11.322 -3.541 43.411 1.00 85.56 720 ASN A N 1
ATOM 5604 C CA . ASN A 1 720 ? -12.000 -2.999 42.232 1.00 85.56 720 ASN A CA 1
ATOM 5605 C C . ASN A 1 720 ? -13.082 -1.969 42.609 1.00 85.56 720 ASN A C 1
ATOM 5607 O O . ASN A 1 720 ? -13.213 -0.934 41.951 1.00 85.56 720 ASN A O 1
ATOM 5611 N N . ASP A 1 721 ? -13.822 -2.208 43.695 1.00 90.44 721 ASP A N 1
ATOM 5612 C CA . ASP A 1 721 ? -14.857 -1.277 44.161 1.00 90.44 721 ASP A CA 1
ATOM 5613 C C . ASP A 1 721 ? -14.243 0.027 44.660 1.00 90.44 721 ASP A C 1
ATOM 5615 O O . ASP A 1 721 ? -14.749 1.108 44.361 1.00 90.44 721 ASP A O 1
ATOM 5619 N N . LEU A 1 722 ? -13.112 -0.058 45.370 1.00 91.06 722 LEU A N 1
ATOM 5620 C CA . LEU A 1 722 ? -12.354 1.112 45.805 1.00 91.06 722 LEU A CA 1
ATOM 5621 C C . LEU A 1 722 ? -11.789 1.900 44.628 1.00 91.06 722 LEU A C 1
ATOM 5623 O O . LEU A 1 722 ? -11.874 3.127 44.638 1.00 91.06 722 LEU A O 1
ATOM 5627 N N . GLU A 1 723 ? -11.226 1.227 43.625 1.00 90.62 723 GLU A N 1
ATOM 5628 C CA . GLU A 1 723 ? -10.710 1.880 42.421 1.00 90.62 723 GLU A CA 1
ATOM 5629 C C . GLU A 1 723 ? -11.829 2.634 41.695 1.00 90.62 723 GLU A C 1
ATOM 5631 O O . GLU A 1 723 ? -11.719 3.840 41.457 1.00 90.62 723 GLU A O 1
ATOM 5636 N N . THR A 1 724 ? -12.950 1.954 41.440 1.00 88.88 724 THR A N 1
ATOM 5637 C CA . THR A 1 724 ? -14.097 2.529 40.725 1.00 88.88 724 THR A CA 1
ATOM 5638 C C . THR A 1 724 ? -14.736 3.673 41.518 1.00 88.88 724 THR A C 1
ATOM 5640 O O . THR A 1 724 ? -15.034 4.732 40.959 1.00 88.88 724 THR A O 1
ATOM 5643 N N . ALA A 1 725 ? -14.895 3.513 42.836 1.00 93.62 725 ALA A N 1
ATOM 5644 C CA . ALA A 1 725 ? -15.420 4.556 43.711 1.00 93.62 725 ALA A CA 1
ATOM 5645 C C . ALA A 1 725 ? -14.488 5.771 43.781 1.00 93.62 725 ALA A C 1
ATOM 5647 O O . ALA A 1 725 ? -14.949 6.907 43.673 1.00 93.62 725 ALA A O 1
ATOM 5648 N N . THR A 1 726 ? -13.176 5.553 43.901 1.00 93.19 726 THR A N 1
ATOM 5649 C CA . THR A 1 726 ? -12.180 6.635 43.937 1.00 93.19 726 THR A CA 1
ATOM 5650 C C . THR A 1 726 ? -12.148 7.396 42.616 1.00 93.19 726 THR A C 1
ATOM 5652 O O . THR A 1 726 ? -12.135 8.627 42.615 1.00 93.19 726 THR A O 1
ATOM 5655 N N . ALA A 1 727 ? -12.193 6.687 41.485 1.00 92.00 727 ALA A N 1
ATOM 5656 C CA . ALA A 1 727 ? -12.255 7.295 40.161 1.00 92.00 727 ALA A CA 1
ATOM 5657 C C . ALA A 1 727 ? -13.522 8.146 39.987 1.00 92.00 727 ALA A C 1
ATOM 5659 O O . ALA A 1 727 ? -13.440 9.281 39.511 1.00 92.00 727 ALA A O 1
ATOM 5660 N N . LEU A 1 728 ? -14.682 7.644 40.428 1.00 92.94 728 LEU A N 1
ATOM 5661 C CA . LEU A 1 728 ? -15.933 8.397 40.383 1.00 92.94 728 LEU A CA 1
ATOM 5662 C C . LEU A 1 728 ? -15.899 9.622 41.305 1.00 92.94 728 LEU A C 1
ATOM 5664 O O . LEU A 1 728 ? -16.268 10.710 40.870 1.00 92.94 728 LEU A O 1
ATOM 5668 N N . ALA A 1 729 ? -15.413 9.484 42.541 1.00 93.50 729 ALA A N 1
ATOM 5669 C CA . ALA A 1 729 ? -15.273 10.601 43.474 1.00 93.50 729 ALA A CA 1
ATOM 5670 C C . ALA A 1 729 ? -14.323 11.675 42.922 1.00 93.50 729 ALA A C 1
ATOM 5672 O O . ALA A 1 729 ? -14.638 12.864 42.951 1.00 93.50 729 ALA A O 1
ATOM 5673 N N . ARG A 1 730 ? -13.202 11.270 42.316 1.00 92.25 730 ARG A N 1
ATOM 5674 C CA . ARG A 1 730 ? -12.294 12.193 41.626 1.00 92.25 730 ARG A CA 1
ATOM 5675 C C . ARG A 1 730 ? -12.974 12.884 40.449 1.00 92.25 730 ARG A C 1
ATOM 5677 O O . ARG A 1 730 ? -12.789 14.081 40.270 1.00 92.25 730 ARG A O 1
ATOM 5684 N N . ARG A 1 731 ? -13.806 12.177 39.682 1.00 90.94 731 ARG A N 1
ATOM 5685 C CA . ARG A 1 731 ? -14.595 12.757 38.585 1.00 90.94 731 ARG A CA 1
ATOM 5686 C C . ARG A 1 731 ? -15.636 13.761 39.083 1.00 90.94 731 ARG A C 1
ATOM 5688 O O . ARG A 1 731 ? -15.787 14.821 38.481 1.00 90.94 731 ARG A O 1
ATOM 5695 N N . MET A 1 732 ? -16.304 13.469 40.201 1.00 92.38 732 MET A N 1
ATOM 5696 C CA . MET A 1 732 ? -17.233 14.395 40.860 1.00 92.38 732 MET A CA 1
ATOM 5697 C C . MET A 1 732 ? -16.546 15.715 41.220 1.00 92.38 732 MET A C 1
ATOM 5699 O O . MET A 1 732 ? -17.118 16.780 41.003 1.00 92.38 732 MET A O 1
ATOM 5703 N N . VAL A 1 733 ? -15.311 15.645 41.720 1.00 91.69 733 VAL A N 1
ATOM 5704 C CA . VAL A 1 733 ? -14.532 16.819 42.128 1.00 91.69 733 VAL A CA 1
ATOM 5705 C C . VAL A 1 733 ? -13.910 17.548 40.932 1.00 91.69 733 VAL A C 1
ATOM 5707 O O . VAL A 1 733 ? -14.039 18.763 40.828 1.00 91.69 733 VAL A O 1
ATOM 5710 N N . CYS A 1 734 ? -13.239 16.829 40.029 1.00 89.19 734 CYS A N 1
ATOM 5711 C CA . CYS A 1 734 ? -12.419 17.425 38.973 1.00 89.19 734 CYS A CA 1
ATOM 5712 C C . CYS A 1 734 ? -13.171 17.715 37.671 1.00 89.19 734 CYS A C 1
ATOM 5714 O O . CYS A 1 734 ? -12.819 18.669 36.991 1.00 89.19 734 CYS A O 1
ATOM 5716 N N . GLU A 1 735 ? -14.157 16.903 37.281 1.00 88.62 735 GLU A N 1
ATOM 5717 C CA . GLU A 1 735 ? -14.834 17.039 35.978 1.00 88.62 735 GLU A CA 1
ATOM 5718 C C . GLU A 1 735 ? -16.253 17.599 36.112 1.00 88.62 735 GLU A C 1
ATOM 5720 O O . GLU A 1 735 ? -16.690 18.372 35.266 1.00 88.62 735 GLU A O 1
ATOM 5725 N N . LEU A 1 736 ? -16.984 17.203 37.159 1.00 89.44 736 LEU A N 1
ATOM 5726 C CA . LEU A 1 736 ? -18.406 17.531 37.318 1.00 89.44 736 LEU A CA 1
ATOM 5727 C C . LEU A 1 736 ? -18.663 18.754 38.211 1.00 89.44 736 LEU A C 1
ATOM 5729 O O . LEU A 1 736 ? -19.810 19.181 38.323 1.00 89.44 736 LEU A O 1
ATOM 5733 N N . GLY A 1 737 ? -17.631 19.299 38.867 1.00 89.12 737 GLY A N 1
ATOM 5734 C CA . GLY A 1 737 ? -17.754 20.480 39.728 1.00 89.12 737 GLY A CA 1
ATOM 5735 C C . GLY A 1 737 ? -18.689 20.284 40.930 1.00 89.12 737 GLY A C 1
ATOM 5736 O O . GLY A 1 737 ? -19.372 21.220 41.334 1.00 89.12 737 GLY A O 1
ATOM 5737 N N . MET A 1 738 ? -18.768 19.067 41.484 1.00 91.25 738 MET A N 1
ATOM 5738 C CA . MET A 1 738 ? -19.706 18.688 42.558 1.00 91.25 738 MET A CA 1
ATOM 5739 C C . MET A 1 738 ? -19.132 18.843 43.981 1.00 91.25 738 MET A C 1
ATOM 5741 O O . MET A 1 738 ? -19.746 18.372 44.947 1.00 91.25 738 MET A O 1
ATOM 5745 N N . SER A 1 739 ? -17.972 19.493 44.123 1.00 89.69 739 SER A N 1
ATOM 5746 C CA . SER A 1 739 ? -17.374 19.833 45.419 1.00 89.69 739 SER A CA 1
ATOM 5747 C C . SER A 1 739 ? -17.734 21.254 45.835 1.00 89.69 739 SER A C 1
ATOM 5749 O O . SER A 1 739 ? -17.504 22.207 45.091 1.00 89.69 739 SER A O 1
ATOM 5751 N N . ASP A 1 740 ? -18.218 21.399 47.065 1.00 85.44 740 ASP A N 1
ATOM 5752 C CA . ASP A 1 740 ? -18.549 22.706 47.636 1.00 85.44 740 ASP A CA 1
ATOM 5753 C C . ASP A 1 740 ? -17.276 23.506 47.994 1.00 85.44 740 ASP A C 1
ATOM 5755 O O . ASP A 1 740 ? -17.285 24.734 47.981 1.00 85.44 740 ASP A O 1
ATOM 5759 N N . ASN A 1 741 ? -16.158 22.811 48.250 1.00 86.88 741 ASN A N 1
ATOM 5760 C CA . ASN A 1 741 ? -14.867 23.407 48.609 1.00 86.88 741 ASN A CA 1
ATOM 5761 C C . ASN A 1 741 ? -14.089 23.945 47.396 1.00 86.88 741 ASN A C 1
ATOM 5763 O O . ASN A 1 741 ? -13.397 24.957 47.505 1.00 86.88 741 ASN A O 1
ATOM 5767 N N . LEU A 1 742 ? -14.170 23.261 46.250 1.00 86.94 742 LEU A N 1
ATOM 5768 C CA . LEU A 1 742 ? -13.452 23.629 45.019 1.00 86.94 742 LEU A CA 1
ATOM 5769 C C . LEU A 1 742 ? -14.324 24.404 44.016 1.00 86.94 742 LEU A C 1
ATOM 5771 O O . LEU A 1 742 ? -13.790 25.074 43.131 1.00 86.94 742 LEU A O 1
ATOM 5775 N N . GLY A 1 743 ? -15.648 24.357 44.184 1.00 85.38 743 GLY A N 1
ATOM 5776 C CA . GLY A 1 743 ? -16.616 25.053 43.343 1.00 85.38 743 GLY A CA 1
ATOM 5777 C C . GLY A 1 743 ? -16.856 24.384 41.980 1.00 85.38 743 GLY A C 1
ATOM 5778 O O . GLY A 1 743 ? -16.292 23.329 41.679 1.00 85.38 743 GLY A O 1
ATOM 5779 N N . PRO A 1 744 ? -17.697 24.999 41.127 1.00 89.81 744 PRO A N 1
ATOM 5780 C CA . PRO A 1 744 ? -18.101 24.453 39.830 1.00 89.81 744 PRO A CA 1
ATOM 5781 C C . PRO A 1 744 ? -17.034 24.700 38.744 1.00 89.81 744 PRO A C 1
ATOM 5783 O O . PRO A 1 744 ? -17.287 25.378 37.748 1.00 89.81 744 PRO A O 1
ATOM 5786 N N . LEU A 1 745 ? -15.819 24.189 38.956 1.00 86.06 745 LEU A N 1
ATOM 5787 C CA . LEU A 1 745 ? -14.680 24.309 38.039 1.00 86.06 745 LEU A CA 1
ATOM 5788 C C . LEU A 1 745 ? -14.231 22.932 37.537 1.00 86.06 745 LEU A C 1
ATOM 5790 O O . LEU A 1 745 ? -14.336 21.935 38.248 1.00 86.06 745 LEU A O 1
ATOM 5794 N N . THR A 1 746 ? -13.688 22.892 36.318 1.00 85.56 746 THR A N 1
ATOM 5795 C CA . THR A 1 746 ? -13.053 21.690 35.761 1.00 85.56 746 THR A CA 1
ATOM 5796 C C . THR A 1 746 ? -11.540 21.744 35.970 1.00 85.56 746 THR A C 1
ATOM 5798 O O . THR A 1 746 ? -10.894 22.697 35.528 1.00 85.56 746 THR A O 1
ATOM 5801 N N . PHE A 1 747 ? -10.965 20.721 36.598 1.00 82.38 747 PHE A N 1
ATOM 5802 C CA . PHE A 1 747 ? -9.539 20.615 36.907 1.00 82.38 747 PHE A CA 1
ATOM 5803 C C . PHE A 1 747 ? -8.873 19.513 36.081 1.00 82.38 747 PHE A C 1
ATOM 5805 O O . PHE A 1 747 ? -9.295 18.359 36.120 1.00 82.38 747 PHE A O 1
ATOM 5812 N N . GLY A 1 748 ? -7.784 19.871 35.395 1.00 69.38 748 GLY A N 1
ATOM 5813 C CA . GLY A 1 748 ? -7.030 18.973 34.522 1.00 69.38 748 GLY A CA 1
ATOM 5814 C C . GLY A 1 748 ? -7.739 18.788 33.187 1.00 69.38 748 GLY A C 1
ATOM 5815 O O . GLY A 1 748 ? -8.671 17.990 33.082 1.00 69.38 748 GLY A O 1
ATOM 5816 N N . LYS A 1 749 ? -7.308 19.520 32.152 1.00 59.25 749 LYS A N 1
ATOM 5817 C CA . LYS A 1 749 ? -7.776 19.227 30.798 1.00 59.25 749 LYS A CA 1
ATOM 5818 C C . LYS A 1 749 ? -7.382 17.794 30.454 1.00 59.25 749 LYS A C 1
ATOM 5820 O O . LYS A 1 749 ? -6.233 17.394 30.635 1.00 59.25 749 LYS A O 1
ATOM 5825 N N . LYS A 1 750 ? -8.333 17.025 29.925 1.00 52.00 750 LYS A N 1
ATOM 5826 C CA . LYS A 1 750 ? -8.006 15.818 29.169 1.00 52.00 750 LYS A CA 1
ATOM 5827 C C . LYS A 1 750 ? -7.351 16.271 27.869 1.00 52.00 750 LYS A C 1
ATOM 5829 O O . LYS A 1 750 ? -8.025 16.446 26.862 1.00 52.00 750 LYS A O 1
ATOM 5834 N N . GLU A 1 751 ? -6.042 16.491 27.889 1.00 43.84 751 GLU A N 1
ATOM 5835 C CA . GLU A 1 751 ? -5.261 16.211 26.689 1.00 43.84 751 GLU A CA 1
ATOM 5836 C C . GLU A 1 751 ? -5.298 14.687 26.533 1.00 43.84 751 GLU A C 1
ATOM 5838 O O . GLU A 1 751 ? -4.488 13.965 27.115 1.00 43.84 751 GLU A O 1
ATOM 5843 N N . GLU A 1 752 ? -6.329 14.175 25.851 1.00 42.94 752 GLU A N 1
ATOM 5844 C CA . GLU A 1 752 ? -6.339 12.779 25.421 1.00 42.94 752 GLU A CA 1
ATOM 5845 C C . GLU A 1 752 ? -5.051 12.531 24.635 1.00 42.94 752 GLU A C 1
ATOM 5847 O O . GLU A 1 752 ? -4.715 13.253 23.697 1.00 42.94 752 GLU A O 1
ATOM 5852 N N . MET A 1 753 ? -4.264 11.578 25.127 1.00 37.75 753 MET A N 1
ATOM 5853 C CA . MET A 1 753 ? -2.837 11.473 24.858 1.00 37.75 753 MET A CA 1
ATOM 5854 C C . MET A 1 753 ? -2.495 11.475 23.362 1.00 37.75 753 MET A C 1
ATOM 5856 O O . MET A 1 753 ? -2.759 10.520 22.629 1.00 37.75 753 MET A O 1
ATOM 5860 N N . VAL A 1 754 ? -1.772 12.515 22.949 1.00 45.28 754 VAL A N 1
ATOM 5861 C CA . VAL A 1 754 ? -0.866 12.484 21.800 1.00 45.28 754 VAL A CA 1
ATOM 5862 C C . VAL A 1 754 ? 0.333 11.623 22.211 1.00 45.28 754 VAL A C 1
ATOM 5864 O O . VAL A 1 754 ? 1.095 12.022 23.090 1.00 45.28 754 VAL A O 1
ATOM 5867 N N . PHE A 1 755 ? 0.515 10.434 21.626 1.00 44.38 755 PHE A N 1
ATOM 5868 C CA . PHE A 1 755 ? 1.643 9.561 21.982 1.00 44.38 755 PHE A CA 1
ATOM 5869 C C . PHE A 1 755 ? 2.607 9.333 20.811 1.00 44.38 755 PHE A C 1
ATOM 5871 O O . PHE A 1 755 ? 2.262 8.653 19.848 1.00 44.38 755 PHE A O 1
ATOM 5878 N N . LEU A 1 756 ? 3.821 9.893 20.919 1.00 42.00 756 LEU A N 1
ATOM 5879 C CA . LEU A 1 756 ? 5.040 9.160 21.310 1.00 42.00 756 LEU A CA 1
ATOM 5880 C C . LEU A 1 756 ? 6.150 10.173 21.684 1.00 42.00 756 LEU A C 1
ATOM 5882 O O . LEU A 1 756 ? 6.587 10.944 20.834 1.00 42.00 756 LEU A O 1
ATOM 5886 N N . GLY A 1 757 ? 6.620 10.174 22.943 1.00 38.78 757 GLY A N 1
ATOM 5887 C CA . GLY A 1 757 ? 7.839 10.909 23.343 1.00 38.78 757 GLY A CA 1
ATOM 5888 C C . GLY A 1 757 ? 7.822 11.705 24.659 1.00 38.78 757 GLY A C 1
ATOM 5889 O O . GLY A 1 757 ? 8.826 12.336 24.984 1.00 38.78 757 GLY A O 1
ATOM 5890 N N . ARG A 1 758 ? 6.742 11.690 25.449 1.00 36.06 758 ARG A N 1
ATOM 5891 C CA . ARG A 1 758 ? 6.723 12.299 26.796 1.00 36.06 758 ARG A CA 1
ATOM 5892 C C . ARG A 1 758 ? 6.018 11.401 27.810 1.00 36.06 758 ARG A C 1
ATOM 5894 O O . ARG A 1 758 ? 4.900 11.671 28.220 1.00 36.06 758 ARG A O 1
ATOM 5901 N N . GLU A 1 759 ? 6.712 10.376 28.285 1.00 36.00 759 GLU A N 1
ATOM 5902 C CA . GLU A 1 759 ? 6.296 9.611 29.473 1.00 36.00 759 GLU A CA 1
ATOM 5903 C C . GLU A 1 759 ? 6.643 10.305 30.810 1.00 36.00 759 GLU A C 1
ATOM 5905 O O . GLU A 1 759 ? 6.681 9.646 31.840 1.00 36.00 759 GLU A O 1
ATOM 5910 N N . ILE A 1 760 ? 6.915 11.621 30.860 1.00 40.53 760 ILE A N 1
ATOM 5911 C CA . ILE A 1 760 ? 7.435 12.240 32.105 1.00 40.53 760 ILE A CA 1
ATOM 5912 C C . ILE A 1 760 ? 6.581 13.379 32.688 1.00 40.53 760 ILE A C 1
ATOM 5914 O O . ILE A 1 760 ? 6.755 13.705 33.859 1.00 40.53 760 ILE A O 1
ATOM 5918 N N . ALA A 1 761 ? 5.597 13.951 31.988 1.00 43.28 761 ALA A N 1
ATOM 5919 C CA . ALA A 1 761 ? 4.737 14.949 32.636 1.00 43.28 761 ALA A CA 1
ATOM 5920 C C . ALA A 1 761 ? 3.373 15.099 31.959 1.00 43.28 761 ALA A C 1
ATOM 5922 O O . ALA A 1 761 ? 3.246 15.795 30.954 1.00 43.28 761 ALA A O 1
ATOM 5923 N N . THR A 1 762 ? 2.328 14.533 32.565 1.00 51.22 762 THR A N 1
ATOM 5924 C CA . THR A 1 762 ? 0.999 15.154 32.501 1.00 51.22 762 THR A CA 1
ATOM 5925 C C . THR A 1 762 ? 1.146 16.565 33.067 1.00 51.22 762 THR A C 1
ATOM 5927 O O . THR A 1 762 ? 1.387 16.715 34.268 1.00 51.22 762 THR A O 1
ATOM 5930 N N . HIS A 1 763 ? 1.065 17.597 32.227 1.00 53.44 763 HIS A N 1
ATOM 5931 C CA . HIS A 1 763 ? 1.004 18.969 32.720 1.00 53.44 763 HIS A CA 1
ATOM 5932 C C . HIS A 1 763 ? -0.285 19.107 33.542 1.00 53.44 763 HIS A C 1
ATOM 5934 O O . HIS A 1 763 ? -1.388 19.071 33.007 1.00 53.44 763 HIS A O 1
ATOM 5940 N N . LYS A 1 764 ? -0.157 19.188 34.872 1.00 61.03 764 LYS A N 1
ATOM 5941 C CA . LYS A 1 764 ? -1.284 19.542 35.736 1.00 61.03 764 LYS A CA 1
ATOM 5942 C C . LYS A 1 764 ? -1.594 21.017 35.475 1.00 61.03 764 LYS A C 1
ATOM 5944 O O . LYS A 1 764 ? -0.766 21.871 35.776 1.00 61.03 764 LYS A O 1
ATOM 5949 N N . ASP A 1 765 ? -2.787 21.324 34.975 1.00 71.38 765 ASP A N 1
ATOM 5950 C CA . ASP A 1 765 ? -3.257 22.708 34.764 1.00 71.38 765 ASP A CA 1
ATOM 5951 C C . ASP A 1 765 ? -3.594 23.452 36.078 1.00 71.38 765 ASP A C 1
ATOM 5953 O O . ASP A 1 765 ? -4.279 24.474 36.075 1.00 71.38 765 ASP A O 1
ATOM 5957 N N . TYR A 1 766 ? -3.173 22.925 37.229 1.00 81.38 766 TYR A N 1
ATOM 5958 C CA . TYR A 1 766 ? -3.507 23.434 38.555 1.00 81.38 766 TYR A CA 1
ATOM 5959 C C . TYR A 1 766 ? -2.327 23.289 39.521 1.00 81.38 766 TYR A C 1
ATOM 5961 O O . TYR A 1 766 ? -1.450 22.443 39.346 1.00 81.38 766 TYR A O 1
ATOM 5969 N N . SER A 1 767 ? -2.304 24.139 40.551 1.00 87.31 767 SER A N 1
ATOM 5970 C CA . SER A 1 767 ? -1.222 24.175 41.541 1.00 87.31 767 SER A CA 1
ATOM 5971 C C . SER A 1 767 ? -1.179 22.911 42.411 1.00 87.31 767 SER A C 1
ATOM 5973 O O . SER A 1 767 ? -2.199 22.251 42.612 1.00 87.31 767 SER A O 1
ATOM 5975 N N . GLU A 1 768 ? -0.024 22.609 43.010 1.00 86.88 768 GLU A N 1
ATOM 5976 C CA . GLU A 1 768 ? 0.092 21.517 43.991 1.00 86.88 768 GLU A CA 1
ATOM 5977 C C . GLU A 1 768 ? -0.821 21.733 45.210 1.00 86.88 768 GLU A C 1
ATOM 5979 O O . GLU A 1 768 ? -1.393 20.780 45.729 1.00 86.88 768 GLU A O 1
ATOM 5984 N N . GLN A 1 769 ? -1.058 22.984 45.622 1.00 89.12 769 GLN A N 1
ATOM 5985 C CA . GLN A 1 769 ? -2.022 23.282 46.685 1.00 89.12 769 GLN A CA 1
ATOM 5986 C C . GLN A 1 769 ? -3.444 22.852 46.293 1.00 89.12 769 GLN A C 1
ATOM 5988 O O . GLN A 1 769 ? -4.164 22.272 47.103 1.00 89.12 769 GLN A O 1
ATOM 5993 N N . THR A 1 770 ? -3.839 23.086 45.040 1.00 88.31 770 THR A N 1
ATOM 5994 C CA . THR A 1 770 ? -5.120 22.613 44.498 1.00 88.31 770 THR A CA 1
ATOM 5995 C C . THR A 1 770 ? -5.161 21.087 44.421 1.00 88.31 770 THR A C 1
ATOM 5997 O O . THR A 1 770 ? -6.190 20.500 44.734 1.00 88.31 770 THR A O 1
ATOM 6000 N N . ALA A 1 771 ? -4.050 20.433 44.067 1.00 89.50 771 ALA A N 1
ATOM 6001 C CA . ALA A 1 771 ? -3.960 18.973 44.048 1.00 89.50 771 ALA A CA 1
ATOM 6002 C C . ALA A 1 771 ? -4.211 18.365 45.441 1.00 89.50 771 ALA A C 1
ATOM 6004 O O . ALA A 1 771 ? -5.027 17.457 45.571 1.00 89.50 771 ALA A O 1
ATOM 6005 N N . VAL A 1 772 ? -3.599 18.930 46.488 1.00 91.75 772 VAL A N 1
ATOM 6006 C CA . VAL A 1 772 ? -3.825 18.504 47.881 1.00 91.75 772 VAL A CA 1
ATOM 6007 C C . VAL A 1 772 ? -5.292 18.677 48.290 1.00 91.75 772 VAL A C 1
ATOM 6009 O O . VAL A 1 772 ? -5.852 17.802 48.950 1.00 91.75 772 VAL A O 1
ATOM 6012 N N . LEU A 1 773 ? -5.932 19.780 47.886 1.00 91.25 773 LEU A N 1
ATOM 6013 C CA . LEU A 1 773 ? -7.356 20.010 48.155 1.00 91.25 773 LEU A CA 1
ATOM 6014 C C . LEU A 1 773 ? -8.255 18.999 47.432 1.00 91.25 773 LEU A C 1
ATOM 6016 O O . LEU A 1 773 ? -9.201 18.497 48.036 1.00 91.25 773 LEU A O 1
ATOM 6020 N N . ILE A 1 774 ? -7.945 18.670 46.174 1.00 91.25 774 ILE A N 1
ATOM 6021 C CA . ILE A 1 774 ? -8.654 17.638 45.406 1.00 91.25 774 ILE A CA 1
ATOM 6022 C C . ILE A 1 774 ? -8.561 16.290 46.125 1.00 91.25 774 ILE A C 1
ATOM 6024 O O . ILE A 1 774 ? -9.587 15.659 46.368 1.00 91.25 774 ILE A O 1
ATOM 6028 N N . ASP A 1 775 ? -7.356 15.864 46.507 1.00 92.31 775 ASP A N 1
ATOM 6029 C CA . ASP A 1 775 ? -7.149 14.566 47.157 1.00 92.31 775 ASP A CA 1
ATOM 6030 C C . ASP A 1 775 ? -7.859 14.487 48.517 1.00 92.31 775 ASP A C 1
ATOM 6032 O O . ASP A 1 775 ? -8.445 13.456 48.865 1.00 92.31 775 ASP A O 1
ATOM 6036 N N . GLN A 1 776 ? -7.860 15.587 49.277 1.00 93.94 776 GLN A N 1
ATOM 6037 C CA . GLN A 1 776 ? -8.579 15.658 50.546 1.00 93.94 776 GLN A CA 1
ATOM 6038 C C . GLN A 1 776 ? -10.096 15.568 50.347 1.00 93.94 776 GLN A C 1
ATOM 6040 O O . GLN A 1 776 ? -10.770 14.864 51.097 1.00 93.94 776 GLN A O 1
ATOM 6045 N N . GLU A 1 777 ? -10.637 16.237 49.331 1.00 94.00 777 GLU A N 1
ATOM 6046 C CA . GLU A 1 777 ? -12.065 16.179 49.031 1.00 94.00 777 GLU A CA 1
ATOM 6047 C C . GLU A 1 777 ? -12.497 14.781 48.570 1.00 94.00 777 GLU A C 1
ATOM 6049 O O . GLU A 1 777 ? -13.513 14.260 49.033 1.00 94.00 777 GLU A O 1
ATOM 6054 N N . VAL A 1 778 ? -11.697 14.130 47.718 1.00 94.38 778 VAL A N 1
ATOM 6055 C CA . VAL A 1 778 ? -11.939 12.744 47.290 1.00 94.38 778 VAL A CA 1
ATOM 6056 C C . VAL A 1 778 ? -11.973 11.809 48.499 1.00 94.38 778 VAL A C 1
ATOM 6058 O O . VAL A 1 778 ? -12.912 11.020 48.631 1.00 94.38 778 VAL A O 1
ATOM 6061 N N . ARG A 1 779 ? -11.009 11.935 49.425 1.00 94.94 779 ARG A N 1
ATOM 6062 C CA . ARG A 1 779 ? -11.002 11.168 50.681 1.00 94.94 779 ARG A CA 1
ATOM 6063 C C . ARG A 1 779 ? -12.281 11.400 51.486 1.00 94.94 779 ARG A C 1
ATOM 6065 O O . ARG A 1 779 ? -12.927 10.428 51.871 1.00 94.94 779 ARG A O 1
ATOM 6072 N N . ASN A 1 780 ? -12.677 12.658 51.686 1.00 94.88 780 ASN A N 1
ATOM 6073 C CA . ASN A 1 780 ? -13.874 13.008 52.456 1.00 94.88 780 ASN A CA 1
ATOM 6074 C C . ASN A 1 780 ? -15.145 12.373 51.861 1.00 94.88 780 ASN A C 1
ATOM 6076 O O . ASN A 1 780 ? -15.990 11.855 52.595 1.00 94.88 780 ASN A O 1
ATOM 6080 N N . ILE A 1 781 ? -15.284 12.390 50.530 1.00 94.62 781 ILE A N 1
ATOM 6081 C CA . ILE A 1 781 ? -16.429 11.791 49.831 1.00 94.62 781 ILE A CA 1
ATOM 6082 C C . ILE A 1 781 ? -16.479 10.278 50.070 1.00 94.62 781 ILE A C 1
ATOM 6084 O O . ILE A 1 781 ? -17.552 9.751 50.380 1.00 94.62 781 ILE A O 1
ATOM 6088 N N . ILE A 1 782 ? -15.347 9.582 49.945 1.00 95.19 782 ILE A N 1
ATOM 6089 C CA . ILE A 1 782 ? -15.275 8.126 50.127 1.00 95.19 782 ILE A CA 1
ATOM 6090 C C . ILE A 1 782 ? -15.535 7.738 51.584 1.00 95.19 782 ILE A C 1
ATOM 6092 O O . ILE A 1 782 ? -16.396 6.898 51.841 1.00 95.19 782 ILE A O 1
ATOM 6096 N N . GLU A 1 783 ? -14.863 8.377 52.544 1.00 95.25 783 GLU A N 1
ATOM 6097 C CA . GLU A 1 783 ? -15.009 8.067 53.974 1.00 95.25 783 GLU A CA 1
ATOM 6098 C C . GLU A 1 783 ? -16.443 8.283 54.465 1.00 95.25 783 GLU A C 1
ATOM 6100 O O . GLU A 1 783 ? -16.997 7.437 55.170 1.00 95.25 783 GLU A O 1
ATOM 6105 N N . ARG A 1 784 ? -17.089 9.371 54.031 1.00 95.00 784 ARG A N 1
ATOM 6106 C CA . ARG A 1 784 ? -18.488 9.663 54.365 1.00 95.00 784 ARG A CA 1
ATOM 6107 C C . ARG A 1 784 ? -19.444 8.590 53.838 1.00 95.00 784 ARG A C 1
ATOM 6109 O O . ARG A 1 784 ? -20.347 8.171 54.561 1.00 95.00 784 ARG A O 1
ATOM 6116 N N . ASN A 1 785 ? -19.255 8.141 52.596 1.00 95.38 785 ASN A N 1
ATOM 6117 C CA . ASN A 1 785 ? -20.091 7.090 52.010 1.00 95.38 785 ASN A CA 1
ATOM 6118 C C . ASN A 1 785 ? -19.813 5.715 52.638 1.00 95.38 785 ASN A C 1
ATOM 6120 O O . ASN A 1 785 ? -20.750 4.958 52.876 1.00 95.38 785 ASN A O 1
ATOM 6124 N N . TYR A 1 786 ? -18.560 5.420 52.992 1.00 95.62 786 TYR A N 1
ATOM 6125 C CA . TYR A 1 786 ? -18.190 4.203 53.717 1.00 95.62 786 TYR A CA 1
ATOM 6126 C C . TYR A 1 786 ? -18.801 4.149 55.126 1.00 95.62 786 TYR A C 1
ATOM 6128 O O . TYR A 1 786 ? -19.345 3.117 55.531 1.00 95.62 786 TYR A O 1
ATOM 6136 N N . ALA A 1 787 ? -18.768 5.264 55.863 1.00 95.81 787 ALA A N 1
ATOM 6137 C CA . ALA A 1 787 ? -19.405 5.373 57.174 1.00 95.81 787 ALA A CA 1
ATOM 6138 C C . ALA A 1 787 ? -20.921 5.144 57.074 1.00 95.81 787 ALA A C 1
ATOM 6140 O O . ALA A 1 787 ? -21.476 4.329 57.809 1.00 95.81 787 ALA A O 1
ATOM 6141 N N . LYS A 1 788 ? -21.574 5.774 56.089 1.00 94.75 788 LYS A N 1
ATOM 6142 C CA . LYS A 1 788 ? -23.010 5.605 55.836 1.00 94.75 788 LYS A CA 1
ATOM 6143 C C . LYS A 1 788 ? -23.383 4.159 55.492 1.00 94.75 788 LYS A C 1
ATOM 6145 O O . LYS A 1 788 ? -24.346 3.637 56.049 1.00 94.75 788 LYS A O 1
ATOM 6150 N N . ALA A 1 789 ? -22.618 3.502 54.619 1.00 94.62 789 ALA A N 1
ATOM 6151 C CA . ALA A 1 789 ? -22.818 2.090 54.289 1.00 94.62 789 ALA A CA 1
ATOM 6152 C C . ALA A 1 789 ? -22.664 1.197 55.532 1.00 94.62 789 ALA A C 1
ATOM 6154 O O . ALA A 1 789 ? -23.500 0.331 55.789 1.00 94.62 789 ALA A O 1
ATOM 6155 N N . SER A 1 790 ? -21.641 1.462 56.349 1.00 94.38 790 SER A N 1
ATOM 6156 C CA . SER A 1 790 ? -21.398 0.737 57.600 1.00 94.38 790 SER A CA 1
ATOM 6157 C C . SER A 1 790 ? -22.557 0.879 58.589 1.00 94.38 790 SER A C 1
ATOM 6159 O O . SER A 1 790 ? -22.957 -0.106 59.205 1.00 94.38 790 SER A O 1
ATOM 6161 N N . ASP A 1 791 ? -23.124 2.076 58.738 1.00 95.19 791 ASP A N 1
ATOM 6162 C CA . ASP A 1 791 ? -24.240 2.320 59.658 1.00 95.19 791 ASP A CA 1
ATOM 6163 C C . ASP A 1 791 ? -25.542 1.658 59.179 1.00 95.19 791 ASP A C 1
ATOM 6165 O O . ASP A 1 791 ? -26.262 1.061 59.984 1.00 95.19 791 ASP A O 1
ATOM 6169 N N . LEU A 1 792 ? -25.810 1.676 57.866 1.00 94.25 792 LEU A N 1
ATOM 6170 C CA . LEU A 1 792 ? -26.951 0.970 57.268 1.00 94.25 792 LEU A CA 1
ATOM 6171 C C . LEU A 1 792 ? -26.876 -0.545 57.503 1.00 94.25 792 LEU A C 1
ATOM 6173 O O . LEU A 1 792 ? -27.883 -1.162 57.863 1.00 94.25 792 LEU A O 1
ATOM 6177 N N . LEU A 1 793 ? -25.687 -1.130 57.334 1.00 94.19 793 LEU A N 1
ATOM 6178 C CA . LEU A 1 793 ? -25.455 -2.558 57.549 1.00 94.19 793 LEU A CA 1
ATOM 6179 C C . LEU A 1 793 ? -25.532 -2.939 59.031 1.00 94.19 793 LEU A C 1
ATOM 6181 O O . LEU A 1 793 ? -26.197 -3.919 59.361 1.00 94.19 793 LEU A O 1
ATOM 6185 N N . LYS A 1 794 ? -24.939 -2.148 59.938 1.00 93.50 794 LYS A N 1
ATOM 6186 C CA . LYS A 1 794 ? -25.038 -2.373 61.396 1.00 93.50 794 LYS A CA 1
ATOM 6187 C C . LYS A 1 794 ? -26.488 -2.416 61.875 1.00 93.50 794 LYS A C 1
ATOM 6189 O O . LYS A 1 794 ? -26.828 -3.257 62.700 1.00 93.50 794 LYS A O 1
ATOM 6194 N N . GLY A 1 795 ? -27.342 -1.536 61.348 1.00 92.00 795 GLY A N 1
ATOM 6195 C CA . GLY A 1 795 ? -28.768 -1.500 61.688 1.00 92.00 795 GLY A CA 1
ATOM 6196 C C . GLY A 1 795 ? -29.593 -2.664 61.124 1.00 92.00 795 GLY A C 1
ATOM 6197 O O . GLY A 1 795 ? -30.736 -2.837 61.532 1.00 92.00 795 GLY A O 1
ATOM 6198 N N . ASN A 1 796 ? -29.043 -3.454 60.192 1.00 93.38 796 ASN A N 1
ATOM 6199 C CA . ASN A 1 796 ? -29.753 -4.520 59.475 1.00 93.38 796 ASN A CA 1
ATOM 6200 C C . ASN A 1 796 ? -28.935 -5.826 59.397 1.00 93.38 796 ASN A C 1
ATOM 6202 O O . ASN A 1 796 ? -29.052 -6.571 58.421 1.00 93.38 796 ASN A O 1
ATOM 6206 N N . LEU A 1 797 ? -28.123 -6.120 60.421 1.00 92.50 797 LEU A N 1
ATOM 6207 C CA . LEU A 1 797 ? -27.255 -7.306 60.462 1.00 92.50 797 LEU A CA 1
ATOM 6208 C C . LEU A 1 797 ? -28.018 -8.616 60.221 1.00 92.50 797 LEU A C 1
ATOM 6210 O O . LEU A 1 797 ? -27.550 -9.459 59.460 1.00 92.50 797 LEU A O 1
ATOM 6214 N N . ASP A 1 798 ? -29.219 -8.763 60.783 1.00 91.88 798 ASP A N 1
ATOM 6215 C CA . ASP A 1 798 ? -30.041 -9.968 60.599 1.00 91.88 798 ASP A CA 1
ATOM 6216 C C . ASP A 1 798 ? -30.377 -10.218 59.119 1.00 91.88 798 ASP A C 1
ATOM 6218 O O . ASP A 1 798 ? -30.296 -11.347 58.633 1.00 91.88 798 ASP A O 1
ATOM 6222 N N . LYS A 1 799 ? -30.685 -9.151 58.370 1.00 91.88 799 LYS A N 1
ATOM 6223 C CA . LYS A 1 799 ? -30.971 -9.220 56.928 1.00 91.88 799 LYS A CA 1
ATOM 6224 C C . LYS A 1 799 ? -29.718 -9.516 56.109 1.00 91.88 799 LYS A C 1
ATOM 6226 O O . LYS A 1 799 ? -29.805 -10.236 55.118 1.00 91.88 799 LYS A O 1
ATOM 6231 N N . LEU A 1 800 ? -28.562 -8.995 56.528 1.00 92.75 800 LEU A N 1
ATOM 6232 C CA . LEU A 1 800 ? -27.277 -9.300 55.897 1.00 92.75 800 LEU A CA 1
ATOM 6233 C C . LEU A 1 800 ? -26.944 -10.791 56.037 1.00 92.75 800 LEU A C 1
ATOM 6235 O O . LEU A 1 800 ? -26.610 -11.442 55.049 1.00 92.75 800 LEU A O 1
ATOM 6239 N N . HIS A 1 801 ? -27.094 -11.345 57.244 1.00 93.31 801 HIS A N 1
ATOM 6240 C CA . HIS A 1 801 ? -26.909 -12.774 57.494 1.00 93.31 801 HIS A CA 1
ATOM 6241 C C . HIS A 1 801 ? -27.903 -13.632 56.703 1.00 93.31 801 HIS A C 1
ATOM 6243 O O . HIS A 1 801 ? -27.506 -14.650 56.139 1.00 93.31 801 HIS A O 1
ATOM 6249 N N . LEU A 1 802 ? -29.171 -13.215 56.621 1.00 91.94 802 LEU A N 1
ATOM 6250 C CA . LEU A 1 802 ? -30.197 -13.909 55.841 1.00 91.94 802 LEU A CA 1
ATOM 6251 C C . LEU A 1 802 ? -29.827 -13.993 54.352 1.00 91.94 802 LEU A C 1
ATOM 6253 O O . LEU A 1 802 ? -29.845 -15.081 53.779 1.00 91.94 802 LEU A O 1
ATOM 6257 N N . LEU A 1 803 ? -29.446 -12.865 53.744 1.00 91.56 803 LEU A N 1
ATOM 6258 C CA . LEU A 1 803 ? -29.032 -12.808 52.339 1.00 91.56 803 LEU A CA 1
ATOM 6259 C C . LEU A 1 803 ? -27.775 -13.637 52.070 1.00 91.56 803 LEU A C 1
ATOM 6261 O O . LEU A 1 803 ? -27.748 -14.419 51.122 1.00 91.56 803 LEU A O 1
ATOM 6265 N N . ALA A 1 804 ? -26.747 -13.493 52.908 1.00 92.38 804 ALA A N 1
ATOM 6266 C CA . ALA A 1 804 ? -25.491 -14.215 52.732 1.00 92.38 804 ALA A CA 1
ATOM 6267 C C . ALA A 1 804 ? -25.687 -15.736 52.842 1.00 92.38 804 ALA A C 1
ATOM 6269 O O . ALA A 1 804 ? -25.125 -16.487 52.048 1.00 92.38 804 ALA A O 1
ATOM 6270 N N . ASN A 1 805 ? -26.521 -16.201 53.777 1.00 91.94 805 ASN A N 1
ATOM 6271 C CA . ASN A 1 805 ? -26.838 -17.625 53.905 1.00 91.94 805 ASN A CA 1
ATOM 6272 C C . ASN A 1 805 ? -27.629 -18.142 52.694 1.00 91.94 805 ASN A C 1
ATOM 6274 O O . ASN A 1 805 ? -27.299 -19.200 52.165 1.00 91.94 805 ASN A O 1
ATOM 6278 N N . ALA A 1 806 ? -28.604 -17.374 52.201 1.00 89.69 806 ALA A N 1
ATOM 6279 C CA . ALA A 1 806 ? -29.340 -17.736 50.991 1.00 89.69 806 ALA A CA 1
ATOM 6280 C C . ALA A 1 806 ? -28.424 -17.818 49.754 1.00 89.69 806 ALA A C 1
ATOM 6282 O O . ALA A 1 806 ? -28.562 -18.740 48.950 1.00 89.69 806 ALA A O 1
ATOM 6283 N N . LEU A 1 807 ? -27.439 -16.918 49.627 1.00 90.19 807 LEU A N 1
ATOM 6284 C CA . LEU A 1 807 ? -26.416 -16.987 48.575 1.00 90.19 807 LEU A CA 1
ATOM 6285 C C . LEU A 1 807 ? -25.509 -18.210 48.718 1.00 90.19 807 LEU A C 1
ATOM 6287 O O . LEU A 1 807 ? -25.141 -18.813 47.714 1.00 90.19 807 LEU A O 1
ATOM 6291 N N . LEU A 1 808 ? -25.153 -18.605 49.941 1.00 90.25 808 LEU A N 1
ATOM 6292 C CA . LEU A 1 808 ? -24.350 -19.808 50.165 1.00 90.25 808 LEU A CA 1
ATOM 6293 C C . LEU A 1 808 ? -25.084 -21.083 49.742 1.00 90.25 808 LEU A C 1
ATOM 6295 O O . LEU A 1 808 ? -24.438 -21.982 49.196 1.00 90.25 808 LEU A O 1
ATOM 6299 N N . GLU A 1 809 ? -26.401 -21.133 49.954 1.00 87.25 809 GLU A N 1
ATOM 6300 C CA . GLU A 1 809 ? -27.264 -22.254 49.567 1.00 87.25 809 GLU A CA 1
ATOM 6301 C C . GLU A 1 809 ? -27.547 -22.305 48.061 1.00 87.25 809 GLU A C 1
ATOM 6303 O O . GLU A 1 809 ? -27.512 -23.386 47.474 1.00 87.25 809 GLU A O 1
ATOM 6308 N N . ARG A 1 810 ? -27.845 -21.159 47.434 1.00 84.81 810 ARG A N 1
ATOM 6309 C CA . ARG A 1 810 ? -28.352 -21.096 46.050 1.00 84.81 810 ARG A CA 1
ATOM 6310 C C . ARG A 1 810 ? -27.336 -20.655 45.006 1.00 84.81 810 ARG A C 1
ATOM 6312 O O . ARG A 1 810 ? -27.594 -20.830 43.822 1.00 84.81 810 ARG A O 1
ATOM 6319 N N . GLU A 1 811 ? -26.216 -20.071 45.423 1.00 86.50 811 GLU A N 1
ATOM 6320 C CA . GLU A 1 811 ? -25.141 -19.496 44.589 1.00 86.50 811 GLU A CA 1
ATOM 6321 C C . GLU A 1 811 ? -25.534 -18.275 43.736 1.00 86.50 811 GLU A C 1
ATOM 6323 O O . GLU A 1 811 ? -24.684 -17.435 43.416 1.00 86.50 811 GLU A O 1
ATOM 6328 N N . VAL A 1 812 ? -26.815 -18.155 43.395 1.00 87.06 812 VAL A N 1
ATOM 6329 C CA . VAL A 1 812 ? -27.433 -17.064 42.644 1.00 87.06 812 VAL A CA 1
ATOM 6330 C C . VAL A 1 812 ? -28.768 -16.713 43.302 1.00 87.06 812 VAL A C 1
ATOM 6332 O O . VAL A 1 812 ? -29.508 -17.604 43.719 1.00 87.06 812 VAL A O 1
ATOM 6335 N N . LEU A 1 813 ? -29.067 -15.420 43.391 1.00 87.81 813 LEU A N 1
ATOM 6336 C CA . LEU A 1 813 ? -30.377 -14.888 43.759 1.00 87.81 813 LEU A CA 1
ATOM 6337 C C . LEU A 1 813 ? -30.796 -13.839 42.731 1.00 87.81 813 LEU A C 1
ATOM 6339 O O . LEU A 1 813 ? -30.045 -12.892 42.480 1.00 87.81 813 LEU A O 1
ATOM 6343 N N . ASP A 1 814 ? -31.998 -13.975 42.181 1.00 86.38 814 ASP A N 1
ATOM 6344 C CA . ASP A 1 814 ? -32.591 -12.929 41.345 1.00 86.38 814 ASP A CA 1
ATOM 6345 C C . ASP A 1 814 ? -33.140 -11.779 42.202 1.00 86.38 814 ASP A C 1
ATOM 6347 O O . ASP A 1 814 ? -33.443 -11.937 43.386 1.00 86.38 814 ASP A O 1
ATOM 6351 N N . GLY A 1 815 ? -33.294 -10.599 41.599 1.00 85.06 815 GLY A N 1
ATOM 6352 C CA . GLY A 1 815 ? -33.785 -9.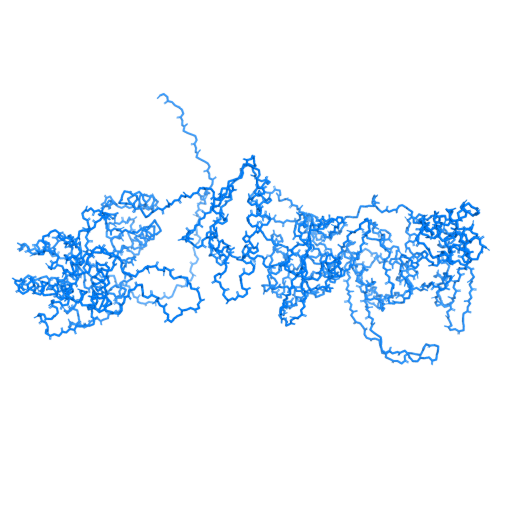395 42.274 1.00 85.06 815 GLY A CA 1
ATOM 6353 C C . GLY A 1 815 ? -35.144 -9.594 42.947 1.00 85.06 815 GLY A C 1
ATOM 6354 O O . GLY A 1 815 ? -35.325 -9.187 44.091 1.00 85.06 815 GLY A O 1
ATOM 6355 N N . ASP A 1 816 ? -36.069 -10.293 42.284 1.00 84.69 816 ASP A N 1
ATOM 6356 C CA . ASP A 1 816 ? -37.389 -10.607 42.844 1.00 84.69 816 ASP A CA 1
ATOM 6357 C C . ASP A 1 816 ? -37.299 -11.610 44.007 1.00 84.69 816 ASP A C 1
ATOM 6359 O O . ASP A 1 816 ? -38.013 -11.478 45.002 1.00 84.69 816 ASP A O 1
ATOM 6363 N N . GLU A 1 817 ? -36.403 -12.601 43.923 1.00 85.00 817 GLU A N 1
ATOM 6364 C CA . GLU A 1 817 ? -36.163 -13.555 45.013 1.00 85.00 817 GLU A CA 1
ATOM 6365 C C . GLU A 1 817 ? -35.552 -12.861 46.233 1.00 85.00 817 GLU A C 1
ATOM 6367 O O . GLU A 1 817 ? -35.972 -13.100 47.367 1.00 85.00 817 GLU A O 1
ATOM 6372 N N . MET A 1 818 ? -34.600 -11.957 46.001 1.00 87.44 818 MET A N 1
ATOM 6373 C CA . MET A 1 818 ? -34.008 -11.109 47.029 1.00 87.44 818 MET A CA 1
ATOM 6374 C C . MET A 1 818 ? -35.072 -10.232 47.704 1.00 87.44 818 MET A C 1
ATOM 6376 O O . MET A 1 818 ? -35.120 -10.167 48.935 1.00 87.44 818 MET A O 1
ATOM 6380 N N . ASP A 1 819 ? -35.940 -9.582 46.922 1.00 86.12 819 ASP A N 1
ATOM 6381 C CA . ASP A 1 819 ? -36.993 -8.701 47.438 1.00 86.12 819 ASP A CA 1
ATOM 6382 C C . ASP A 1 819 ? -37.982 -9.472 48.322 1.00 86.12 819 ASP A C 1
ATOM 6384 O O . ASP A 1 819 ? -38.352 -9.009 49.404 1.00 86.12 819 ASP A O 1
ATOM 6388 N N . ARG A 1 820 ? -38.369 -10.682 47.898 1.00 86.69 820 ARG A N 1
ATOM 6389 C CA . ARG A 1 820 ? -39.235 -11.590 48.668 1.00 86.69 820 ARG A CA 1
ATOM 6390 C C . ARG A 1 820 ? -38.564 -12.054 49.959 1.00 86.69 820 ARG A C 1
ATOM 6392 O O . ARG A 1 820 ? -39.180 -11.988 51.025 1.00 86.69 820 ARG A O 1
ATOM 6399 N N . LEU A 1 821 ? -37.289 -12.440 49.889 1.00 86.50 821 LEU A N 1
ATOM 6400 C CA . LEU A 1 821 ? -36.512 -12.877 51.050 1.00 86.50 821 LEU A CA 1
ATOM 6401 C C . LEU A 1 821 ? -36.395 -11.761 52.101 1.00 86.50 821 LEU A C 1
ATOM 6403 O O . LEU A 1 821 ? -36.617 -11.992 53.289 1.00 86.50 821 LEU A O 1
ATOM 6407 N N . LEU A 1 822 ? -36.116 -10.528 51.670 1.00 85.94 822 LEU A N 1
ATOM 6408 C CA . LEU A 1 822 ? -35.992 -9.366 52.558 1.00 85.94 822 LEU A CA 1
ATOM 6409 C C . LEU A 1 822 ? -37.324 -8.894 53.153 1.00 85.94 822 LEU A C 1
ATOM 6411 O O . LEU A 1 822 ? -37.324 -8.231 54.197 1.00 85.94 822 LEU A O 1
ATOM 6415 N N . ARG A 1 823 ? -38.450 -9.244 52.522 1.00 85.62 823 ARG A N 1
ATOM 6416 C CA . ARG A 1 823 ? -39.812 -9.036 53.043 1.00 85.62 823 ARG A CA 1
ATOM 6417 C C . ARG A 1 823 ? -40.293 -10.169 53.959 1.00 85.62 823 ARG A C 1
ATOM 6419 O O . ARG A 1 823 ? -41.361 -10.037 54.551 1.00 85.62 823 ARG A O 1
ATOM 6426 N N . GLY A 1 824 ? -39.501 -11.232 54.130 1.00 77.25 824 GLY A N 1
ATOM 6427 C CA . GLY A 1 824 ? -39.797 -12.353 55.028 1.00 77.25 824 GLY A CA 1
ATOM 6428 C C . GLY A 1 824 ? -40.593 -13.495 54.390 1.00 77.25 824 GLY A C 1
ATOM 6429 O O . GLY A 1 824 ? -41.154 -14.318 55.111 1.00 77.25 824 GLY A O 1
ATOM 6430 N N . GLU A 1 825 ? -40.663 -13.562 53.059 1.00 76.62 825 GLU A N 1
ATOM 6431 C CA . GLU A 1 825 ? -41.291 -14.674 52.341 1.00 76.62 825 GLU A CA 1
ATOM 6432 C C . GLU A 1 825 ? -40.322 -15.857 52.170 1.00 76.62 825 GLU A C 1
ATOM 6434 O O . GLU A 1 825 ? -39.110 -15.681 52.035 1.00 76.62 825 GLU A O 1
ATOM 6439 N N . THR A 1 826 ? -40.856 -17.083 52.151 1.00 70.75 826 THR A N 1
ATOM 6440 C CA . THR A 1 826 ? -40.067 -18.298 51.889 1.00 70.75 826 THR A CA 1
ATOM 6441 C C . THR A 1 826 ? -39.936 -18.538 50.387 1.00 70.75 826 THR A C 1
ATOM 6443 O O . THR A 1 826 ? -40.913 -18.459 49.641 1.00 70.75 826 THR A O 1
ATOM 6446 N N . LEU A 1 827 ? -38.715 -18.825 49.934 1.00 70.31 827 LEU A N 1
ATOM 6447 C CA . LEU A 1 827 ? -38.431 -19.119 48.531 1.00 70.31 827 LEU A CA 1
ATOM 6448 C C . LEU A 1 827 ? -38.714 -20.597 48.215 1.00 70.31 827 LEU A C 1
ATOM 6450 O O . LEU A 1 827 ? -38.435 -21.479 49.027 1.00 70.31 827 LEU A O 1
ATOM 6454 N N . GLU A 1 828 ? -39.241 -20.879 47.021 1.00 65.56 828 GLU A N 1
ATOM 6455 C CA . GLU A 1 828 ? -39.549 -22.249 46.584 1.00 65.56 828 GLU A CA 1
ATOM 6456 C C . GLU A 1 828 ? -38.271 -23.099 46.433 1.00 65.56 828 GLU A C 1
ATOM 6458 O O . GLU A 1 828 ? -37.249 -22.566 45.996 1.00 65.56 828 GLU A O 1
ATOM 6463 N N . PRO A 1 829 ? -38.287 -24.407 46.761 1.00 56.00 829 PRO A N 1
ATOM 6464 C CA . PRO A 1 829 ? -37.116 -25.272 46.621 1.00 56.00 829 PRO A CA 1
ATOM 6465 C C . PRO A 1 829 ? -36.625 -25.349 45.168 1.00 56.00 829 PRO A C 1
ATOM 6467 O O . PRO A 1 829 ? -37.428 -25.498 44.246 1.00 56.00 829 PRO A O 1
ATOM 6470 N N . LEU A 1 830 ? -35.303 -25.310 44.964 1.00 53.41 830 LEU A N 1
ATOM 6471 C CA . LEU A 1 830 ? -34.691 -25.484 43.643 1.00 53.41 830 LEU A CA 1
ATOM 6472 C C . LEU A 1 830 ? -35.118 -26.833 43.033 1.00 53.41 830 LEU A C 1
ATOM 6474 O O . LEU A 1 830 ? -34.959 -27.885 43.657 1.00 53.41 830 LEU A O 1
ATOM 6478 N N . LYS A 1 831 ? -35.645 -26.820 41.800 1.00 44.69 831 LYS A N 1
ATOM 6479 C CA . LYS A 1 831 ? -35.873 -28.056 41.033 1.00 44.69 831 LYS A CA 1
ATOM 6480 C C . LYS A 1 831 ? -34.513 -28.715 40.752 1.00 44.69 831 LYS A C 1
ATOM 6482 O O . LYS A 1 831 ? -33.609 -28.007 40.310 1.00 44.69 831 LYS A O 1
ATOM 6487 N N . PRO A 1 832 ? -34.345 -30.034 40.961 1.00 34.94 832 PRO A N 1
ATOM 6488 C CA . PRO A 1 832 ? -33.073 -30.697 40.700 1.00 34.94 832 PRO A CA 1
ATOM 6489 C C . PRO A 1 832 ? -32.698 -30.551 39.223 1.00 34.94 832 PRO A C 1
ATOM 6491 O O . PRO A 1 832 ? -33.430 -31.011 38.346 1.00 34.94 832 PRO A O 1
ATOM 6494 N N . VAL A 1 833 ? -31.567 -29.906 38.946 1.00 42.97 833 VAL A N 1
ATOM 6495 C CA . VAL A 1 833 ? -30.943 -29.937 37.622 1.00 42.97 833 VAL A CA 1
ATOM 6496 C C . VAL A 1 833 ? -30.124 -31.222 37.559 1.00 42.97 833 VAL A C 1
ATOM 6498 O O . VAL A 1 833 ? -29.245 -31.434 38.394 1.00 42.97 833 VAL A O 1
ATOM 6501 N N . GLU A 1 834 ? -30.437 -32.106 36.611 1.00 33.62 834 GLU A N 1
ATOM 6502 C CA . GLU A 1 834 ? -29.648 -33.319 36.383 1.00 33.62 834 GLU A CA 1
ATOM 6503 C C . GLU A 1 834 ? -28.183 -32.936 36.091 1.00 33.62 834 GLU A C 1
ATOM 6505 O O . GLU A 1 834 ? -27.936 -32.050 35.265 1.00 33.62 834 GLU A O 1
ATOM 6510 N N . PRO A 1 835 ? -27.194 -33.547 36.767 1.00 34.66 835 PRO A N 1
ATOM 6511 C CA . PRO A 1 835 ? -25.794 -33.186 36.586 1.00 34.66 835 PRO A CA 1
ATOM 6512 C C . PRO A 1 835 ? -25.323 -33.498 35.155 1.00 34.66 835 PRO A C 1
ATOM 6514 O O . PRO A 1 835 ? -25.438 -34.632 34.691 1.00 34.66 835 PRO A O 1
ATOM 6517 N N . ASP A 1 836 ? -24.750 -32.499 34.469 1.00 43.19 836 ASP A N 1
ATOM 6518 C CA . ASP A 1 836 ? -24.041 -32.651 33.184 1.00 43.19 836 ASP A CA 1
ATOM 6519 C C . ASP A 1 836 ? -22.736 -33.428 33.427 1.00 43.19 836 ASP A C 1
ATOM 6521 O O . ASP A 1 836 ? -21.660 -32.857 33.615 1.00 43.19 836 ASP A O 1
ATOM 6525 N N . VAL A 1 837 ? -22.841 -34.757 33.497 1.00 35.97 837 VAL A N 1
ATOM 6526 C CA . VAL A 1 837 ? -21.686 -35.654 33.551 1.00 35.97 837 VAL A CA 1
ATOM 6527 C C . VAL A 1 837 ? -21.148 -35.812 32.132 1.00 35.97 837 VAL A C 1
ATOM 6529 O O . VAL A 1 837 ? -21.556 -36.703 31.388 1.00 35.97 837 VAL A O 1
ATOM 6532 N N . ARG A 1 838 ? -20.192 -34.963 31.751 1.00 37.31 838 ARG A N 1
ATOM 6533 C CA . ARG A 1 838 ? -19.294 -35.255 30.628 1.00 37.31 838 ARG A CA 1
ATOM 6534 C C . ARG A 1 838 ? -17.994 -35.885 31.143 1.00 37.31 838 ARG A C 1
ATOM 6536 O O . ARG A 1 838 ? -17.350 -35.285 32.003 1.00 37.31 838 ARG A O 1
ATOM 6543 N N . PRO A 1 839 ? -17.575 -37.058 30.629 1.00 34.56 839 PRO A N 1
ATOM 6544 C CA . PRO A 1 839 ? -16.237 -37.590 30.873 1.00 34.56 839 PRO A CA 1
ATOM 6545 C C . PRO A 1 839 ? -15.165 -36.683 30.239 1.00 34.56 839 PRO A C 1
ATOM 6547 O O . PRO A 1 839 ? -15.422 -36.112 29.175 1.00 34.56 839 PRO A O 1
ATOM 6550 N N . PRO A 1 840 ? -13.973 -36.552 30.848 1.00 41.19 840 PRO A N 1
ATOM 6551 C CA . PRO A 1 840 ? -12.886 -35.762 30.287 1.00 41.19 840 PRO A CA 1
ATOM 6552 C C . PRO A 1 840 ? -12.203 -36.508 29.129 1.00 41.19 840 PRO A C 1
ATOM 6554 O O . PRO A 1 840 ? -11.880 -37.687 29.245 1.00 41.19 840 PRO A O 1
ATOM 6557 N N . ASP A 1 841 ? -11.992 -35.774 28.037 1.00 42.50 841 ASP A N 1
ATOM 6558 C CA . ASP A 1 841 ? -11.080 -36.022 26.915 1.00 42.50 841 ASP A CA 1
ATOM 6559 C C . ASP A 1 841 ? -11.118 -37.385 26.197 1.00 42.50 841 ASP A C 1
ATOM 6561 O O . ASP A 1 841 ? -10.402 -38.331 26.520 1.00 42.50 841 ASP A O 1
ATOM 6565 N N . ALA A 1 842 ? -11.817 -37.398 25.058 1.00 31.58 842 ALA A N 1
ATOM 6566 C CA . ALA A 1 842 ? -11.372 -38.124 23.873 1.00 31.58 842 ALA A CA 1
ATOM 6567 C C . ALA A 1 842 ? -11.286 -37.130 22.704 1.00 31.58 842 ALA A C 1
ATOM 6569 O O . ALA A 1 842 ? -12.268 -36.473 22.355 1.00 31.58 842 ALA A O 1
ATOM 6570 N N . ALA A 1 843 ? -10.085 -36.986 22.142 1.00 33.84 843 ALA A N 1
ATOM 6571 C CA . ALA A 1 843 ? -9.809 -36.161 20.972 1.00 33.84 843 ALA A CA 1
ATOM 6572 C C . ALA A 1 843 ? -10.728 -36.544 19.792 1.00 33.84 843 ALA A C 1
ATOM 6574 O O . ALA A 1 843 ? -10.999 -37.732 19.605 1.00 33.84 843 ALA A O 1
ATOM 6575 N N . PRO A 1 844 ? -11.194 -35.589 18.965 1.00 36.88 844 PRO A N 1
ATOM 6576 C CA . PRO A 1 844 ? -12.038 -35.929 17.831 1.00 36.88 844 PRO A CA 1
ATOM 6577 C C . PRO A 1 844 ? -11.192 -36.559 16.717 1.00 36.88 844 PRO A C 1
ATOM 6579 O O . PRO A 1 844 ? -10.488 -35.871 15.977 1.00 36.88 844 PRO A O 1
ATOM 6582 N N . GLU A 1 845 ? -11.291 -37.881 16.582 1.00 29.77 845 GLU A N 1
ATOM 6583 C CA . GLU A 1 845 ? -10.993 -38.579 15.334 1.00 29.77 845 GLU A CA 1
ATOM 6584 C C . GLU A 1 845 ? -11.964 -38.099 14.245 1.00 29.77 845 GLU A C 1
ATOM 6586 O O . GLU A 1 845 ? -13.187 -38.128 14.398 1.00 29.77 845 GLU A O 1
ATOM 6591 N N . MET A 1 846 ? -11.401 -37.641 13.125 1.00 37.38 846 MET A N 1
ATOM 6592 C CA . MET A 1 846 ? -12.135 -37.297 11.911 1.00 37.38 846 MET A CA 1
ATOM 6593 C C . MET A 1 846 ? -12.885 -38.521 11.370 1.00 37.38 846 MET A C 1
ATOM 6595 O O . MET A 1 846 ? -12.291 -39.378 10.716 1.00 37.38 846 MET A O 1
ATOM 6599 N N . ALA A 1 847 ? -14.206 -38.547 11.544 1.00 29.48 847 ALA A N 1
ATOM 6600 C CA . ALA A 1 847 ? -15.101 -39.397 10.771 1.00 29.48 847 ALA A CA 1
ATOM 6601 C C . ALA A 1 847 ? -15.855 -38.550 9.737 1.00 29.48 847 ALA A C 1
ATOM 6603 O O . ALA A 1 847 ? -16.563 -37.596 10.057 1.00 29.48 847 ALA A O 1
ATOM 6604 N N . ALA A 1 848 ? -15.663 -38.907 8.471 1.00 39.81 848 ALA A N 1
ATOM 6605 C CA . ALA A 1 848 ? -16.317 -38.318 7.319 1.00 39.81 848 ALA A CA 1
ATOM 6606 C C . ALA A 1 848 ? -17.837 -38.546 7.347 1.00 39.81 848 ALA A C 1
ATOM 6608 O O . ALA A 1 848 ? -18.294 -39.686 7.414 1.00 39.81 848 ALA A O 1
ATOM 6609 N N . ALA A 1 849 ? -18.610 -37.476 7.168 1.00 29.55 849 ALA A N 1
ATOM 6610 C CA . ALA A 1 849 ? -20.004 -37.552 6.751 1.00 29.55 849 ALA A CA 1
ATOM 6611 C C . ALA A 1 849 ? -20.248 -36.550 5.617 1.00 29.55 849 ALA A C 1
ATOM 6613 O O . ALA A 1 849 ? -20.105 -35.340 5.777 1.00 29.55 849 ALA A O 1
ATOM 6614 N N . ARG A 1 850 ? -20.593 -37.087 4.444 1.00 37.19 850 ARG A N 1
ATOM 6615 C CA . ARG A 1 850 ? -21.280 -36.355 3.377 1.00 37.19 850 ARG A CA 1
ATOM 6616 C C . ARG A 1 850 ? -22.703 -36.054 3.847 1.00 37.19 850 ARG A C 1
ATOM 6618 O O . ARG A 1 850 ? -23.323 -36.938 4.430 1.00 37.19 850 ARG A O 1
ATOM 6625 N N . THR A 1 851 ? -23.237 -34.885 3.513 1.00 29.48 851 THR A N 1
ATOM 6626 C CA . THR A 1 851 ? -24.574 -34.729 2.908 1.00 29.48 851 THR A CA 1
ATOM 6627 C C . THR A 1 851 ? -24.818 -33.275 2.522 1.00 29.48 851 THR A C 1
ATOM 6629 O O . THR A 1 851 ? -24.299 -32.340 3.125 1.00 29.48 851 THR A O 1
ATOM 6632 N N . ASP A 1 852 ? -25.561 -33.155 1.435 1.00 39.84 852 ASP A N 1
ATOM 6633 C CA . ASP A 1 852 ? -25.914 -31.969 0.677 1.00 39.84 852 ASP A CA 1
ATOM 6634 C C . ASP A 1 852 ? -26.629 -30.888 1.502 1.00 39.84 852 ASP A C 1
ATOM 6636 O O . ASP A 1 852 ? -27.594 -31.163 2.214 1.00 39.84 852 ASP A O 1
ATOM 6640 N N . ALA A 1 853 ? -26.202 -29.636 1.328 1.00 30.81 853 ALA A N 1
ATOM 6641 C CA . ALA A 1 853 ? -26.960 -28.447 1.704 1.00 30.81 853 ALA A CA 1
ATOM 6642 C C . ALA A 1 853 ? -27.033 -27.509 0.483 1.00 30.81 853 ALA A C 1
ATOM 6644 O O . ALA A 1 853 ? -26.010 -27.313 -0.181 1.00 30.81 853 ALA A O 1
ATOM 6645 N N . PRO A 1 854 ? -28.204 -26.936 0.148 1.00 33.59 854 PRO A N 1
ATOM 6646 C CA . PRO A 1 854 ? -28.314 -25.986 -0.947 1.00 33.59 854 PRO A CA 1
ATOM 6647 C C . PRO A 1 854 ? -27.686 -24.649 -0.537 1.00 33.59 854 PRO A C 1
ATOM 6649 O O . PRO A 1 854 ? -28.001 -24.083 0.509 1.00 33.59 854 PRO A O 1
ATOM 6652 N N . THR A 1 855 ? -26.788 -24.142 -1.374 1.00 34.72 855 THR A N 1
ATOM 6653 C CA . THR A 1 855 ? -26.198 -22.807 -1.267 1.00 34.72 855 THR A CA 1
ATOM 6654 C C . THR A 1 855 ? -27.269 -21.745 -1.527 1.00 34.72 855 THR A C 1
ATOM 6656 O O . THR A 1 855 ? -27.818 -21.676 -2.625 1.00 34.72 855 THR A O 1
ATOM 6659 N N . ILE A 1 856 ? -27.554 -20.906 -0.530 1.00 37.12 856 ILE A N 1
ATOM 6660 C CA . ILE A 1 856 ? -28.331 -19.672 -0.700 1.00 37.12 856 ILE A CA 1
ATOM 6661 C C . ILE A 1 856 ? -27.351 -18.569 -1.123 1.00 37.12 856 ILE A C 1
ATOM 6663 O O . ILE A 1 856 ? -26.375 -18.300 -0.425 1.00 37.12 856 ILE A O 1
ATOM 6667 N N . ASP A 1 857 ? -27.601 -17.977 -2.289 1.00 37.56 857 ASP A N 1
ATOM 6668 C CA . ASP A 1 857 ? -26.844 -16.868 -2.876 1.00 37.56 857 ASP A CA 1
ATOM 6669 C C . ASP A 1 857 ? -27.202 -15.538 -2.170 1.00 37.56 857 ASP A C 1
ATOM 6671 O O . ASP A 1 857 ? -28.379 -15.162 -2.163 1.00 37.56 857 ASP A O 1
ATOM 6675 N N . PRO A 1 858 ? -26.241 -14.806 -1.572 1.00 38.81 858 PRO A N 1
ATOM 6676 C CA . PRO A 1 858 ? -26.511 -13.556 -0.859 1.00 38.81 858 PRO A CA 1
ATOM 6677 C C . PRO A 1 858 ? -26.826 -12.343 -1.762 1.00 38.81 858 PRO A C 1
ATOM 6679 O O . PRO A 1 858 ? -26.994 -11.246 -1.234 1.00 38.81 858 PRO A O 1
ATOM 6682 N N . PHE A 1 859 ? -26.954 -12.502 -3.089 1.00 41.00 859 PHE A N 1
ATOM 6683 C CA . PHE A 1 859 ? -27.250 -11.397 -4.023 1.00 41.00 859 PHE A CA 1
ATOM 6684 C C . PHE A 1 859 ? -28.481 -11.604 -4.926 1.00 41.00 859 PHE A C 1
ATOM 6686 O O . PHE A 1 859 ? -28.515 -11.122 -6.059 1.00 41.00 859 PHE A O 1
ATOM 6693 N N . SER A 1 860 ? -29.536 -12.266 -4.443 1.00 37.50 860 SER A N 1
ATOM 6694 C CA . SER A 1 860 ? -30.819 -12.263 -5.169 1.00 37.50 860 SER A CA 1
ATOM 6695 C C . SER A 1 860 ? -31.584 -10.939 -4.961 1.00 37.50 860 SER A C 1
ATOM 6697 O O . SER A 1 860 ? -31.777 -10.532 -3.812 1.00 37.50 860 SER A O 1
ATOM 6699 N N . PRO A 1 861 ? -32.038 -10.248 -6.028 1.00 41.94 861 PRO A N 1
ATOM 6700 C CA . PRO A 1 861 ? -32.875 -9.056 -5.894 1.00 41.94 861 PRO A CA 1
ATOM 6701 C C . PRO A 1 861 ? -34.258 -9.418 -5.315 1.00 41.94 861 PRO A C 1
ATOM 6703 O O . PRO A 1 861 ? -34.735 -10.532 -5.541 1.00 41.94 861 PRO A O 1
ATOM 6706 N N . PRO A 1 862 ? -34.925 -8.507 -4.579 1.00 43.44 862 PRO A N 1
ATOM 6707 C CA . PRO A 1 862 ? -36.230 -8.792 -3.989 1.00 43.44 862 PRO A CA 1
ATOM 6708 C C . PRO A 1 862 ? -37.291 -9.016 -5.076 1.00 43.44 862 PRO A C 1
ATOM 6710 O O . PRO A 1 862 ? -37.370 -8.256 -6.043 1.00 43.44 862 PRO A O 1
ATOM 6713 N N . GLU A 1 863 ? -38.121 -10.048 -4.903 1.00 42.56 863 GLU A N 1
ATOM 6714 C CA . GLU A 1 863 ? -39.258 -10.329 -5.786 1.00 42.56 863 GLU A CA 1
ATOM 6715 C C . GLU A 1 863 ? -40.257 -9.153 -5.820 1.00 42.56 863 GLU A C 1
ATOM 6717 O O . GLU A 1 863 ? -40.484 -8.489 -4.798 1.00 42.56 863 GLU A O 1
ATOM 6722 N N . PRO A 1 864 ? -40.885 -8.872 -6.978 1.00 44.47 864 PRO A N 1
ATOM 6723 C CA . PRO A 1 864 ? -41.859 -7.799 -7.095 1.00 44.47 864 PRO A CA 1
ATOM 6724 C C . PRO A 1 864 ? -43.144 -8.151 -6.333 1.00 44.47 864 PRO A C 1
ATOM 6726 O O . PRO A 1 864 ? -43.712 -9.230 -6.499 1.00 44.47 864 PRO A O 1
ATOM 6729 N N . ARG A 1 865 ? -43.632 -7.210 -5.515 1.00 46.66 865 ARG A N 1
ATOM 6730 C CA . ARG A 1 865 ? -44.940 -7.325 -4.850 1.00 46.66 865 ARG A CA 1
ATOM 6731 C C . ARG A 1 865 ? -46.056 -7.446 -5.898 1.00 46.66 865 ARG A C 1
ATOM 6733 O O . ARG A 1 865 ? -46.029 -6.696 -6.877 1.00 46.66 865 ARG A O 1
ATOM 6740 N N . PRO A 1 866 ? -47.068 -8.304 -5.684 1.00 44.00 866 PRO A N 1
ATOM 6741 C CA . PRO A 1 866 ? -48.233 -8.336 -6.551 1.00 44.00 866 PRO A CA 1
ATOM 6742 C C . PRO A 1 866 ? -49.031 -7.036 -6.397 1.00 44.00 866 PRO A C 1
ATOM 6744 O O . PRO A 1 866 ? -49.337 -6.595 -5.289 1.00 44.00 866 PRO A O 1
ATOM 6747 N N . ALA A 1 867 ? -49.351 -6.422 -7.533 1.00 41.75 867 ALA A N 1
ATOM 6748 C CA . ALA A 1 867 ? -50.336 -5.359 -7.623 1.00 41.75 867 ALA A CA 1
ATOM 6749 C C . ALA A 1 867 ? -51.733 -5.932 -7.346 1.00 41.75 867 ALA A C 1
ATOM 6751 O O . ALA A 1 867 ? -52.086 -6.972 -7.903 1.00 41.75 867 ALA A O 1
ATOM 6752 N N . GLY A 1 868 ? -52.543 -5.238 -6.548 1.00 41.91 868 GLY A N 1
ATOM 6753 C CA . GLY A 1 868 ? -53.963 -5.565 -6.458 1.00 41.91 868 GLY A CA 1
ATOM 6754 C C . GLY A 1 868 ? -54.726 -4.862 -5.342 1.00 41.91 868 GLY A C 1
ATOM 6755 O O . GLY A 1 868 ? -54.692 -5.345 -4.219 1.00 41.91 868 GLY A O 1
ATOM 6756 N N . ALA A 1 869 ? -55.464 -3.825 -5.763 1.00 36.81 869 ALA A N 1
ATOM 6757 C CA . ALA A 1 869 ? -56.668 -3.213 -5.174 1.00 36.81 869 ALA A CA 1
ATOM 6758 C C . ALA A 1 869 ? -56.550 -2.468 -3.835 1.00 36.81 869 ALA A C 1
ATOM 6760 O O . ALA A 1 869 ? -56.367 -3.112 -2.781 1.00 36.81 869 ALA A O 1
#

InterPro domains:
  IPR000642 Peptidase M41 [PF01434] (633-821)
  IPR001387 Cro/C1-type, helix-turn-helix domain [cd00093] (195-223)
  IPR003587 Hint domain N-terminal [SM00306] (14-141)
  IPR003959 ATPase, AAA-type, core [PF00004] (459-550)
  IPR003960 ATPase, AAA-type, conserved site [PS00674] (522-540)
  IPR004042 Intein DOD homing endonuclease, central region [PS50819] (246-377)
  IPR006141 Intein N-terminal splicing region [PS50817] (16-117)
  IPR006142 Intein [PR00379] (104-117)
  IPR006142 Intein [PR00379] (243-255)
  IPR006142 Intein [PR00379] (337-349)
  IPR006142 Intein [PR00379] (436-453)
  IPR006142 Intein [PR00379] (456-465)
  IPR010982 Lambda repressor-like, DNA-binding domain superfamily [G3DSA:1.10.260.40] (191-240)
  IPR010982 Lambda repressor-like, DNA-binding domain superfamily [SSF47413] (194-226)
  IPR027417 P-loop containing nucleoside triphosphate hydrolase [G3DSA:3.40.50.300] (422-551)
  IPR027417 P-loop containing nucleoside triphosphate hydrolase [SSF52540] (455-643)
  IPR027434 Homing endonuclease [G3DSA:3.10.28.10] (241-395)
  IPR027434 Homing endonuclease [SSF55608] (319-386)
  IPR036844 Hint domain superfamily [SSF51294] (16-462)
  IPR037219 Peptidase M41-like [G3DSA:1.20.58.760] (633-829)

Secondary structure (DSSP, 8-state):
--HHHHHHHH------EETT-EEEEEETTEEEEEEHHHHHHTTPPTT-TTSPEE--SEEEEEEEEE--SSTT----EEEEEEEEE--EEEEEEEEEEEEEEETTEEEEE-TT-EEEEE-SSSEEEEEGGG--TT-EE-BSSEEEE-PPBTTTBS-EEEEPP---TTTS-SEEESS---HHHHHHHHHHHHTBTTB-HHHHHHHHTS-HHHHHHHHTTSS--HHHHGGGTSTTS-SEEE--HHHHHHHHHHHHHEEESSSEEEEEETT-HHHHHHHHHHHHHHH--PPEEEE-TTSEEEEEE--HHHHHHHHHHH-SSTTT----GGGGTS-HHHHHHHHHHHHHHHEEE-TTS-EEEEES-HHHHHHHHHHHHHTT--EEEEEEEEPS--EETTEEPPPEEEEEEEE-TTT-TTS------PPPEEEEEEEEEEEEEEEEEEET-TTSEEEETTTTEEEE--HHHHHHHHHHHT-SEEEEES-GGGT-B-TT--SSTTHHHHHHHHHHHHHHHHT--TTS-EEEEE--S-STTB-TTTTSTTSS------PPP-HHHHHHHHHHHHTTS-B-TT--HHHHHHHSTT--HHHHHHHHHHHHHHHHHTT-SSB-HHHHHHHHHHHHH--B-TT----HHHHHHHHHHHHHHHHHHHHSTTPPPEEEEE-S-BTTBS-EEEE--SS--S---HHHHHHHHHHHTHHHHHHHHHHSS--STTHHHHHHHHHHHHHHHHTS---TTT-S---S-------SS--S----SS-HHHHHHHHHHHHHHHHHHHHHHHHHHHTTHHHHHHHHHHHHHHSEEEHHHHHHHHTTPPPPPPPPPPP--PPS-------------PPPPTTPPPPPPPP--

Foldseek 3Di:
DDLVVQCLQLLQPWFFFDQQWWWWKDAPLFIDIDGQVVVQVVQDDVPCAPHWAFDPRMWTWAFDWDDDPDPPDPATATPAIDTFTFGTKHKHWDQKWKWFDWDFATIITHQSWWFWFQDPRHIDTDGLVGDDFFTFFQFFQGWDWADQDPVPGTDTDTHFHDFDLVSFDQKAFLFDAPVLLVVLLVQLCVCVPVDDLCVSCVVSVHDSVCSVCSNVVHCPPPRVVCVVLCPQWDRIWGQDLLVLLLLLQCLQAWAQDQWIKGKAALVCVVLVVSNQVSCCVTTVDGWDWDQDPVRIIMTIDNGNSNNVSSCVQQNHDQQGGAHGSSLVRDAPSSLLSNNVSNCVRAWDQDPQRKIKGKGLHPRRLLRNCASCSNNRFAKHKDKDWDDWADADPNDTDHTGIMMMIITHNQRNPVHDDDDDDHDTGGGRDMDMDGDTDMTMDRPDGVQQWHFIRSGTGIIGTRNPVVLLVVPLVPPLDEAEAEACLSLFFDQDQDPDPVRSSSVVSNVVLLVSLLVDDPPSNYHYHYDHPCPPGGDVSQCDPSHVVDDDDDDADDLVRQLVLLCVLCVPAAADPQADSSQVSQQDPRDHSVLSNQLSVQQRVQCVVVVHPHRYNVSSVQSSCCSPFNDFDPPDDDDPVRLLLLLLLQLQLQLLQVPDPPHFFWFKWFCTDHHPARIDTGGGHPHDDPDDDPVRLLSVLLSLLRSQLSNCVPVVDGDCNSVVSCVVSLVSLLCCVAPQQVDPVNGRHHWQDPPVDSDDDDPDDSDGPDDVVVVVVSVVSSVVSNVVSNVVSNVSCVVVVVLSVQSSVVCVVPRMDGSVRNVCSSVPHDDDDDDDDDDPDDDDDDDDDDDDDDDDDDDDDPDDDDDDDDDDD

Sequence (869 aa):
MSGSDFVEMFVGVGASVTGDTPVLVRRNGETQLMPIGELVDGYCAEGDADRVIPIEGVEALGFEELDSKFKGSSKTFVKGSAFQRVRGVYRHRVDRVFEIRHLGGVVRTTGDHSVFIRTRDGIKSVQARDLKPGDVLVSLPMKVRGTFATDRGTPHTTRAHAFDERRAPRSLEVAPRDEATDEQYAFVMAQQGEMSQAAVASAVGVSQMTVSNWQRGRHVPRAVAVRSALADLPESVDVTPSLMKLFGYYTAEGRENGCLEFTFGTHEPDLHADVIALMRETFHVEPRVTATADNSTKITYHSAPLGRFFARHCGTGSHEKRVPGILWDLARKHFEAYLTGYALGDGYVTREGKLSITSVSKQLLLELRWLCAMHGMPSGMRRVQMKAGRILKHRPLPATEAWNLIIGKTSHWMVRDRERQGKRAIVRSVVEKPFDGFVYDLCGCDNEAFFGGEKPVLLHNSRVRDLFEQAKRNAPCIVFVDEIDAVGRHRGAGLGGGHDEREQTLNQLLVEMDGFDSNEGVIMIAATNRPDVLDPALMRPGRFDRQIVVDWPDVRGREGIFRVHTRNIPISDDVDLQQLARGTPGMAGADIANMVNEAALLAARRNRKKVVMQDFEDAKDKVMLGTERKSLVMTVEERRTTAFHEAGHALVAWLMPGSEPVHKVTIIPRGRALGITSYLPKEERHSRSKEDLERWLCAAMGGRAAEQLVFSHLTTGAANDLETATALARRMVCELGMSDNLGPLTFGKKEEMVFLGREIATHKDYSEQTAVLIDQEVRNIIERNYAKASDLLKGNLDKLHLLANALLEREVLDGDEMDRLLRGETLEPLKPVEPDVRPPDAAPEMAAARTDAPTIDPFSPPEPRPAGA

Organism: Eiseniibacteriota bacterium (NCBI:txid2212470)

Radius of gyration: 43.0 Å; chains: 1; bounding box: 110×82×118 Å

pLDDT: mean 78.9, std 16.7, range [26.38, 96.19]